Protein AF-0000000070742424 (afdb_homodimer)

Structure (mmCIF, N/CA/C/O backbone):
data_AF-0000000070742424-model_v1
#
loop_
_entity.id
_entity.type
_entity.pdbx_description
1 polymer 'Phospholipid:diacylglycerol acyltransferase'
#
loop_
_atom_site.group_PDB
_atom_site.id
_atom_site.type_symbol
_atom_site.label_atom_id
_atom_site.label_alt_id
_atom_site.label_comp_id
_atom_site.label_asym_id
_atom_site.label_entity_id
_atom_site.label_seq_id
_atom_site.pdbx_PDB_ins_code
_atom_site.Cartn_x
_atom_site.Cartn_y
_atom_site.Cartn_z
_atom_site.occupancy
_atom_site.B_iso_or_equiv
_atom_site.auth_seq_id
_atom_site.auth_comp_id
_atom_site.auth_asym_id
_atom_site.auth_atom_id
_atom_site.pdbx_PDB_model_num
ATOM 1 N N . MET A 1 1 ? -25.844 5.477 0.415 1 61.53 1 MET A N 1
ATOM 2 C CA . MET A 1 1 ? -25.422 6.871 0.353 1 61.53 1 MET A CA 1
ATOM 3 C C . MET A 1 1 ? -24.281 7.047 -0.637 1 61.53 1 MET A C 1
ATOM 5 O O . MET A 1 1 ? -23.438 6.16 -0.779 1 61.53 1 MET A O 1
ATOM 9 N N . ARG A 1 2 ? -24.359 8.016 -1.434 1 80.06 2 ARG A N 1
ATOM 10 C CA . ARG A 1 2 ? -23.297 8.328 -2.369 1 80.06 2 ARG A CA 1
ATOM 11 C C . ARG A 1 2 ? -22.047 8.812 -1.63 1 80.06 2 ARG A C 1
ATOM 13 O O . ARG A 1 2 ? -22.141 9.57 -0.663 1 80.06 2 ARG A O 1
ATOM 20 N N . THR A 1 3 ? -20.859 8.25 -1.879 1 88.88 3 THR A N 1
ATOM 21 C CA . THR A 1 3 ? -19.609 8.664 -1.247 1 88.88 3 THR A CA 1
ATOM 22 C C . THR A 1 3 ? -18.594 9.125 -2.295 1 88.88 3 THR A C 1
ATOM 24 O O . THR A 1 3 ? -18.797 8.898 -3.49 1 88.88 3 THR A O 1
ATOM 27 N N . ARG A 1 4 ? -17.703 9.961 -1.89 1 93.12 4 ARG A N 1
ATOM 28 C CA . ARG A 1 4 ? -16.547 10.359 -2.686 1 93.12 4 ARG A CA 1
ATOM 29 C C . ARG A 1 4 ? -15.25 9.867 -2.051 1 93.12 4 ARG A C 1
ATOM 31 O O . ARG A 1 4 ? -15.18 9.68 -0.834 1 93.12 4 ARG A O 1
ATOM 38 N N . PRO A 1 5 ? -14.289 9.664 -2.947 1 95.56 5 PRO A N 1
ATOM 39 C CA . PRO A 1 5 ? -13.016 9.227 -2.369 1 95.56 5 PRO A CA 1
ATOM 40 C C . PRO A 1 5 ? -12.367 10.297 -1.494 1 95.56 5 PRO A C 1
ATOM 42 O O . PRO A 1 5 ? -12.602 11.492 -1.697 1 95.56 5 PRO A O 1
ATOM 45 N N . VAL A 1 6 ? -11.609 9.859 -0.503 1 97 6 VAL A N 1
ATOM 46 C CA . VAL A 1 6 ? -10.922 10.742 0.427 1 97 6 VAL A CA 1
ATOM 47 C C . VAL A 1 6 ? -9.414 10.477 0.375 1 97 6 VAL A C 1
ATOM 49 O O . VAL A 1 6 ? -8.984 9.328 0.418 1 97 6 VAL A O 1
ATOM 52 N N . LEU A 1 7 ? -8.672 11.492 0.198 1 97.75 7 LEU A N 1
ATOM 53 C CA . LEU A 1 7 ? -7.211 11.43 0.207 1 97.75 7 LEU A CA 1
ATOM 54 C C . LEU A 1 7 ? -6.652 12.031 1.492 1 97.75 7 LEU A C 1
ATOM 56 O O . LEU A 1 7 ? -6.945 13.18 1.825 1 97.75 7 LEU A O 1
ATOM 60 N N . LEU A 1 8 ? -5.867 11.266 2.229 1 97.06 8 LEU A N 1
ATOM 61 C CA . LEU A 1 8 ? -5.223 11.734 3.451 1 97.06 8 LEU A CA 1
ATOM 62 C C . LEU A 1 8 ? -3.762 12.078 3.199 1 97.06 8 LEU A C 1
ATOM 64 O O . LEU A 1 8 ? -3.029 11.305 2.584 1 97.06 8 LEU A O 1
ATOM 68 N N . MET A 1 9 ? -3.342 13.242 3.635 1 97.5 9 MET A N 1
ATOM 69 C CA . MET A 1 9 ? -1.957 13.688 3.512 1 97.5 9 MET A CA 1
ATOM 70 C C . MET A 1 9 ? -1.34 13.93 4.883 1 97.5 9 MET A C 1
ATOM 72 O O . MET A 1 9 ? -1.578 14.969 5.5 1 97.5 9 MET A O 1
ATOM 76 N N . PRO A 1 10 ? -0.438 13.086 5.301 1 95.81 10 PRO A N 1
ATOM 77 C CA . PRO A 1 10 ? 0.105 13.156 6.656 1 95.81 10 PRO A CA 1
ATOM 78 C C . PRO A 1 10 ? 1.11 14.289 6.836 1 95.81 10 PRO A C 1
ATOM 80 O O . PRO A 1 10 ? 1.599 14.844 5.848 1 95.81 10 PRO A O 1
ATOM 83 N N . GLY A 1 11 ? 1.374 14.609 8.07 1 95.69 11 GLY A N 1
ATOM 84 C CA . GLY A 1 11 ? 2.287 15.695 8.406 1 95.69 11 GLY A CA 1
ATOM 85 C C . GLY A 1 11 ? 3.711 15.219 8.633 1 95.69 11 GLY A C 1
ATOM 86 O O . GLY A 1 11 ? 4.109 14.164 8.141 1 95.69 11 GLY A O 1
ATOM 87 N N . PHE A 1 12 ? 4.469 16.062 9.297 1 94.44 12 PHE A N 1
ATOM 88 C CA . PHE A 1 12 ? 5.871 15.805 9.609 1 94.44 12 PHE A CA 1
ATOM 89 C C . PHE A 1 12 ? 6 14.602 10.547 1 94.44 12 PHE A C 1
ATOM 91 O O . PHE A 1 12 ? 5.305 14.523 11.562 1 94.44 12 PHE A O 1
ATOM 98 N N . ALA A 1 13 ? 6.777 13.656 10.133 1 91.5 13 ALA A N 1
ATOM 99 C CA . ALA A 1 13 ? 7.094 12.477 10.93 1 91.5 13 ALA A CA 1
ATOM 100 C C . ALA A 1 13 ? 5.836 11.664 11.234 1 91.5 13 ALA A C 1
ATOM 102 O O . ALA A 1 13 ? 5.742 11.023 12.281 1 91.5 13 ALA A O 1
ATOM 103 N N . SER A 1 14 ? 4.863 11.773 10.352 1 90.94 14 SER A N 1
ATOM 104 C CA . SER A 1 14 ? 3.568 11.164 10.633 1 90.94 14 SER A CA 1
ATOM 105 C C . SER A 1 14 ? 3.334 9.938 9.75 1 90.94 14 SER A C 1
ATOM 107 O O . SER A 1 14 ? 2.215 9.43 9.672 1 90.94 14 SER A O 1
ATOM 109 N N . SER A 1 15 ? 4.309 9.5 9.094 1 91.56 15 SER A N 1
ATOM 110 C CA . SER A 1 15 ? 4.266 8.25 8.336 1 91.56 15 SER A CA 1
ATOM 111 C C . SER A 1 15 ? 5.523 7.422 8.578 1 91.56 15 SER A C 1
ATOM 113 O O . SER A 1 15 ? 6.602 7.973 8.812 1 91.56 15 SER A O 1
ATOM 115 N N . GLN A 1 16 ? 5.371 6.168 8.43 1 91.31 16 GLN A N 1
ATOM 116 C CA . GLN A 1 16 ? 6.492 5.258 8.633 1 91.31 16 GLN A CA 1
ATOM 117 C C . GLN A 1 16 ? 7.492 5.352 7.484 1 91.31 16 GLN A C 1
ATOM 119 O O . GLN A 1 16 ? 7.109 5.621 6.344 1 91.31 16 GLN A O 1
ATOM 124 N N . LEU A 1 17 ? 8.766 5.191 7.852 1 93.56 17 LEU A N 1
ATOM 125 C CA . LEU A 1 17 ? 9.836 5.023 6.867 1 93.56 17 LEU A CA 1
ATOM 126 C C . LEU A 1 17 ? 10.43 3.623 6.953 1 93.56 17 LEU A C 1
ATOM 128 O O . LEU A 1 17 ? 10.664 3.107 8.047 1 93.56 17 LEU A O 1
ATOM 132 N N . GLN A 1 18 ? 10.656 3.053 5.773 1 90.75 18 GLN A N 1
ATOM 133 C CA . GLN A 1 18 ? 11.188 1.694 5.699 1 90.75 18 GLN A CA 1
ATOM 134 C C . GLN A 1 18 ? 12.469 1.647 4.879 1 90.75 18 GLN A C 1
ATOM 136 O O . GLN A 1 18 ? 12.648 2.438 3.949 1 90.75 18 GLN A O 1
ATOM 141 N N . SER A 1 19 ? 13.312 0.666 5.309 1 92.25 19 SER A N 1
ATOM 142 C CA . SER A 1 19 ? 14.586 0.511 4.609 1 92.25 19 SER A CA 1
ATOM 143 C C . SER A 1 19 ? 14.414 -0.275 3.314 1 92.25 19 SER A C 1
ATOM 145 O O . SER A 1 19 ? 13.68 -1.267 3.277 1 92.25 19 SER A O 1
ATOM 147 N N . TRP A 1 20 ? 15.039 0.154 2.283 1 91.06 20 TRP A N 1
ATOM 148 C CA . TRP A 1 20 ? 15.086 -0.531 0.996 1 91.06 20 TRP A CA 1
ATOM 149 C C . TRP A 1 20 ? 16.516 -0.956 0.652 1 91.06 20 TRP A C 1
ATOM 151 O O . TRP A 1 20 ? 16.859 -1.109 -0.522 1 91.06 20 TRP A O 1
ATOM 161 N N . SER A 1 21 ? 17.297 -0.99 1.708 1 87.25 21 SER A N 1
ATOM 162 C CA . SER A 1 21 ? 18.672 -1.437 1.546 1 87.25 21 SER A CA 1
ATOM 163 C C . SER A 1 21 ? 19.172 -2.17 2.789 1 87.25 21 SER A C 1
ATOM 165 O O . SER A 1 21 ? 18.531 -2.109 3.844 1 87.25 21 SER A O 1
ATOM 167 N N . HIS A 1 22 ? 20.203 -2.885 2.529 1 83.75 22 HIS A N 1
ATOM 168 C CA . HIS A 1 22 ? 20.906 -3.516 3.646 1 83.75 22 HIS A CA 1
ATOM 169 C C . HIS A 1 22 ? 22.031 -2.627 4.168 1 83.75 22 HIS A C 1
ATOM 171 O O . HIS A 1 22 ? 22.75 -2.008 3.383 1 83.75 22 HIS A O 1
ATOM 177 N N . HIS A 1 23 ? 22.016 -2.467 5.488 1 85.94 23 HIS A N 1
ATOM 178 C CA . HIS A 1 23 ? 23.078 -1.702 6.129 1 85.94 23 HIS A CA 1
ATOM 179 C C . HIS A 1 23 ? 23.609 -2.43 7.359 1 85.94 23 HIS A C 1
ATOM 181 O O . HIS A 1 23 ? 22.844 -2.816 8.242 1 85.94 23 HIS A O 1
ATOM 187 N N . ARG A 1 24 ? 24.969 -2.607 7.32 1 81.94 24 ARG A N 1
ATOM 188 C CA . ARG A 1 24 ? 25.625 -3.262 8.453 1 81.94 24 ARG A CA 1
ATOM 189 C C . ARG A 1 24 ? 25.922 -2.264 9.562 1 81.94 24 ARG A C 1
ATOM 191 O O . ARG A 1 24 ? 26.594 -1.249 9.328 1 81.94 24 ARG A O 1
ATOM 198 N N . CYS A 1 25 ? 25.359 -2.508 10.703 1 80.56 25 CYS A N 1
ATOM 199 C CA . CYS A 1 25 ? 25.578 -1.637 11.844 1 80.56 25 CYS A CA 1
ATOM 200 C C . CYS A 1 25 ? 26.844 -2.047 12.609 1 80.56 25 CYS A C 1
ATOM 202 O O . CYS A 1 25 ? 27.078 -3.238 12.812 1 80.56 25 CYS A O 1
ATOM 204 N N . GLU A 1 26 ? 28.062 -1.234 12.539 1 64.81 26 GLU A N 1
ATOM 205 C CA . GLU A 1 26 ? 29.344 -1.521 13.164 1 64.81 26 GLU A CA 1
ATOM 206 C C . GLU A 1 26 ? 29.203 -1.661 14.68 1 64.81 26 GLU A C 1
ATOM 208 O O . GLU A 1 26 ? 30.188 -1.924 15.375 1 64.81 26 GLU A O 1
ATOM 213 N N . THR A 1 27 ? 28.297 -1.4 15.227 1 54.06 27 THR A N 1
ATOM 214 C CA . THR A 1 27 ? 28.531 -1.165 16.656 1 54.06 27 THR A CA 1
ATOM 215 C C . THR A 1 27 ? 29.094 -2.41 17.328 1 54.06 27 THR A C 1
ATOM 217 O O . THR A 1 27 ? 28.984 -3.518 16.797 1 54.06 27 THR A O 1
ATOM 220 N N . GLY A 1 28 ? 29.766 -2.156 18.703 1 43.56 28 GLY A N 1
ATOM 221 C CA . GLY A 1 28 ? 30.578 -2.807 19.719 1 43.56 28 GLY A CA 1
ATOM 222 C C . GLY A 1 28 ? 30.156 -4.238 19.984 1 43.56 28 GLY A C 1
ATOM 223 O O . GLY A 1 28 ? 29.266 -4.77 19.328 1 43.56 28 GLY A O 1
ATOM 224 N N . PHE A 1 29 ? 30.562 -4.594 21.312 1 37.22 29 PHE A N 1
ATOM 225 C CA . PHE A 1 29 ? 30.625 -5.914 21.922 1 37.22 29 PHE A CA 1
ATOM 226 C C . PHE A 1 29 ? 29.328 -6.684 21.672 1 37.22 29 PHE A C 1
ATOM 228 O O . PHE A 1 29 ? 29.312 -7.918 21.719 1 37.22 29 PHE A O 1
ATOM 235 N N . ARG A 1 30 ? 28.25 -6.051 22.156 1 38.19 30 ARG A N 1
ATOM 236 C CA . ARG A 1 30 ? 27.078 -6.934 22.156 1 38.19 30 ARG A CA 1
ATOM 237 C C . ARG A 1 30 ? 26.656 -7.285 20.734 1 38.19 30 ARG A C 1
ATOM 239 O O . ARG A 1 30 ? 25.703 -6.707 20.203 1 38.19 30 ARG A O 1
ATOM 246 N N . ASN A 1 31 ? 27.422 -7.461 19.766 1 42.16 31 ASN A N 1
ATOM 247 C CA . ASN A 1 31 ? 27.453 -7.828 18.359 1 42.16 31 ASN A CA 1
ATOM 248 C C . ASN A 1 31 ? 26.312 -8.773 18 1 42.16 31 ASN A C 1
ATOM 250 O O . ASN A 1 31 ? 25.953 -8.906 16.828 1 42.16 31 ASN A O 1
ATOM 254 N N . ASN A 1 32 ? 26.281 -9.727 18.812 1 39.81 32 ASN A N 1
ATOM 255 C CA . ASN A 1 32 ? 25.609 -10.969 18.469 1 39.81 32 ASN A CA 1
ATOM 256 C C . ASN A 1 32 ? 24.109 -10.75 18.219 1 39.81 32 ASN A C 1
ATOM 258 O O . ASN A 1 32 ? 23.469 -11.547 17.547 1 39.81 32 ASN A O 1
ATOM 262 N N . LEU A 1 33 ? 23.656 -9.773 19.109 1 43.03 33 LEU A N 1
ATOM 263 C CA . LEU A 1 33 ? 22.203 -9.75 19.078 1 43.03 33 LEU A CA 1
ATOM 264 C C . LEU A 1 33 ? 21.688 -8.766 18.031 1 43.03 33 LEU A C 1
ATOM 266 O O . LEU A 1 33 ? 20.484 -8.688 17.781 1 43.03 33 LEU A O 1
ATOM 270 N N . PHE A 1 34 ? 22.609 -7.77 17.625 1 50.06 34 PHE A N 1
ATOM 271 C CA . PHE A 1 34 ? 22.062 -6.617 16.922 1 50.06 34 PHE A CA 1
ATOM 272 C C . PHE A 1 34 ? 22.016 -6.863 15.43 1 50.06 34 PHE A C 1
ATOM 274 O O . PHE A 1 34 ? 22.969 -7.363 14.844 1 50.06 34 PHE A O 1
ATOM 281 N N . ARG A 1 35 ? 20.812 -6.91 14.898 1 62.97 35 ARG A N 1
ATOM 282 C CA . ARG A 1 35 ? 20.281 -7.266 13.594 1 62.97 35 ARG A CA 1
ATOM 283 C C . ARG A 1 35 ? 20.547 -6.168 12.57 1 62.97 35 ARG A C 1
ATOM 285 O O . ARG A 1 35 ? 20.406 -4.984 12.867 1 62.97 35 ARG A O 1
ATOM 292 N N . ASP A 1 36 ? 21.484 -6.305 11.594 1 81.25 36 ASP A N 1
ATOM 293 C CA . ASP A 1 36 ? 21.594 -5.48 10.398 1 81.25 36 ASP A CA 1
ATOM 294 C C . ASP A 1 36 ? 20.25 -4.902 10 1 81.25 36 ASP A C 1
ATOM 296 O O . ASP A 1 36 ? 19.203 -5.426 10.391 1 81.25 36 ASP A O 1
ATOM 300 N N . ILE A 1 37 ? 20.438 -3.607 9.602 1 87.12 37 ILE A N 1
ATOM 301 C CA . ILE A 1 37 ? 19.219 -3.088 8.977 1 87.12 37 ILE A CA 1
ATOM 302 C C . ILE A 1 37 ? 18.984 -3.791 7.641 1 87.12 37 ILE A C 1
ATOM 304 O O . ILE A 1 37 ? 19.875 -3.816 6.785 1 87.12 37 ILE A O 1
ATOM 308 N N . LYS A 1 38 ? 17.922 -4.414 7.574 1 83 38 LYS A N 1
ATOM 309 C CA . LYS A 1 38 ? 17.578 -5.168 6.371 1 83 38 LYS A CA 1
ATOM 310 C C . LYS A 1 38 ? 16.422 -4.512 5.621 1 83 38 LYS A C 1
ATOM 312 O O . LYS A 1 38 ? 15.773 -3.611 6.148 1 83 38 LYS A O 1
ATOM 317 N N . PHE A 1 39 ? 16.234 -4.957 4.402 1 86.19 39 PHE A N 1
ATOM 318 C CA . PHE A 1 39 ? 15.078 -4.516 3.629 1 86.19 39 PHE A CA 1
ATOM 319 C C . PHE A 1 39 ? 13.781 -4.758 4.398 1 86.19 39 PHE A C 1
ATOM 321 O O . PHE A 1 39 ? 13.594 -5.824 4.98 1 86.19 39 PHE A O 1
ATOM 328 N N . GLY A 1 40 ? 13 -3.66 4.383 1 82.12 40 GLY A N 1
ATOM 329 C CA . GLY A 1 40 ? 11.695 -3.811 5 1 82.12 40 GLY A CA 1
ATOM 330 C C . GLY A 1 40 ? 11.664 -3.359 6.449 1 82.12 40 GLY A C 1
ATOM 331 O O . GLY A 1 40 ? 10.586 -3.139 7.012 1 82.12 40 GLY A O 1
ATOM 332 N N . ASP A 1 41 ? 12.82 -3.256 7.023 1 85.56 41 ASP A N 1
ATOM 333 C CA . ASP A 1 41 ? 12.859 -2.797 8.406 1 85.56 41 ASP A CA 1
ATOM 334 C C . ASP A 1 41 ? 12.281 -1.391 8.539 1 85.56 41 ASP A C 1
ATOM 336 O O . ASP A 1 41 ? 12.539 -0.526 7.699 1 85.56 41 ASP A O 1
ATOM 340 N N . ARG A 1 42 ? 11.453 -1.281 9.5 1 88.94 42 ARG A N 1
ATOM 341 C CA . ARG A 1 42 ? 10.938 0.042 9.836 1 88.94 42 ARG A CA 1
ATOM 342 C C . ARG A 1 42 ? 11.945 0.833 10.656 1 88.94 42 ARG A C 1
ATOM 344 O O . ARG A 1 42 ? 12.414 0.364 11.695 1 88.94 42 ARG A O 1
ATOM 351 N N . LEU A 1 43 ? 12.266 1.985 10.156 1 90.44 43 LEU A N 1
ATOM 352 C CA . LEU A 1 43 ? 13.219 2.811 10.891 1 90.44 43 LEU A CA 1
ATOM 353 C C . LEU A 1 43 ? 12.523 3.975 11.578 1 90.44 43 LEU A C 1
ATOM 355 O O . LEU A 1 43 ? 13 4.473 12.602 1 90.44 43 LEU A O 1
ATOM 359 N N . TRP A 1 44 ? 11.523 4.504 10.945 1 90.62 44 TRP A N 1
ATOM 360 C CA . TRP A 1 44 ? 10.656 5.457 11.633 1 90.62 44 TRP A CA 1
ATOM 361 C C . TRP A 1 44 ? 9.266 4.875 11.836 1 90.62 44 TRP A C 1
ATOM 363 O O . TRP A 1 44 ? 8.516 4.684 10.875 1 90.62 44 TRP A O 1
ATOM 373 N N . ILE A 1 45 ? 8.836 4.461 13.086 1 81.62 45 ILE A N 1
ATOM 374 C CA . ILE A 1 45 ? 9.766 4.504 14.211 1 81.62 45 ILE A CA 1
ATOM 375 C C . ILE A 1 45 ? 10.031 3.086 14.711 1 81.62 45 ILE A C 1
ATOM 377 O O . ILE A 1 45 ? 9.164 2.217 14.633 1 81.62 45 ILE A O 1
ATOM 381 N N . ASP A 1 46 ? 11.227 2.812 14.992 1 80.38 46 ASP A N 1
ATOM 382 C CA . ASP A 1 46 ? 11.641 1.595 15.688 1 80.38 46 ASP A CA 1
ATOM 383 C C . ASP A 1 46 ? 12.289 1.919 17.031 1 80.38 46 ASP A C 1
ATOM 385 O O . ASP A 1 46 ? 13.508 2.074 17.109 1 80.38 46 ASP A O 1
ATOM 389 N N . VAL A 1 47 ? 11.477 1.913 18.031 1 77.94 47 VAL A N 1
ATOM 390 C CA . VAL A 1 47 ? 11.93 2.367 19.344 1 77.94 47 VAL A CA 1
ATOM 391 C C . VAL A 1 47 ? 12.992 1.414 19.891 1 77.94 47 VAL A C 1
ATOM 393 O O . VAL A 1 47 ? 13.961 1.848 20.516 1 77.94 47 VAL A O 1
ATOM 396 N N . ALA A 1 48 ? 12.758 0.163 19.641 1 78 48 ALA A N 1
ATOM 397 C CA . ALA A 1 48 ? 13.734 -0.825 20.078 1 78 48 ALA A CA 1
ATOM 398 C C . ALA A 1 48 ? 15.102 -0.564 19.453 1 78 48 ALA A C 1
ATOM 400 O O . ALA A 1 48 ? 16.125 -0.648 20.141 1 78 48 ALA A O 1
ATOM 401 N N . ARG A 1 49 ? 15.102 -0.279 18.281 1 82.56 49 ARG A N 1
ATOM 402 C CA . ARG A 1 49 ? 16.359 -0.007 17.594 1 82.56 49 ARG A CA 1
ATOM 403 C C . ARG A 1 49 ? 16.984 1.294 18.078 1 82.56 49 ARG A C 1
ATOM 405 O O . ARG A 1 49 ? 18.203 1.396 18.188 1 82.56 49 ARG A O 1
ATOM 412 N N . VAL A 1 50 ? 16.219 2.312 18.312 1 82.69 50 VAL A N 1
ATOM 413 C CA . VAL A 1 50 ? 16.703 3.592 18.812 1 82.69 50 VAL A CA 1
ATOM 414 C C . VAL A 1 50 ? 17.438 3.381 20.141 1 82.69 50 VAL A C 1
ATOM 416 O O . VAL A 1 50 ? 18.484 3.992 20.391 1 82.69 50 VAL A O 1
ATOM 419 N N . LEU A 1 51 ? 16.922 2.492 20.938 1 79.88 51 LEU A N 1
ATOM 420 C CA . LEU A 1 51 ? 17.5 2.232 22.25 1 79.88 51 LEU A CA 1
ATOM 421 C C . LEU A 1 51 ? 18.75 1.386 22.141 1 79.88 51 LEU A C 1
ATOM 423 O O . LEU A 1 51 ? 19.75 1.646 22.828 1 79.88 51 LEU A O 1
ATOM 427 N N . ALA A 1 52 ? 18.703 0.445 21.25 1 79.25 52 ALA A N 1
ATOM 428 C CA . ALA A 1 52 ? 19.766 -0.551 21.203 1 79.25 52 ALA A CA 1
ATOM 429 C C . ALA A 1 52 ? 20.906 -0.092 20.297 1 79.25 52 ALA A C 1
ATOM 431 O O . ALA A 1 52 ? 22.062 -0.425 20.531 1 79.25 52 ALA A O 1
ATOM 432 N N . GLN A 1 53 ? 20.547 0.578 19.266 1 84.94 53 GLN A N 1
ATOM 433 C CA . GLN A 1 53 ? 21.516 0.962 18.234 1 84.94 53 GLN A CA 1
ATOM 434 C C . GLN A 1 53 ? 21.281 2.398 17.781 1 84.94 53 GLN A C 1
ATOM 436 O O . GLN A 1 53 ? 21.156 2.654 16.578 1 84.94 53 GLN A O 1
ATOM 441 N N . SER A 1 54 ? 21.375 3.301 18.688 1 83.94 54 SER A N 1
ATOM 442 C CA . SER A 1 54 ? 21.047 4.695 18.406 1 83.94 54 SER A CA 1
ATOM 443 C C . SER A 1 54 ? 21.938 5.266 17.312 1 83.94 54 SER A C 1
ATOM 445 O O . SER A 1 54 ? 21.453 5.988 16.422 1 83.94 54 SER A O 1
ATOM 447 N N . ASP A 1 55 ? 23.203 4.898 17.328 1 85.62 55 ASP A N 1
ATOM 448 C CA . ASP A 1 55 ? 24.125 5.449 16.344 1 85.62 55 ASP A CA 1
ATOM 449 C C . ASP A 1 55 ? 23.781 4.961 14.938 1 85.62 55 ASP A C 1
ATOM 451 O O . ASP A 1 55 ? 23.812 5.738 13.984 1 85.62 55 ASP A O 1
ATOM 455 N N . CYS A 1 56 ? 23.562 3.695 14.859 1 88.88 56 CYS A N 1
ATOM 456 C CA . CYS A 1 56 ? 23.203 3.121 13.562 1 88.88 56 CYS A CA 1
ATOM 457 C C . CYS A 1 56 ? 21.906 3.717 13.047 1 88.88 56 CYS A C 1
ATOM 459 O O . CYS A 1 56 ? 21.781 4.02 11.859 1 88.88 56 CYS A O 1
ATOM 461 N N . TRP A 1 57 ? 20.984 3.828 13.953 1 90.81 57 TRP A N 1
ATOM 462 C CA . TRP A 1 57 ? 19.703 4.414 13.594 1 90.81 57 TRP A CA 1
ATOM 463 C C . TRP A 1 57 ? 19.875 5.848 13.102 1 90.81 57 TRP A C 1
ATOM 465 O O . TRP A 1 57 ? 19.297 6.234 12.086 1 90.81 57 TRP A O 1
ATOM 475 N N . LEU A 1 58 ? 20.656 6.645 13.805 1 91.31 58 LEU A N 1
ATOM 476 C CA . LEU A 1 58 ? 20.922 8.031 13.438 1 91.31 58 LEU A CA 1
ATOM 477 C C . LEU A 1 58 ? 21.562 8.117 12.062 1 91.31 58 LEU A C 1
ATOM 479 O O . LEU A 1 58 ? 21.188 8.961 11.242 1 91.31 58 LEU A O 1
ATOM 483 N N . GLN A 1 59 ? 22.453 7.242 11.812 1 91.69 59 GLN A N 1
ATOM 484 C CA . GLN A 1 59 ? 23.156 7.258 10.539 1 91.69 59 GLN A CA 1
ATOM 485 C C . GLN A 1 59 ? 22.219 6.941 9.375 1 91.69 59 GLN A C 1
ATOM 487 O O . GLN A 1 59 ? 22.344 7.523 8.297 1 91.69 59 GLN A O 1
ATOM 492 N N . CYS A 1 60 ? 21.359 6.066 9.602 1 93.38 60 CYS A N 1
ATOM 493 C CA . CYS A 1 60 ? 20.438 5.648 8.562 1 93.38 60 CYS A CA 1
ATOM 494 C C . CYS A 1 60 ? 19.375 6.723 8.312 1 93.38 60 CYS A C 1
ATOM 496 O O . CYS A 1 60 ? 18.953 6.922 7.176 1 93.38 60 CYS A O 1
ATOM 498 N N . MET A 1 61 ? 19.047 7.383 9.367 1 94.94 61 MET A N 1
ATOM 499 C CA . MET A 1 61 ? 17.984 8.375 9.281 1 94.94 61 MET A CA 1
ATOM 500 C C . MET A 1 61 ? 18.516 9.703 8.734 1 94.94 61 MET A C 1
ATOM 502 O O . MET A 1 61 ? 17.766 10.469 8.133 1 94.94 61 MET A O 1
ATOM 506 N N . LYS A 1 62 ? 19.719 9.992 8.867 1 96.25 62 LYS A N 1
ATOM 507 C CA . LYS A 1 62 ? 20.328 11.273 8.539 1 96.25 62 LYS A CA 1
ATOM 508 C C . LYS A 1 62 ? 20.438 11.453 7.027 1 96.25 62 LYS A C 1
ATOM 510 O O . LYS A 1 62 ? 20.688 10.484 6.301 1 96.25 62 LYS A O 1
ATOM 515 N N . LEU A 1 63 ? 20.266 12.68 6.586 1 97.94 63 LEU A N 1
ATOM 516 C CA . LEU A 1 63 ? 20.516 13.109 5.215 1 97.94 63 LEU A CA 1
ATOM 517 C C . LEU A 1 63 ? 21.703 14.055 5.145 1 97.94 63 LEU A C 1
ATOM 519 O O . LEU A 1 63 ? 22.109 14.617 6.164 1 97.94 63 LEU A O 1
ATOM 523 N N . ASP A 1 64 ? 22.266 14.117 3.986 1 97.94 64 ASP A N 1
ATOM 524 C CA . ASP A 1 64 ? 23.203 15.219 3.773 1 97.94 64 ASP A CA 1
ATOM 525 C C . ASP A 1 64 ? 22.484 16.562 3.816 1 97.94 64 ASP A C 1
ATOM 527 O O . ASP A 1 64 ? 21.5 16.781 3.092 1 97.94 64 ASP A O 1
ATOM 531 N N . ILE A 1 65 ? 22.969 17.469 4.602 1 97.5 65 ILE A N 1
ATOM 532 C CA . ILE A 1 65 ? 22.266 18.719 4.848 1 97.5 65 ILE A CA 1
ATOM 533 C C . ILE A 1 65 ? 22.172 19.531 3.559 1 97.5 65 ILE A C 1
ATOM 535 O O . ILE A 1 65 ? 21.109 20.047 3.219 1 97.5 65 ILE A O 1
ATOM 539 N N . THR A 1 66 ? 23.156 19.578 2.734 1 96.81 66 THR A N 1
ATOM 540 C CA . THR A 1 66 ? 23.219 20.484 1.589 1 96.81 66 THR A CA 1
ATOM 541 C C . THR A 1 66 ? 22.562 19.859 0.364 1 96.81 66 THR A C 1
ATOM 543 O O . THR A 1 66 ? 21.875 20.531 -0.396 1 96.81 66 THR A O 1
ATOM 546 N N . THR A 1 67 ? 22.734 18.531 0.211 1 96.88 67 THR A N 1
ATOM 547 C CA . THR A 1 67 ? 22.25 17.906 -1.01 1 96.88 67 THR A CA 1
ATOM 548 C C . THR A 1 67 ? 20.953 17.156 -0.751 1 96.88 67 THR A C 1
ATOM 550 O O . THR A 1 67 ? 20.219 16.828 -1.689 1 96.88 67 THR A O 1
ATOM 553 N N . GLN A 1 68 ? 20.734 16.859 0.485 1 97.94 68 GLN A N 1
ATOM 554 C CA . GLN A 1 68 ? 19.562 16.109 0.915 1 97.94 68 GLN A CA 1
ATOM 555 C C . GLN A 1 68 ? 19.594 14.68 0.378 1 97.94 68 GLN A C 1
ATOM 557 O O . GLN A 1 68 ? 18.547 14.039 0.222 1 97.94 68 GLN A O 1
ATOM 562 N N . GLU A 1 69 ? 20.781 14.219 0.04 1 97.12 69 GLU A N 1
ATOM 563 C CA . GLU A 1 69 ? 20.969 12.828 -0.368 1 97.12 69 GLU A CA 1
ATOM 564 C C . GLU A 1 69 ? 21.062 11.906 0.843 1 97.12 69 GLU A C 1
ATOM 566 O O . GLU A 1 69 ? 21.469 12.344 1.926 1 97.12 69 GLU A O 1
ATOM 571 N N . GLU A 1 70 ? 20.656 10.695 0.633 1 95.38 70 GLU A N 1
ATOM 572 C CA . GLU A 1 70 ? 20.797 9.68 1.677 1 95.38 70 GLU A CA 1
ATOM 573 C C . GLU A 1 70 ? 22.25 9.312 1.911 1 95.38 70 GLU A C 1
ATOM 575 O O . GLU A 1 70 ? 23.062 9.344 0.982 1 95.38 70 GLU A O 1
ATOM 580 N N . LEU A 1 71 ? 22.578 8.984 3.129 1 93.5 71 LEU A N 1
ATOM 581 C CA . LEU A 1 71 ? 23.984 8.742 3.492 1 93.5 71 LEU A CA 1
ATOM 582 C C . LEU A 1 71 ? 24.234 7.25 3.693 1 93.5 71 LEU A C 1
ATOM 584 O O . LEU A 1 71 ? 25.047 6.656 2.982 1 93.5 71 LEU A O 1
ATOM 588 N N . ALA A 1 72 ? 23.469 6.598 4.578 1 91.62 72 ALA A N 1
ATOM 589 C CA . ALA A 1 72 ? 23.781 5.223 4.949 1 91.62 72 ALA A CA 1
ATOM 590 C C . ALA A 1 72 ? 22.734 4.254 4.43 1 91.62 72 ALA A C 1
ATOM 592 O O . ALA A 1 72 ? 23.062 3.148 3.992 1 91.62 72 ALA A O 1
ATOM 593 N N . CYS A 1 73 ? 21.531 4.629 4.547 1 93.25 73 CYS A N 1
ATOM 594 C CA . CYS A 1 73 ? 20.438 3.727 4.195 1 93.25 73 CYS A CA 1
ATOM 595 C C . CYS A 1 73 ? 19.531 4.359 3.15 1 93.25 73 CYS A C 1
ATOM 597 O O . CYS A 1 73 ? 19.391 5.582 3.096 1 93.25 73 CYS A O 1
ATOM 599 N N . LYS A 1 74 ? 18.953 3.508 2.332 1 94.38 74 LYS A N 1
ATOM 600 C CA . LYS A 1 74 ? 17.875 3.908 1.435 1 94.38 74 LYS A CA 1
ATOM 601 C C . LYS A 1 74 ? 16.516 3.771 2.115 1 94.38 74 LYS A C 1
ATOM 603 O O . LYS A 1 74 ? 15.992 2.666 2.252 1 94.38 74 LYS A O 1
ATOM 608 N N . LEU A 1 75 ? 15.961 4.898 2.469 1 95.75 75 LEU A N 1
ATOM 609 C CA . LEU A 1 75 ? 14.672 4.879 3.152 1 95.75 75 LEU A CA 1
ATOM 610 C C . LEU A 1 75 ? 13.562 5.41 2.248 1 95.75 75 LEU A C 1
ATOM 612 O O . LEU A 1 75 ? 13.789 6.344 1.473 1 95.75 75 LEU A O 1
ATOM 616 N N . ARG A 1 76 ? 12.438 4.789 2.312 1 95.56 76 ARG A N 1
ATOM 617 C CA . ARG A 1 76 ? 11.242 5.238 1.598 1 95.56 76 ARG A CA 1
ATOM 618 C C . ARG A 1 76 ? 10.016 5.203 2.502 1 95.56 76 ARG A C 1
ATOM 620 O O . ARG A 1 76 ? 9.961 4.418 3.451 1 95.56 76 ARG A O 1
ATOM 627 N N . ALA A 1 77 ? 9.086 6.09 2.176 1 93.56 77 ALA A N 1
ATOM 628 C CA . ALA A 1 77 ? 7.836 6.094 2.936 1 93.56 77 ALA A CA 1
ATOM 629 C C . ALA A 1 77 ? 7.062 4.793 2.727 1 93.56 77 ALA A C 1
ATOM 631 O O . ALA A 1 77 ? 6.977 4.289 1.605 1 93.56 77 ALA A O 1
ATOM 632 N N . ALA A 1 78 ? 6.602 4.223 3.84 1 88.06 78 ALA A N 1
ATOM 633 C CA . ALA A 1 78 ? 5.73 3.053 3.738 1 88.06 78 ALA A CA 1
ATOM 634 C C . ALA A 1 78 ? 4.402 3.412 3.076 1 88.06 78 ALA A C 1
ATOM 636 O O . ALA A 1 78 ? 3.979 4.57 3.111 1 88.06 78 ALA A O 1
ATOM 637 N N . GLN A 1 79 ? 3.766 2.396 2.5 1 83.12 79 GLN A N 1
ATOM 638 C CA . GLN A 1 79 ? 2.525 2.635 1.77 1 83.12 79 GLN A CA 1
ATOM 639 C C . GLN A 1 79 ? 1.332 2.02 2.494 1 83.12 79 GLN A C 1
ATOM 641 O O . GLN A 1 79 ? 1.494 1.1 3.299 1 83.12 79 GLN A O 1
ATOM 646 N N . GLY A 1 80 ? 0.133 2.66 2.197 1 80.44 80 GLY A N 1
ATOM 647 C CA . GLY A 1 80 ? -1.102 2.107 2.73 1 80.44 80 GLY A CA 1
ATOM 648 C C . GLY A 1 80 ? -1.538 2.762 4.027 1 80.44 80 GLY A C 1
ATOM 649 O O . GLY A 1 80 ? -0.804 3.574 4.598 1 80.44 80 GLY A O 1
ATOM 650 N N . LEU A 1 81 ? -2.654 2.352 4.527 1 82 81 LEU A N 1
ATOM 651 C CA . LEU A 1 81 ? -3.268 2.951 5.707 1 82 81 LEU A CA 1
ATOM 652 C C . LEU A 1 81 ? -2.484 2.598 6.969 1 82 81 LEU A C 1
ATOM 654 O O . LEU A 1 81 ? -2.428 3.389 7.914 1 82 81 LEU A O 1
ATOM 658 N N . ALA A 1 82 ? -1.887 1.444 6.961 1 77.75 82 ALA A N 1
ATOM 659 C CA . ALA A 1 82 ? -1.118 1.006 8.125 1 77.75 82 ALA A CA 1
ATOM 660 C C . ALA A 1 82 ? 0.092 1.907 8.352 1 77.75 82 ALA A C 1
ATOM 662 O O . ALA A 1 82 ? 0.541 2.08 9.492 1 77.75 82 ALA A O 1
ATOM 663 N N . ALA A 1 83 ? 0.541 2.488 7.312 1 84.88 83 ALA A N 1
ATOM 664 C CA . ALA A 1 83 ? 1.737 3.324 7.359 1 84.88 83 ALA A CA 1
ATOM 665 C C . ALA A 1 83 ? 1.489 4.59 8.172 1 84.88 83 ALA A C 1
ATOM 667 O O . ALA A 1 83 ? 2.434 5.238 8.625 1 84.88 83 ALA A O 1
ATOM 668 N N . VAL A 1 84 ? 0.207 4.953 8.375 1 86.38 84 VAL A N 1
ATOM 669 C CA . VAL A 1 84 ? -0.074 6.223 9.031 1 86.38 84 VAL A CA 1
ATOM 670 C C . VAL A 1 84 ? -0.952 5.984 10.258 1 86.38 84 VAL A C 1
ATOM 672 O O . VAL A 1 84 ? -1.115 6.875 11.094 1 86.38 84 VAL A O 1
ATOM 675 N N . SER A 1 85 ? -1.534 4.777 10.328 1 77.19 85 SER A N 1
ATOM 676 C CA . SER A 1 85 ? -2.414 4.492 11.461 1 77.19 85 SER A CA 1
ATOM 677 C C . SER A 1 85 ? -1.639 4.457 12.773 1 77.19 85 SER A C 1
ATOM 679 O O . SER A 1 85 ? -2.02 5.117 13.742 1 77.19 85 SER A O 1
ATOM 681 N N . GLU A 1 86 ? -0.6 3.668 12.742 1 71.69 86 GLU A N 1
ATOM 682 C CA . GLU A 1 86 ? 0.333 3.574 13.859 1 71.69 86 GLU A CA 1
ATOM 683 C C . GLU A 1 86 ? 1.78 3.602 13.375 1 71.69 86 GLU A C 1
ATOM 685 O O . GLU A 1 86 ? 2.166 2.811 12.508 1 71.69 86 GLU A O 1
ATOM 690 N N . LEU A 1 87 ? 2.486 4.449 14 1 72.38 87 LEU A N 1
ATOM 691 C CA . LEU A 1 87 ? 3.875 4.586 13.578 1 72.38 87 LEU A CA 1
ATOM 692 C C . LEU A 1 87 ? 4.723 3.439 14.117 1 72.38 87 LEU A C 1
ATOM 694 O O . LEU A 1 87 ? 5.723 3.057 13.5 1 72.38 87 LEU A O 1
ATOM 698 N N . ASP A 1 88 ? 4.453 3.08 15.25 1 62.66 88 ASP A N 1
ATOM 699 C CA . ASP A 1 88 ? 5.105 1.915 15.836 1 62.66 88 ASP A CA 1
ATOM 700 C C . ASP A 1 88 ? 4.078 0.92 16.375 1 62.66 88 ASP A C 1
ATOM 702 O O . ASP A 1 88 ? 3.787 0.9 17.562 1 62.66 88 ASP A O 1
ATOM 706 N N . PRO A 1 89 ? 3.717 0.058 15.484 1 58.12 89 PRO A N 1
ATOM 707 C CA . PRO A 1 89 ? 2.678 -0.883 15.906 1 58.12 89 PRO A CA 1
ATOM 708 C C . PRO A 1 89 ? 3.137 -1.799 17.047 1 58.12 89 PRO A C 1
ATOM 710 O O . PRO A 1 89 ? 4.312 -2.164 17.109 1 58.12 89 PRO A O 1
ATOM 713 N N . GLY A 1 90 ? 2.391 -1.998 17.969 1 51.06 90 GLY A N 1
ATOM 714 C CA . GLY A 1 90 ? 2.645 -2.822 19.141 1 51.06 90 GLY A CA 1
ATOM 715 C C . GLY A 1 90 ? 1.64 -2.602 20.266 1 51.06 90 GLY A C 1
ATOM 716 O O . GLY A 1 90 ? 0.844 -1.661 20.203 1 51.06 90 GLY A O 1
ATOM 717 N N . ILE A 1 91 ? 1.717 -3.479 21.172 1 44.84 91 ILE A N 1
ATOM 718 C CA . ILE A 1 91 ? 0.766 -3.422 22.266 1 44.84 91 ILE A CA 1
ATOM 719 C C . ILE A 1 91 ? 0.99 -2.148 23.078 1 44.84 91 ILE A C 1
ATOM 721 O O . ILE A 1 91 ? 0.032 -1.485 23.484 1 44.84 91 ILE A O 1
ATOM 725 N N . VAL A 1 92 ? 2.184 -1.798 23.203 1 40.59 92 VAL A N 1
ATOM 726 C CA . VAL A 1 92 ? 2.508 -0.635 24.031 1 40.59 92 VAL A CA 1
ATOM 727 C C . VAL A 1 92 ? 2.764 0.575 23.125 1 40.59 92 VAL A C 1
ATOM 729 O O . VAL A 1 92 ? 2.211 1.653 23.359 1 40.59 92 VAL A O 1
ATOM 732 N N . THR A 1 93 ? 3.445 0.397 22.141 1 53.72 93 THR A N 1
ATOM 733 C CA . THR A 1 93 ? 3.91 1.503 21.297 1 53.72 93 THR A CA 1
ATOM 734 C C . THR A 1 93 ? 2.818 1.952 20.344 1 53.72 93 THR A C 1
ATOM 736 O O . THR A 1 93 ? 2.77 3.121 19.953 1 53.72 93 THR A O 1
ATOM 739 N N . GLY A 1 94 ? 1.999 1.078 20 1 54.12 94 GLY A N 1
ATOM 740 C CA . GLY A 1 94 ? 0.953 1.37 19.031 1 54.12 94 GLY A CA 1
ATOM 741 C C . GLY A 1 94 ? 0.064 2.527 19.438 1 54.12 94 GLY A C 1
ATOM 742 O O . GLY A 1 94 ? 0.12 3.604 18.844 1 54.12 94 GLY A O 1
ATOM 743 N N . PRO A 1 95 ? -0.532 2.348 20.609 1 52.06 95 PRO A N 1
ATOM 744 C CA . PRO A 1 95 ? -1.405 3.43 21.062 1 52.06 95 PRO A CA 1
ATOM 745 C C . PRO A 1 95 ? -0.662 4.75 21.25 1 52.06 95 PRO A C 1
ATOM 747 O O . PRO A 1 95 ? -1.248 5.82 21.078 1 52.06 95 PRO A O 1
ATOM 750 N N . LEU A 1 96 ? 0.544 4.629 21.391 1 52.78 96 LEU A N 1
ATOM 751 C CA . LEU A 1 96 ? 1.336 5.824 21.656 1 52.78 96 LEU A CA 1
ATOM 752 C C . LEU A 1 96 ? 1.767 6.492 20.359 1 52.78 96 LEU A C 1
ATOM 754 O O . LEU A 1 96 ? 2.193 7.652 20.359 1 52.78 96 LEU A O 1
ATOM 758 N N . SER A 1 97 ? 1.509 5.781 19.328 1 64.94 97 SER A N 1
ATOM 759 C CA . SER A 1 97 ? 2.012 6.305 18.062 1 64.94 97 SER A CA 1
ATOM 760 C C . SER A 1 97 ? 0.89 6.449 17.031 1 64.94 97 SER A C 1
ATOM 762 O O . SER A 1 97 ? 1.13 6.371 15.828 1 64.94 97 SER A O 1
ATOM 764 N N . THR A 1 98 ? -0.285 6.547 17.578 1 70 98 THR A N 1
ATOM 765 C CA . THR A 1 98 ? -1.438 6.723 16.703 1 70 98 THR A CA 1
ATOM 766 C C . THR A 1 98 ? -1.434 8.117 16.078 1 70 98 THR A C 1
ATOM 768 O O . THR A 1 98 ? -1.12 9.102 16.75 1 70 98 THR A O 1
ATOM 771 N N . VAL A 1 99 ? -1.681 8.172 14.867 1 78 99 VAL A N 1
ATOM 772 C CA . VAL A 1 99 ? -1.787 9.461 14.188 1 78 99 VAL A CA 1
ATOM 773 C C . VAL A 1 99 ? -3.148 9.57 13.5 1 78 99 VAL A C 1
ATOM 775 O O . VAL A 1 99 ? -4.098 10.102 14.086 1 78 99 VAL A O 1
ATOM 778 N N . TRP A 1 100 ? -3.395 8.742 12.484 1 89.12 100 TRP A N 1
ATOM 779 C CA . TRP A 1 100 ? -4.578 8.875 11.641 1 89.12 100 TRP A CA 1
ATOM 780 C C . TRP A 1 100 ? -5.586 7.77 11.945 1 89.12 100 TRP A C 1
ATOM 782 O O . TRP A 1 100 ? -6.641 7.695 11.312 1 89.12 100 TRP A O 1
ATOM 792 N N . ARG A 1 101 ? -5.336 6.914 12.883 1 85.56 101 ARG A N 1
ATOM 793 C CA . ARG A 1 101 ? -6.152 5.73 13.125 1 85.56 101 ARG A CA 1
ATOM 794 C C . ARG A 1 101 ? -7.613 6.105 13.352 1 85.56 101 ARG A C 1
ATOM 796 O O . ARG A 1 101 ? -8.516 5.504 12.766 1 85.56 101 ARG A O 1
ATOM 803 N N . ASP A 1 102 ? -7.848 7.09 14.164 1 85.38 102 ASP A N 1
ATOM 804 C CA . ASP A 1 102 ? -9.211 7.426 14.562 1 85.38 102 ASP A CA 1
ATOM 805 C C . ASP A 1 102 ? -10 8.016 13.398 1 85.38 102 ASP A C 1
ATOM 807 O O . ASP A 1 102 ? -11.164 7.676 13.195 1 85.38 102 ASP A O 1
ATOM 811 N N . ILE A 1 103 ? -9.406 8.906 12.68 1 90.25 103 ILE A N 1
ATOM 812 C CA . ILE A 1 103 ? -10.102 9.484 11.531 1 90.25 103 ILE A CA 1
ATOM 813 C C . ILE A 1 103 ? -10.375 8.391 10.5 1 90.25 103 ILE A C 1
ATOM 815 O O . ILE A 1 103 ? -11.453 8.359 9.898 1 90.25 103 ILE A O 1
ATOM 819 N N . ILE A 1 104 ? -9.422 7.527 10.258 1 90.5 104 ILE A N 1
ATOM 820 C CA . ILE A 1 104 ? -9.57 6.441 9.305 1 90.5 104 ILE A CA 1
ATOM 821 C C . ILE A 1 104 ? -10.727 5.535 9.727 1 90.5 104 ILE A C 1
ATOM 823 O O . ILE A 1 104 ? -11.617 5.246 8.93 1 90.5 104 ILE A O 1
ATOM 827 N N . ASN A 1 105 ? -10.719 5.133 10.969 1 84.88 105 ASN A N 1
ATOM 828 C CA . ASN A 1 105 ? -11.781 4.281 11.492 1 84.88 105 ASN A CA 1
ATOM 829 C C . ASN A 1 105 ? -13.141 4.957 11.375 1 84.88 105 ASN A C 1
ATOM 831 O O . ASN A 1 105 ? -14.133 4.312 11.023 1 84.88 105 ASN A O 1
ATOM 835 N N . ASP A 1 106 ? -13.094 6.195 11.727 1 86 106 ASP A N 1
ATOM 836 C CA . ASP A 1 106 ? -14.344 6.953 11.695 1 86 106 ASP A CA 1
ATOM 837 C C . ASP A 1 106 ? -14.914 7.023 10.281 1 86 106 ASP A C 1
ATOM 839 O O . ASP A 1 106 ? -16.109 6.789 10.078 1 86 106 ASP A O 1
ATOM 843 N N . LEU A 1 107 ? -14.148 7.309 9.336 1 90.12 107 LEU A N 1
ATOM 844 C CA . LEU A 1 107 ? -14.586 7.449 7.949 1 90.12 107 LEU A CA 1
ATOM 845 C C . LEU A 1 107 ? -15.055 6.113 7.387 1 90.12 107 LEU A C 1
ATOM 847 O O . LEU A 1 107 ? -16.078 6.047 6.699 1 90.12 107 LEU A O 1
ATOM 851 N N . VAL A 1 108 ? -14.305 5.086 7.645 1 87.88 108 VAL A N 1
ATOM 852 C CA . VAL A 1 108 ? -14.633 3.775 7.094 1 87.88 108 VAL A CA 1
ATOM 853 C C . VAL A 1 108 ? -15.922 3.258 7.723 1 87.88 108 VAL A C 1
ATOM 855 O O . VAL A 1 108 ? -16.797 2.738 7.023 1 87.88 108 VAL A O 1
ATOM 858 N N . GLN A 1 109 ? -16.016 3.375 8.992 1 80.5 109 GLN A N 1
ATOM 859 C CA . GLN A 1 109 ? -17.188 2.855 9.703 1 80.5 109 GLN A CA 1
ATOM 860 C C . GLN A 1 109 ? -18.438 3.629 9.328 1 80.5 109 GLN A C 1
ATOM 862 O O . GLN A 1 109 ? -19.516 3.037 9.148 1 80.5 109 GLN A O 1
ATOM 867 N N . HIS A 1 110 ? -18.359 4.875 9.227 1 83.44 110 HIS A N 1
ATOM 868 C CA . HIS A 1 110 ? -19.531 5.711 9.031 1 83.44 110 HIS A CA 1
ATOM 869 C C . HIS A 1 110 ? -19.953 5.727 7.562 1 83.44 110 HIS A C 1
ATOM 871 O O . HIS A 1 110 ? -21.156 5.727 7.258 1 83.44 110 HIS A O 1
ATOM 877 N N . PHE A 1 111 ? -19.031 5.766 6.719 1 89.44 111 PHE A N 1
ATOM 878 C CA . PHE A 1 111 ? -19.359 5.93 5.309 1 89.44 111 PHE A CA 1
ATOM 879 C C . PHE A 1 111 ? -19.156 4.625 4.547 1 89.44 111 PHE A C 1
ATOM 881 O O . PHE A 1 111 ? -19.406 4.559 3.34 1 89.44 111 PHE A O 1
ATOM 888 N N . GLU A 1 112 ? -18.625 3.557 5.18 1 85.75 112 GLU A N 1
ATOM 889 C CA . GLU A 1 112 ? -18.406 2.24 4.586 1 85.75 112 GLU A CA 1
ATOM 890 C C . GLU A 1 112 ? -17.531 2.338 3.334 1 85.75 112 GLU A C 1
ATOM 892 O O . GLU A 1 112 ? -17.891 1.792 2.285 1 85.75 112 GLU A O 1
ATOM 897 N N . LEU A 1 113 ? -16.516 3.096 3.482 1 88.88 113 LEU A N 1
ATOM 898 C CA . LEU A 1 113 ? -15.625 3.324 2.344 1 88.88 113 LEU A CA 1
ATOM 899 C C . LEU A 1 113 ? -14.867 2.053 1.984 1 88.88 113 LEU A C 1
ATOM 901 O O . LEU A 1 113 ? -14.523 1.261 2.865 1 88.88 113 LEU A O 1
ATOM 905 N N . ASP A 1 114 ? -14.609 1.925 0.648 1 87.19 114 ASP A N 1
ATOM 906 C CA . ASP A 1 114 ? -13.781 0.838 0.142 1 87.19 114 ASP A CA 1
ATOM 907 C C . ASP A 1 114 ? -12.32 1.264 0.049 1 87.19 114 ASP A C 1
ATOM 909 O O . ASP A 1 114 ? -12.008 2.453 0.13 1 87.19 114 ASP A O 1
ATOM 913 N N . PRO A 1 115 ? -11.414 0.301 -0.123 1 86 115 PRO A N 1
ATOM 914 C CA . PRO A 1 115 ? -9.984 0.618 -0.178 1 86 115 PRO A CA 1
ATOM 915 C C . PRO A 1 115 ? -9.641 1.597 -1.298 1 86 115 PRO A C 1
ATOM 917 O O . PRO A 1 115 ? -8.68 2.355 -1.185 1 86 115 PRO A O 1
ATOM 920 N N . ASP A 1 116 ? -10.391 1.586 -2.305 1 86.88 116 ASP A N 1
ATOM 921 C CA . ASP A 1 116 ? -10.102 2.477 -3.424 1 86.88 116 ASP A CA 1
ATOM 922 C C . ASP A 1 116 ? -10.656 3.879 -3.166 1 86.88 116 ASP A C 1
ATOM 924 O O . ASP A 1 116 ? -10.375 4.812 -3.922 1 86.88 116 ASP A O 1
ATOM 928 N N . GLN A 1 117 ? -11.391 3.988 -2.105 1 91.81 117 GLN A N 1
ATOM 929 C CA . GLN A 1 117 ? -12.023 5.273 -1.828 1 91.81 117 GLN A CA 1
ATOM 930 C C . GLN A 1 117 ? -11.32 5.996 -0.684 1 91.81 117 GLN A C 1
ATOM 932 O O . GLN A 1 117 ? -11.602 7.168 -0.417 1 91.81 117 GLN A O 1
ATOM 937 N N . LEU A 1 118 ? -10.555 5.375 0.009 1 93.06 118 LEU A N 1
ATOM 938 C CA . LEU A 1 118 ? -9.75 5.988 1.062 1 93.06 118 LEU A CA 1
ATOM 939 C C . LEU A 1 118 ? -8.266 5.75 0.819 1 93.06 118 LEU A C 1
ATOM 941 O O . LEU A 1 118 ? -7.75 4.664 1.101 1 93.06 118 LEU A O 1
ATOM 945 N N . ILE A 1 119 ? -7.652 6.773 0.359 1 92.56 119 ILE A N 1
ATOM 946 C CA . ILE A 1 119 ? -6.254 6.602 -0.016 1 92.56 119 ILE A CA 1
ATOM 947 C C . ILE A 1 119 ? -5.375 7.535 0.816 1 92.56 119 ILE A C 1
ATOM 949 O O . ILE A 1 119 ? -5.852 8.555 1.319 1 92.56 119 ILE A O 1
ATOM 953 N N . VAL A 1 120 ? -4.16 7.133 1.043 1 93 120 VAL A N 1
ATOM 954 C CA . VAL A 1 120 ? -3.186 7.922 1.788 1 93 120 VAL A CA 1
ATOM 955 C C . VAL A 1 120 ? -1.979 8.219 0.902 1 93 120 VAL A C 1
ATOM 957 O O . VAL A 1 120 ? -1.521 7.355 0.152 1 93 120 VAL A O 1
ATOM 960 N N . ALA A 1 121 ? -1.535 9.398 0.935 1 95.69 121 ALA A N 1
ATOM 961 C CA . ALA A 1 121 ? -0.341 9.805 0.201 1 95.69 121 ALA A CA 1
ATOM 962 C C . ALA A 1 121 ? 0.834 10.031 1.148 1 95.69 121 ALA A C 1
ATOM 964 O O . ALA A 1 121 ? 1.104 11.164 1.556 1 95.69 121 ALA A O 1
ATOM 965 N N . THR A 1 122 ? 1.528 8.969 1.422 1 94.75 122 THR A N 1
ATOM 966 C CA . THR A 1 122 ? 2.713 9.078 2.268 1 94.75 122 THR A CA 1
ATOM 967 C C . THR A 1 122 ? 3.91 9.57 1.461 1 94.75 122 THR A C 1
ATOM 969 O O . THR A 1 122 ? 3.934 9.445 0.235 1 94.75 122 THR A O 1
ATOM 972 N N . TYR A 1 123 ? 4.859 10.18 2.104 1 96.75 123 TYR A N 1
ATOM 973 C CA . TYR A 1 123 ? 6.07 10.711 1.482 1 96.75 123 TYR A CA 1
ATOM 974 C C . TYR A 1 123 ? 7.223 10.75 2.479 1 96.75 123 TYR A C 1
ATOM 976 O O . TYR A 1 123 ? 7.016 10.586 3.684 1 96.75 123 TYR A O 1
ATOM 984 N N . ASP A 1 124 ? 8.406 10.883 1.988 1 97.38 124 ASP A N 1
ATOM 985 C CA . ASP A 1 124 ? 9.562 11.078 2.855 1 97.38 124 ASP A CA 1
ATOM 986 C C . ASP A 1 124 ? 9.57 12.484 3.455 1 97.38 124 ASP A C 1
ATOM 988 O O . ASP A 1 124 ? 10.109 13.422 2.859 1 97.38 124 ASP A O 1
ATOM 992 N N . TRP A 1 125 ? 9.023 12.57 4.625 1 97.31 125 TRP A N 1
ATOM 993 C CA . TRP A 1 125 ? 8.773 13.859 5.27 1 97.31 125 TRP A CA 1
ATOM 994 C C . TRP A 1 125 ? 10.086 14.531 5.668 1 97.31 125 TRP A C 1
ATOM 996 O O . TRP A 1 125 ? 10.078 15.664 6.164 1 97.31 125 TRP A O 1
ATOM 1006 N N . ARG A 1 126 ? 11.25 13.945 5.441 1 97.44 126 ARG A N 1
ATOM 1007 C CA . ARG A 1 126 ? 12.547 14.555 5.758 1 97.44 126 ARG A CA 1
ATOM 1008 C C . ARG A 1 126 ? 12.953 15.555 4.688 1 97.44 126 ARG A C 1
ATOM 1010 O O . ARG A 1 126 ? 13.703 16.5 4.965 1 97.44 126 ARG A O 1
ATOM 1017 N N . MET A 1 127 ? 12.406 15.445 3.539 1 98.19 127 MET A N 1
ATOM 1018 C CA . MET A 1 127 ? 12.984 16.094 2.367 1 98.19 127 MET A CA 1
ATOM 1019 C C . MET A 1 127 ? 12.148 17.297 1.942 1 98.19 127 MET A C 1
ATOM 1021 O O . MET A 1 127 ? 10.93 17.312 2.129 1 98.19 127 MET A O 1
ATOM 1025 N N . PRO A 1 128 ? 12.891 18.281 1.271 1 98.44 128 PRO A N 1
ATOM 1026 C CA . PRO A 1 128 ? 12.133 19.328 0.594 1 98.44 128 PRO A CA 1
ATOM 1027 C C . PRO A 1 128 ? 11.305 18.797 -0.574 1 98.44 128 PRO A C 1
ATOM 1029 O O . PRO A 1 128 ? 11.656 17.781 -1.177 1 98.44 128 PRO A O 1
ATOM 1032 N N . PRO A 1 129 ? 10.234 19.484 -0.927 1 98.25 129 PRO A N 1
ATOM 1033 C CA . PRO A 1 129 ? 9.328 19 -1.967 1 98.25 129 PRO A CA 1
ATOM 1034 C C . PRO A 1 129 ? 10.031 18.781 -3.309 1 98.25 129 PRO A C 1
ATOM 1036 O O . PRO A 1 129 ? 9.758 17.812 -4.008 1 98.25 129 PRO A O 1
ATOM 1039 N N . SER A 1 130 ? 10.945 19.688 -3.699 1 98.25 130 SER A N 1
ATOM 1040 C CA . SER A 1 130 ? 11.625 19.531 -4.98 1 98.25 130 SER A CA 1
ATOM 1041 C C . SER A 1 130 ? 12.469 18.266 -5.012 1 98.25 130 SER A C 1
ATOM 1043 O O . SER A 1 130 ? 12.562 17.609 -6.043 1 98.25 130 SER A O 1
ATOM 1045 N N . LYS A 1 131 ? 13.109 17.984 -3.895 1 98.06 131 LYS A N 1
ATOM 1046 C CA . LYS A 1 131 ? 13.914 16.766 -3.809 1 98.06 131 LYS A CA 1
ATOM 1047 C C . LYS A 1 131 ? 13.031 15.516 -3.852 1 98.06 131 LYS A C 1
ATOM 1049 O O . LYS A 1 131 ? 13.43 14.492 -4.402 1 98.06 131 LYS A O 1
ATOM 1054 N N . MET A 1 132 ? 11.836 15.555 -3.24 1 97.62 132 MET A N 1
ATOM 1055 C CA . MET A 1 132 ? 10.883 14.453 -3.318 1 97.62 132 MET A CA 1
ATOM 1056 C C . MET A 1 132 ? 10.516 14.156 -4.77 1 97.62 132 MET A C 1
ATOM 1058 O O . MET A 1 132 ? 10.422 12.992 -5.16 1 97.62 132 MET A O 1
ATOM 1062 N N . GLN A 1 133 ? 10.234 15.258 -5.484 1 97.19 133 GLN A N 1
ATOM 1063 C CA . GLN A 1 133 ? 9.898 15.086 -6.895 1 97.19 133 GLN A CA 1
ATOM 1064 C C . GLN A 1 133 ? 11.07 14.516 -7.68 1 97.19 133 GLN A C 1
ATOM 1066 O O . GLN A 1 133 ? 10.898 13.641 -8.531 1 97.19 133 GLN A O 1
ATOM 1071 N N . GLU A 1 134 ? 12.266 15.031 -7.426 1 96.06 134 GLU A N 1
ATOM 1072 C CA . GLU A 1 134 ? 13.461 14.594 -8.141 1 96.06 134 GLU A CA 1
ATOM 1073 C C . GLU A 1 134 ? 13.75 13.117 -7.875 1 96.06 134 GLU A C 1
ATOM 1075 O O . GLU A 1 134 ? 14.008 12.352 -8.805 1 96.06 134 GLU A O 1
ATOM 1080 N N . ARG A 1 135 ? 13.703 12.711 -6.648 1 94.25 135 ARG A N 1
ATOM 1081 C CA . ARG A 1 135 ? 14.133 11.367 -6.262 1 94.25 135 ARG A CA 1
ATOM 1082 C C . ARG A 1 135 ? 13.008 10.359 -6.461 1 94.25 135 ARG A C 1
ATOM 1084 O O . ARG A 1 135 ? 13.234 9.266 -6.988 1 94.25 135 ARG A O 1
ATOM 1091 N N . ASP A 1 136 ? 11.812 10.711 -6.004 1 93.81 136 ASP A N 1
ATOM 1092 C CA . ASP A 1 136 ? 10.734 9.734 -5.918 1 93.81 136 ASP A CA 1
ATOM 1093 C C . ASP A 1 136 ? 9.664 10.008 -6.973 1 93.81 136 ASP A C 1
ATOM 1095 O O . ASP A 1 136 ? 8.703 9.242 -7.109 1 93.81 136 ASP A O 1
ATOM 1099 N N . LYS A 1 137 ? 9.742 11.07 -7.695 1 94.62 137 LYS A N 1
ATOM 1100 C CA . LYS A 1 137 ? 8.664 11.484 -8.586 1 94.62 137 LYS A CA 1
ATOM 1101 C C . LYS A 1 137 ? 7.336 11.586 -7.84 1 94.62 137 LYS A C 1
ATOM 1103 O O . LYS A 1 137 ? 6.305 11.133 -8.336 1 94.62 137 LYS A O 1
ATOM 1108 N N . TYR A 1 138 ? 7.398 12.117 -6.719 1 96.94 138 TYR A N 1
ATOM 1109 C CA . TYR A 1 138 ? 6.293 12.039 -5.773 1 96.94 138 TYR A CA 1
ATOM 1110 C C . TYR A 1 138 ? 5.062 12.758 -6.316 1 96.94 138 TYR A C 1
ATOM 1112 O O . TYR A 1 138 ? 3.955 12.211 -6.289 1 96.94 138 TYR A O 1
ATOM 1120 N N . PHE A 1 139 ? 5.191 13.992 -6.785 1 98.25 139 PHE A N 1
ATOM 1121 C CA . PHE A 1 139 ? 4.027 14.781 -7.176 1 98.25 139 PHE A CA 1
ATOM 1122 C C . PHE A 1 139 ? 3.414 14.242 -8.461 1 98.25 139 PHE A C 1
ATOM 1124 O O . PHE A 1 139 ? 2.197 14.297 -8.648 1 98.25 139 PHE A O 1
ATOM 1131 N N . PHE A 1 140 ? 4.23 13.734 -9.344 1 96 140 PHE A N 1
ATOM 1132 C CA . PHE A 1 140 ? 3.713 13.039 -10.516 1 96 140 PHE A CA 1
ATOM 1133 C C . PHE A 1 140 ? 2.887 11.828 -10.102 1 96 140 PHE A C 1
ATOM 1135 O O . PHE A 1 140 ? 1.785 11.609 -10.609 1 96 140 PHE A O 1
ATOM 1142 N N . SER A 1 141 ? 3.453 11.047 -9.203 1 94.75 141 SER A N 1
ATOM 1143 C CA . SER A 1 141 ? 2.754 9.875 -8.688 1 94.75 141 SER A CA 1
ATOM 1144 C C . SER A 1 141 ? 1.447 10.266 -8.008 1 94.75 141 SER A C 1
ATOM 1146 O O . SER A 1 141 ? 0.444 9.555 -8.133 1 94.75 141 SER A O 1
ATOM 1148 N N . LEU A 1 142 ? 1.493 11.312 -7.223 1 97.06 142 LEU A N 1
ATOM 1149 C CA . LEU A 1 142 ? 0.288 11.797 -6.559 1 97.06 142 LEU A CA 1
ATOM 1150 C C . LEU A 1 142 ? -0.777 12.188 -7.578 1 97.06 142 LEU A C 1
ATOM 1152 O O . LEU A 1 142 ? -1.954 11.859 -7.406 1 97.06 142 LEU A O 1
ATOM 1156 N N . LYS A 1 143 ? -0.416 12.945 -8.602 1 97.38 143 LYS A N 1
ATOM 1157 C CA . LYS A 1 143 ? -1.344 13.312 -9.672 1 97.38 143 LYS A CA 1
ATOM 1158 C C . LYS A 1 143 ? -2.018 12.078 -10.258 1 97.38 143 LYS A C 1
ATOM 1160 O O . LYS A 1 143 ? -3.242 12.039 -10.398 1 97.38 143 LYS A O 1
ATOM 1165 N N . LYS A 1 144 ? -1.208 11.078 -10.602 1 94.25 144 LYS A N 1
ATOM 1166 C CA . LYS A 1 144 ? -1.733 9.859 -11.203 1 94.25 144 LYS A CA 1
ATOM 1167 C C . LYS A 1 144 ? -2.656 9.117 -10.242 1 94.25 144 LYS A C 1
ATOM 1169 O O . LYS A 1 144 ? -3.684 8.578 -10.656 1 94.25 144 LYS A O 1
ATOM 1174 N N . LYS A 1 145 ? -2.275 9.039 -9.023 1 93.62 145 LYS A N 1
ATOM 1175 C CA . LYS A 1 145 ? -3.104 8.406 -8 1 93.62 145 LYS A CA 1
ATOM 1176 C C . LYS A 1 145 ? -4.469 9.078 -7.906 1 93.62 145 LYS A C 1
ATOM 1178 O O . LYS A 1 145 ? -5.496 8.398 -7.805 1 93.62 145 LYS A O 1
ATOM 1183 N N . ILE A 1 146 ? -4.484 10.383 -7.871 1 97.06 146 ILE A N 1
ATOM 1184 C CA . ILE A 1 146 ? -5.73 11.141 -7.789 1 97.06 146 ILE A CA 1
ATOM 1185 C C . ILE A 1 146 ? -6.582 10.867 -9.031 1 97.06 146 ILE A C 1
ATOM 1187 O O . ILE A 1 146 ? -7.77 10.562 -8.914 1 97.06 146 ILE A O 1
ATOM 1191 N N . GLU A 1 147 ? -5.988 10.984 -10.227 1 95.81 147 GLU A N 1
ATOM 1192 C CA . GLU A 1 147 ? -6.707 10.758 -11.477 1 95.81 147 GLU A CA 1
ATOM 1193 C C . GLU A 1 147 ? -7.324 9.359 -11.508 1 95.81 147 GLU A C 1
ATOM 1195 O O . GLU A 1 147 ? -8.492 9.203 -11.867 1 95.81 147 GLU A O 1
ATOM 1200 N N . TYR A 1 148 ? -6.52 8.414 -11.078 1 92.25 148 TYR A N 1
ATOM 1201 C CA . TYR A 1 148 ? -6.969 7.023 -11.07 1 92.25 148 TYR A CA 1
ATOM 1202 C C . TYR A 1 148 ? -8.117 6.828 -10.094 1 92.25 148 TYR A C 1
ATOM 1204 O O . TYR A 1 148 ? -9.117 6.188 -10.422 1 92.25 148 TYR A O 1
ATOM 1212 N N . THR A 1 149 ? -8.008 7.344 -8.977 1 94.31 149 THR A N 1
ATOM 1213 C CA . THR A 1 149 ? -9.016 7.207 -7.934 1 94.31 149 THR A CA 1
ATOM 1214 C C . THR A 1 149 ? -10.336 7.832 -8.383 1 94.31 149 THR A C 1
ATOM 1216 O O . THR A 1 149 ? -11.406 7.246 -8.188 1 94.31 149 THR A O 1
ATOM 1219 N N . VAL A 1 150 ? -10.273 8.992 -8.961 1 95.62 150 VAL A N 1
ATOM 1220 C CA . VAL A 1 150 ? -11.469 9.703 -9.414 1 95.62 150 VAL A CA 1
ATOM 1221 C C . VAL A 1 150 ? -12.117 8.945 -10.562 1 95.62 150 VAL A C 1
ATOM 1223 O O . VAL A 1 150 ? -13.344 8.852 -10.641 1 95.62 150 VAL A O 1
ATOM 1226 N N . GLU A 1 151 ? -11.289 8.391 -11.414 1 93.31 151 GLU A N 1
ATOM 1227 C CA . GLU A 1 151 ? -11.797 7.586 -12.523 1 93.31 151 GLU A CA 1
ATOM 1228 C C . GLU A 1 151 ? -12.531 6.348 -12.008 1 93.31 151 GLU A C 1
ATOM 1230 O O . GLU A 1 151 ? -13.602 6 -12.508 1 93.31 151 GLU A O 1
ATOM 1235 N N . LEU A 1 152 ? -11.938 5.672 -11.078 1 90.19 152 LEU A N 1
ATOM 1236 C CA . LEU A 1 152 ? -12.531 4.469 -10.508 1 90.19 152 LEU A CA 1
ATOM 1237 C C . LEU A 1 152 ? -13.875 4.781 -9.859 1 90.19 152 LEU A C 1
ATOM 1239 O O . LEU A 1 152 ? -14.773 3.936 -9.844 1 90.19 152 LEU A O 1
ATOM 1243 N N . ASP A 1 153 ? -13.961 5.969 -9.32 1 89.5 153 ASP A N 1
ATOM 1244 C CA . ASP A 1 153 ? -15.188 6.383 -8.656 1 89.5 153 ASP A CA 1
ATOM 1245 C C . ASP A 1 153 ? -16.234 6.844 -9.672 1 89.5 153 ASP A C 1
ATOM 1247 O O . ASP A 1 153 ? -17.328 7.262 -9.297 1 89.5 153 ASP A O 1
ATOM 1251 N N . GLY A 1 154 ? -15.961 6.84 -10.977 1 86.44 154 GLY A N 1
ATOM 1252 C CA . GLY A 1 154 ? -16.922 7.145 -12.031 1 86.44 154 GLY A CA 1
ATOM 1253 C C . GLY A 1 154 ? -16.922 8.602 -12.438 1 86.44 154 GLY A C 1
ATOM 1254 O O . GLY A 1 154 ? -17.875 9.086 -13.039 1 86.44 154 GLY A O 1
ATOM 1255 N N . ASN A 1 155 ? -15.953 9.352 -11.992 1 81.62 155 ASN A N 1
ATOM 1256 C CA . ASN A 1 155 ? -15.781 10.758 -12.352 1 81.62 155 ASN A CA 1
ATOM 1257 C C . ASN A 1 155 ? -16.984 11.594 -11.953 1 81.62 155 ASN A C 1
ATOM 1259 O O . ASN A 1 155 ? -17.438 12.461 -12.719 1 81.62 155 ASN A O 1
ATOM 1263 N N . VAL A 1 156 ? -17.531 11.328 -10.766 1 79.88 156 VAL A N 1
ATOM 1264 C CA . VAL A 1 156 ? -18.797 11.961 -10.414 1 79.88 156 VAL A CA 1
ATOM 1265 C C . VAL A 1 156 ? -18.562 13.086 -9.414 1 79.88 156 VAL A C 1
ATOM 1267 O O . VAL A 1 156 ? -19.5 13.609 -8.812 1 79.88 156 VAL A O 1
ATOM 1270 N N . GLY A 1 157 ? -17.406 13.664 -9.273 1 81.56 157 GLY A N 1
ATOM 1271 C CA . GLY A 1 157 ? -17.359 14.797 -8.367 1 81.56 157 GLY A CA 1
ATOM 1272 C C . GLY A 1 157 ? -15.992 14.984 -7.723 1 81.56 157 GLY A C 1
ATOM 1273 O O . GLY A 1 157 ? -15.836 15.805 -6.82 1 81.56 157 GLY A O 1
ATOM 1274 N N . GLY A 1 158 ? -15.055 14.312 -8.047 1 93.06 158 GLY A N 1
ATOM 1275 C CA . GLY A 1 158 ? -13.711 14.477 -7.516 1 93.06 158 GLY A CA 1
ATOM 1276 C C . GLY A 1 158 ? -13.547 13.891 -6.125 1 93.06 158 GLY A C 1
ATOM 1277 O O . GLY A 1 158 ? -14.477 13.305 -5.578 1 93.06 158 GLY A O 1
ATOM 1278 N N . LEU A 1 159 ? -12.375 14.07 -5.551 1 96.62 159 LEU A N 1
ATOM 1279 C CA . LEU A 1 159 ? -12.141 13.5 -4.23 1 96.62 159 LEU A CA 1
ATOM 1280 C C . LEU A 1 159 ? -11.938 14.602 -3.193 1 96.62 159 LEU A C 1
ATOM 1282 O O . LEU A 1 159 ? -11.812 15.773 -3.543 1 96.62 159 LEU A O 1
ATOM 1286 N N . VAL A 1 160 ? -12.023 14.297 -1.893 1 97.38 160 VAL A N 1
ATOM 1287 C CA . VAL A 1 160 ? -11.805 15.188 -0.755 1 97.38 160 VAL A CA 1
ATOM 1288 C C . VAL A 1 160 ? -10.375 15.008 -0.233 1 97.38 160 VAL A C 1
ATOM 1290 O O . VAL A 1 160 ? -9.922 13.875 -0.034 1 97.38 160 VAL A O 1
ATOM 1293 N N . VAL A 1 161 ? -9.695 16.109 -0.079 1 98.62 161 VAL A N 1
ATOM 1294 C CA . VAL A 1 161 ? -8.344 16.062 0.472 1 98.62 161 VAL A CA 1
ATOM 1295 C C . VAL A 1 161 ? -8.367 16.5 1.937 1 98.62 161 VAL A C 1
ATOM 1297 O O . VAL A 1 161 ? -8.906 17.547 2.27 1 98.62 161 VAL A O 1
ATOM 1300 N N . ILE A 1 162 ? -7.859 15.695 2.812 1 98.44 162 ILE A N 1
ATOM 1301 C CA . ILE A 1 162 ? -7.633 16.047 4.211 1 98.44 162 ILE A CA 1
ATOM 1302 C C . ILE A 1 162 ? -6.141 16.016 4.52 1 98.44 162 ILE A C 1
ATOM 1304 O O . ILE A 1 162 ? -5.523 14.945 4.5 1 98.44 162 ILE A O 1
ATOM 1308 N N . ALA A 1 163 ? -5.574 17.125 4.727 1 98.5 163 ALA A N 1
ATOM 1309 C CA . ALA A 1 163 ? -4.152 17.234 5.031 1 98.5 163 ALA A CA 1
ATOM 1310 C C . ALA A 1 163 ? -3.932 17.719 6.461 1 98.5 163 ALA A C 1
ATOM 1312 O O . ALA A 1 163 ? -4.727 18.5 6.988 1 98.5 163 ALA A O 1
ATOM 1313 N N . HIS A 1 164 ? -2.863 17.234 7.059 1 97.69 164 HIS A N 1
ATOM 1314 C CA . HIS A 1 164 ? -2.551 17.656 8.422 1 97.69 164 HIS A CA 1
ATOM 1315 C C . HIS A 1 164 ? -1.15 18.25 8.508 1 97.69 164 HIS A C 1
ATOM 1317 O O . HIS A 1 164 ? -0.202 17.703 7.934 1 97.69 164 HIS A O 1
ATOM 1323 N N . SER A 1 165 ? -1.037 19.297 9.211 1 97.44 165 SER A N 1
ATOM 1324 C CA . SER A 1 165 ? 0.253 19.891 9.539 1 97.44 165 SER A CA 1
ATOM 1325 C C . SER A 1 165 ? 1.089 20.125 8.289 1 97.44 165 SER A C 1
ATOM 1327 O O . SER A 1 165 ? 0.626 20.766 7.344 1 97.44 165 SER A O 1
ATOM 1329 N N . MET A 1 166 ? 2.262 19.578 8.18 1 97.75 166 MET A N 1
ATOM 1330 C CA . MET A 1 166 ? 3.156 19.797 7.043 1 97.75 166 MET A CA 1
ATOM 1331 C C . MET A 1 166 ? 2.525 19.281 5.754 1 97.75 166 MET A C 1
ATOM 1333 O O . MET A 1 166 ? 2.852 19.75 4.668 1 97.75 166 MET A O 1
ATOM 1337 N N . GLY A 1 167 ? 1.616 18.328 5.918 1 98.19 167 GLY A N 1
ATOM 1338 C CA . GLY A 1 167 ? 0.931 17.812 4.742 1 98.19 167 GLY A CA 1
ATOM 1339 C C . GLY A 1 167 ? 0.236 18.891 3.936 1 98.19 167 GLY A C 1
ATOM 1340 O O . GLY A 1 167 ? 0.091 18.766 2.719 1 98.19 167 GLY A O 1
ATOM 1341 N N . ASN A 1 168 ? -0.204 19.953 4.621 1 98.69 168 ASN A N 1
ATOM 1342 C CA . ASN A 1 168 ? -0.828 21.078 3.932 1 98.69 168 ASN A CA 1
ATOM 1343 C C . ASN A 1 168 ? 0.16 21.781 3.012 1 98.69 168 ASN A C 1
ATOM 1345 O O . ASN A 1 168 ? -0.197 22.188 1.902 1 98.69 168 ASN A O 1
ATOM 1349 N N . GLY A 1 169 ? 1.401 21.938 3.49 1 98.5 169 GLY A N 1
ATOM 1350 C CA . GLY A 1 169 ? 2.436 22.531 2.652 1 98.5 169 GLY A CA 1
ATOM 1351 C C . GLY A 1 169 ? 2.775 21.688 1.442 1 98.5 169 GLY A C 1
ATOM 1352 O O . GLY A 1 169 ? 3.029 22.219 0.358 1 98.5 169 GLY A O 1
ATOM 1353 N N . VAL A 1 170 ? 2.768 20.406 1.656 1 98.62 170 VAL A N 1
ATOM 1354 C CA . VAL A 1 170 ? 3.041 19.484 0.561 1 98.62 170 VAL A CA 1
ATOM 1355 C C . VAL A 1 170 ? 1.921 19.562 -0.473 1 98.62 170 VAL A C 1
ATOM 1357 O O . VAL A 1 170 ? 2.178 19.531 -1.68 1 98.62 170 VAL A O 1
ATOM 1360 N N . PHE A 1 171 ? 0.693 19.672 -0.032 1 98.75 171 PHE A N 1
ATOM 1361 C CA . PHE A 1 171 ? -0.446 19.812 -0.932 1 98.75 171 PHE A CA 1
ATOM 1362 C C . PHE A 1 171 ? -0.387 21.125 -1.689 1 98.75 171 PHE A C 1
ATOM 1364 O O . PHE A 1 171 ? -0.692 21.188 -2.883 1 98.75 171 PHE A O 1
ATOM 1371 N N . ARG A 1 172 ? -0.039 22.188 -0.998 1 98.69 172 ARG A N 1
ATOM 1372 C CA . ARG A 1 172 ? 0.156 23.469 -1.654 1 98.69 172 ARG A CA 1
ATOM 1373 C C . ARG A 1 172 ? 1.17 23.359 -2.787 1 98.69 172 ARG A C 1
ATOM 1375 O O . ARG A 1 172 ? 0.941 23.875 -3.885 1 98.69 172 ARG A O 1
ATOM 1382 N N . TYR A 1 173 ? 2.289 22.75 -2.471 1 98.75 173 TYR A N 1
ATOM 1383 C CA . TYR A 1 173 ? 3.33 22.578 -3.477 1 98.75 173 TYR A CA 1
ATOM 1384 C C . TYR A 1 173 ? 2.807 21.781 -4.664 1 98.75 173 TYR A C 1
ATOM 1386 O O . TYR A 1 173 ? 3.117 22.094 -5.816 1 98.75 173 TYR A O 1
ATOM 1394 N N . PHE A 1 174 ? 2.037 20.734 -4.414 1 98.75 174 PHE A N 1
ATOM 1395 C CA . PHE A 1 174 ? 1.441 19.922 -5.465 1 98.75 174 PHE A CA 1
ATOM 1396 C C . PHE A 1 174 ? 0.6 20.766 -6.406 1 98.75 174 PHE A C 1
ATOM 1398 O O . PHE A 1 174 ? 0.717 20.656 -7.629 1 98.75 174 PHE A O 1
ATOM 1405 N N . LEU A 1 175 ? -0.288 21.578 -5.816 1 98.38 175 LEU A N 1
ATOM 1406 C CA . LEU A 1 175 ? -1.16 22.422 -6.633 1 98.38 175 LEU A CA 1
ATOM 1407 C C . LEU A 1 175 ? -0.343 23.344 -7.531 1 98.38 175 LEU A C 1
ATOM 1409 O O . LEU A 1 175 ? -0.688 23.547 -8.695 1 98.38 175 LEU A O 1
ATOM 1413 N N . GLU A 1 176 ? 0.737 23.875 -6.984 1 97.88 176 GLU A N 1
ATOM 1414 C CA . GLU A 1 176 ? 1.591 24.766 -7.777 1 97.88 176 GLU A CA 1
ATOM 1415 C C . GLU A 1 176 ? 2.346 23.984 -8.852 1 97.88 176 GLU A C 1
ATOM 1417 O O . GLU A 1 176 ? 2.479 24.453 -9.984 1 97.88 176 GLU A O 1
ATOM 1422 N N . TRP A 1 177 ? 2.889 22.875 -8.445 1 98.25 177 TRP A N 1
ATOM 1423 C CA . TRP A 1 177 ? 3.586 22.016 -9.383 1 98.25 177 TRP A CA 1
ATOM 1424 C C . TRP A 1 177 ? 2.664 21.578 -10.523 1 98.25 177 TRP A C 1
ATOM 1426 O O . TRP A 1 177 ? 3.09 21.5 -11.68 1 98.25 177 TRP A O 1
ATOM 1436 N N . LEU A 1 178 ? 1.42 21.312 -10.219 1 98 178 LEU A N 1
ATOM 1437 C CA . LEU A 1 178 ? 0.406 20.875 -11.164 1 98 178 LEU A CA 1
ATOM 1438 C C . LEU A 1 178 ? 0.195 21.906 -12.266 1 98 178 LEU A C 1
ATOM 1440 O O . LEU A 1 178 ? -0.073 21.547 -13.414 1 98 178 LEU A O 1
ATOM 1444 N N . LYS A 1 179 ? 0.295 23.156 -11.906 1 95.81 179 LYS A N 1
ATOM 1445 C CA . LYS A 1 179 ? 0.132 24.25 -12.867 1 95.81 179 LYS A CA 1
ATOM 1446 C C . LYS A 1 179 ? 1.116 24.109 -14.023 1 95.81 179 LYS A C 1
ATOM 1448 O O . LYS A 1 179 ? 0.762 24.359 -15.18 1 95.81 179 LYS A O 1
ATOM 1453 N N . GLU A 1 180 ? 2.258 23.719 -13.695 1 94.31 180 GLU A N 1
ATOM 1454 C CA . GLU A 1 180 ? 3.279 23.531 -14.719 1 94.31 180 GLU A CA 1
ATOM 1455 C C . GLU A 1 180 ? 3.057 22.219 -15.477 1 94.31 180 GLU A C 1
ATOM 1457 O O . GLU A 1 180 ? 3.299 22.156 -16.688 1 94.31 180 GLU A O 1
ATOM 1462 N N . GLU A 1 181 ? 2.645 21.234 -14.773 1 94.38 181 GLU A N 1
ATOM 1463 C CA . GLU A 1 181 ? 2.506 19.891 -15.328 1 94.38 181 GLU A CA 1
ATOM 1464 C C . GLU A 1 181 ? 1.364 19.828 -16.328 1 94.38 181 GLU A C 1
ATOM 1466 O O . GLU A 1 181 ? 1.511 19.234 -17.406 1 94.38 181 GLU A O 1
ATOM 1471 N N . VAL A 1 182 ? 0.253 20.438 -16.078 1 96 182 VAL A N 1
ATOM 1472 C CA . VAL A 1 182 ? -0.917 20.297 -16.938 1 96 182 VAL A CA 1
ATOM 1473 C C . VAL A 1 182 ? -1.081 21.578 -17.781 1 96 182 VAL A C 1
ATOM 1475 O O . VAL A 1 182 ? -1.907 21.625 -18.688 1 96 182 VAL A O 1
ATOM 1478 N N . GLY A 1 183 ? -0.354 22.609 -17.5 1 94.25 183 GLY A N 1
ATOM 1479 C CA . GLY A 1 183 ? -0.476 23.891 -18.172 1 94.25 183 GLY A CA 1
ATOM 1480 C C . GLY A 1 183 ? -1.461 24.828 -17.484 1 94.25 183 GLY A C 1
ATOM 1481 O O . GLY A 1 183 ? -2.479 24.375 -16.953 1 94.25 183 GLY A O 1
ATOM 1482 N N . ARG A 1 184 ? -1.253 26.078 -17.578 1 89.75 184 ARG A N 1
ATOM 1483 C CA . ARG A 1 184 ? -2.023 27.109 -16.891 1 89.75 184 ARG A CA 1
ATOM 1484 C C . ARG A 1 184 ? -3.477 27.109 -17.359 1 89.75 184 ARG A C 1
ATOM 1486 O O . ARG A 1 184 ? -4.387 27.344 -16.562 1 89.75 184 ARG A O 1
ATOM 1493 N N . ASN A 1 185 ? -3.637 26.766 -18.562 1 91.81 185 ASN A N 1
ATOM 1494 C CA . ASN A 1 185 ? -4.98 26.812 -19.125 1 91.81 185 ASN A CA 1
ATOM 1495 C C . ASN A 1 185 ? -5.816 25.609 -18.688 1 91.81 185 ASN A C 1
ATOM 1497 O O . ASN A 1 185 ? -7.047 25.656 -18.734 1 91.81 185 ASN A O 1
ATOM 1501 N N . ASN A 1 186 ? -5.121 24.609 -18.234 1 95.75 186 ASN A N 1
ATOM 1502 C CA . ASN A 1 186 ? -5.828 23.391 -17.859 1 95.75 186 ASN A CA 1
ATOM 1503 C C . ASN A 1 186 ? -5.809 23.172 -16.359 1 95.75 186 ASN A C 1
ATOM 1505 O O . ASN A 1 186 ? -6.449 22.234 -15.852 1 95.75 186 ASN A O 1
ATOM 1509 N N . TRP A 1 187 ? -5.172 24.062 -15.688 1 96.5 187 TRP A N 1
ATOM 1510 C CA . TRP A 1 187 ? -4.918 23.922 -14.258 1 96.5 187 TRP A CA 1
ATOM 1511 C C . TRP A 1 187 ? -6.227 23.922 -13.477 1 96.5 187 TRP A C 1
ATOM 1513 O O . TRP A 1 187 ? -6.512 22.984 -12.734 1 96.5 187 TRP A O 1
ATOM 1523 N N . GLN A 1 188 ? -7.066 24.938 -13.641 1 94.94 188 GLN A N 1
ATOM 1524 C CA . GLN A 1 188 ? -8.328 25.062 -12.906 1 94.94 188 GLN A CA 1
ATOM 1525 C C . GLN A 1 188 ? -9.289 23.938 -13.297 1 94.94 188 GLN A C 1
ATOM 1527 O O . GLN A 1 188 ? -9.992 23.406 -12.438 1 94.94 188 GLN A O 1
ATOM 1532 N N . LYS A 1 189 ? -9.305 23.594 -14.539 1 94.62 189 LYS A N 1
ATOM 1533 C CA . LYS A 1 189 ? -10.172 22.516 -15.016 1 94.62 189 LYS A CA 1
ATOM 1534 C C . LYS A 1 189 ? -9.828 21.203 -14.336 1 94.62 189 LYS A C 1
ATOM 1536 O O . LYS A 1 189 ? -10.719 20.438 -13.953 1 94.62 189 LYS A O 1
ATOM 1541 N N . TRP A 1 190 ? -8.531 20.922 -14.281 1 97.12 190 TRP A N 1
ATOM 1542 C CA . TRP A 1 190 ? -8.094 19.688 -13.633 1 97.12 190 TRP A CA 1
ATOM 1543 C C . TRP A 1 190 ? -8.547 19.656 -12.18 1 97.12 190 TRP A C 1
ATOM 1545 O O . TRP A 1 190 ? -9.047 18.625 -11.703 1 97.12 190 TRP A O 1
ATOM 1555 N N . ILE A 1 191 ? -8.367 20.766 -11.461 1 96.56 191 ILE A N 1
ATOM 1556 C CA . ILE A 1 191 ? -8.727 20.859 -10.055 1 96.56 191 ILE A CA 1
ATOM 1557 C C . ILE A 1 191 ? -10.227 20.656 -9.883 1 96.56 191 ILE A C 1
ATOM 1559 O O . ILE A 1 191 ? -10.664 19.875 -9.031 1 96.56 191 ILE A O 1
ATOM 1563 N N . ASP A 1 192 ? -11.039 21.266 -10.734 1 93.88 192 ASP A N 1
ATOM 1564 C CA . ASP A 1 192 ? -12.492 21.172 -10.656 1 93.88 192 ASP A CA 1
ATOM 1565 C C . ASP A 1 192 ? -12.961 19.734 -10.883 1 93.88 192 ASP A C 1
ATOM 1567 O O . ASP A 1 192 ? -13.953 19.297 -10.289 1 93.88 192 ASP A O 1
ATOM 1571 N N . GLN A 1 193 ? -12.227 19.078 -11.695 1 94.94 193 GLN A N 1
ATOM 1572 C CA . GLN A 1 193 ? -12.602 17.703 -12.047 1 94.94 193 GLN A CA 1
ATOM 1573 C C . GLN A 1 193 ? -12.188 16.719 -10.953 1 94.94 193 GLN A C 1
ATOM 1575 O O . GLN A 1 193 ? -12.867 15.719 -10.727 1 94.94 193 GLN A O 1
ATOM 1580 N N . HIS A 1 194 ? -11.102 17.016 -10.25 1 97.06 194 HIS A N 1
ATOM 1581 C CA . HIS A 1 194 ? -10.484 15.953 -9.477 1 97.06 194 HIS A CA 1
ATOM 1582 C C . HIS A 1 194 ? -10.57 16.234 -7.977 1 97.06 194 HIS A C 1
ATOM 1584 O O . HIS A 1 194 ? -10.383 15.336 -7.156 1 97.06 194 HIS A O 1
ATOM 1590 N N . ILE A 1 195 ? -10.812 17.453 -7.559 1 96.94 195 ILE A N 1
ATOM 1591 C CA . ILE A 1 195 ? -10.828 17.797 -6.141 1 96.94 195 ILE A CA 1
ATOM 1592 C C . ILE A 1 195 ? -12.102 18.562 -5.809 1 96.94 195 ILE A C 1
ATOM 1594 O O . ILE A 1 195 ? -12.336 19.656 -6.328 1 96.94 195 ILE A O 1
ATOM 1598 N N . SER A 1 196 ? -12.867 18.016 -4.895 1 94.56 196 SER A N 1
ATOM 1599 C CA . SER A 1 196 ? -14.141 18.625 -4.531 1 94.56 196 SER A CA 1
ATOM 1600 C C . SER A 1 196 ? -14 19.5 -3.287 1 94.56 196 SER A C 1
ATOM 1602 O O . SER A 1 196 ? -14.672 20.531 -3.16 1 94.56 196 SER A O 1
ATOM 1604 N N . ALA A 1 197 ? -13.18 19.062 -2.418 1 96.62 197 ALA A N 1
ATOM 1605 C CA . ALA A 1 197 ? -13.031 19.781 -1.152 1 96.62 197 ALA A CA 1
ATOM 1606 C C . ALA A 1 197 ? -11.641 19.547 -0.557 1 96.62 197 ALA A C 1
ATOM 1608 O O . ALA A 1 197 ? -10.969 18.578 -0.891 1 96.62 197 ALA A O 1
ATOM 1609 N N . TYR A 1 198 ? -11.289 20.516 0.237 1 98.06 198 TYR A N 1
ATOM 1610 C CA . TYR A 1 198 ? -9.992 20.484 0.899 1 98.06 198 TYR A CA 1
ATOM 1611 C C . TYR A 1 198 ? -10.117 20.891 2.363 1 98.06 198 TYR A C 1
ATOM 1613 O O . TYR A 1 198 ? -10.633 21.953 2.678 1 98.06 198 TYR A O 1
ATOM 1621 N N . PHE A 1 199 ? -9.664 19.984 3.293 1 98.56 199 PHE A N 1
ATOM 1622 C CA . PHE A 1 199 ? -9.602 20.266 4.719 1 98.56 199 PHE A CA 1
ATOM 1623 C C . PHE A 1 199 ? -8.156 20.469 5.164 1 98.56 199 PHE A C 1
ATOM 1625 O O . PHE A 1 199 ? -7.387 19.516 5.254 1 98.56 199 PHE A O 1
ATOM 1632 N N . ALA A 1 200 ? -7.828 21.688 5.441 1 98.81 200 ALA A N 1
ATOM 1633 C CA . ALA A 1 200 ? -6.52 22.031 5.996 1 98.81 200 ALA A CA 1
ATOM 1634 C C . ALA A 1 200 ? -6.523 21.922 7.52 1 98.81 200 ALA A C 1
ATOM 1636 O O . ALA A 1 200 ? -6.867 22.891 8.211 1 98.81 200 ALA A O 1
ATOM 1637 N N . VAL A 1 201 ? -6.031 20.844 8.023 1 98.69 201 VAL A N 1
ATOM 1638 C CA . VAL A 1 201 ? -6.086 20.609 9.469 1 98.69 201 VAL A CA 1
ATOM 1639 C C . VAL A 1 201 ? -4.75 20.984 10.102 1 98.69 201 VAL A C 1
ATOM 1641 O O . VAL A 1 201 ? -3.713 20.406 9.758 1 98.69 201 VAL A O 1
ATOM 1644 N N . GLY A 1 202 ? -4.766 21.922 10.992 1 98.44 202 GLY A N 1
ATOM 1645 C CA . GLY A 1 202 ? -3.57 22.328 11.711 1 98.44 202 GLY A CA 1
ATOM 1646 C C . GLY A 1 202 ? -2.473 22.844 10.797 1 98.44 202 GLY A C 1
ATOM 1647 O O . GLY A 1 202 ? -1.298 22.516 10.984 1 98.44 202 GLY A O 1
ATOM 1648 N N . SER A 1 203 ? -2.791 23.594 9.797 1 98.56 203 SER A N 1
ATOM 1649 C CA . SER A 1 203 ? -1.841 24.047 8.781 1 98.56 203 SER A CA 1
ATOM 1650 C C . SER A 1 203 ? -0.958 25.172 9.312 1 98.56 203 SER A C 1
ATOM 1652 O O . SER A 1 203 ? -1.461 26.203 9.75 1 98.56 203 SER A O 1
ATOM 1654 N N . PRO A 1 204 ? 0.335 25 9.273 1 98.56 204 PRO A N 1
ATOM 1655 C CA . PRO A 1 204 ? 1.217 26.109 9.633 1 98.56 204 PRO A CA 1
ATOM 1656 C C . PRO A 1 204 ? 1.387 27.125 8.5 1 98.56 204 PRO A C 1
ATOM 1658 O O . PRO A 1 204 ? 2.477 27.234 7.934 1 98.56 204 PRO A O 1
ATOM 1661 N N . LEU A 1 205 ? 0.444 27.984 8.328 1 98.5 205 LEU A N 1
ATOM 1662 C CA . LEU A 1 205 ? 0.344 28.828 7.141 1 98.5 205 LEU A CA 1
ATOM 1663 C C . LEU A 1 205 ? 1.402 29.922 7.168 1 98.5 205 LEU A C 1
ATOM 1665 O O . LEU A 1 205 ? 1.813 30.422 6.117 1 98.5 205 LEU A O 1
ATOM 1669 N N . LEU A 1 206 ? 1.813 30.359 8.398 1 97.88 206 LEU A N 1
ATOM 1670 C CA . LEU A 1 206 ? 2.898 31.328 8.516 1 97.88 206 LEU A CA 1
ATOM 1671 C C . LEU A 1 206 ? 4.078 30.734 9.273 1 97.88 206 LEU A C 1
ATOM 1673 O O . LEU A 1 206 ? 4.895 31.469 9.844 1 97.88 206 LEU A O 1
ATOM 1677 N N . GLY A 1 207 ? 4.039 29.391 9.359 1 97.81 207 GLY A N 1
ATOM 1678 C CA . GLY A 1 207 ? 5.133 28.672 10 1 97.81 207 GLY A CA 1
ATOM 1679 C C . GLY A 1 207 ? 4.926 28.484 11.492 1 97.81 207 GLY A C 1
ATOM 1680 O O . GLY A 1 207 ? 3.871 28.828 12.031 1 97.81 207 GLY A O 1
ATOM 1681 N N . SER A 1 208 ? 5.887 27.828 12.117 1 97.56 208 SER A N 1
ATOM 1682 C CA . SER A 1 208 ? 5.891 27.562 13.555 1 97.56 208 SER A CA 1
ATOM 1683 C C . SER A 1 208 ? 7.25 27.859 14.172 1 97.56 208 SER A C 1
ATOM 1685 O O . SER A 1 208 ? 8.289 27.484 13.617 1 97.56 208 SER A O 1
ATOM 1687 N N . ALA A 1 209 ? 7.262 28.5 15.32 1 96.12 209 ALA A N 1
ATOM 1688 C CA . ALA A 1 209 ? 8.508 28.828 16 1 96.12 209 ALA A CA 1
ATOM 1689 C C . ALA A 1 209 ? 9.195 27.562 16.531 1 96.12 209 ALA A C 1
ATOM 1691 O O . ALA A 1 209 ? 10.398 27.562 16.797 1 96.12 209 ALA A O 1
ATOM 1692 N N . GLU A 1 210 ? 8.414 26.531 16.672 1 95.31 210 GLU A N 1
ATOM 1693 C CA . GLU A 1 210 ? 8.984 25.266 17.125 1 95.31 210 GLU A CA 1
ATOM 1694 C C . GLU A 1 210 ? 10.109 24.797 16.203 1 95.31 210 GLU A C 1
ATOM 1696 O O . GLU A 1 210 ? 11.023 24.109 16.641 1 95.31 210 GLU A O 1
ATOM 1701 N N . SER A 1 211 ? 10.078 25.141 14.969 1 96.19 211 SER A N 1
ATOM 1702 C CA . SER A 1 211 ? 11.125 24.797 14.008 1 96.19 211 SER A CA 1
ATOM 1703 C C . SER A 1 211 ? 12.469 25.375 14.43 1 96.19 211 SER A C 1
ATOM 1705 O O . SER A 1 211 ? 13.523 24.797 14.141 1 96.19 211 SER A O 1
ATOM 1707 N N . LEU A 1 212 ? 12.469 26.516 15.148 1 96.06 212 LEU A N 1
ATOM 1708 C CA . LEU A 1 212 ? 13.688 27.141 15.641 1 96.06 212 LEU A CA 1
ATOM 1709 C C . LEU A 1 212 ? 14.312 26.312 16.75 1 96.06 212 LEU A C 1
ATOM 1711 O O . LEU A 1 212 ? 15.539 26.203 16.844 1 96.06 212 LEU A O 1
ATOM 1715 N N . GLU A 1 213 ? 13.477 25.781 17.578 1 94.12 213 GLU A N 1
ATOM 1716 C CA . GLU A 1 213 ? 13.961 24.891 18.625 1 94.12 213 GLU A CA 1
ATOM 1717 C C . GLU A 1 213 ? 14.57 23.625 18.031 1 94.12 213 GLU A C 1
ATOM 1719 O O . GLU A 1 213 ? 15.617 23.156 18.484 1 94.12 213 GLU A O 1
ATOM 1724 N N . LEU A 1 214 ? 13.938 23.125 17.031 1 93.94 214 LEU A N 1
ATOM 1725 C CA . LEU A 1 214 ? 14.398 21.906 16.375 1 93.94 214 LEU A CA 1
ATOM 1726 C C . LEU A 1 214 ? 15.828 22.078 15.859 1 93.94 214 LEU A C 1
ATOM 1728 O O . LEU A 1 214 ? 16.688 21.234 16.109 1 93.94 214 LEU A O 1
ATOM 1732 N N . ILE A 1 215 ? 16.172 23.188 15.227 1 94.25 215 ILE A N 1
ATOM 1733 C CA . ILE A 1 215 ? 17.453 23.297 14.531 1 94.25 215 ILE A CA 1
ATOM 1734 C C . ILE A 1 215 ? 18.516 23.859 15.477 1 94.25 215 ILE A C 1
ATOM 1736 O O . ILE A 1 215 ? 19.703 23.828 15.172 1 94.25 215 ILE A O 1
ATOM 1740 N N . SER A 1 216 ? 18.094 24.406 16.625 1 92.81 216 SER A N 1
ATOM 1741 C CA . SER A 1 216 ? 19.047 25.031 17.531 1 92.81 216 SER A CA 1
ATOM 1742 C C . SER A 1 216 ? 19.453 24.062 18.641 1 92.81 216 SER A C 1
ATOM 1744 O O . SER A 1 216 ? 20.641 23.734 18.781 1 92.81 216 SER A O 1
ATOM 1746 N N . SER A 1 217 ? 18.547 23.578 19.375 1 88.88 217 SER A N 1
ATOM 1747 C CA . SER A 1 217 ? 18.875 22.688 20.484 1 88.88 217 SER A CA 1
ATOM 1748 C C . SER A 1 217 ? 18.359 21.281 20.219 1 88.88 217 SER A C 1
ATOM 1750 O O . SER A 1 217 ? 18.859 20.312 20.797 1 88.88 217 SER A O 1
ATOM 1752 N N . GLY A 1 218 ? 17.453 21.172 19.359 1 88.44 218 GLY A N 1
ATOM 1753 C CA . GLY A 1 218 ? 16.812 19.875 19.156 1 88.44 218 GLY A CA 1
ATOM 1754 C C . GLY A 1 218 ? 15.641 19.641 20.094 1 88.44 218 GLY A C 1
ATOM 1755 O O . GLY A 1 218 ? 15.547 20.266 21.156 1 88.44 218 GLY A O 1
ATOM 1756 N N . LEU A 1 219 ? 14.766 18.75 19.609 1 84.38 219 LEU A N 1
ATOM 1757 C CA . LEU A 1 219 ? 13.586 18.359 20.375 1 84.38 219 LEU A CA 1
ATOM 1758 C C . LEU A 1 219 ? 13.383 16.844 20.328 1 84.38 219 LEU A C 1
ATOM 1760 O O . LEU A 1 219 ? 13.273 16.266 19.25 1 84.38 219 LEU A O 1
ATOM 1764 N N . THR A 1 220 ? 13.359 16.125 21.406 1 79.62 220 THR A N 1
ATOM 1765 C CA . THR A 1 220 ? 13.32 14.664 21.453 1 79.62 220 THR A CA 1
ATOM 1766 C C . THR A 1 220 ? 11.891 14.156 21.266 1 79.62 220 THR A C 1
ATOM 1768 O O . THR A 1 220 ? 11.68 13.039 20.781 1 79.62 220 THR A O 1
ATOM 1771 N N . GLU A 1 221 ? 10.914 14.93 21.5 1 71.19 221 GLU A N 1
ATOM 1772 C CA . GLU A 1 221 ? 9.508 14.562 21.422 1 71.19 221 GLU A CA 1
ATOM 1773 C C . GLU A 1 221 ? 9.258 13.203 22.078 1 71.19 221 GLU A C 1
ATOM 1775 O O . GLU A 1 221 ? 8.562 12.359 21.516 1 71.19 221 GLU A O 1
ATOM 1780 N N . GLY A 1 222 ? 10 12.836 23.109 1 71.94 222 GLY A N 1
ATOM 1781 C CA . GLY A 1 222 ? 9.758 11.633 23.891 1 71.94 222 GLY A CA 1
ATOM 1782 C C . GLY A 1 222 ? 10.633 10.461 23.469 1 71.94 222 GLY A C 1
ATOM 1783 O O . GLY A 1 222 ? 10.586 9.398 24.078 1 71.94 222 GLY A O 1
ATOM 1784 N N . LEU A 1 223 ? 11.344 10.57 22.438 1 76.88 223 LEU A N 1
ATOM 1785 C CA . LEU A 1 223 ? 12.242 9.5 22.016 1 76.88 223 LEU A CA 1
ATOM 1786 C C . LEU A 1 223 ? 13.414 9.359 22.984 1 76.88 223 LEU A C 1
ATOM 1788 O O . LEU A 1 223 ? 13.867 10.352 23.562 1 76.88 223 LEU A O 1
ATOM 1792 N N . PRO A 1 224 ? 13.836 8.133 23.25 1 80.75 224 PRO A N 1
ATOM 1793 C CA . PRO A 1 224 ? 14.945 7.891 24.188 1 80.75 224 PRO A CA 1
ATOM 1794 C C . PRO A 1 224 ? 16.312 8.25 23.578 1 80.75 224 PRO A C 1
ATOM 1796 O O . PRO A 1 224 ? 17.203 7.406 23.531 1 80.75 224 PRO A O 1
ATOM 1799 N N . VAL A 1 225 ? 16.438 9.422 23.141 1 83.12 225 VAL A N 1
ATOM 1800 C CA . VAL A 1 225 ? 17.672 10 22.609 1 83.12 225 VAL A CA 1
ATOM 1801 C C . VAL A 1 225 ? 17.906 11.383 23.219 1 83.12 225 VAL A C 1
ATOM 1803 O O . VAL A 1 225 ? 16.969 12.008 23.719 1 83.12 225 VAL A O 1
ATOM 1806 N N . THR A 1 226 ? 19.125 11.75 23.266 1 83.88 226 THR A N 1
ATOM 1807 C CA . THR A 1 226 ? 19.422 13.062 23.828 1 83.88 226 THR A CA 1
ATOM 1808 C C . THR A 1 226 ? 19.016 14.172 22.859 1 83.88 226 THR A C 1
ATOM 1810 O O . THR A 1 226 ? 18.875 13.938 21.656 1 83.88 226 THR A O 1
ATOM 1813 N N . GLN A 1 227 ? 18.875 15.289 23.406 1 85.38 227 GLN A N 1
ATOM 1814 C CA . GLN A 1 227 ? 18.531 16.453 22.609 1 85.38 227 GLN A CA 1
ATOM 1815 C C . GLN A 1 227 ? 19.625 16.734 21.578 1 85.38 227 GLN A C 1
ATOM 1817 O O . GLN A 1 227 ? 19.328 17.094 20.438 1 85.38 227 GLN A O 1
ATOM 1822 N N . SER A 1 228 ? 20.781 16.594 22 1 84.06 228 SER A N 1
ATOM 1823 C CA . SER A 1 228 ? 21.906 16.844 21.109 1 84.06 228 SER A CA 1
ATOM 1824 C C . SER A 1 228 ? 21.938 15.867 19.953 1 84.06 228 SER A C 1
ATOM 1826 O O . SER A 1 228 ? 22.219 16.25 18.812 1 84.06 228 SER A O 1
ATOM 1828 N N . GLU A 1 229 ? 21.672 14.648 20.25 1 85.88 229 GLU A N 1
ATOM 1829 C CA . GLU A 1 229 ? 21.609 13.641 19.203 1 85.88 229 GLU A CA 1
ATOM 1830 C C . GLU A 1 229 ? 20.438 13.898 18.25 1 85.88 229 GLU A C 1
ATOM 1832 O O . GLU A 1 229 ? 20.578 13.742 17.031 1 85.88 229 GLU A O 1
ATOM 1837 N N . MET A 1 230 ? 19.422 14.32 18.812 1 89.06 230 MET A N 1
ATOM 1838 C CA . MET A 1 230 ? 18.266 14.641 17.984 1 89.06 230 MET A CA 1
ATOM 1839 C C . MET A 1 230 ? 18.562 15.828 17.078 1 89.06 230 MET A C 1
ATOM 1841 O O . MET A 1 230 ? 18.125 15.867 15.93 1 89.06 230 MET A O 1
ATOM 1845 N N . ARG A 1 231 ? 19.188 16.812 17.594 1 91.88 231 ARG A N 1
ATOM 1846 C CA . ARG A 1 231 ? 19.516 17.969 16.766 1 91.88 231 ARG A CA 1
ATOM 1847 C C . ARG A 1 231 ? 20.344 17.562 15.555 1 91.88 231 ARG A C 1
ATOM 1849 O O . ARG A 1 231 ? 20.094 18.031 14.445 1 91.88 231 ARG A O 1
ATOM 1856 N N . LYS A 1 232 ? 21.312 16.641 15.805 1 88.31 232 LYS A N 1
ATOM 1857 C CA . LYS A 1 232 ? 22.156 16.172 14.711 1 88.31 232 LYS A CA 1
ATOM 1858 C C . LYS A 1 232 ? 21.312 15.555 13.594 1 88.31 232 LYS A C 1
ATOM 1860 O O . LYS A 1 232 ? 21.672 15.648 12.422 1 88.31 232 LYS A O 1
ATOM 1865 N N . LEU A 1 233 ? 20.312 15 14 1 92.88 233 LEU A N 1
ATOM 1866 C CA . LEU A 1 233 ? 19.422 14.328 13.055 1 92.88 233 LEU A CA 1
ATOM 1867 C C . LEU A 1 233 ? 18.5 15.336 12.367 1 92.88 233 LEU A C 1
ATOM 1869 O O . LEU A 1 233 ? 18.453 15.406 11.141 1 92.88 233 LEU A O 1
ATOM 1873 N N . VAL A 1 234 ? 17.875 16.156 13.086 1 94.38 234 VAL A N 1
ATOM 1874 C CA . VAL A 1 234 ? 16.781 16.969 12.586 1 94.38 234 VAL A CA 1
ATOM 1875 C C . VAL A 1 234 ? 17.312 18.094 11.695 1 94.38 234 VAL A C 1
ATOM 1877 O O . VAL A 1 234 ? 16.656 18.5 10.742 1 94.38 234 VAL A O 1
ATOM 1880 N N . VAL A 1 235 ? 18.516 18.547 11.93 1 95.88 235 VAL A N 1
ATOM 1881 C CA . VAL A 1 235 ? 19.109 19.609 11.117 1 95.88 235 VAL A CA 1
ATOM 1882 C C . VAL A 1 235 ? 19.328 19.109 9.695 1 95.88 235 VAL A C 1
ATOM 1884 O O . VAL A 1 235 ? 19.469 19.906 8.766 1 95.88 235 VAL A O 1
ATOM 1887 N N . SER A 1 236 ? 19.359 17.797 9.555 1 97.44 236 SER A N 1
ATOM 1888 C CA . SER A 1 236 ? 19.578 17.25 8.219 1 97.44 236 SER A CA 1
ATOM 1889 C C . SER A 1 236 ? 18.266 17.141 7.441 1 97.44 236 SER A C 1
ATOM 1891 O O . SER A 1 236 ? 18.281 16.875 6.242 1 97.44 236 SER A O 1
ATOM 1893 N N . PHE A 1 237 ? 17.188 17.344 8.055 1 98 237 PHE A N 1
ATOM 1894 C CA . PHE A 1 237 ? 15.898 17.25 7.387 1 98 237 PHE A CA 1
ATOM 1895 C C . PHE A 1 237 ? 15.516 18.594 6.758 1 98 237 PHE A C 1
ATOM 1897 O O . PHE A 1 237 ? 15.047 19.5 7.449 1 98 237 PHE A O 1
ATOM 1904 N N . GLY A 1 238 ? 15.633 18.594 5.457 1 98.25 238 GLY A N 1
ATOM 1905 C CA . GLY A 1 238 ? 15.398 19.844 4.75 1 98.25 238 GLY A CA 1
ATOM 1906 C C . GLY A 1 238 ? 13.953 20.297 4.789 1 98.25 238 GLY A C 1
ATOM 1907 O O . GLY A 1 238 ? 13.664 21.484 4.578 1 98.25 238 GLY A O 1
ATOM 1908 N N . SER A 1 239 ? 13.039 19.438 5.102 1 98.25 239 SER A N 1
ATOM 1909 C CA . SER A 1 239 ? 11.617 19.766 5.129 1 98.25 239 SER A CA 1
ATOM 1910 C C . SER A 1 239 ? 11.305 20.766 6.227 1 98.25 239 SER A C 1
ATOM 1912 O O . SER A 1 239 ? 10.305 21.484 6.148 1 98.25 239 SER A O 1
ATOM 1914 N N . ILE A 1 240 ? 12.086 20.828 7.25 1 97.25 240 ILE A N 1
ATOM 1915 C CA . ILE A 1 240 ? 11.836 21.688 8.406 1 97.25 240 ILE A CA 1
ATOM 1916 C C . ILE A 1 240 ? 11.789 23.156 7.973 1 97.25 240 ILE A C 1
ATOM 1918 O O . ILE A 1 240 ? 11.008 23.938 8.5 1 97.25 240 ILE A O 1
ATOM 1922 N N . LEU A 1 241 ? 12.555 23.484 6.973 1 97.62 241 LEU A N 1
ATOM 1923 C CA . LEU A 1 241 ? 12.609 24.875 6.52 1 97.62 241 LEU A CA 1
ATOM 1924 C C . LEU A 1 241 ? 11.305 25.281 5.84 1 97.62 241 LEU A C 1
ATOM 1926 O O . LEU A 1 241 ? 11.023 26.469 5.668 1 97.62 241 LEU A O 1
ATOM 1930 N N . SER A 1 242 ? 10.477 24.266 5.465 1 97 242 SER A N 1
ATOM 1931 C CA . SER A 1 242 ? 9.234 24.547 4.754 1 97 242 SER A CA 1
ATOM 1932 C C . SER A 1 242 ? 8.18 25.109 5.699 1 97 242 SER A C 1
ATOM 1934 O O . SER A 1 242 ? 7.188 25.688 5.25 1 97 242 SER A O 1
ATOM 1936 N N . PHE A 1 243 ? 8.367 24.969 7.008 1 96 243 PHE A N 1
ATOM 1937 C CA . PHE A 1 243 ? 7.367 25.516 7.922 1 96 243 PHE A CA 1
ATOM 1938 C C . PHE A 1 243 ? 8.023 26.375 8.992 1 96 243 PHE A C 1
ATOM 1940 O O . PHE A 1 243 ? 7.562 26.406 10.133 1 96 243 PHE A O 1
ATOM 1947 N N . MET A 1 244 ? 9.086 27.016 8.617 1 97.75 244 MET A N 1
ATOM 1948 C CA . MET A 1 244 ? 9.672 28.062 9.445 1 97.75 244 MET A CA 1
ATOM 1949 C C . MET A 1 244 ? 8.852 29.344 9.352 1 97.75 244 MET A C 1
ATOM 1951 O O . MET A 1 244 ? 8.164 29.578 8.359 1 97.75 244 MET A O 1
ATOM 1955 N N . PRO A 1 245 ? 8.969 30.172 10.336 1 97.81 245 PRO A N 1
ATOM 1956 C CA . PRO A 1 245 ? 8.141 31.391 10.367 1 97.81 245 PRO A CA 1
ATOM 1957 C C . PRO A 1 245 ? 8.422 32.312 9.195 1 97.81 245 PRO A C 1
ATOM 1959 O O . PRO A 1 245 ? 9.586 32.531 8.836 1 97.81 245 PRO A O 1
ATOM 1962 N N . ILE A 1 246 ? 7.395 32.875 8.609 1 97.38 246 ILE A N 1
ATOM 1963 C CA . ILE A 1 246 ? 7.449 33.906 7.574 1 97.38 246 ILE A CA 1
ATOM 1964 C C . ILE A 1 246 ? 6.543 35.062 7.961 1 97.38 246 ILE A C 1
ATOM 1966 O O . ILE A 1 246 ? 5.602 34.875 8.742 1 97.38 246 ILE A O 1
ATOM 1970 N N . PRO A 1 247 ? 6.871 36.219 7.469 1 95.44 247 PRO A N 1
ATOM 1971 C CA . PRO A 1 247 ? 5.996 37.344 7.785 1 95.44 247 PRO A CA 1
ATOM 1972 C C . PRO A 1 247 ? 4.672 37.281 7.027 1 95.44 247 PRO A C 1
ATOM 1974 O O . PRO A 1 247 ? 4.613 36.781 5.91 1 95.44 247 PRO A O 1
ATOM 1977 N N . SER A 1 248 ? 3.613 37.781 7.645 1 92.69 248 SER A N 1
ATOM 1978 C CA . SER A 1 248 ? 2.303 37.812 7.004 1 92.69 248 SER A CA 1
ATOM 1979 C C . SER A 1 248 ? 2.273 38.844 5.883 1 92.69 248 SER A C 1
ATOM 1981 O O . SER A 1 248 ? 1.484 38.75 4.945 1 92.69 248 SER A O 1
ATOM 1983 N N . GLY A 1 249 ? 3.123 39.844 6.008 1 84.06 249 GLY A N 1
ATOM 1984 C CA . GLY A 1 249 ? 3.143 40.906 5.027 1 84.06 249 GLY A CA 1
ATOM 1985 C C . GLY A 1 249 ? 2.092 41.969 5.289 1 84.06 249 GLY A C 1
ATOM 1986 O O . GLY A 1 249 ? 2.021 42.969 4.574 1 84.06 249 GLY A O 1
ATOM 1987 N N . LEU A 1 250 ? 1.141 41.844 6.238 1 79.31 250 LEU A N 1
ATOM 1988 C CA . LEU A 1 250 ? 0.07 42.781 6.52 1 79.31 250 LEU A CA 1
ATOM 1989 C C . LEU A 1 250 ? 0.507 43.812 7.562 1 79.31 250 LEU A C 1
ATOM 1991 O O . LEU A 1 250 ? -0.315 44.594 8.07 1 79.31 250 LEU A O 1
ATOM 1995 N N . ASN A 1 251 ? 1.768 44 7.73 1 71.12 251 ASN A N 1
ATOM 1996 C CA . ASN A 1 251 ? 2.279 44.938 8.734 1 71.12 251 ASN A CA 1
ATOM 1997 C C . ASN A 1 251 ? 1.605 44.719 10.086 1 71.12 251 ASN A C 1
ATOM 1999 O O . ASN A 1 251 ? 1.162 45.688 10.719 1 71.12 251 ASN A O 1
ATOM 2003 N N . SER A 1 252 ? 1.303 43.531 10.406 1 77.69 252 SER A N 1
ATOM 2004 C CA . SER A 1 252 ? 0.763 43.156 11.719 1 77.69 252 SER A CA 1
ATOM 2005 C C . SER A 1 252 ? 1.822 43.312 12.805 1 77.69 252 SER A C 1
ATOM 2007 O O . SER A 1 252 ? 3.016 43.125 12.539 1 77.69 252 SER A O 1
ATOM 2009 N N . ALA A 1 253 ? 1.362 43.688 14.008 1 83.19 253 ALA A N 1
ATOM 2010 C CA . ALA A 1 253 ? 2.27 43.781 15.148 1 83.19 253 ALA A CA 1
ATOM 2011 C C . ALA A 1 253 ? 2.959 42.438 15.398 1 83.19 253 ALA A C 1
ATOM 2013 O O . ALA A 1 253 ? 4.09 42.375 15.883 1 83.19 253 ALA A O 1
ATOM 2014 N N . LYS A 1 254 ? 2.295 41.469 15.031 1 88.19 254 LYS A N 1
ATOM 2015 C CA . LYS A 1 254 ? 2.838 40.125 15.25 1 88.19 254 LYS A CA 1
ATOM 2016 C C . LYS A 1 254 ? 4.02 39.844 14.328 1 88.19 254 LYS A C 1
ATOM 2018 O O . LYS A 1 254 ? 4.902 39.062 14.656 1 88.19 254 LYS A O 1
ATOM 2023 N N . ASP A 1 255 ? 4.137 40.469 13.234 1 89.12 255 ASP A N 1
ATOM 2024 C CA . ASP A 1 255 ? 5.266 40.312 12.328 1 89.12 255 ASP A CA 1
ATOM 2025 C C . ASP A 1 255 ? 6.539 40.906 12.93 1 89.12 255 ASP A C 1
ATOM 2027 O O . ASP A 1 255 ? 7.648 40.531 12.539 1 89.12 255 ASP A O 1
ATOM 2031 N N . ASP A 1 256 ? 6.359 41.781 13.844 1 90.75 256 ASP A N 1
ATOM 2032 C CA . ASP A 1 256 ? 7.512 42.469 14.43 1 90.75 256 ASP A CA 1
ATOM 2033 C C . ASP A 1 256 ? 7.953 41.781 15.727 1 90.75 256 ASP A C 1
ATOM 2035 O O . ASP A 1 256 ? 8.969 42.156 16.312 1 90.75 256 ASP A O 1
ATOM 2039 N N . GLU A 1 257 ? 7.238 40.844 16.078 1 93.94 257 GLU A N 1
ATOM 2040 C CA . GLU A 1 257 ? 7.602 40.125 17.297 1 93.94 257 GLU A CA 1
ATOM 2041 C C . GLU A 1 257 ? 8.906 39.344 17.109 1 93.94 257 GLU A C 1
ATOM 2043 O O . GLU A 1 257 ? 9.156 38.781 16.047 1 93.94 257 GLU A O 1
ATOM 2048 N N . VAL A 1 258 ? 9.766 39.406 18.188 1 96.69 258 VAL A N 1
ATOM 2049 C CA . VAL A 1 258 ? 11 38.656 18.203 1 96.69 258 VAL A CA 1
ATOM 2050 C C . VAL A 1 258 ? 10.703 37.188 18.484 1 96.69 258 VAL A C 1
ATOM 2052 O O . VAL A 1 258 ? 10.062 36.875 19.5 1 96.69 258 VAL A O 1
ATOM 2055 N N . LEU A 1 259 ? 11.109 36.312 17.625 1 97.69 259 LEU A N 1
ATOM 2056 C CA . LEU A 1 259 ? 10.844 34.875 17.797 1 97.69 259 LEU A CA 1
ATOM 2057 C C . LEU A 1 259 ? 12.039 34.156 18.391 1 97.69 259 LEU A C 1
ATOM 2059 O O . LEU A 1 259 ? 11.898 33.094 19.016 1 97.69 259 LEU A O 1
ATOM 2063 N N . ILE A 1 260 ? 13.219 34.656 18.172 1 97.25 260 ILE A N 1
ATOM 2064 C CA . ILE A 1 260 ? 14.422 34.062 18.75 1 97.25 260 ILE A CA 1
ATOM 2065 C C . ILE A 1 260 ? 15.438 35.156 19.062 1 97.25 260 ILE A C 1
ATOM 2067 O O . ILE A 1 260 ? 15.617 36.094 18.281 1 97.25 260 ILE A O 1
ATOM 2071 N N . ARG A 1 261 ? 15.984 35.094 20.219 1 96.75 261 ARG A N 1
ATOM 2072 C CA . ARG A 1 261 ? 17.078 35.938 20.672 1 96.75 261 ARG A CA 1
ATOM 2073 C C . ARG A 1 261 ? 18.344 35.125 20.906 1 96.75 261 ARG A C 1
ATOM 2075 O O . ARG A 1 261 ? 18.297 34.094 21.578 1 96.75 261 ARG A O 1
ATOM 2082 N N . VAL A 1 262 ? 19.422 35.594 20.344 1 94.12 262 VAL A N 1
ATOM 2083 C CA . VAL A 1 262 ? 20.688 34.875 20.484 1 94.12 262 VAL A CA 1
ATOM 2084 C C . VAL A 1 262 ? 21.688 35.75 21.219 1 94.12 262 VAL A C 1
ATOM 2086 O O . VAL A 1 262 ? 21.938 36.906 20.828 1 94.12 262 VAL A O 1
ATOM 2089 N N . ARG A 1 263 ? 22.25 35.156 22.234 1 89.88 263 ARG A N 1
ATOM 2090 C CA . ARG A 1 263 ? 23.312 35.781 23 1 89.88 263 ARG A CA 1
ATOM 2091 C C . ARG A 1 263 ? 24.672 35.188 22.625 1 89.88 263 ARG A C 1
ATOM 2093 O O . ARG A 1 263 ? 24.875 34 22.75 1 89.88 263 ARG A O 1
ATOM 2100 N N . SER A 1 264 ? 25.547 35.969 22.031 1 82.69 264 SER A N 1
ATOM 2101 C CA . SER A 1 264 ? 26.875 35.5 21.656 1 82.69 264 SER A CA 1
ATOM 2102 C C . SER A 1 264 ? 27.953 36.156 22.516 1 82.69 264 SER A C 1
ATOM 2104 O O . SER A 1 264 ? 27.906 37.344 22.766 1 82.69 264 SER A O 1
ATOM 2106 N N . GLN A 1 265 ? 28.859 35.344 23.109 1 72.5 265 GLN A N 1
ATOM 2107 C CA . GLN A 1 265 ? 30.016 35.844 23.844 1 72.5 265 GLN A CA 1
ATOM 2108 C C . GLN A 1 265 ? 31.188 36.125 22.906 1 72.5 265 GLN A C 1
ATOM 2110 O O . GLN A 1 265 ? 31.547 35.281 22.078 1 72.5 265 GLN A O 1
ATOM 2115 N N . GLN A 1 266 ? 31.516 37.312 22.375 1 58.09 266 GLN A N 1
ATOM 2116 C CA . GLN A 1 266 ? 32.625 37.656 21.484 1 58.09 266 GLN A CA 1
ATOM 2117 C C . GLN A 1 266 ? 33.969 37.5 22.203 1 58.09 266 GLN A C 1
ATOM 2119 O O . GLN A 1 266 ? 35 37.844 21.656 1 58.09 266 GLN A O 1
ATOM 2124 N N . GLY A 1 267 ? 34.094 37.312 23.469 1 48.5 267 GLY A N 1
ATOM 2125 C CA . GLY A 1 267 ? 35.344 37.719 24.156 1 48.5 267 GLY A CA 1
ATOM 2126 C C . GLY A 1 267 ? 36.531 36.875 23.734 1 48.5 267 GLY A C 1
ATOM 2127 O O . GLY A 1 267 ? 36.562 35.656 23.969 1 48.5 267 GLY A O 1
ATOM 2128 N N . LEU A 1 268 ? 37.156 37.062 22.578 1 43.78 268 LEU A N 1
ATOM 2129 C CA . LEU A 1 268 ? 38.531 36.594 22.547 1 43.78 268 LEU A CA 1
ATOM 2130 C C . LEU A 1 268 ? 39.25 36.875 23.859 1 43.78 268 LEU A C 1
ATOM 2132 O O . LEU A 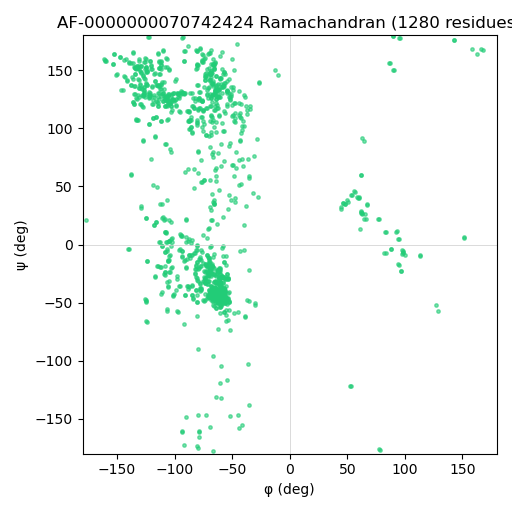1 268 ? 40.281 36.281 24.156 1 43.78 268 LEU A O 1
ATOM 2136 N N . ILE A 1 269 ? 39.438 38.281 24.359 1 42.91 269 ILE A N 1
ATOM 2137 C CA . ILE A 1 269 ? 40.281 38.75 25.438 1 42.91 269 ILE A CA 1
ATOM 2138 C C . ILE A 1 269 ? 39.625 38.469 26.781 1 42.91 269 ILE A C 1
ATOM 2140 O O . ILE A 1 269 ? 38.438 38.781 26.969 1 42.91 269 ILE A O 1
ATOM 2144 N N . PRO A 1 270 ? 40.281 37.875 27.812 1 42.5 270 PRO A N 1
ATOM 2145 C CA . PRO A 1 270 ? 40 37.781 29.234 1 42.5 270 PRO A CA 1
ATOM 2146 C C . PRO A 1 270 ? 39.625 39.125 29.859 1 42.5 270 PRO A C 1
ATOM 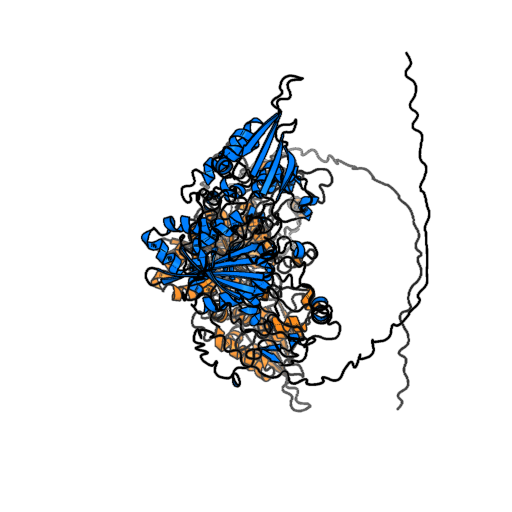2148 O O . PRO A 1 270 ? 40.344 40.094 29.734 1 42.5 270 PRO A O 1
ATOM 2151 N N . GLY A 1 271 ? 38.312 39.531 30.25 1 46.72 271 GLY A N 1
ATOM 2152 C CA . GLY A 1 271 ? 37.812 40.688 30.938 1 46.72 271 GLY A CA 1
ATOM 2153 C C . GLY A 1 271 ? 36.688 41.406 30.203 1 46.72 271 GLY A C 1
ATOM 2154 O O . GLY A 1 271 ? 35.875 42.094 30.828 1 46.72 271 GLY A O 1
ATOM 2155 N N . ASP A 1 272 ? 36.75 41.812 28.922 1 45.25 272 ASP A N 1
ATOM 2156 C CA . ASP A 1 272 ? 35.781 42.656 28.219 1 45.25 272 ASP A CA 1
ATOM 2157 C C . ASP A 1 272 ? 34.625 41.812 27.719 1 45.25 272 ASP A C 1
ATOM 2159 O O . ASP A 1 272 ? 34.719 41.125 26.688 1 45.25 272 ASP A O 1
ATOM 2163 N N . ASP A 1 273 ? 33.75 41.156 28.516 1 49.09 273 ASP A N 1
ATOM 2164 C CA . ASP A 1 273 ? 32.562 40.312 28.422 1 49.09 273 ASP A CA 1
ATOM 2165 C C . ASP A 1 273 ? 31.5 40.938 27.531 1 49.09 273 ASP A C 1
ATOM 2167 O O . ASP A 1 273 ? 30.406 41.312 28 1 49.09 273 ASP A O 1
ATOM 2171 N N . ASN A 1 274 ? 31.688 41.562 26.484 1 58.06 274 ASN A N 1
ATOM 2172 C CA . ASN A 1 274 ? 30.594 42.188 25.75 1 58.06 274 ASN A CA 1
ATOM 2173 C C . ASN A 1 274 ? 29.688 41.125 25.109 1 58.06 274 ASN A C 1
ATOM 2175 O O . ASN A 1 274 ? 30.141 40.344 24.266 1 58.06 274 ASN A O 1
ATOM 2179 N N . VAL A 1 275 ? 28.609 40.719 25.797 1 68.88 275 VAL A N 1
ATOM 2180 C CA . VAL A 1 275 ? 27.531 39.875 25.312 1 68.88 275 VAL A CA 1
ATOM 2181 C C . VAL A 1 275 ? 26.688 40.625 24.281 1 68.88 275 VAL A C 1
ATOM 2183 O O . VAL A 1 275 ? 26.188 41.719 24.547 1 68.88 275 VAL A O 1
ATOM 2186 N N . LEU A 1 276 ? 26.875 40.219 23.031 1 80.44 276 LEU A N 1
ATOM 2187 C CA . LEU A 1 276 ? 26.047 40.75 21.953 1 80.44 276 LEU A CA 1
ATOM 2188 C C . LEU A 1 276 ? 24.719 40 21.859 1 80.44 276 LEU A C 1
ATOM 2190 O O . LEU A 1 276 ? 24.719 38.781 21.812 1 80.44 276 LEU A O 1
ATOM 2194 N N . HIS A 1 277 ? 23.609 40.75 22.078 1 88.88 277 HIS A N 1
ATOM 2195 C CA . HIS A 1 277 ? 22.266 40.188 21.891 1 88.88 277 HIS A CA 1
ATOM 2196 C C . HIS A 1 277 ? 21.719 40.562 20.516 1 88.88 277 HIS A C 1
ATOM 2198 O O . HIS A 1 277 ? 21.812 41.719 20.094 1 88.88 277 HIS A O 1
ATOM 2204 N N . ARG A 1 278 ? 21.328 39.562 19.844 1 92.69 278 ARG A N 1
ATOM 2205 C CA . ARG A 1 278 ? 20.656 39.812 18.578 1 92.69 278 ARG A CA 1
ATOM 2206 C C . ARG A 1 278 ? 19.266 39.188 18.562 1 92.69 278 ARG A C 1
ATOM 2208 O O . ARG A 1 278 ? 19.062 38.094 19.031 1 92.69 278 ARG A O 1
ATOM 2215 N N . ASN A 1 279 ? 18.297 40 18.156 1 96.31 279 ASN A N 1
ATOM 2216 C CA . ASN A 1 279 ? 16.906 39.625 18.031 1 96.31 279 ASN A CA 1
ATOM 2217 C C . ASN A 1 279 ? 16.531 39.312 16.594 1 96.31 279 ASN A C 1
ATOM 2219 O O . ASN A 1 279 ? 16.984 40 15.672 1 96.31 279 ASN A O 1
ATOM 2223 N N . TYR A 1 280 ? 15.727 38.312 16.359 1 97.31 280 TYR A N 1
ATOM 2224 C CA . TYR A 1 280 ? 15.32 37.969 15.016 1 97.31 280 TYR A CA 1
ATOM 2225 C C . TYR A 1 280 ? 13.805 37.781 14.922 1 97.31 280 TYR A C 1
ATOM 2227 O O . TYR A 1 280 ? 13.203 37.094 15.734 1 97.31 280 TYR A O 1
ATOM 2235 N N . THR A 1 281 ? 13.203 38.469 13.961 1 96.62 281 THR A N 1
ATOM 2236 C CA . THR A 1 281 ? 11.781 38.375 13.648 1 96.62 281 THR A CA 1
ATOM 2237 C C . THR A 1 281 ? 11.539 37.344 12.547 1 96.62 281 THR A C 1
ATOM 2239 O O . THR A 1 281 ? 12.484 36.719 12.062 1 96.62 281 THR A O 1
ATOM 2242 N N . SER A 1 282 ? 10.219 37.156 12.227 1 96.81 282 SER A N 1
ATOM 2243 C CA . SER A 1 282 ? 9.883 36.219 11.156 1 96.81 282 SER A CA 1
ATOM 2244 C C . SER A 1 282 ? 10.531 36.656 9.836 1 96.81 282 SER A C 1
ATOM 2246 O O . SER A 1 282 ? 10.945 35.812 9.047 1 96.81 282 SER A O 1
ATOM 2248 N N . ALA A 1 283 ? 10.633 37.938 9.562 1 96.25 283 ALA A N 1
ATOM 2249 C CA . ALA A 1 283 ? 11.273 38.438 8.352 1 96.25 283 ALA A CA 1
ATOM 2250 C C . ALA A 1 283 ? 12.758 38.094 8.328 1 96.25 283 ALA A C 1
ATOM 2252 O O . ALA A 1 283 ? 13.297 37.75 7.273 1 96.25 283 ALA A O 1
ATOM 2253 N N . ASP A 1 284 ? 13.422 38.219 9.477 1 97.12 284 ASP A N 1
ATOM 2254 C CA . ASP A 1 284 ? 14.836 37.875 9.57 1 97.12 284 ASP A CA 1
ATOM 2255 C C . ASP A 1 284 ? 15.07 36.406 9.305 1 97.12 284 ASP A C 1
ATOM 2257 O O . ASP A 1 284 ? 16.062 36.031 8.68 1 97.12 284 ASP A O 1
ATOM 2261 N N . ILE A 1 285 ? 14.195 35.656 9.836 1 97.25 285 ILE A N 1
ATOM 2262 C CA . ILE A 1 285 ? 14.297 34.219 9.648 1 97.25 285 ILE A CA 1
ATOM 2263 C C . ILE A 1 285 ? 14.062 33.875 8.18 1 97.25 285 ILE A C 1
ATOM 2265 O O . ILE A 1 285 ? 14.852 33.125 7.578 1 97.25 285 ILE A O 1
ATOM 2269 N N . ALA A 1 286 ? 13.008 34.406 7.578 1 97.25 286 ALA A N 1
ATOM 2270 C CA . ALA A 1 286 ? 12.633 34.125 6.195 1 97.25 286 ALA A CA 1
ATOM 2271 C C . ALA A 1 286 ? 13.734 34.562 5.23 1 97.25 286 ALA A C 1
ATOM 2273 O O . ALA A 1 286 ? 13.969 33.906 4.207 1 97.25 286 ALA A O 1
ATOM 2274 N N . SER A 1 287 ? 14.422 35.625 5.539 1 97 287 SER A N 1
ATOM 2275 C CA . SER A 1 287 ? 15.445 36.156 4.652 1 97 287 SER A CA 1
ATOM 2276 C C . SER A 1 287 ? 16.75 35.375 4.789 1 97 287 SER A C 1
ATOM 2278 O O . SER A 1 287 ? 17.656 35.531 3.959 1 97 287 SER A O 1
ATOM 2280 N N . GLY A 1 288 ? 16.875 34.625 5.797 1 97.62 288 GLY A N 1
ATOM 2281 C CA . GLY A 1 288 ? 18.078 33.844 6.023 1 97.62 288 GLY A CA 1
ATOM 2282 C C . GLY A 1 288 ? 19.078 34.531 6.922 1 97.62 288 GLY A C 1
ATOM 2283 O O . GLY A 1 288 ? 20.172 34.031 7.168 1 97.62 288 GLY A O 1
ATOM 2284 N N . GLN A 1 289 ? 18.75 35.688 7.484 1 97.5 289 GLN A N 1
ATOM 2285 C CA . GLN A 1 289 ? 19.672 36.438 8.32 1 97.5 289 GLN A CA 1
ATOM 2286 C C . GLN A 1 289 ? 20.078 35.656 9.555 1 97.5 289 GLN A C 1
ATOM 2288 O O . GLN A 1 289 ? 21.25 35.656 9.938 1 97.5 289 GLN A O 1
ATOM 2293 N N . LEU A 1 290 ? 19.109 35.031 10.156 1 96.5 290 LEU A N 1
ATOM 2294 C CA . LEU A 1 290 ? 19.406 34.219 11.328 1 96.5 290 LEU A CA 1
ATOM 2295 C C . LEU A 1 290 ? 20.484 33.188 11.008 1 96.5 290 LEU A C 1
ATOM 2297 O O . LEU A 1 290 ? 21.438 33.031 11.773 1 96.5 290 LEU A O 1
ATOM 2301 N N . PHE A 1 291 ? 20.359 32.5 9.875 1 97.12 291 PHE A N 1
ATOM 2302 C CA . PHE A 1 291 ? 21.281 31.453 9.5 1 97.12 291 PHE A CA 1
ATOM 2303 C C . PHE A 1 291 ? 22.672 32 9.258 1 97.12 291 PHE A C 1
ATOM 2305 O O . PHE A 1 291 ? 23.672 31.438 9.719 1 97.12 291 PHE A O 1
ATOM 2312 N N . ARG A 1 292 ? 22.75 33.062 8.57 1 96.56 292 ARG A N 1
ATOM 2313 C CA . ARG A 1 292 ? 24.031 33.688 8.258 1 96.56 292 ARG A CA 1
ATOM 2314 C C . ARG A 1 292 ? 24.734 34.156 9.523 1 96.56 292 ARG A C 1
ATOM 2316 O O . ARG A 1 292 ? 25.938 33.938 9.688 1 96.56 292 ARG A O 1
ATOM 2323 N N . ASP A 1 293 ? 24 34.719 10.422 1 93.62 293 ASP A N 1
ATOM 2324 C CA . ASP A 1 293 ? 24.594 35.25 11.648 1 93.62 293 ASP A CA 1
ATOM 2325 C C . ASP A 1 293 ? 25.062 34.094 12.547 1 93.62 293 ASP A C 1
ATOM 2327 O O . ASP A 1 293 ? 26.156 34.156 13.117 1 93.62 293 ASP A O 1
ATOM 2331 N N . MET A 1 294 ? 24.297 33.125 12.648 1 93.25 294 MET A N 1
ATOM 2332 C CA . MET A 1 294 ? 24.625 32.031 13.539 1 93.25 294 MET A CA 1
ATOM 2333 C C . MET A 1 294 ? 25.766 31.203 12.984 1 93.25 294 MET A C 1
ATOM 2335 O O . MET A 1 294 ? 26.438 30.484 13.727 1 93.25 294 MET A O 1
ATOM 2339 N N . SER A 1 295 ? 25.938 31.281 11.688 1 93.44 295 SER A N 1
ATOM 2340 C CA . SER A 1 295 ? 27 30.5 11.047 1 93.44 295 SER A CA 1
ATOM 2341 C C . SER A 1 295 ? 28.375 30.875 11.578 1 93.44 295 SER A C 1
ATOM 2343 O O . SER A 1 295 ? 29.312 30.094 11.477 1 93.44 295 SER A O 1
ATOM 2345 N N . ALA A 1 296 ? 28.5 31.984 12.148 1 87.94 296 ALA A N 1
ATOM 2346 C CA . ALA A 1 296 ? 29.766 32.438 12.711 1 87.94 296 ALA A CA 1
ATOM 2347 C C . ALA A 1 296 ? 30.203 31.531 13.859 1 87.94 296 ALA A C 1
ATOM 2349 O O . ALA A 1 296 ? 31.406 31.328 14.07 1 87.94 296 ALA A O 1
ATOM 2350 N N . HIS A 1 297 ? 29.328 30.984 14.562 1 87 297 HIS A N 1
ATOM 2351 C CA . HIS A 1 297 ? 29.641 30.156 15.727 1 87 297 HIS A CA 1
ATOM 2352 C C . HIS A 1 297 ? 29.344 28.688 15.461 1 87 297 HIS A C 1
ATOM 2354 O O . HIS A 1 297 ? 29.875 27.812 16.141 1 87 297 HIS A O 1
ATOM 2360 N N . ASP A 1 298 ? 28.484 28.453 14.586 1 92.5 298 ASP A N 1
ATOM 2361 C CA . ASP A 1 298 ? 28.031 27.094 14.32 1 92.5 298 ASP A CA 1
ATOM 2362 C C . ASP A 1 298 ? 28 26.812 12.82 1 92.5 298 ASP A C 1
ATOM 2364 O O . ASP A 1 298 ? 27.047 27.188 12.133 1 92.5 298 ASP A O 1
ATOM 2368 N N . PRO A 1 299 ? 28.906 26.047 12.352 1 93.62 299 PRO A N 1
ATOM 2369 C CA . PRO A 1 299 ? 29 25.781 10.914 1 93.62 299 PRO A CA 1
ATOM 2370 C C . PRO A 1 299 ? 27.75 25.109 10.352 1 93.62 299 PRO A C 1
ATOM 2372 O O . PRO A 1 299 ? 27.516 25.156 9.141 1 93.62 299 PRO A O 1
ATOM 2375 N N . ILE A 1 300 ? 26.984 24.453 11.141 1 95 300 ILE A N 1
ATOM 2376 C CA . ILE A 1 300 ? 25.766 23.781 10.68 1 95 300 ILE A CA 1
ATOM 2377 C C . ILE A 1 300 ? 24.812 24.828 10.086 1 95 300 ILE A C 1
ATOM 2379 O O . ILE A 1 300 ? 24.125 24.547 9.102 1 95 300 ILE A O 1
ATOM 2383 N N . PHE A 1 301 ? 24.766 26 10.602 1 96.12 301 PHE A N 1
ATOM 2384 C CA . PHE A 1 301 ? 23.875 27.047 10.117 1 96.12 301 PHE A CA 1
ATOM 2385 C C . PHE A 1 301 ? 24.312 27.547 8.75 1 96.12 301 PHE A C 1
ATOM 2387 O O . PHE A 1 301 ? 23.484 28.047 7.969 1 96.12 301 PHE A O 1
ATOM 2394 N N . ALA A 1 302 ? 25.594 27.438 8.477 1 96.88 302 ALA A N 1
ATOM 2395 C CA . ALA A 1 302 ? 26.031 27.719 7.113 1 96.88 302 ALA A CA 1
ATOM 2396 C C . ALA A 1 302 ? 25.469 26.719 6.121 1 96.88 302 ALA A C 1
ATOM 2398 O O . ALA A 1 302 ? 25.062 27.078 5.016 1 96.88 302 ALA A O 1
ATOM 2399 N N . LYS A 1 303 ? 25.516 25.5 6.504 1 97.62 303 LYS A N 1
ATOM 2400 C CA . LYS A 1 303 ? 24.938 24.438 5.668 1 97.62 303 LYS A CA 1
ATOM 2401 C C . LYS A 1 303 ? 23.422 24.625 5.512 1 97.62 303 LYS A C 1
ATOM 2403 O O . LYS A 1 303 ? 22.875 24.406 4.434 1 97.62 303 LYS A O 1
ATOM 2408 N N . LEU A 1 304 ? 22.766 25.016 6.586 1 97.81 304 LEU A N 1
ATOM 2409 C CA . LEU A 1 304 ? 21.328 25.25 6.543 1 97.81 304 LEU A CA 1
ATOM 2410 C C . LEU A 1 304 ? 21 26.406 5.594 1 97.81 304 LEU A C 1
ATOM 2412 O O . LEU A 1 304 ? 20 26.359 4.891 1 97.81 304 LEU A O 1
ATOM 2416 N N . GLU A 1 305 ? 21.828 27.406 5.629 1 98.12 305 GLU A N 1
ATOM 2417 C CA . GLU A 1 305 ? 21.625 28.516 4.699 1 98.12 305 GLU A CA 1
ATOM 2418 C C . GLU A 1 305 ? 21.781 28.062 3.252 1 98.12 305 GLU A C 1
ATOM 2420 O O . GLU A 1 305 ? 21.031 28.484 2.373 1 98.12 305 GLU A O 1
ATOM 2425 N N . THR A 1 306 ? 22.75 27.25 3.018 1 98.12 306 THR A N 1
ATOM 2426 C CA . THR A 1 306 ? 22.922 26.672 1.688 1 98.12 306 THR A CA 1
ATOM 2427 C C . THR A 1 306 ? 21.703 25.875 1.276 1 98.12 306 THR A C 1
ATOM 2429 O O . THR A 1 306 ? 21.234 25.969 0.135 1 98.12 306 THR A O 1
ATOM 2432 N N . LEU A 1 307 ? 21.219 25.094 2.162 1 98.25 307 LEU A N 1
ATOM 2433 C CA . LEU A 1 307 ? 20 24.328 1.951 1 98.25 307 LEU A CA 1
ATOM 2434 C C . LEU A 1 307 ? 18.828 25.25 1.632 1 98.25 307 LEU A C 1
ATOM 2436 O O . LEU A 1 307 ? 18.078 25 0.681 1 98.25 307 LEU A O 1
ATOM 2440 N N . ARG A 1 308 ? 18.656 26.281 2.418 1 98.12 308 ARG A N 1
ATOM 2441 C CA . ARG A 1 308 ? 17.594 27.266 2.217 1 98.12 308 ARG A CA 1
ATOM 2442 C C . ARG A 1 308 ? 17.656 27.859 0.82 1 98.12 308 ARG A C 1
ATOM 2444 O O . ARG A 1 308 ? 16.641 27.969 0.132 1 98.12 308 ARG A O 1
ATOM 2451 N N . GLN A 1 309 ? 18.828 28.25 0.399 1 98.12 309 GLN A N 1
ATOM 2452 C CA . GLN A 1 309 ? 19.016 28.875 -0.909 1 98.12 309 GLN A CA 1
ATOM 2453 C C . GLN A 1 309 ? 18.672 27.891 -2.033 1 98.12 309 GLN A C 1
ATOM 2455 O O . GLN A 1 309 ? 17.938 28.25 -2.961 1 98.12 309 GLN A O 1
ATOM 2460 N N . LYS A 1 310 ? 19.141 26.75 -1.903 1 97.94 310 LYS A N 1
ATOM 2461 C CA . LYS A 1 310 ? 19.016 25.766 -2.979 1 97.94 310 LYS A CA 1
ATOM 2462 C C . LYS A 1 310 ? 17.578 25.281 -3.127 1 97.94 310 LYS A C 1
ATOM 2464 O O . LYS A 1 310 ? 17.062 25.188 -4.242 1 97.94 310 LYS A O 1
ATOM 2469 N N . PHE A 1 311 ? 16.891 24.969 -2.049 1 98.56 311 PHE A N 1
ATOM 2470 C CA . PHE A 1 311 ? 15.641 24.219 -2.133 1 98.56 311 PHE A CA 1
ATOM 2471 C C . PHE A 1 311 ? 14.445 25.141 -1.883 1 98.56 311 PHE A C 1
ATOM 2473 O O . PHE A 1 311 ? 13.305 24.766 -2.176 1 98.56 311 PHE A O 1
ATOM 2480 N N . TYR A 1 312 ? 14.641 26.359 -1.385 1 98.38 312 TYR A N 1
ATOM 2481 C CA . TYR A 1 312 ? 13.492 27.203 -1.049 1 98.38 312 TYR A CA 1
ATOM 2482 C C . TYR A 1 312 ? 13.578 28.547 -1.751 1 98.38 312 TYR A C 1
ATOM 2484 O O . TYR A 1 312 ? 12.625 28.984 -2.396 1 98.38 312 TYR A O 1
ATOM 2492 N N . VAL A 1 313 ? 14.688 29.219 -1.693 1 98.25 313 VAL A N 1
ATOM 2493 C CA . VAL A 1 313 ? 14.828 30.5 -2.365 1 98.25 313 VAL A CA 1
ATOM 2494 C C . VAL A 1 313 ? 14.836 30.297 -3.879 1 98.25 313 VAL A C 1
ATOM 2496 O O . VAL A 1 313 ? 14.172 31.031 -4.617 1 98.25 313 VAL A O 1
ATOM 2499 N N . ASN A 1 314 ? 15.578 29.281 -4.34 1 97.69 314 ASN A N 1
ATOM 2500 C CA . ASN A 1 314 ? 15.758 29.062 -5.77 1 97.69 314 ASN A CA 1
ATOM 2501 C C . ASN A 1 314 ? 14.75 28.062 -6.32 1 97.69 314 ASN A C 1
ATOM 2503 O O . ASN A 1 314 ? 14.891 27.594 -7.449 1 97.69 314 ASN A O 1
ATOM 2507 N N . ASP A 1 315 ? 13.797 27.688 -5.496 1 97.81 315 ASP A N 1
ATOM 2508 C CA . ASP A 1 315 ? 12.766 26.781 -5.996 1 97.81 315 ASP A CA 1
ATOM 2509 C C . ASP A 1 315 ? 11.93 27.453 -7.09 1 97.81 315 ASP A C 1
ATOM 2511 O O . ASP A 1 315 ? 11.438 28.562 -6.906 1 97.81 315 ASP A O 1
ATOM 2515 N N . HIS A 1 316 ? 11.711 26.797 -8.219 1 96.25 316 HIS A N 1
ATOM 2516 C CA . HIS A 1 316 ? 11.047 27.422 -9.359 1 96.25 316 HIS A CA 1
ATOM 2517 C C . HIS A 1 316 ? 9.547 27.156 -9.336 1 96.25 316 HIS A C 1
ATOM 2519 O O . HIS A 1 316 ? 8.789 27.75 -10.102 1 96.25 316 HIS A O 1
ATOM 2525 N N . VAL A 1 317 ? 9.133 26.281 -8.461 1 97.62 317 VAL A N 1
ATOM 2526 C CA . VAL A 1 317 ? 7.73 25.875 -8.438 1 97.62 317 VAL A CA 1
ATOM 2527 C C . VAL A 1 317 ? 6.941 26.781 -7.488 1 97.62 317 VAL A C 1
ATOM 2529 O O . VAL A 1 317 ? 5.852 27.25 -7.828 1 97.62 317 VAL A O 1
ATOM 2532 N N . LEU A 1 318 ? 7.477 27.078 -6.32 1 97.81 318 LEU A N 1
ATOM 2533 C CA . LEU A 1 318 ? 6.727 27.766 -5.273 1 97.81 318 LEU A CA 1
ATOM 2534 C C . LEU A 1 318 ? 7.586 28.828 -4.605 1 97.81 318 LEU A C 1
ATOM 2536 O O . LEU A 1 318 ? 8.766 28.609 -4.332 1 97.81 318 LEU A O 1
ATOM 2540 N N . ASP A 1 319 ? 7.062 29.969 -4.348 1 97.31 319 ASP A N 1
ATOM 2541 C CA . ASP A 1 319 ? 7.656 30.953 -3.445 1 97.31 319 ASP A CA 1
ATOM 2542 C C . ASP A 1 319 ? 7.246 30.688 -1.999 1 97.31 319 ASP A C 1
ATOM 2544 O O . ASP A 1 319 ? 6.172 31.109 -1.565 1 97.31 319 ASP A O 1
ATOM 2548 N N . PHE A 1 320 ? 8.102 30.094 -1.248 1 97.44 320 PHE A N 1
ATOM 2549 C CA . PHE A 1 320 ? 7.816 29.609 0.1 1 97.44 320 PHE A CA 1
ATOM 2550 C C . PHE A 1 320 ? 7.684 30.781 1.069 1 97.44 320 PHE A C 1
ATOM 2552 O O . PHE A 1 320 ? 7.207 30.609 2.193 1 97.44 320 PHE A O 1
ATOM 2559 N N . PHE A 1 321 ? 7.992 31.969 0.676 1 96.62 321 PHE A N 1
ATOM 2560 C CA . PHE A 1 321 ? 8.078 33.094 1.602 1 96.62 321 PHE A CA 1
ATOM 2561 C C . PHE A 1 321 ? 6.895 34.031 1.41 1 96.62 321 PHE A C 1
ATOM 2563 O O . PHE A 1 321 ? 6.875 35.125 1.973 1 96.62 321 PHE A O 1
ATOM 2570 N N . LYS A 1 322 ? 5.977 33.594 0.663 1 95.62 322 LYS A N 1
ATOM 2571 C CA . LYS A 1 322 ? 4.699 34.281 0.518 1 95.62 322 LYS A CA 1
ATOM 2572 C C . LYS A 1 322 ? 3.57 33.5 1.171 1 95.62 322 LYS A C 1
ATOM 2574 O O . LYS A 1 322 ? 3.469 32.281 0.989 1 95.62 322 LYS A O 1
ATOM 2579 N N . PRO A 1 323 ? 2.797 34.219 1.987 1 96.25 323 PRO A N 1
ATOM 2580 C CA . PRO A 1 323 ? 1.671 33.5 2.596 1 96.25 323 PRO A CA 1
ATOM 2581 C C . PRO A 1 323 ? 0.74 32.875 1.561 1 96.25 323 PRO A C 1
ATOM 2583 O O . PRO A 1 323 ? 0.581 33.406 0.462 1 96.25 323 PRO A O 1
ATOM 2586 N N . TRP A 1 324 ? 0.105 31.719 1.88 1 97.19 324 TRP A N 1
ATOM 2587 C CA . TRP A 1 324 ? -0.738 30.938 0.982 1 97.19 324 TRP A CA 1
ATOM 2588 C C . TRP A 1 324 ? -2.098 31.609 0.795 1 97.19 324 TRP A C 1
ATOM 2590 O O . TRP A 1 324 ? -2.863 31.75 1.752 1 97.19 324 TRP A O 1
ATOM 2600 N N . GLU A 1 325 ? -2.406 32.031 -0.37 1 95.94 325 GLU A N 1
ATOM 2601 C CA . GLU A 1 325 ? -3.75 32.5 -0.696 1 95.94 325 GLU A CA 1
ATOM 2602 C C . GLU A 1 325 ? -4.742 31.344 -0.754 1 95.94 325 GLU A C 1
ATOM 2604 O O . GLU A 1 325 ? -4.344 30.172 -0.786 1 95.94 325 GLU A O 1
ATOM 2609 N N . ARG A 1 326 ? -6.027 31.688 -0.72 1 96.25 326 ARG A N 1
ATOM 2610 C CA . ARG A 1 326 ? -7.047 30.641 -0.733 1 96.25 326 ARG A CA 1
ATOM 2611 C C . ARG A 1 326 ? -6.824 29.672 -1.888 1 96.25 326 ARG A C 1
ATOM 2613 O O . ARG A 1 326 ? -6.711 30.094 -3.043 1 96.25 326 ARG A O 1
ATOM 2620 N N . PRO 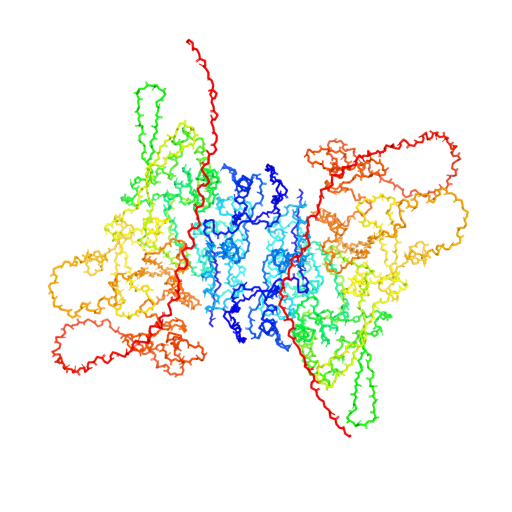A 1 327 ? -6.758 28.375 -1.639 1 96.56 327 PRO A N 1
ATOM 2621 C CA . PRO A 1 327 ? -6.609 27.391 -2.719 1 96.56 327 PRO A CA 1
ATOM 2622 C C . PRO A 1 327 ? -7.766 27.438 -3.715 1 96.56 327 PRO A C 1
ATOM 2624 O O . PRO A 1 327 ? -8.914 27.688 -3.328 1 96.56 327 PRO A O 1
ATOM 2627 N N . PRO A 1 328 ? -7.461 27.234 -4.977 1 94.25 328 PRO A N 1
ATOM 2628 C CA . PRO A 1 328 ? -8.492 27.297 -6.016 1 94.25 328 PRO A CA 1
ATOM 2629 C C . PRO A 1 328 ? -9.383 26.062 -6.051 1 94.25 328 PRO A C 1
ATOM 2631 O O . PRO A 1 328 ? -9.523 25.438 -7.105 1 94.25 328 PRO A O 1
ATOM 2634 N N . ILE A 1 329 ? -9.977 25.688 -4.965 1 95.75 329 ILE A N 1
ATOM 2635 C CA . ILE A 1 329 ? -10.859 24.547 -4.789 1 95.75 329 ILE A CA 1
ATOM 2636 C C . ILE A 1 329 ? -12.25 25.016 -4.379 1 95.75 329 ILE A C 1
ATOM 2638 O O . ILE A 1 329 ? -12.391 26.031 -3.707 1 95.75 329 ILE A O 1
ATOM 2642 N N . ALA A 1 330 ? -13.25 24.328 -4.785 1 92.56 330 ALA A N 1
ATOM 2643 C CA . ALA A 1 330 ? -14.625 24.75 -4.582 1 92.56 330 ALA A CA 1
ATOM 2644 C C . ALA A 1 330 ? -14.938 24.906 -3.096 1 92.56 330 ALA A C 1
ATOM 2646 O O . ALA A 1 330 ? -15.461 25.938 -2.672 1 92.56 330 ALA A O 1
ATOM 2647 N N . SER A 1 331 ? -14.648 23.906 -2.307 1 94.56 331 SER A N 1
ATOM 2648 C CA . SER A 1 331 ? -14.891 23.953 -0.869 1 94.56 331 SER A CA 1
ATOM 2649 C C . SER A 1 331 ? -13.586 23.812 -0.084 1 94.56 331 SER A C 1
ATOM 2651 O O . SER A 1 331 ? -12.883 22.812 -0.208 1 94.56 331 SER A O 1
ATOM 2653 N N . VAL A 1 332 ? -13.32 24.844 0.725 1 97.44 332 VAL A N 1
ATOM 2654 C CA . VAL A 1 332 ? -12.078 24.844 1.488 1 97.44 332 VAL A CA 1
ATOM 2655 C C . VAL A 1 332 ? -12.383 25.047 2.971 1 97.44 332 VAL A C 1
ATOM 2657 O O . VAL A 1 332 ? -13.156 25.938 3.336 1 97.44 332 VAL A O 1
ATOM 2660 N N . TYR A 1 333 ? -11.758 24.219 3.801 1 97.81 333 TYR A N 1
ATOM 2661 C CA . TYR A 1 333 ? -11.922 24.312 5.246 1 97.81 333 TYR A CA 1
ATOM 2662 C C . TYR A 1 333 ? -10.57 24.375 5.945 1 97.81 333 TYR A C 1
ATOM 2664 O O . TYR A 1 333 ? -9.656 23.625 5.609 1 97.81 333 TYR A O 1
ATOM 2672 N N . SER A 1 334 ? -10.367 25.297 6.77 1 98.56 334 SER A N 1
ATOM 2673 C CA . SER A 1 334 ? -9.242 25.312 7.699 1 98.56 334 SER A CA 1
ATOM 2674 C C . SER A 1 334 ? -9.688 24.953 9.109 1 98.56 334 SER A C 1
ATOM 2676 O O . SER A 1 334 ? -10.562 25.609 9.672 1 98.56 334 SER A O 1
ATOM 2678 N N . VAL A 1 335 ? -9.109 23.922 9.664 1 98.62 335 VAL A N 1
ATOM 2679 C CA . VAL A 1 335 ? -9.531 23.406 10.961 1 98.62 335 VAL A CA 1
ATOM 2680 C C . VAL A 1 335 ? -8.336 23.312 11.898 1 98.62 335 VAL A C 1
ATOM 2682 O O . VAL A 1 335 ? -7.305 22.75 11.555 1 98.62 335 VAL A O 1
ATOM 2685 N N . TYR A 1 336 ? -8.477 23.891 13.133 1 98.56 336 TYR A N 1
ATOM 2686 C CA . TYR A 1 336 ? -7.359 23.812 14.07 1 98.56 336 TYR A CA 1
ATOM 2687 C C . TYR A 1 336 ? -7.828 24.047 15.5 1 98.56 336 TYR A C 1
ATOM 2689 O O . TYR A 1 336 ? -8.93 24.547 15.727 1 98.56 336 TYR A O 1
ATOM 2697 N N . GLY A 1 337 ? -7.016 23.562 16.422 1 98 337 GLY A N 1
ATOM 2698 C CA . GLY A 1 337 ? -7.234 23.859 17.828 1 98 337 GLY A CA 1
ATOM 2699 C C . GLY A 1 337 ? -6.715 25.234 18.234 1 98 337 GLY A C 1
ATOM 2700 O O . GLY A 1 337 ? -5.801 25.766 17.609 1 98 337 GLY A O 1
ATOM 2701 N N . VAL A 1 338 ? -7.344 25.781 19.312 1 97.31 338 VAL A N 1
ATOM 2702 C CA . VAL A 1 338 ? -6.898 27.062 19.844 1 97.31 338 VAL A CA 1
ATOM 2703 C C . VAL A 1 338 ? -6.828 27.016 21.359 1 97.31 338 VAL A C 1
ATOM 2705 O O . VAL A 1 338 ? -7.324 26.078 21.984 1 97.31 338 VAL A O 1
ATOM 2708 N N . ASN A 1 339 ? -6.148 28.016 21.906 1 96.12 339 ASN A N 1
ATOM 2709 C CA . ASN A 1 339 ? -6.059 28.234 23.344 1 96.12 339 ASN A CA 1
ATOM 2710 C C . ASN A 1 339 ? -5.277 27.109 24.031 1 96.12 339 ASN A C 1
ATOM 2712 O O . ASN A 1 339 ? -5.645 26.672 25.125 1 96.12 339 ASN A O 1
ATOM 2716 N N . VAL A 1 340 ? -4.344 26.609 23.375 1 96.56 340 VAL A N 1
ATOM 2717 C CA . VAL A 1 340 ? -3.35 25.703 23.938 1 96.56 340 VAL A CA 1
ATOM 2718 C C . VAL A 1 340 ? -2.006 26.422 24.062 1 96.56 340 VAL A C 1
ATOM 2720 O O . VAL A 1 340 ? -1.578 27.109 23.125 1 96.56 340 VAL A O 1
ATOM 2723 N N . PRO A 1 341 ? -1.443 26.375 25.266 1 96.69 341 PRO A N 1
ATOM 2724 C CA . PRO A 1 341 ? -0.129 27.016 25.359 1 96.69 341 PRO A CA 1
ATOM 2725 C C . PRO A 1 341 ? 0.815 26.609 24.234 1 96.69 341 PRO A C 1
ATOM 2727 O O . PRO A 1 341 ? 1.067 25.406 24.047 1 96.69 341 PRO A O 1
ATOM 2730 N N . THR A 1 342 ? 1.304 27.609 23.453 1 97.56 342 THR A N 1
ATOM 2731 C CA . THR A 1 342 ? 2.125 27.375 22.266 1 97.56 342 THR A CA 1
ATOM 2732 C C . THR A 1 342 ? 3.412 28.188 22.328 1 97.56 342 THR A C 1
ATOM 2734 O O . THR A 1 342 ? 3.371 29.422 22.375 1 97.56 342 THR A O 1
ATOM 2737 N N . LYS A 1 343 ? 4.527 27.516 22.344 1 96.19 343 LYS A N 1
ATOM 2738 C CA . LYS A 1 343 ? 5.812 28.219 22.375 1 96.19 343 LYS A CA 1
ATOM 2739 C C . LYS A 1 343 ? 6 29.078 21.125 1 96.19 343 LYS A C 1
ATOM 2741 O O . LYS A 1 343 ? 5.715 28.641 20 1 96.19 343 LYS A O 1
ATOM 2746 N N . ASN A 1 344 ? 6.453 30.328 21.375 1 97 344 ASN A N 1
ATOM 2747 C CA . ASN A 1 344 ? 6.57 31.234 20.234 1 97 344 ASN A CA 1
ATOM 2748 C C . ASN A 1 344 ? 7.832 32.094 20.312 1 97 344 ASN A C 1
ATOM 2750 O O . ASN A 1 344 ? 8.133 32.844 19.406 1 97 344 ASN A O 1
ATOM 2754 N N . PHE A 1 345 ? 8.602 31.984 21.391 1 97.12 345 PHE A N 1
ATOM 2755 C CA . PHE A 1 345 ? 9.852 32.719 21.562 1 97.12 345 PHE A CA 1
ATOM 2756 C C . PHE A 1 345 ? 10.898 31.844 22.234 1 97.12 345 PHE A C 1
ATOM 2758 O O . PHE A 1 345 ? 10.586 31.094 23.172 1 97.12 345 PHE A O 1
ATOM 2765 N N . TYR A 1 346 ? 12.133 32.031 21.734 1 96.81 346 TYR A N 1
ATOM 2766 C CA . TYR A 1 346 ? 13.25 31.281 22.312 1 96.81 346 TYR A CA 1
ATOM 2767 C C . TYR A 1 346 ? 14.461 32.188 22.5 1 96.81 346 TYR A C 1
ATOM 2769 O O . TYR A 1 346 ? 14.719 33.062 21.688 1 96.81 346 TYR A O 1
ATOM 2777 N N . GLU A 1 347 ? 15.125 31.922 23.547 1 96.19 347 GLU A N 1
ATOM 2778 C CA . GLU A 1 347 ? 16.391 32.594 23.797 1 96.19 347 GLU A CA 1
ATOM 2779 C C . GLU A 1 347 ? 17.531 31.578 23.953 1 96.19 347 GLU A C 1
ATOM 2781 O O . GLU A 1 347 ? 17.453 30.672 24.766 1 96.19 347 GLU A O 1
ATOM 2786 N N . TYR A 1 348 ? 18.578 31.812 23.141 1 93.81 348 TYR A N 1
ATOM 2787 C CA . TYR A 1 348 ? 19.703 30.891 23.156 1 93.81 348 TYR A CA 1
ATOM 2788 C C . TYR A 1 348 ? 21 31.625 23.438 1 93.81 348 TYR A C 1
ATOM 2790 O O . TYR A 1 348 ? 21.125 32.812 23.156 1 93.81 348 TYR A O 1
ATOM 2798 N N . GLU A 1 349 ? 21.906 30.844 24.016 1 91.75 349 GLU A N 1
ATOM 2799 C CA . GLU A 1 349 ? 23.281 31.281 24.203 1 91.75 349 GLU A CA 1
ATOM 2800 C C . GLU A 1 349 ? 24.281 30.25 23.703 1 91.75 349 GLU A C 1
ATOM 2802 O O . GLU A 1 349 ? 24.062 29.047 23.844 1 91.75 349 GLU A O 1
ATOM 2807 N N . ASN A 1 350 ? 25.328 30.828 23.016 1 86.31 350 ASN A N 1
ATOM 2808 C CA . ASN A 1 350 ? 26.312 29.891 22.5 1 86.31 350 ASN A CA 1
ATOM 2809 C C . ASN A 1 350 ? 27.188 29.328 23.625 1 86.31 350 ASN A C 1
ATOM 2811 O O . ASN A 1 350 ? 27.516 30.047 24.578 1 86.31 350 ASN A O 1
ATOM 2815 N N . GLY A 1 351 ? 27.484 28.078 23.5 1 80.69 351 GLY A N 1
ATOM 2816 C CA . GLY A 1 351 ? 28.453 27.484 24.406 1 80.69 351 GLY A CA 1
ATOM 2817 C C . GLY A 1 351 ? 29.891 27.766 24 1 80.69 351 GLY A C 1
ATOM 2818 O O . GLY A 1 351 ? 30.141 28.5 23.047 1 80.69 351 GLY A O 1
ATOM 2819 N N . ASP A 1 352 ? 30.781 27.109 24.75 1 77.31 352 ASP A N 1
ATOM 2820 C CA . ASP A 1 352 ? 32.219 27.266 24.484 1 77.31 352 ASP A CA 1
ATOM 2821 C C . ASP A 1 352 ? 32.625 26.484 23.234 1 77.31 352 ASP A C 1
ATOM 2823 O O . ASP A 1 352 ? 33.5 26.953 22.484 1 77.31 352 ASP A O 1
ATOM 2827 N N . THR A 1 353 ? 31.922 25.453 23.078 1 81 353 THR A N 1
ATOM 2828 C CA . THR A 1 353 ? 32.219 24.625 21.922 1 81 353 THR A CA 1
ATOM 2829 C C . THR A 1 353 ? 31.312 25 20.75 1 81 353 THR A C 1
ATOM 2831 O O . THR A 1 353 ? 30.109 25.172 20.906 1 81 353 THR A O 1
ATOM 2834 N N . PRO A 1 354 ? 32 25.172 19.594 1 79.94 354 PRO A N 1
ATOM 2835 C CA . PRO A 1 354 ? 31.203 25.469 18.422 1 79.94 354 PRO A CA 1
ATOM 2836 C C . PRO A 1 354 ? 30.094 24.438 18.172 1 79.94 354 PRO A C 1
ATOM 2838 O O . PRO A 1 354 ? 30.328 23.234 18.344 1 79.94 354 PRO A O 1
ATOM 2841 N N . GLY A 1 355 ? 28.906 24.969 17.938 1 79.19 355 GLY A N 1
ATOM 2842 C CA . GLY A 1 355 ? 27.812 24.078 17.609 1 79.19 355 GLY A CA 1
ATOM 2843 C C . GLY A 1 355 ? 26.922 23.75 18.797 1 79.19 355 GLY A C 1
ATOM 2844 O O . GLY A 1 355 ? 25.875 23.125 18.641 1 79.19 355 GLY A O 1
ATOM 2845 N N . HIS A 1 356 ? 27.328 24.203 19.922 1 82.5 356 HIS A N 1
ATOM 2846 C CA . HIS A 1 356 ? 26.531 23.922 21.109 1 82.5 356 HIS A CA 1
ATOM 2847 C C . HIS A 1 356 ? 25.75 25.172 21.547 1 82.5 356 HIS A C 1
ATOM 2849 O O . HIS A 1 356 ? 26.312 26.266 21.641 1 82.5 356 HIS A O 1
ATOM 2855 N N . TRP A 1 357 ? 24.516 24.953 21.734 1 87 357 TRP A N 1
ATOM 2856 C CA . TRP A 1 357 ? 23.641 26.047 22.141 1 87 357 TRP A CA 1
ATOM 2857 C C . TRP A 1 357 ? 22.891 25.688 23.422 1 87 357 TRP A C 1
ATOM 2859 O O . TRP A 1 357 ? 22.422 24.562 23.578 1 87 357 TRP A O 1
ATOM 2869 N N . PHE A 1 358 ? 22.781 26.656 24.312 1 88.31 358 PHE A N 1
ATOM 2870 C CA . PHE A 1 358 ? 21.984 26.516 25.531 1 88.31 358 PHE A CA 1
ATOM 2871 C C . PHE A 1 358 ? 20.688 27.328 25.438 1 88.31 358 PHE A C 1
ATOM 2873 O O . PHE A 1 358 ? 20.734 28.531 25.141 1 88.31 358 PHE A O 1
ATOM 2880 N N . GLN A 1 359 ? 19.672 26.688 25.641 1 91.5 359 GLN A N 1
ATOM 2881 C CA . GLN A 1 359 ? 18.391 27.406 25.703 1 91.5 359 GLN A CA 1
ATOM 2882 C C . GLN A 1 359 ? 18.203 28.078 27.047 1 91.5 359 GLN A C 1
ATOM 2884 O O . GLN A 1 359 ? 18.109 27.422 28.078 1 91.5 359 GLN A O 1
ATOM 2889 N N . LEU A 1 360 ? 18.125 29.297 27.062 1 92.31 360 LEU A N 1
ATOM 2890 C CA . LEU A 1 360 ? 18.016 30.062 28.297 1 92.31 360 LEU A CA 1
ATOM 2891 C C . LEU A 1 360 ? 16.562 30.156 28.75 1 92.31 360 LEU A C 1
ATOM 2893 O O . LEU A 1 360 ? 16.266 30.062 29.938 1 92.31 360 LEU A O 1
ATOM 2897 N N . GLN A 1 361 ? 15.734 30.406 27.781 1 93.12 361 GLN A N 1
ATOM 2898 C CA . GLN A 1 361 ? 14.312 30.5 28.094 1 93.12 361 GLN A CA 1
ATOM 2899 C C . GLN A 1 361 ? 13.469 30.344 26.828 1 93.12 361 GLN A C 1
ATOM 2901 O O . GLN A 1 361 ? 13.977 30.406 25.719 1 93.12 361 GLN A O 1
ATOM 2906 N N . TYR A 1 362 ? 12.258 30.016 27.047 1 94.44 362 TYR A N 1
ATOM 2907 C CA . TYR A 1 362 ? 11.219 30.094 26.016 1 94.44 362 TYR A CA 1
ATOM 2908 C C . TYR A 1 362 ? 9.961 30.766 26.578 1 94.44 362 TYR A C 1
ATOM 2910 O O . TYR A 1 362 ? 9.742 30.766 27.797 1 94.44 362 TYR A O 1
ATOM 2918 N N . LEU A 1 363 ? 9.18 31.438 25.734 1 96.44 363 LEU A N 1
ATOM 2919 C CA . LEU A 1 363 ? 7.898 32.031 26.109 1 96.44 363 LEU A CA 1
ATOM 2920 C C . LEU A 1 363 ? 6.785 31.547 25.188 1 96.44 363 LEU A C 1
ATOM 2922 O O . LEU A 1 363 ? 7.012 31.344 23.984 1 96.44 363 LEU A O 1
ATOM 2926 N N . ASP A 1 364 ? 5.684 31.359 25.766 1 96.38 364 ASP A N 1
ATOM 2927 C CA . ASP A 1 364 ? 4.504 31 24.984 1 96.38 364 ASP A CA 1
ATOM 2928 C C . ASP A 1 364 ? 3.943 32.219 24.266 1 96.38 364 ASP A C 1
ATOM 2930 O O . ASP A 1 364 ? 4.242 33.375 24.625 1 96.38 364 ASP A O 1
ATOM 2934 N N . GLU A 1 365 ? 3.211 31.906 23.219 1 96 365 GLU A N 1
ATOM 2935 C CA . GLU A 1 365 ? 2.496 32.938 22.484 1 96 365 GLU A CA 1
ATOM 2936 C C . GLU A 1 365 ? 1.532 33.688 23.406 1 96 365 GLU A C 1
ATOM 2938 O O . GLU A 1 365 ? 0.857 33.094 24.234 1 96 365 GLU A O 1
ATOM 2943 N N . GLU A 1 366 ? 1.519 34.969 23.25 1 91.81 366 GLU A N 1
ATOM 2944 C CA . GLU A 1 366 ? 0.548 35.781 23.984 1 91.81 366 GLU A CA 1
ATOM 2945 C C . GLU A 1 366 ? -0.609 36.219 23.078 1 91.81 366 GLU A C 1
ATOM 2947 O O . GLU A 1 366 ? -0.393 36.719 21.969 1 91.81 366 GLU A O 1
ATOM 2952 N N . GLY A 1 367 ? -1.745 35.969 23.562 1 88.88 367 GLY A N 1
ATOM 2953 C CA . GLY A 1 367 ? -2.916 36.406 22.812 1 88.88 367 GLY A CA 1
ATOM 2954 C C . GLY A 1 367 ? -3.066 37.906 22.719 1 88.88 367 GLY A C 1
ATOM 2955 O O . GLY A 1 367 ? -2.525 38.625 23.562 1 88.88 367 GLY A O 1
ATOM 2956 N N . GLN A 1 368 ? -3.773 38.344 21.641 1 85.94 368 GLN A N 1
ATOM 2957 C CA . GLN A 1 368 ? -4.055 39.781 21.469 1 85.94 368 GLN A CA 1
ATOM 2958 C C . GLN A 1 368 ? -5.551 40.062 21.594 1 85.94 368 GLN A C 1
ATOM 2960 O O . GLN A 1 368 ? -6.379 39.188 21.312 1 85.94 368 GLN A O 1
ATOM 2965 N N . GLU A 1 369 ? -5.871 41.219 21.906 1 81.44 369 GLU A N 1
ATOM 2966 C CA . GLU A 1 369 ? -7.25 41.625 22.172 1 81.44 369 GLU A CA 1
ATOM 2967 C C . GLU A 1 369 ? -8.102 41.531 20.906 1 81.44 369 GLU A C 1
ATOM 2969 O O . GLU A 1 369 ? -9.234 41.031 20.953 1 81.44 369 GLU A O 1
ATOM 2974 N N . PRO A 1 370 ? -7.578 41.938 19.797 1 79.94 370 PRO A N 1
ATOM 2975 C CA . PRO A 1 370 ? -8.414 41.875 18.594 1 79.94 370 PRO A CA 1
ATOM 2976 C C . PRO A 1 370 ? -8.852 40.469 18.234 1 79.94 370 PRO A C 1
ATOM 2978 O O . PRO A 1 370 ? -9.82 40.281 17.484 1 79.94 370 PRO A O 1
ATOM 2981 N N . THR A 1 371 ? -8.133 39.531 18.672 1 86.94 371 THR A N 1
ATOM 2982 C CA . THR A 1 371 ? -8.438 38.125 18.344 1 86.94 371 THR A CA 1
ATOM 2983 C C . THR A 1 371 ? -8.938 37.375 19.578 1 86.94 371 THR A C 1
ATOM 2985 O O . THR A 1 371 ? -8.734 36.156 19.703 1 86.94 371 THR A O 1
ATOM 2988 N N . CYS A 1 372 ? -9.445 38.062 20.5 1 86.62 372 CYS A N 1
ATOM 2989 C CA . CYS A 1 372 ? -10.023 37.531 21.719 1 86.62 372 CYS A CA 1
ATOM 2990 C C . CYS A 1 372 ? -8.961 36.781 22.547 1 86.62 372 CYS A C 1
ATOM 2992 O O . CYS A 1 372 ? -9.242 35.75 23.156 1 86.62 372 CYS A O 1
ATOM 2994 N N . SER A 1 373 ? -7.664 37.188 22.438 1 89.75 373 SER A N 1
ATOM 2995 C CA . SER A 1 373 ? -6.535 36.656 23.203 1 89.75 373 SER A CA 1
ATOM 2996 C C . SER A 1 373 ? -6.312 35.188 22.922 1 89.75 373 SER A C 1
ATOM 2998 O O . SER A 1 373 ? -5.895 34.438 23.812 1 89.75 373 SER A O 1
ATOM 3000 N N . LYS A 1 374 ? -6.688 34.781 21.781 1 93.94 374 LYS A N 1
ATOM 3001 C CA . LYS A 1 374 ? -6.5 33.375 21.422 1 93.94 374 LYS A CA 1
ATOM 3002 C C . LYS A 1 374 ? -5.023 33.031 21.25 1 93.94 374 LYS A C 1
ATOM 3004 O O . LYS A 1 374 ? -4.23 33.906 20.859 1 93.94 374 LYS A O 1
ATOM 3009 N N . THR A 1 375 ? -4.684 31.734 21.562 1 96.62 375 THR A N 1
ATOM 3010 C CA . THR A 1 3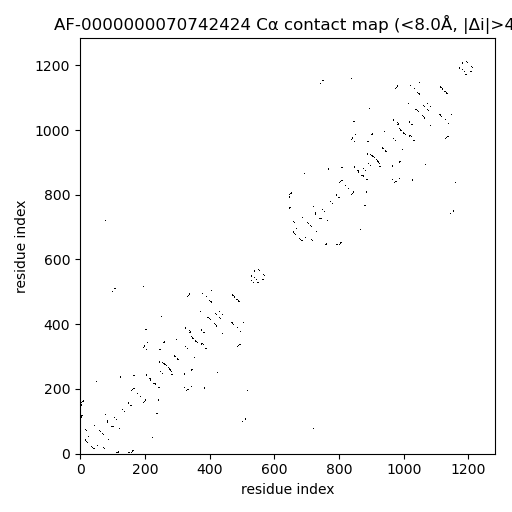75 ? -3.348 31.188 21.328 1 96.62 375 THR A CA 1
ATOM 3011 C C . THR A 1 375 ? -3.414 29.953 20.438 1 96.62 375 THR A C 1
ATOM 3013 O O . THR A 1 375 ? -4.496 29.547 20 1 96.62 375 THR A O 1
ATOM 3016 N N . GLY A 1 376 ? -2.271 29.453 20.188 1 97.94 376 GLY A N 1
ATOM 3017 C CA . GLY A 1 376 ? -2.17 28.391 19.188 1 97.94 376 GLY A CA 1
ATOM 3018 C C . GLY A 1 376 ? -2.584 27.031 19.703 1 97.94 376 GLY A C 1
ATOM 3019 O O . GLY A 1 376 ? -3.41 26.938 20.625 1 97.94 376 GLY A O 1
ATOM 3020 N N . ASP A 1 377 ? -2.131 26 18.984 1 97.94 377 ASP A N 1
ATOM 3021 C CA . ASP A 1 377 ? -2.592 24.641 19.25 1 97.94 377 ASP A CA 1
ATOM 3022 C C . ASP A 1 377 ? -1.483 23.797 19.875 1 97.94 377 ASP A C 1
ATOM 3024 O O . ASP A 1 377 ? -1.448 22.578 19.703 1 97.94 377 ASP A O 1
ATOM 3028 N N . GLY A 1 378 ? -0.554 24.406 20.438 1 96.88 378 GLY A N 1
ATOM 3029 C CA . GLY A 1 378 ? 0.526 23.688 21.094 1 96.88 378 GLY A CA 1
ATOM 3030 C C . GLY A 1 378 ? 1.76 23.531 20.234 1 96.88 378 GLY A C 1
ATOM 3031 O O . GLY A 1 378 ? 2.863 23.328 20.75 1 96.88 378 GLY A O 1
ATOM 3032 N N . THR A 1 379 ? 1.574 23.609 18.906 1 96.38 379 THR A N 1
ATOM 3033 C CA . THR A 1 379 ? 2.676 23.469 17.969 1 96.38 379 THR A CA 1
ATOM 3034 C C . THR A 1 379 ? 2.746 24.672 17.031 1 96.38 379 THR A C 1
ATOM 3036 O O . THR A 1 379 ? 3.826 25.219 16.797 1 96.38 379 THR A O 1
ATOM 3039 N N . VAL A 1 380 ? 1.647 25.047 16.5 1 98.44 380 VAL A N 1
ATOM 3040 C CA . VAL A 1 380 ? 1.552 26.188 15.594 1 98.44 380 VAL A CA 1
ATOM 3041 C C . VAL A 1 380 ? 0.864 27.359 16.297 1 98.44 380 VAL A C 1
ATOM 3043 O O . VAL A 1 380 ? -0.218 27.203 16.859 1 98.44 380 VAL A O 1
ATOM 3046 N N . PRO A 1 381 ? 1.471 28.547 16.281 1 97.56 381 PRO A N 1
ATOM 3047 C CA . PRO A 1 381 ? 0.856 29.703 16.938 1 97.56 381 PRO A CA 1
ATOM 3048 C C . PRO A 1 381 ? -0.433 30.156 16.25 1 97.56 381 PRO A C 1
ATOM 3050 O O . PRO A 1 381 ? -0.626 29.906 15.062 1 97.56 381 PRO A O 1
ATOM 3053 N N . TYR A 1 382 ? -1.289 30.812 17.016 1 97.25 382 TYR A N 1
ATOM 3054 C CA . TYR A 1 382 ? -2.562 31.297 16.484 1 97.25 382 TYR A CA 1
ATOM 3055 C C . TYR A 1 382 ? -2.35 32.219 15.297 1 97.25 382 TYR A C 1
ATOM 3057 O O . TYR A 1 382 ? -3.104 32.188 14.32 1 97.25 382 TYR A O 1
ATOM 3065 N N . HIS A 1 383 ? -1.348 33.094 15.406 1 95.56 383 HIS A N 1
ATOM 3066 C CA . HIS A 1 383 ? -1.04 34 14.312 1 95.56 383 HIS A CA 1
ATOM 3067 C C . HIS A 1 383 ? -0.844 33.25 13 1 95.56 383 HIS A C 1
ATOM 3069 O O . HIS A 1 383 ? -1.268 33.719 11.945 1 95.56 383 HIS A O 1
ATOM 3075 N N . SER A 1 384 ? -0.199 32.156 13.055 1 97.5 384 SER A N 1
ATOM 3076 C CA . SER A 1 384 ? 0.071 31.328 11.891 1 97.5 384 SER A CA 1
ATOM 3077 C C . SER A 1 384 ? -1.177 30.578 11.445 1 97.5 384 SER A C 1
ATOM 3079 O O . SER A 1 384 ? -1.53 30.594 10.266 1 97.5 384 SER A O 1
ATOM 3081 N N . LEU A 1 385 ? -1.868 29.938 12.359 1 98.38 385 LEU A N 1
ATOM 3082 C CA . LEU A 1 385 ? -3.072 29.156 12.07 1 98.38 385 LEU A CA 1
ATOM 3083 C C . LEU A 1 385 ? -4.156 30.062 11.469 1 98.38 385 LEU A C 1
ATOM 3085 O O . LEU A 1 385 ? -4.812 29.672 10.5 1 98.38 385 LEU A O 1
ATOM 3089 N N . SER A 1 386 ? -4.344 31.234 12.023 1 96.56 386 SER A N 1
ATOM 3090 C CA . SER A 1 386 ? -5.477 32.094 11.742 1 96.56 386 SER A CA 1
ATOM 3091 C C . SER A 1 386 ? -5.309 32.812 10.398 1 96.56 386 SER A C 1
ATOM 3093 O O . SER A 1 386 ? -6.223 33.469 9.93 1 96.56 386 SER A O 1
ATOM 3095 N N . TRP A 1 387 ? -4.152 32.625 9.773 1 96.69 387 TRP A N 1
ATOM 3096 C CA . TRP A 1 387 ? -3.99 33.219 8.453 1 96.69 387 TRP A CA 1
ATOM 3097 C C . TRP A 1 387 ? -5.117 32.781 7.516 1 96.69 387 TRP A C 1
ATOM 3099 O O . TRP A 1 387 ? -5.488 33.531 6.602 1 96.69 387 TRP A O 1
ATOM 3109 N N . ALA A 1 388 ? -5.715 31.656 7.773 1 97.56 388 ALA A N 1
ATOM 3110 C CA . ALA A 1 388 ? -6.785 31.109 6.949 1 97.56 388 ALA A CA 1
ATOM 3111 C C . ALA A 1 388 ? -8.008 32.031 6.938 1 97.56 388 ALA A C 1
ATOM 3113 O O . ALA A 1 388 ? -8.852 31.922 6.043 1 97.56 388 ALA A O 1
ATOM 3114 N N . HIS A 1 389 ? -8.141 32.844 7.906 1 96 389 HIS A N 1
ATOM 3115 C CA . HIS A 1 389 ? -9.258 33.812 7.914 1 96 389 HIS A CA 1
ATOM 3116 C C . HIS A 1 389 ? -9.219 34.719 6.688 1 96 389 HIS A C 1
ATOM 3118 O O . HIS A 1 389 ? -10.258 35.219 6.254 1 96 389 HIS A O 1
ATOM 3124 N N . THR A 1 390 ? -8.031 34.938 6.137 1 95 390 THR A N 1
ATOM 3125 C CA . THR A 1 390 ? -7.93 35.719 4.922 1 95 390 THR A CA 1
ATOM 3126 C C . THR A 1 390 ? -8.648 35.062 3.764 1 95 390 THR A C 1
ATOM 3128 O O . THR A 1 390 ? -8.961 35.688 2.76 1 95 390 THR A O 1
ATOM 3131 N N . TRP A 1 391 ? -8.844 33.719 3.857 1 96.31 391 TRP A N 1
ATOM 3132 C CA . TRP A 1 391 ? -9.516 32.969 2.805 1 96.31 391 TRP A CA 1
ATOM 3133 C C . TRP A 1 391 ? -11.016 33.25 2.797 1 96.31 391 TRP A C 1
ATOM 3135 O O . TRP A 1 391 ? -11.711 32.938 1.827 1 96.31 391 TRP A O 1
ATOM 3145 N N . LEU A 1 392 ? -11.531 33.812 3.889 1 95.12 392 LEU A N 1
ATOM 3146 C CA . LEU A 1 392 ? -12.961 34.062 4.023 1 95.12 392 LEU A CA 1
ATOM 3147 C C . LEU A 1 392 ? -13.352 35.312 3.242 1 95.12 392 LEU A C 1
ATOM 3149 O O . LEU A 1 392 ? -14.539 35.562 3.018 1 95.12 392 LEU A O 1
ATOM 3153 N N . GLY A 1 393 ? -12.383 36.094 2.801 1 90.06 393 GLY A N 1
ATOM 3154 C CA . GLY A 1 393 ? -12.672 37.281 2.031 1 90.06 393 GLY A CA 1
ATOM 3155 C C . GLY A 1 393 ? -11.742 38.438 2.359 1 90.06 393 GLY A C 1
ATOM 3156 O O . GLY A 1 393 ? -10.898 38.344 3.25 1 90.06 393 GLY A O 1
ATOM 3157 N N . THR A 1 394 ? -11.945 39.469 1.616 1 87.62 394 THR A N 1
ATOM 3158 C CA . THR A 1 394 ? -11.133 40.688 1.819 1 87.62 394 THR A CA 1
ATOM 3159 C C . THR A 1 394 ? -11.641 41.469 3.021 1 87.62 394 THR A C 1
ATOM 3161 O O . THR A 1 394 ? -12.672 41.125 3.604 1 87.62 394 THR A O 1
ATOM 3164 N N . LYS A 1 395 ? -10.82 42.438 3.393 1 86.44 395 LYS A N 1
ATOM 3165 C CA . LYS A 1 395 ? -11.242 43.344 4.465 1 86.44 395 LYS A CA 1
ATOM 3166 C C . LYS A 1 395 ? -12.617 43.906 4.18 1 86.44 395 LYS A C 1
ATOM 3168 O O . LYS A 1 395 ? -12.891 44.375 3.066 1 86.44 395 LYS A O 1
ATOM 3173 N N . GLY A 1 396 ? -13.5 43.781 5.156 1 86.56 396 GLY A N 1
ATOM 3174 C CA . GLY A 1 396 ? -14.852 44.312 5 1 86.56 396 GLY A CA 1
ATOM 3175 C C . GLY A 1 396 ? -15.867 43.25 4.645 1 86.56 396 GLY A C 1
ATOM 3176 O O . GLY A 1 396 ? -17.078 43.5 4.668 1 86.56 396 GLY A O 1
ATOM 3177 N N . SER A 1 397 ? -15.453 42.125 4.355 1 89 397 SER A N 1
ATOM 3178 C CA . SER A 1 397 ? -16.344 41.031 3.963 1 89 397 SER A CA 1
ATOM 3179 C C . SER A 1 397 ? -17.219 40.562 5.133 1 89 397 SER A C 1
ATOM 3181 O O . SER A 1 397 ? -16.75 40.562 6.281 1 89 397 SER A O 1
ATOM 3183 N N . SER A 1 398 ? -18.438 40.188 4.805 1 89.25 398 SER A N 1
ATOM 3184 C CA . SER A 1 398 ? -19.344 39.625 5.797 1 89.25 398 SER A CA 1
ATOM 3185 C C . SER A 1 398 ? -19.125 38.125 5.973 1 89.25 398 SER A C 1
ATOM 3187 O O . SER A 1 398 ? -18.984 37.406 4.988 1 89.25 398 SER A O 1
ATOM 3189 N N . VAL A 1 399 ? -19 37.719 7.211 1 92 399 VAL A N 1
ATOM 3190 C CA . VAL A 1 399 ? -18.734 36.344 7.551 1 92 399 VAL A CA 1
ATOM 3191 C C . VAL A 1 399 ? -19.781 35.844 8.547 1 92 399 VAL A C 1
ATOM 3193 O O . VAL A 1 399 ? -20.156 36.562 9.477 1 92 399 VAL A O 1
ATOM 3196 N N . ARG A 1 400 ? -20.297 34.625 8.32 1 90.19 400 ARG A N 1
ATOM 3197 C CA . ARG A 1 400 ? -21.188 34 9.289 1 90.19 400 ARG A CA 1
ATOM 3198 C C . ARG A 1 400 ? -20.391 33.281 10.383 1 90.19 400 ARG A C 1
ATOM 3200 O O . ARG A 1 400 ? -19.516 32.469 10.102 1 90.19 400 ARG A O 1
ATOM 3207 N N . VAL A 1 401 ? -20.688 33.625 11.609 1 90.38 401 VAL A N 1
ATOM 3208 C CA . VAL A 1 401 ? -20.016 33.031 12.75 1 90.38 401 VAL A CA 1
ATOM 3209 C C . VAL A 1 401 ? -21 32.219 13.578 1 90.38 401 VAL A C 1
ATOM 3211 O O . VAL A 1 401 ? -22.031 32.719 14.008 1 90.38 401 VAL A O 1
ATOM 3214 N N . THR A 1 402 ? -20.719 30.953 13.742 1 88.06 402 THR A N 1
ATOM 3215 C CA . THR A 1 402 ? -21.547 30.062 14.562 1 88.06 402 THR A CA 1
ATOM 3216 C C . THR A 1 402 ? -20.703 29.406 15.664 1 88.06 402 THR A C 1
ATOM 3218 O O . THR A 1 402 ? -19.609 28.906 15.398 1 88.06 402 THR A O 1
ATOM 3221 N N . GLN A 1 403 ? -21.141 29.453 16.875 1 86.62 403 GLN A N 1
ATOM 3222 C CA . GLN A 1 403 ? -20.469 28.812 18 1 86.62 403 GLN A CA 1
ATOM 3223 C C . GLN A 1 403 ? -21.328 27.688 18.578 1 86.62 403 GLN A C 1
ATOM 3225 O O . GLN A 1 403 ? -22.516 27.891 18.844 1 86.62 403 GLN A O 1
ATOM 3230 N N . THR A 1 404 ? -20.734 26.547 18.672 1 83.25 404 THR A N 1
ATOM 3231 C CA . THR A 1 404 ? -21.406 25.375 19.203 1 83.25 404 THR A CA 1
ATOM 3232 C C . THR A 1 404 ? -20.578 24.734 20.312 1 83.25 404 THR A C 1
ATOM 3234 O O . THR A 1 404 ? -19.344 24.781 20.266 1 83.25 404 THR A O 1
ATOM 3237 N N . PRO A 1 405 ? -21.25 24.156 21.375 1 82.19 405 PRO A N 1
ATOM 3238 C CA . PRO A 1 405 ? -20.484 23.406 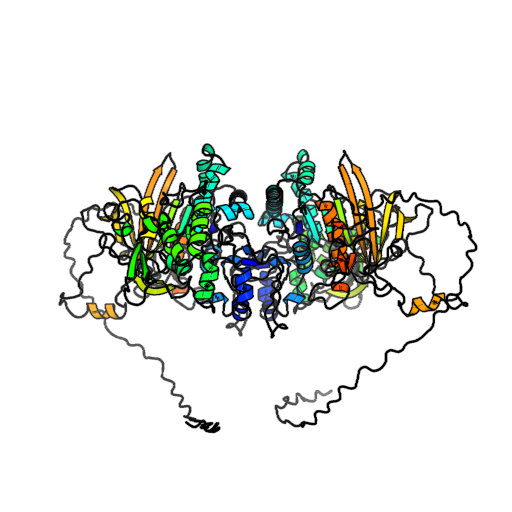22.375 1 82.19 405 PRO A CA 1
ATOM 3239 C C . PRO A 1 405 ? -19.812 22.172 21.797 1 82.19 405 PRO A C 1
ATOM 3241 O O . PRO A 1 405 ? -20.328 21.562 20.844 1 82.19 405 PRO A O 1
ATOM 3244 N N . GLN A 1 406 ? -18.594 21.797 22.281 1 82.44 406 GLN A N 1
ATOM 3245 C CA . GLN A 1 406 ? -17.906 20.594 21.859 1 82.44 406 GLN A CA 1
ATOM 3246 C C . GLN A 1 406 ? -18.609 19.344 22.359 1 82.44 406 GLN A C 1
ATOM 3248 O O . GLN A 1 406 ? -18.438 18.25 21.797 1 82.44 406 GLN A O 1
ATOM 3253 N N . SER A 1 407 ? -19.328 19.578 23.422 1 71.88 407 SER A N 1
ATOM 3254 C CA . SER A 1 407 ? -20.031 18.438 24.031 1 71.88 407 SER A CA 1
ATOM 3255 C C . SER A 1 407 ? -21.016 17.828 23.062 1 71.88 407 SER A C 1
ATOM 3257 O O . SER A 1 407 ? -21.562 18.516 22.188 1 71.88 407 SER A O 1
ATOM 3259 N N . VAL A 1 408 ? -21.094 16.578 23.141 1 63.31 408 VAL A N 1
ATOM 3260 C CA . VAL A 1 408 ? -21.969 15.82 22.25 1 63.31 408 VAL A CA 1
ATOM 3261 C C . VAL A 1 408 ? -23.422 16.156 22.531 1 63.31 408 VAL A C 1
ATOM 3263 O O . VAL A 1 408 ? -24.25 16.203 21.609 1 63.31 408 VAL A O 1
ATOM 3266 N N . TYR A 1 409 ? -23.672 16.438 23.797 1 57.59 409 TYR A N 1
ATOM 3267 C CA . TYR A 1 409 ? -25.062 16.625 24.219 1 57.59 409 TYR A CA 1
ATOM 3268 C C . TYR A 1 409 ? -25.359 18.109 24.422 1 57.59 409 TYR A C 1
ATOM 3270 O O . TYR A 1 409 ? -24.844 18.719 25.359 1 57.59 409 TYR A O 1
ATOM 3278 N N . PHE A 1 410 ? -25.672 18.875 23.344 1 64 410 PHE A N 1
ATOM 3279 C CA . PHE A 1 410 ? -26.047 20.266 23.531 1 64 410 PHE A CA 1
ATOM 3280 C C . PHE A 1 410 ? -27.391 20.562 22.875 1 64 410 PHE A C 1
ATOM 3282 O O . PHE A 1 410 ? -27.859 19.797 22.047 1 64 410 PHE A O 1
ATOM 3289 N N . SER A 1 411 ? -28.047 21.531 23.469 1 60.06 411 SER A N 1
ATOM 3290 C CA . SER A 1 411 ? -29.344 21.969 22.938 1 60.06 411 SER A CA 1
ATOM 3291 C C . SER A 1 411 ? -29.172 23.109 21.953 1 60.06 411 SER A C 1
ATOM 3293 O O . SER A 1 411 ? -28.109 23.75 21.906 1 60.06 411 SER A O 1
ATOM 3295 N N . ALA A 1 412 ? -30.156 23.312 21.078 1 64.94 412 ALA A N 1
ATOM 3296 C CA . ALA A 1 412 ? -30.156 24.391 20.078 1 64.94 412 ALA A CA 1
ATOM 3297 C C . ALA A 1 412 ? -29.922 25.734 20.734 1 64.94 412 ALA A C 1
ATOM 3299 O O . ALA A 1 412 ? -29.328 26.641 20.125 1 64.94 412 ALA A O 1
ATOM 3300 N N . GLU A 1 413 ? -30.344 25.812 21.922 1 62.88 413 GLU A N 1
ATOM 3301 C CA . GLU A 1 413 ? -30.219 27.094 22.625 1 62.88 413 GLU A CA 1
ATOM 3302 C C . GLU A 1 413 ? -28.75 27.406 22.922 1 62.88 413 GLU A C 1
ATOM 3304 O O . GLU A 1 413 ? -28.391 28.562 23.156 1 62.88 413 GLU A O 1
ATOM 3309 N N . ASN A 1 414 ? -28 26.359 22.781 1 69.81 414 ASN A N 1
ATOM 3310 C CA . ASN A 1 414 ? -26.594 26.531 23.094 1 69.81 414 ASN A CA 1
ATOM 3311 C C . ASN A 1 414 ? -25.797 26.969 21.859 1 69.81 414 ASN A C 1
ATOM 3313 O O . ASN A 1 414 ? -24.594 27.188 21.953 1 69.81 414 ASN A O 1
ATOM 3317 N N . ILE A 1 415 ? -26.5 27.156 20.797 1 77.62 415 ILE A N 1
ATOM 3318 C CA . ILE A 1 415 ? -25.844 27.562 19.547 1 77.62 415 ILE A CA 1
ATOM 3319 C C . ILE A 1 415 ? -26 29.062 19.359 1 77.62 415 ILE A C 1
ATOM 3321 O O . ILE A 1 415 ? -27.109 29.609 19.516 1 77.62 415 ILE A O 1
ATOM 3325 N N . THR A 1 416 ? -24.922 29.766 19.203 1 78.25 416 THR A N 1
ATOM 3326 C CA . THR A 1 416 ? -24.922 31.188 18.906 1 78.25 416 THR A CA 1
ATOM 3327 C C . THR A 1 416 ? -24.547 31.453 17.453 1 78.25 416 THR A C 1
ATOM 3329 O O . THR A 1 416 ? -23.547 30.906 16.953 1 78.25 416 THR A O 1
ATOM 3332 N N . ARG A 1 417 ? -25.359 32.219 16.734 1 83.75 417 ARG A N 1
ATOM 3333 C CA . ARG A 1 417 ? -25.094 32.625 15.359 1 83.75 417 ARG A CA 1
ATOM 3334 C C . ARG A 1 417 ? -25.078 34.125 15.195 1 83.75 417 ARG A C 1
ATOM 3336 O O . ARG A 1 417 ? -26 34.812 15.648 1 83.75 417 ARG A O 1
ATOM 3343 N N . VAL A 1 418 ? -24.031 34.594 14.648 1 82.94 418 VAL A N 1
ATOM 3344 C CA . VAL A 1 418 ? -23.953 36.031 14.414 1 82.94 418 VAL A CA 1
ATOM 3345 C C . VAL A 1 418 ? -23.312 36.281 13.055 1 82.94 418 VAL A C 1
ATOM 3347 O O . VAL A 1 418 ? -22.688 35.406 12.469 1 82.94 418 VAL A O 1
ATOM 3350 N N . ARG A 1 419 ? -23.578 37.406 12.492 1 87.31 419 ARG A N 1
ATOM 3351 C CA . ARG A 1 419 ? -22.859 37.906 11.328 1 87.31 419 ARG A CA 1
ATOM 3352 C C . ARG A 1 419 ? -21.766 38.875 11.727 1 87.31 419 ARG A C 1
ATOM 3354 O O . ARG A 1 419 ? -21.984 39.75 12.586 1 87.31 419 ARG A O 1
ATOM 3361 N N . ALA A 1 420 ? -20.656 38.625 11.203 1 88.81 420 ALA A N 1
ATOM 3362 C CA . ALA A 1 420 ? -19.516 39.469 11.539 1 88.81 420 ALA A CA 1
ATOM 3363 C C . ALA A 1 420 ? -18.844 40.031 10.289 1 88.81 420 ALA A C 1
ATOM 3365 O O . ALA A 1 420 ? -19.062 39.531 9.188 1 88.81 420 ALA A O 1
ATOM 3366 N N . VAL A 1 421 ? -18.156 41.125 10.461 1 88.94 421 VAL A N 1
ATOM 3367 C CA . VAL A 1 421 ? -17.359 41.719 9.398 1 88.94 421 VAL A CA 1
ATOM 3368 C C . VAL A 1 421 ? -15.875 41.531 9.703 1 88.94 421 VAL A C 1
ATOM 3370 O O . VAL A 1 421 ? -15.414 41.812 10.805 1 88.94 421 VAL A O 1
ATOM 3373 N N . ARG A 1 422 ? -15.234 41 8.781 1 89.38 422 ARG A N 1
ATOM 3374 C CA . ARG A 1 422 ? -13.797 40.812 8.945 1 89.38 422 ARG A CA 1
ATOM 3375 C C . ARG A 1 422 ? -13.039 42.125 8.773 1 89.38 422 ARG A C 1
ATOM 3377 O O . ARG A 1 422 ? -13.219 42.844 7.777 1 89.38 422 ARG A O 1
ATOM 3384 N N . HIS A 1 423 ? -12.398 42.562 9.836 1 81.12 423 HIS A N 1
ATOM 3385 C CA . HIS A 1 423 ? -11.555 43.75 9.75 1 81.12 423 HIS A CA 1
ATOM 3386 C C . HIS A 1 423 ? -10.109 43.375 9.422 1 81.12 423 HIS A C 1
ATOM 3388 O O . HIS A 1 423 ? -9.828 42.219 9.102 1 81.12 423 HIS A O 1
ATOM 3394 N N . GLY A 1 424 ? -9.094 43.312 9.234 1 72.81 424 GLY A N 1
ATOM 3395 C CA . GLY A 1 424 ? -7.719 43 8.906 1 72.81 424 GLY A CA 1
ATOM 3396 C C . GLY A 1 424 ? -6.754 44.125 9.188 1 72.81 424 GLY A C 1
ATOM 3397 O O . GLY A 1 424 ? -5.668 44.188 8.602 1 72.81 424 GLY A O 1
ATOM 3398 N N . SER A 1 425 ? -7.145 45.031 10.047 1 71.31 425 SER A N 1
ATOM 3399 C CA . SER A 1 425 ? -6.285 46.188 10.25 1 71.31 425 SER A CA 1
ATOM 3400 C C . SER A 1 425 ? -5.125 45.875 11.195 1 71.31 425 SER A C 1
ATOM 3402 O O . SER A 1 425 ? -3.977 46.219 10.914 1 71.31 425 SER A O 1
ATOM 3404 N N . ASN A 1 426 ? -5.41 45.188 12.266 1 76.38 426 ASN A N 1
ATOM 3405 C CA . ASN A 1 426 ? -4.375 44.875 13.242 1 76.38 426 ASN A CA 1
ATOM 3406 C C . ASN A 1 426 ? -3.98 43.406 13.156 1 76.38 426 ASN A C 1
ATOM 3408 O O . ASN A 1 426 ? -2.867 43.031 13.531 1 76.38 426 ASN A O 1
ATOM 3412 N N . HIS A 1 427 ? -4.934 42.656 12.82 1 87.31 427 HIS A N 1
ATOM 3413 C CA . HIS A 1 427 ? -4.727 41.219 12.68 1 87.31 427 HIS A CA 1
ATOM 3414 C C . HIS A 1 427 ? -5.656 40.625 11.625 1 87.31 427 HIS A C 1
ATOM 3416 O O . HIS A 1 427 ? -6.793 41.062 11.469 1 87.31 427 HIS A O 1
ATOM 3422 N N . HIS A 1 428 ? -5.234 39.656 10.93 1 88.94 428 HIS A N 1
ATOM 3423 C CA . HIS A 1 428 ? -6 39.094 9.828 1 88.94 428 HIS A CA 1
ATOM 3424 C C . HIS A 1 428 ? -7.215 38.312 10.336 1 88.94 428 HIS A C 1
ATOM 3426 O O . HIS A 1 428 ? -8.117 38 9.562 1 88.94 428 HIS A O 1
ATOM 3432 N N . ALA A 1 429 ? -7.328 38.031 11.656 1 90.88 429 ALA A N 1
ATOM 3433 C CA . ALA A 1 429 ? -8.492 37.344 12.242 1 90.88 429 ALA A CA 1
ATOM 3434 C C . ALA A 1 429 ? -9.258 38.312 13.156 1 90.88 429 ALA A C 1
ATOM 3436 O O . ALA A 1 429 ? -9.781 37.906 14.188 1 90.88 429 ALA A O 1
ATOM 3437 N N . GLU A 1 430 ? -9.305 39.5 12.828 1 88.31 430 GLU A N 1
ATOM 3438 C CA . GLU A 1 430 ? -10.055 40.5 13.578 1 88.31 430 GLU A CA 1
ATOM 3439 C C . GLU A 1 430 ? -11.461 40.656 13.016 1 88.31 430 GLU A C 1
ATOM 3441 O O . GLU A 1 430 ? -11.641 40.844 11.812 1 88.31 430 GLU A O 1
ATOM 3446 N N . TYR A 1 431 ? -12.461 40.594 13.938 1 88.5 431 TYR A N 1
ATOM 3447 C CA . TYR A 1 431 ? -13.852 40.719 13.516 1 88.5 431 TYR A CA 1
ATOM 3448 C C . TYR A 1 431 ? -14.609 41.719 14.367 1 88.5 431 TYR A C 1
ATOM 3450 O O . TYR A 1 431 ? -14.25 41.969 15.516 1 88.5 431 TYR A O 1
ATOM 3458 N N . SER A 1 432 ? -15.609 42.281 13.797 1 84.94 432 SER A N 1
ATOM 3459 C CA . SER A 1 432 ? -16.625 43.062 14.516 1 84.94 432 SER A CA 1
ATOM 3460 C C . SER A 1 432 ? -18.031 42.594 14.148 1 84.94 432 SER A C 1
ATOM 3462 O O . SER A 1 432 ? -18.25 42.062 13.07 1 84.94 432 SER A O 1
ATOM 3464 N N . LEU A 1 433 ? -18.953 42.719 15.164 1 79.94 433 LEU A N 1
ATOM 3465 C CA . LEU A 1 433 ? -20.328 42.344 14.867 1 79.94 433 LEU A CA 1
ATOM 3466 C C . LEU A 1 433 ? -20.953 43.344 13.883 1 79.94 433 LEU A C 1
ATOM 3468 O O . LEU A 1 433 ? -20.594 44.531 13.898 1 79.94 433 LEU A O 1
ATOM 3472 N N . LEU A 1 434 ? -21.75 42.906 12.984 1 67.44 434 LEU A N 1
ATOM 3473 C CA . LEU A 1 434 ? -22.375 43.75 11.984 1 67.44 434 LEU A CA 1
ATOM 3474 C C . LEU A 1 434 ? -23.172 44.875 12.648 1 67.44 434 LEU A C 1
ATOM 3476 O O . LEU A 1 434 ? -23.188 46 12.148 1 67.44 434 LEU A O 1
ATOM 3480 N N . ASN A 1 435 ? -24.109 44.562 13.711 1 56.5 435 ASN A N 1
ATOM 3481 C CA . ASN A 1 435 ? -24.922 45.625 14.289 1 56.5 435 ASN A CA 1
ATOM 3482 C C . ASN A 1 435 ? -24.078 46.562 15.141 1 56.5 435 ASN A C 1
ATOM 3484 O O . ASN A 1 435 ? -24.625 47.406 15.875 1 56.5 435 ASN A O 1
ATOM 3488 N N . GLY A 1 436 ? -22.75 46.594 15.148 1 53.56 436 GLY A N 1
ATOM 3489 C CA . GLY A 1 436 ? -21.938 47.562 15.844 1 53.56 436 GLY A CA 1
ATOM 3490 C C . GLY A 1 436 ? -20.5 47.156 16.031 1 53.56 436 GLY A C 1
ATOM 3491 O O . GLY A 1 436 ? -20.109 46.031 15.633 1 53.56 436 GLY A O 1
ATOM 3492 N N . LYS A 1 437 ? -19.625 48.062 16.359 1 53.41 437 LYS A N 1
ATOM 3493 C CA . LYS A 1 437 ? -18.172 48.031 16.469 1 53.41 437 LYS A CA 1
ATOM 3494 C C . LYS A 1 437 ? -17.734 47.125 17.641 1 53.41 437 LYS A C 1
ATOM 3496 O O . LYS A 1 437 ? -16.641 47.281 18.156 1 53.41 437 LYS A O 1
ATOM 3501 N N . GLN A 1 438 ? -18.625 46.156 18.109 1 56.03 438 GLN A N 1
ATOM 3502 C CA . GLN A 1 438 ? -18.125 45.438 19.266 1 56.03 438 GLN A CA 1
ATOM 3503 C C . GLN A 1 438 ? -17.453 44.125 18.828 1 56.03 438 GLN A C 1
ATOM 3505 O O . GLN A 1 438 ? -17.938 43.438 17.938 1 56.03 438 GLN A O 1
ATOM 3510 N N . PRO A 1 439 ? -16.219 43.938 19.359 1 60.12 439 PRO A N 1
ATOM 3511 C CA . PRO A 1 439 ? -15.516 42.688 19.047 1 60.12 439 PRO A CA 1
ATOM 3512 C C . PRO A 1 439 ? -16.312 41.469 19.453 1 60.12 439 PRO A C 1
ATOM 3514 O O . PRO A 1 439 ? -17.125 41.531 20.375 1 60.12 439 PRO A O 1
ATOM 3517 N N . ILE A 1 440 ? -16.328 40.406 18.625 1 65.75 440 ILE A N 1
ATOM 3518 C CA . ILE A 1 440 ? -17 39.125 18.828 1 65.75 440 ILE A CA 1
ATOM 3519 C C . ILE A 1 440 ? -16.469 38.469 20.109 1 65.75 440 ILE A C 1
ATOM 3521 O O . ILE A 1 440 ? -17.078 37.531 20.625 1 65.75 440 ILE A O 1
ATOM 3525 N N . CYS A 1 441 ? -15.484 39.062 20.797 1 64.19 441 CYS A N 1
ATOM 3526 C CA . CYS A 1 441 ? -14.859 38.406 21.953 1 64.19 441 CYS A CA 1
ATOM 3527 C C . CYS A 1 441 ? -15.719 38.562 23.203 1 64.19 441 CYS A C 1
ATOM 3529 O O . CYS A 1 441 ? -16.375 39.594 23.391 1 64.19 441 CYS A O 1
ATOM 3531 N N . GLU A 1 442 ? -16.453 37.5 23.609 1 55.34 442 GLU A N 1
ATOM 3532 C CA . GLU A 1 442 ? -17.266 37.562 24.828 1 55.34 442 GLU A CA 1
ATOM 3533 C C . GLU A 1 442 ? -16.547 38.375 25.906 1 55.34 442 GLU A C 1
ATOM 3535 O O . GLU A 1 442 ? -15.367 38.156 26.188 1 55.34 442 GLU A O 1
ATOM 3540 N N . ALA A 1 443 ? -17.031 39.562 26.312 1 42.56 443 ALA A N 1
ATOM 3541 C CA . ALA A 1 443 ? -16.625 40.25 27.516 1 42.56 443 ALA A CA 1
ATOM 3542 C C . ALA A 1 443 ? -16.469 39.312 28.703 1 42.56 443 ALA A C 1
ATOM 3544 O O . ALA A 1 443 ? -17.359 38.5 28.969 1 42.56 443 ALA A O 1
ATOM 3545 N N . LYS A 1 444 ? -15.219 38.875 29.156 1 41.56 444 LYS A N 1
ATOM 3546 C CA . LYS A 1 444 ? -15.094 38.281 30.484 1 41.56 444 LYS A CA 1
ATOM 3547 C C . LYS A 1 444 ? -16.031 38.969 31.484 1 41.56 444 LYS A C 1
ATOM 3549 O O . LYS A 1 444 ? -15.789 40.125 31.891 1 41.56 444 LYS A O 1
ATOM 3554 N N . THR A 1 445 ? -17.281 38.719 31.406 1 34.25 445 THR A N 1
ATOM 3555 C CA . THR A 1 445 ? -17.984 39.219 32.594 1 34.25 445 THR A CA 1
ATOM 3556 C C . THR A 1 445 ? -17.25 38.75 33.875 1 34.25 445 THR A C 1
ATOM 3558 O O . THR A 1 445 ? -16.906 37.594 34 1 34.25 445 THR A O 1
ATOM 3561 N N . ASP A 1 446 ? -16.625 39.719 34.625 1 30.3 446 ASP A N 1
ATOM 3562 C CA . ASP A 1 446 ? -16.266 39.594 36.031 1 30.3 446 ASP A CA 1
ATOM 3563 C C . ASP A 1 446 ? -17.359 38.875 36.812 1 30.3 446 ASP A C 1
ATOM 3565 O O . ASP A 1 446 ? -18.516 39.281 36.812 1 30.3 446 ASP A O 1
ATOM 3569 N N . SER A 1 447 ? -17.266 37.625 37.156 1 32.72 447 SER A N 1
ATOM 3570 C CA . SER A 1 447 ? -18.031 36.969 38.219 1 32.72 447 SER A CA 1
ATOM 3571 C C . SER A 1 447 ? -18.172 37.875 39.438 1 32.72 447 SER A C 1
ATOM 3573 O O . SER A 1 447 ? -18.625 37.438 40.469 1 32.72 447 SER A O 1
ATOM 3575 N N . SER A 1 448 ? -17.609 39.062 39.594 1 28.22 448 SER A N 1
ATOM 3576 C CA . SER A 1 448 ? -17.828 39.5 40.969 1 28.22 448 SER A CA 1
ATOM 3577 C C . SER A 1 448 ? -19.312 39.594 41.281 1 28.22 448 SER A C 1
ATOM 3579 O O . SER A 1 448 ? -19.766 39.062 42.312 1 28.22 448 SER A O 1
ATOM 3581 N N . SER A 1 449 ? -20.031 40.844 41.375 1 26.17 449 SER A N 1
ATOM 3582 C CA . SER A 1 449 ? -20.938 41.406 42.375 1 26.17 449 SER A CA 1
ATOM 3583 C C . SER A 1 449 ? -22.375 40.969 42.125 1 26.17 449 SER A C 1
ATOM 3585 O O . SER A 1 449 ? -23.312 41.531 42.656 1 26.17 449 SER A O 1
ATOM 3587 N N . TYR A 1 450 ? -22.906 40.375 41.094 1 26.19 450 TYR A N 1
ATOM 3588 C CA . TYR A 1 450 ? -24.328 40.219 41.344 1 26.19 450 TYR A CA 1
ATOM 3589 C C . TYR A 1 450 ? -24.578 39.312 42.531 1 26.19 450 TYR A C 1
ATOM 3591 O O . TYR A 1 450 ? -24.031 38.188 42.625 1 26.19 450 TYR A O 1
ATOM 3599 N N . GLY A 1 451 ? -25 39.812 43.812 1 27.17 451 GLY A N 1
ATOM 3600 C CA . GLY A 1 451 ? -25.703 39.344 44.969 1 27.17 451 GLY A CA 1
ATOM 3601 C C . GLY A 1 451 ? -26.828 38.375 44.656 1 27.17 451 GLY A C 1
ATOM 3602 O O . GLY A 1 451 ? -27.719 38.125 45.469 1 27.17 451 GLY A O 1
ATOM 3603 N N . ALA A 1 452 ? -27.391 38.312 43.5 1 25.59 452 ALA A N 1
ATOM 3604 C CA . ALA A 1 452 ? -28.688 37.656 43.656 1 25.59 452 ALA A CA 1
ATOM 3605 C C . ALA A 1 452 ? -28.562 36.344 44.438 1 25.59 452 ALA A C 1
ATOM 3607 O O . ALA A 1 452 ? -27.484 35.75 44.5 1 25.59 452 ALA A O 1
ATOM 3608 N N . SER A 1 453 ? -29.719 35.781 45.062 1 26.56 453 SER A N 1
ATOM 3609 C CA . SER A 1 453 ? -30.234 34.688 45.875 1 26.56 453 SER A CA 1
ATOM 3610 C C . SER A 1 453 ? -29.734 33.344 45.406 1 26.56 453 SER A C 1
ATOM 3612 O O . SER A 1 453 ? -29.234 33.219 44.281 1 26.56 453 SER A O 1
ATOM 3614 N N . GLY A 1 454 ? -30.031 32.188 46.219 1 25.61 454 GLY A N 1
ATOM 3615 C CA . GLY A 1 454 ? -29.672 30.828 46.562 1 25.61 454 GLY A CA 1
ATOM 3616 C C . GLY A 1 454 ? -29.641 29.891 45.375 1 25.61 454 GLY A C 1
ATOM 3617 O O . GLY A 1 454 ? -28.797 28.984 45.312 1 25.61 454 GLY A O 1
ATOM 3618 N N . THR A 1 455 ? -30.875 29.797 44.75 1 24.89 455 THR A N 1
ATOM 3619 C CA . THR A 1 455 ? -31.234 28.516 44.125 1 24.89 455 THR A CA 1
ATOM 3620 C C . THR A 1 455 ? -30.406 28.266 42.875 1 24.89 455 THR A C 1
ATOM 3622 O O . THR A 1 455 ? -30.547 27.234 42.219 1 24.89 455 THR A O 1
ATOM 3625 N N . ALA A 1 456 ? -30 29.344 42.312 1 27.62 456 ALA A N 1
ATOM 3626 C CA . ALA A 1 456 ? -29.453 29.125 41 1 27.62 456 ALA A CA 1
ATOM 3627 C C . ALA A 1 456 ? -28.125 28.391 41.062 1 27.62 456 ALA A C 1
ATOM 3629 O O . ALA A 1 456 ? -27.5 28.109 40.031 1 27.62 456 ALA A O 1
ATOM 3630 N N . SER A 1 457 ? -27.562 28.281 42.312 1 29.45 457 SER A N 1
ATOM 3631 C CA . SER A 1 457 ? -26.234 27.734 42.625 1 29.45 457 SER A CA 1
ATOM 3632 C C . SER A 1 457 ? -26.203 26.234 42.375 1 29.45 457 SER A C 1
ATOM 3634 O O . SER A 1 457 ? -25.141 25.656 42.125 1 29.45 457 SER A O 1
ATOM 3636 N N . PHE A 1 458 ? -27.344 25.609 42.938 1 27.97 458 PHE A N 1
ATOM 3637 C CA . PHE A 1 458 ? -27.234 24.172 43.094 1 27.97 458 PHE A CA 1
ATOM 3638 C C . PHE A 1 458 ? -26.891 23.5 41.75 1 27.97 458 PHE A C 1
ATOM 3640 O O . PHE A 1 458 ? -26.016 22.641 41.688 1 27.97 458 PHE A O 1
ATOM 3647 N N . PHE A 1 459 ? -27.797 23.797 40.75 1 27.16 459 PHE A N 1
ATOM 3648 C CA . PHE A 1 459 ? -27.641 23.062 39.5 1 27.16 459 PHE A CA 1
ATOM 3649 C C . PHE A 1 459 ? -26.391 23.531 38.781 1 27.16 459 PHE A C 1
ATOM 3651 O O . PHE A 1 459 ? -26.031 22.969 37.719 1 27.16 459 PHE A O 1
ATOM 3658 N N . ALA A 1 460 ? -25.859 24.656 39.062 1 32.38 460 ALA A N 1
ATOM 3659 C CA . ALA A 1 460 ? -24.547 25.094 38.562 1 32.38 460 ALA A CA 1
ATOM 3660 C C . ALA A 1 460 ? -23.453 24.125 39 1 32.38 460 ALA A C 1
ATOM 3662 O O . ALA A 1 460 ? -22.453 23.969 38.281 1 32.38 460 ALA A O 1
ATOM 3663 N N . GLY A 1 461 ? -23.359 23.625 40.25 1 30.09 461 GLY A N 1
ATOM 3664 C CA . GLY A 1 461 ? -22.469 22.625 40.812 1 30.09 461 GLY A CA 1
ATOM 3665 C C . GLY A 1 461 ? -22.484 21.312 40.031 1 30.09 461 GLY A C 1
ATOM 3666 O O . GLY A 1 461 ? -21.453 20.672 39.875 1 30.09 461 GLY A O 1
ATOM 3667 N N . LEU A 1 462 ? -23.688 20.641 40.062 1 29.39 462 LEU A N 1
ATOM 3668 C CA . LEU A 1 462 ? -23.812 19.344 39.406 1 29.39 462 LEU A CA 1
ATOM 3669 C C . LEU A 1 462 ? -23.359 19.406 37.938 1 29.39 462 LEU A C 1
ATOM 3671 O O . LEU A 1 462 ? -22.828 18.422 37.406 1 29.39 462 LEU A O 1
ATOM 3675 N N . PHE A 1 463 ? -23.859 20.516 37.156 1 32.47 463 PHE A N 1
ATOM 3676 C CA . PHE A 1 463 ? -23.359 20.828 35.812 1 32.47 463 PHE A CA 1
ATOM 3677 C C . PHE A 1 463 ? -22.203 21.812 35.875 1 32.47 463 PHE A C 1
ATOM 3679 O O . PHE A 1 463 ? -22.328 22.906 36.438 1 32.47 463 PHE A O 1
ATOM 3686 N N . GLY A 1 464 ? -21.062 21.484 36.5 1 33.41 464 GLY A N 1
ATOM 3687 C CA . GLY A 1 464 ? -19.828 22.234 36.688 1 33.41 464 GLY A CA 1
ATOM 3688 C C . GLY A 1 464 ? -19.797 23.516 35.844 1 33.41 464 GLY A C 1
ATOM 3689 O O . GLY A 1 464 ? -20.641 23.734 35 1 33.41 464 GLY A O 1
ATOM 3690 N N . PRO A 1 465 ? -19.156 24.641 36.375 1 35.38 465 PRO A N 1
ATOM 3691 C CA . PRO A 1 465 ? -18.938 25.812 35.531 1 35.38 465 PRO A CA 1
ATOM 3692 C C . PRO A 1 465 ? -18.797 25.469 34.062 1 35.38 465 PRO A C 1
ATOM 3694 O O . PRO A 1 465 ? -18.031 24.562 33.719 1 35.38 465 PRO A O 1
ATOM 3697 N N . LEU A 1 466 ? -19.734 25.422 33.281 1 37 466 LEU A N 1
ATOM 3698 C CA . LEU A 1 466 ? -19.75 25.141 31.859 1 37 466 LEU A CA 1
ATOM 3699 C C . LEU A 1 466 ? -18.578 25.797 31.156 1 37 466 LEU A C 1
ATOM 3701 O O . LEU A 1 466 ? -18.703 26.922 30.656 1 37 466 LEU A O 1
ATOM 3705 N N . ASN A 1 467 ? -17.594 26.219 31.703 1 45.62 467 ASN A N 1
ATOM 3706 C CA . ASN A 1 467 ? -16.406 26.594 30.953 1 45.62 467 ASN A CA 1
ATOM 3707 C C . ASN A 1 467 ? -16.219 25.75 29.703 1 45.62 467 ASN A C 1
ATOM 3709 O O . ASN A 1 467 ? -15.523 24.734 29.734 1 45.62 467 ASN A O 1
ATOM 3713 N N . ARG A 1 468 ? -17.297 25.484 28.875 1 57.62 468 ARG A N 1
ATOM 3714 C CA . ARG A 1 468 ? -17.547 24.453 27.875 1 57.62 468 ARG A CA 1
ATOM 3715 C C . ARG A 1 468 ? -16.781 24.719 26.594 1 57.62 468 ARG A C 1
ATOM 3717 O O . ARG A 1 468 ? -16.906 25.797 26.016 1 57.62 468 ARG A O 1
ATOM 3724 N N . ASP A 1 469 ? -15.719 24.156 26.375 1 81.5 469 ASP A N 1
ATOM 3725 C CA . ASP A 1 469 ? -14.984 24.156 25.109 1 81.5 469 ASP A CA 1
ATOM 3726 C C . ASP A 1 469 ? -15.938 24.172 23.922 1 81.5 469 ASP A C 1
ATOM 3728 O O . ASP A 1 469 ? -16.969 23.516 23.938 1 81.5 469 ASP A O 1
ATOM 3732 N N . ARG A 1 470 ? -15.75 25.281 23.156 1 88.5 470 ARG A N 1
ATOM 3733 C CA . ARG A 1 470 ? -16.625 25.5 22 1 88.5 470 ARG A CA 1
ATOM 3734 C C . ARG A 1 470 ? -15.875 25.25 20.703 1 88.5 470 ARG A C 1
ATOM 3736 O O . ARG A 1 470 ? -14.648 25.125 20.688 1 88.5 470 ARG A O 1
ATOM 3743 N N . ILE A 1 471 ? -16.688 25.031 19.719 1 92.12 471 ILE A N 1
ATOM 3744 C CA . ILE A 1 471 ? -16.219 25.125 18.344 1 92.12 471 ILE A CA 1
ATOM 3745 C C . ILE A 1 471 ? -16.797 26.375 17.688 1 92.12 471 ILE A C 1
ATOM 3747 O O . ILE A 1 471 ? -18 26.625 17.781 1 92.12 471 ILE A O 1
ATOM 3751 N N . THR A 1 472 ? -15.984 27.203 17.188 1 92.75 472 THR A N 1
ATOM 3752 C CA . THR A 1 472 ? -16.422 28.391 16.469 1 92.75 472 THR A CA 1
ATOM 3753 C C . THR A 1 472 ? -16.219 28.219 14.961 1 92.75 472 THR A C 1
ATOM 3755 O O . THR A 1 472 ? -15.109 27.922 14.508 1 92.75 472 THR A O 1
ATOM 3758 N N . PHE A 1 473 ? -17.297 28.359 14.219 1 93.88 473 PHE A N 1
ATOM 3759 C CA . PHE A 1 473 ? -17.266 28.25 12.766 1 93.88 473 PHE A CA 1
ATOM 3760 C C . PHE A 1 473 ? -17.359 29.625 12.109 1 93.88 473 PHE A C 1
ATOM 3762 O O . PHE A 1 473 ? -18.266 30.406 12.406 1 93.88 473 PHE A O 1
ATOM 3769 N N . PHE A 1 474 ? -16.391 29.969 11.328 1 94.25 474 PHE A N 1
ATOM 3770 C CA . PHE A 1 474 ? -16.453 31.125 10.438 1 94.25 474 PHE A CA 1
ATOM 3771 C C . PHE A 1 474 ? -16.703 30.688 9 1 94.25 474 PHE A C 1
ATOM 3773 O O . PHE A 1 474 ? -15.914 29.922 8.43 1 94.25 474 PHE A O 1
ATOM 3780 N N . GLU A 1 475 ? -17.75 31.078 8.359 1 93.5 475 GLU A N 1
ATOM 3781 C CA . GLU A 1 475 ? -18.094 30.562 7.039 1 93.5 475 GLU A CA 1
ATOM 3782 C C . GLU A 1 475 ? -18.438 31.703 6.074 1 93.5 475 GLU A C 1
ATOM 3784 O O . GLU A 1 475 ? -19 32.719 6.477 1 93.5 475 GLU A O 1
ATOM 3789 N N . SER A 1 476 ? -18.031 31.516 4.922 1 92.5 476 SER A N 1
ATOM 3790 C CA . SER A 1 476 ? -18.344 32.438 3.832 1 92.5 476 SER A CA 1
ATOM 3791 C C . SER A 1 476 ? -18.562 31.672 2.523 1 92.5 476 SER A C 1
ATOM 3793 O O . SER A 1 476 ? -18.031 30.578 2.344 1 92.5 476 SER A O 1
ATOM 3795 N N . SER A 1 477 ? -19.469 32.094 1.683 1 89.31 477 SER A N 1
ATOM 3796 C CA . SER A 1 477 ? -19.688 31.547 0.354 1 89.31 477 SER A CA 1
ATOM 3797 C C . SER A 1 477 ? -19.75 32.656 -0.704 1 89.31 477 SER A C 1
ATOM 3799 O O . SER A 1 477 ? -20.297 33.719 -0.467 1 89.31 477 SER A O 1
ATOM 3801 N N . LYS A 1 478 ? -19.078 32.406 -1.745 1 85.19 478 LYS A N 1
ATOM 3802 C CA . LYS A 1 478 ? -19.062 33.344 -2.863 1 85.19 478 LYS A CA 1
ATOM 3803 C C . LYS A 1 478 ? -19.25 32.625 -4.191 1 85.19 478 LYS A C 1
ATOM 3805 O O . LYS A 1 478 ? -18.875 31.453 -4.328 1 85.19 478 LYS A O 1
ATOM 3810 N N . GLU A 1 479 ? -19.859 33.219 -5.062 1 82.31 479 GLU A N 1
ATOM 3811 C CA . GLU A 1 479 ? -20 32.688 -6.41 1 82.31 479 GLU A CA 1
ATOM 3812 C C . GLU A 1 479 ? -18.938 33.25 -7.344 1 82.31 479 GLU A C 1
ATOM 3814 O O . GLU A 1 479 ? -18.797 34.469 -7.477 1 82.31 479 GLU A O 1
ATOM 3819 N N . VAL A 1 480 ? -18.109 32.5 -7.793 1 74.06 480 VAL A N 1
ATOM 3820 C CA . VAL A 1 480 ? -17.078 32.875 -8.758 1 74.06 480 VAL A CA 1
ATOM 3821 C C . VAL A 1 480 ? -17.266 32.125 -10.062 1 74.06 480 VAL A C 1
ATOM 3823 O O . VAL A 1 480 ? -17.141 30.891 -10.094 1 74.06 480 VAL A O 1
ATOM 3826 N N . ASP A 1 481 ? -17.406 32.781 -11.273 1 69.81 481 ASP A N 1
ATOM 3827 C CA . ASP A 1 481 ? -17.547 32.188 -12.602 1 69.81 481 ASP A CA 1
ATOM 3828 C C . ASP A 1 481 ? -18.562 31.062 -12.609 1 69.81 481 ASP A C 1
ATOM 3830 O O . ASP A 1 481 ? -18.312 30 -13.18 1 69.81 481 ASP A O 1
ATOM 3834 N N . GLY A 1 482 ? -19.594 31.219 -11.828 1 70.19 482 GLY A N 1
ATOM 3835 C CA . GLY A 1 482 ? -20.688 30.25 -11.836 1 70.19 482 GLY A CA 1
ATOM 3836 C C . GLY A 1 482 ? -20.469 29.094 -10.875 1 70.19 482 GLY A C 1
ATOM 3837 O O . GLY A 1 482 ? -21.328 28.219 -10.75 1 70.19 482 GLY A O 1
ATOM 3838 N N . ILE A 1 483 ? -19.312 29.094 -10.242 1 75.69 483 ILE A N 1
ATOM 3839 C CA . ILE A 1 483 ? -19.062 28.016 -9.281 1 75.69 483 ILE A CA 1
ATOM 3840 C C . ILE A 1 483 ? -19.094 28.594 -7.863 1 75.69 483 ILE A C 1
ATOM 3842 O O . ILE A 1 483 ? -18.453 29.609 -7.578 1 75.69 483 ILE A O 1
ATOM 3846 N N . SER A 1 484 ? -19.922 27.969 -7.066 1 82.19 484 SER A N 1
ATOM 3847 C CA . SER A 1 484 ? -19.984 28.375 -5.668 1 82.19 484 SER A CA 1
ATOM 3848 C C . SER A 1 484 ? -18.75 27.938 -4.902 1 82.19 484 SER A C 1
ATOM 3850 O O . SER A 1 484 ? -18.406 26.75 -4.883 1 82.19 484 SER A O 1
ATOM 3852 N N . GLN A 1 485 ? -18.047 28.953 -4.422 1 89.19 485 GLN A N 1
ATOM 3853 C CA . GLN A 1 485 ? -16.891 28.672 -3.58 1 89.19 485 GLN A CA 1
ATOM 3854 C C . GLN A 1 485 ? -17.219 28.875 -2.105 1 89.19 485 GLN A C 1
ATOM 3856 O O . GLN A 1 485 ? -17.797 29.891 -1.727 1 89.19 485 GLN A O 1
ATOM 3861 N N . SER A 1 486 ? -16.984 27.844 -1.389 1 92.69 486 SER A N 1
ATOM 3862 C CA . SER A 1 486 ? -17.25 27.922 0.043 1 92.69 486 SER A CA 1
ATOM 3863 C C . SER A 1 486 ? -15.961 27.812 0.855 1 92.69 486 SER A C 1
ATOM 3865 O O . SER A 1 486 ? -15.062 27.047 0.497 1 92.69 486 SER A O 1
ATOM 3867 N N . THR A 1 487 ? -15.883 28.672 1.883 1 95.69 487 THR A N 1
ATOM 3868 C CA . THR A 1 487 ? -14.742 28.656 2.793 1 95.69 487 THR A CA 1
ATOM 3869 C C . THR A 1 487 ? -15.211 28.547 4.242 1 95.69 487 THR A C 1
ATOM 3871 O O . THR A 1 487 ? -16.172 29.219 4.637 1 95.69 487 THR A O 1
ATOM 3874 N N . GLY A 1 488 ? -14.633 27.625 4.988 1 96 488 GLY A N 1
ATOM 3875 C CA . GLY A 1 488 ? -14.898 27.5 6.41 1 96 488 GLY A CA 1
ATOM 3876 C C . GLY A 1 488 ? -13.633 27.453 7.25 1 96 488 GLY A C 1
ATOM 3877 O O . GLY A 1 488 ? -12.641 26.844 6.852 1 96 488 GLY A O 1
ATOM 3878 N N . VAL A 1 489 ? -13.617 28.219 8.344 1 97.62 489 VAL A N 1
ATOM 3879 C CA . VAL A 1 489 ? -12.562 28.141 9.352 1 97.62 489 VAL A CA 1
ATOM 3880 C C . VAL A 1 489 ? -13.148 27.641 10.672 1 97.62 489 VAL A C 1
ATOM 3882 O O . VAL A 1 489 ? -14.07 28.25 11.219 1 97.62 489 VAL A O 1
ATOM 3885 N N . TRP A 1 490 ? -12.664 26.5 11.148 1 97.62 490 TRP A N 1
ATOM 3886 C CA . TRP A 1 490 ? -13.117 25.922 12.398 1 97.62 490 TRP A CA 1
ATOM 3887 C C . TRP A 1 490 ? -12.062 26.078 13.492 1 97.62 490 TRP A C 1
ATOM 3889 O O . TRP A 1 490 ? -10.938 25.594 13.352 1 97.62 490 TRP A O 1
ATOM 3899 N N . GLU A 1 491 ? -12.445 26.75 14.539 1 96.94 491 GLU A N 1
ATOM 3900 C CA . GLU A 1 491 ? -11.586 26.875 15.711 1 96.94 491 GLU A CA 1
ATOM 3901 C C . GLU A 1 491 ? -12.133 26.047 16.875 1 96.94 491 GLU A C 1
ATOM 3903 O O . GLU A 1 491 ? -13.242 26.312 17.359 1 96.94 491 GLU A O 1
ATOM 3908 N N . ILE A 1 492 ? -11.359 25.109 17.312 1 96.19 492 ILE A N 1
ATOM 3909 C CA . ILE A 1 492 ? -11.797 24.219 18.391 1 96.19 492 ILE A CA 1
ATOM 3910 C C . ILE A 1 492 ? -11.008 24.516 19.656 1 96.19 492 ILE A C 1
ATOM 3912 O O . ILE A 1 492 ? -9.789 24.328 19.688 1 96.19 492 ILE A O 1
ATOM 3916 N N . ASP A 1 493 ? -11.68 24.828 20.719 1 94.75 493 ASP A N 1
ATOM 3917 C CA . ASP A 1 493 ? -11.047 25.25 21.969 1 94.75 493 ASP A CA 1
ATOM 3918 C C . ASP A 1 493 ? -10.352 24.062 22.656 1 94.75 493 ASP A C 1
ATOM 3920 O O . ASP A 1 493 ? -10.945 23 22.812 1 94.75 493 ASP A O 1
ATOM 3924 N N . GLY A 1 494 ? -9.133 24.328 22.969 1 95.12 494 GLY A N 1
ATOM 3925 C CA . GLY A 1 494 ? -8.445 23.422 23.875 1 95.12 494 GLY A CA 1
ATOM 3926 C C . GLY A 1 494 ? -7.98 22.141 23.203 1 95.12 494 GLY A C 1
ATOM 3927 O O . GLY A 1 494 ? -7.781 21.125 23.859 1 95.12 494 GLY A O 1
ATOM 3928 N N . VAL A 1 495 ? -7.824 22.141 21.953 1 94.69 495 VAL A N 1
ATOM 3929 C CA . VAL A 1 495 ? -7.441 20.906 21.25 1 94.69 495 VAL A CA 1
ATOM 3930 C C . VAL A 1 495 ? -6.023 21.062 20.688 1 94.69 495 VAL A C 1
ATOM 3932 O O . VAL A 1 495 ? -5.711 22.047 20.031 1 94.69 495 VAL A O 1
ATOM 3935 N N . GLY A 1 496 ? -5.227 20.047 20.906 1 95.19 496 GLY A N 1
ATOM 3936 C CA . GLY A 1 496 ? -3.834 20.062 20.484 1 95.19 496 GLY A CA 1
ATOM 3937 C C . GLY A 1 496 ? -3.65 19.734 19.016 1 95.19 496 GLY A C 1
ATOM 3938 O O . GLY A 1 496 ? -4.566 19.234 18.375 1 95.19 496 GLY A O 1
ATOM 3939 N N . HIS A 1 497 ? -2.475 20.016 18.625 1 95.12 497 HIS A N 1
ATOM 3940 C CA . HIS A 1 497 ? -2.117 19.922 17.203 1 95.12 497 HIS A CA 1
ATOM 3941 C C . HIS A 1 497 ? -2.297 18.516 16.688 1 95.12 497 HIS A C 1
ATOM 3943 O O . HIS A 1 497 ? -2.963 18.297 15.664 1 95.12 497 HIS A O 1
ATOM 3949 N N . ARG A 1 498 ? -1.725 17.531 17.297 1 89.06 498 ARG A N 1
ATOM 3950 C CA . ARG A 1 498 ? -1.834 16.141 16.891 1 89.06 498 ARG A CA 1
ATOM 3951 C C . ARG A 1 498 ? -3.168 15.539 17.328 1 89.06 498 ARG A C 1
ATOM 3953 O O . ARG A 1 498 ? -3.76 14.727 16.609 1 89.06 498 ARG A O 1
ATOM 3960 N N . ASP A 1 499 ? -3.674 15.961 18.438 1 89.31 499 ASP A N 1
ATOM 3961 C CA . ASP A 1 499 ? -4.859 15.391 19.078 1 89.31 499 ASP A CA 1
ATOM 3962 C C . ASP A 1 499 ? -6.117 15.703 18.266 1 89.31 499 ASP A C 1
ATOM 3964 O O . ASP A 1 499 ? -7.145 15.039 18.438 1 89.31 499 ASP A O 1
ATOM 3968 N N . ILE A 1 500 ? -6.004 16.672 17.484 1 94.75 500 ILE A N 1
ATOM 3969 C CA . ILE A 1 500 ? -7.191 17.109 16.75 1 94.75 500 ILE A CA 1
ATOM 3970 C C . ILE A 1 500 ? -7.688 15.969 15.852 1 94.75 500 ILE A C 1
ATOM 3972 O O . ILE A 1 500 ? -8.891 15.844 15.609 1 94.75 500 ILE A O 1
ATOM 3976 N N . LEU A 1 501 ? -6.859 15.086 15.375 1 92.5 501 LEU A N 1
ATOM 3977 C CA . LEU A 1 501 ? -7.215 14.016 14.453 1 92.5 501 LEU A CA 1
ATOM 3978 C C . LEU A 1 501 ? -8.031 12.938 15.156 1 92.5 501 LEU A C 1
ATOM 3980 O O . LEU A 1 501 ? -8.68 12.117 14.508 1 92.5 501 LEU A O 1
ATOM 3984 N N . SER A 1 502 ? -7.957 12.93 16.469 1 88.06 502 SER A N 1
ATOM 3985 C CA . SER A 1 502 ? -8.734 11.969 17.234 1 88.06 502 SER A CA 1
ATOM 3986 C C . SER A 1 502 ? -9.812 12.664 18.062 1 88.06 502 SER A C 1
ATOM 3988 O O . SER A 1 502 ? -10.5 12.023 18.859 1 88.06 502 SER A O 1
ATOM 3990 N N . ASN A 1 503 ? -9.891 13.961 17.922 1 90 503 ASN A N 1
ATOM 3991 C CA . ASN A 1 503 ? -10.844 14.719 18.734 1 90 503 ASN A CA 1
ATOM 3992 C C . ASN A 1 503 ? -12.289 14.406 18.328 1 90 503 ASN A C 1
ATOM 3994 O O . ASN A 1 503 ? -12.656 14.531 17.172 1 90 503 ASN A O 1
ATOM 3998 N N . PRO A 1 504 ? -13.078 14.031 19.25 1 83.88 504 PRO A N 1
ATOM 3999 C CA . PRO A 1 504 ? -14.445 13.609 18.922 1 83.88 504 PRO A CA 1
ATOM 4000 C C . PRO A 1 504 ? -15.273 14.734 18.312 1 83.88 504 PRO A C 1
ATOM 4002 O O . PRO A 1 504 ? -16.109 14.484 17.438 1 83.88 504 PRO A O 1
ATOM 4005 N N . ALA A 1 505 ? -15.117 15.953 18.812 1 86.5 505 ALA A N 1
ATOM 4006 C CA . ALA A 1 505 ? -15.875 17.078 18.266 1 86.5 505 ALA A CA 1
ATOM 4007 C C . ALA A 1 505 ? -15.508 17.328 16.812 1 86.5 505 ALA A C 1
ATOM 4009 O O . ALA A 1 505 ? -16.375 17.578 15.977 1 86.5 505 ALA A O 1
ATOM 4010 N N . PHE A 1 506 ? -14.281 17.312 16.531 1 93.81 506 PHE A N 1
ATOM 4011 C CA . PHE A 1 506 ? -13.836 17.484 15.148 1 93.81 506 PHE A CA 1
ATOM 4012 C C . PHE A 1 506 ? -14.398 16.375 14.258 1 93.81 506 PHE A C 1
ATOM 4014 O O . PHE A 1 506 ? -14.922 16.656 13.18 1 93.81 506 PHE A O 1
ATOM 4021 N N . LEU A 1 507 ? -14.195 15.125 14.688 1 90.38 507 LEU A N 1
ATOM 4022 C CA . LEU A 1 507 ? -14.656 13.992 13.891 1 90.38 507 LEU A CA 1
ATOM 4023 C C . LEU A 1 507 ? -16.156 14.086 13.633 1 90.38 507 LEU A C 1
ATOM 4025 O O . LEU A 1 507 ? -16.625 13.773 12.531 1 90.38 507 LEU A O 1
ATOM 4029 N N . ARG A 1 508 ? -16.906 14.523 14.586 1 86.56 508 ARG A N 1
ATOM 4030 C CA . ARG A 1 508 ? -18.344 14.703 14.438 1 86.56 508 ARG A CA 1
ATOM 4031 C C . ARG A 1 508 ? -18.656 15.734 13.359 1 86.56 508 ARG A C 1
ATOM 4033 O O . ARG A 1 508 ? -19.5 15.5 12.492 1 86.56 508 ARG A O 1
ATOM 4040 N N . GLU A 1 509 ? -18 16.875 13.445 1 90.44 509 GLU A N 1
ATOM 4041 C CA . GLU A 1 509 ? -18.234 17.953 12.492 1 90.44 509 GLU A CA 1
ATOM 4042 C C . GLU A 1 509 ? -17.75 17.578 11.102 1 90.44 509 GLU A C 1
ATOM 4044 O O . GLU A 1 509 ? -18.344 17.969 10.094 1 90.44 509 GLU A O 1
ATOM 4049 N N . LEU A 1 510 ? -16.656 16.891 11.055 1 93.31 510 LEU A N 1
ATOM 4050 C CA . LEU A 1 510 ? -16.125 16.438 9.781 1 93.31 510 LEU A CA 1
ATOM 4051 C C . LEU A 1 510 ? -17.125 15.523 9.07 1 93.31 510 LEU A C 1
ATOM 4053 O O . LEU A 1 510 ? -17.375 15.68 7.875 1 93.31 510 LEU A O 1
ATOM 4057 N N . ARG A 1 511 ? -17.734 14.562 9.758 1 88.88 511 ARG A N 1
ATOM 4058 C CA . ARG A 1 511 ? -18.719 13.656 9.188 1 88.88 511 ARG A CA 1
ATOM 4059 C C . ARG A 1 511 ? -19.906 14.43 8.617 1 88.88 511 ARG A C 1
ATOM 4061 O O . ARG A 1 511 ? -20.391 14.125 7.523 1 88.88 511 ARG A O 1
ATOM 4068 N N . ALA A 1 512 ? -20.297 15.359 9.406 1 86.25 512 ALA A N 1
ATOM 4069 C CA . ALA A 1 512 ? -21.453 16.156 8.977 1 86.25 512 ALA A CA 1
ATOM 4070 C C . ALA A 1 512 ? -21.141 16.922 7.699 1 86.25 512 ALA A C 1
ATOM 4072 O O . ALA A 1 512 ? -21.969 16.984 6.785 1 86.25 512 ALA A O 1
ATOM 4073 N N . GLU A 1 513 ? -19.984 17.5 7.688 1 91.75 513 GLU A N 1
ATOM 4074 C CA . GLU A 1 513 ? -19.594 18.266 6.508 1 91.75 513 GLU A CA 1
ATOM 4075 C C . GLU A 1 513 ? -19.406 17.359 5.297 1 91.75 513 GLU A C 1
ATOM 4077 O O . GLU A 1 513 ? -19.766 17.719 4.176 1 91.75 513 GLU A O 1
ATOM 4082 N N . LEU A 1 514 ? -18.797 16.219 5.484 1 92.5 514 LEU A N 1
ATOM 4083 C CA . LEU A 1 514 ? -18.547 15.281 4.391 1 92.5 514 LEU A CA 1
ATOM 4084 C C . LEU A 1 514 ? -19.844 14.766 3.795 1 92.5 514 LEU A C 1
ATOM 4086 O O . LEU A 1 514 ? -19.953 14.562 2.582 1 92.5 514 LEU A O 1
ATOM 4090 N N . ARG A 1 515 ? -20.859 14.508 4.609 1 87.88 515 ARG A N 1
ATOM 4091 C CA . ARG A 1 515 ? -22.156 14.086 4.094 1 87.88 515 ARG A CA 1
ATOM 4092 C C . ARG A 1 515 ? -22.703 15.102 3.094 1 87.88 515 ARG A C 1
ATOM 4094 O O . ARG A 1 515 ? -23.297 14.727 2.078 1 87.88 515 ARG A O 1
ATOM 4101 N N . HIS A 1 516 ? -22.5 16.328 3.455 1 87.06 516 HIS A N 1
ATOM 4102 C CA . HIS A 1 516 ? -22.969 17.391 2.564 1 87.06 516 HIS A CA 1
ATOM 4103 C C . HIS A 1 516 ? -22.125 17.438 1.285 1 87.06 516 HIS A C 1
ATOM 4105 O O . HIS A 1 516 ? -22.688 17.562 0.189 1 87.06 516 HIS A O 1
ATOM 4111 N N . ILE A 1 517 ? -20.875 17.328 1.433 1 89.06 517 ILE A N 1
ATOM 4112 C CA . ILE A 1 517 ? -19.969 17.391 0.295 1 89.06 517 ILE A CA 1
ATOM 4113 C C . ILE A 1 517 ? -20.219 16.219 -0.636 1 89.06 517 ILE A C 1
ATOM 4115 O O . ILE A 1 517 ? -20.219 16.359 -1.86 1 89.06 517 ILE A O 1
ATOM 4119 N N . PHE A 1 518 ? -20.391 15.008 -0.054 1 88.94 518 PHE A N 1
ATOM 4120 C CA . PHE A 1 518 ? -20.625 13.797 -0.839 1 88.94 518 PHE A CA 1
ATOM 4121 C C . PHE A 1 518 ? -21.891 13.93 -1.669 1 88.94 518 PHE A C 1
ATOM 4123 O O . PHE A 1 518 ? -22 13.328 -2.742 1 88.94 518 PHE A O 1
ATOM 4130 N N . ASN A 1 519 ? -22.797 14.766 -1.19 1 83.31 519 ASN A N 1
ATOM 4131 C CA . ASN A 1 519 ? -24.047 14.984 -1.908 1 83.31 519 ASN A CA 1
ATOM 4132 C C . ASN A 1 519 ? -23.969 16.188 -2.838 1 83.31 519 ASN A C 1
ATOM 4134 O O . ASN A 1 519 ? -24.969 16.625 -3.387 1 83.31 519 ASN A O 1
ATOM 4138 N N . GLY A 1 520 ? -22.781 16.75 -2.979 1 78.75 520 GLY A N 1
ATOM 4139 C CA . GLY A 1 520 ? -22.578 17.844 -3.904 1 78.75 520 GLY A CA 1
ATOM 4140 C C . GLY A 1 520 ? -22.953 19.203 -3.324 1 78.75 520 GLY A C 1
ATOM 4141 O O . GLY A 1 520 ? -23.109 20.172 -4.062 1 78.75 520 GLY A O 1
ATOM 4142 N N . LYS A 1 521 ? -23.188 19.203 -2.043 1 73.81 521 LYS A N 1
ATOM 4143 C CA . LYS A 1 521 ? -23.531 20.453 -1.364 1 73.81 521 LYS A CA 1
ATOM 4144 C C . LYS A 1 521 ? -22.359 20.984 -0.551 1 73.81 521 LYS A C 1
ATOM 4146 O O . LYS A 1 521 ? -21.391 20.266 -0.309 1 73.81 521 LYS A O 1
ATOM 4151 N N . THR A 1 522 ? -22.422 22.266 -0.475 1 68.5 522 THR A N 1
ATOM 4152 C CA . THR A 1 522 ? -21.359 22.859 0.333 1 68.5 522 THR A CA 1
ATOM 4153 C C . THR A 1 522 ? -21.922 23.484 1.602 1 68.5 522 THR A C 1
ATOM 4155 O O . THR A 1 522 ? -23.125 23.797 1.663 1 68.5 522 THR A O 1
ATOM 4158 N N . ASN A 1 523 ? -21.219 23.547 2.594 1 63.41 523 ASN A N 1
ATOM 4159 C CA . ASN A 1 523 ? -21.469 24.219 3.861 1 63.41 523 ASN A CA 1
ATOM 4160 C C . ASN A 1 523 ? -22.688 23.625 4.574 1 63.41 523 ASN A C 1
ATOM 4162 O O . ASN A 1 523 ? -23.828 23.969 4.262 1 63.41 523 ASN A O 1
ATOM 4166 N N . SER A 1 524 ? -22.453 22.719 5.363 1 66.44 524 SER A N 1
ATOM 4167 C CA . SER A 1 524 ? -23.516 22.125 6.172 1 66.44 524 SER A CA 1
ATOM 4168 C C . SER A 1 524 ? -24.047 23.109 7.207 1 66.44 524 SER A C 1
ATOM 4170 O O . SER A 1 524 ? -23.297 23.984 7.68 1 66.44 524 SER A O 1
ATOM 4172 N N . ASP A 1 525 ? -25.344 23.094 7.352 1 62.22 525 ASP A N 1
ATOM 4173 C CA . ASP A 1 525 ? -25.938 23.938 8.391 1 62.22 525 ASP A CA 1
ATOM 4174 C C . ASP A 1 525 ? -25.438 23.531 9.773 1 62.22 525 ASP A C 1
ATOM 4176 O O . ASP A 1 525 ? -25.609 22.375 10.195 1 62.22 525 ASP A O 1
ATOM 4180 N N . LYS A 1 526 ? -24.688 24.375 10.344 1 61.81 526 LYS A N 1
ATOM 4181 C CA . LYS A 1 526 ? -24.094 24.094 11.641 1 61.81 526 LYS A CA 1
ATOM 4182 C C . LYS A 1 526 ? -25.078 24.359 12.773 1 61.81 526 LYS A C 1
ATOM 4184 O O . LYS A 1 526 ? -24.781 24.062 13.938 1 61.81 526 LYS A O 1
ATOM 4189 N N . SER A 1 527 ? -26.25 24.875 12.445 1 53.22 527 SER A N 1
ATOM 4190 C CA . SER A 1 527 ? -27.234 25.234 13.469 1 53.22 527 SER A CA 1
ATOM 4191 C C . SER A 1 527 ? -28.078 24.031 13.867 1 53.22 527 SER A C 1
ATOM 4193 O O . SER A 1 527 ? -28.688 24.016 14.945 1 53.22 527 SER A O 1
ATOM 4195 N N . SER A 1 528 ? -28.406 23.094 12.875 1 54.16 528 SER A N 1
ATOM 4196 C CA . SER A 1 528 ? -29.297 21.969 13.164 1 54.16 528 SER A CA 1
ATOM 4197 C C . SER A 1 528 ? -28.594 20.641 12.914 1 54.16 528 SER A C 1
ATOM 4199 O O . SER A 1 528 ? -28.109 20.375 11.812 1 54.16 528 SER A O 1
ATOM 4201 N N . ARG A 1 529 ? -27.766 20.266 13.688 1 55.78 529 ARG A N 1
ATOM 4202 C CA . ARG A 1 529 ? -27.047 19.016 13.438 1 55.78 529 ARG A CA 1
ATOM 4203 C C . ARG A 1 529 ? -27.922 17.812 13.781 1 55.78 529 ARG A C 1
ATOM 4205 O O . ARG A 1 529 ? -27.766 17.219 14.852 1 55.78 529 ARG A O 1
ATOM 4212 N N . PRO A 1 530 ? -28.859 17.625 12.93 1 56.47 530 PRO A N 1
ATOM 4213 C CA . PRO A 1 530 ? -29.688 16.469 13.312 1 56.47 530 PRO A CA 1
ATOM 4214 C C . PRO A 1 530 ? -28.891 15.164 13.336 1 56.47 530 PRO A C 1
ATOM 4216 O O . PRO A 1 530 ? -27.953 14.992 12.547 1 56.47 530 PRO A O 1
ATOM 4219 N N . PRO A 1 531 ? -28.938 14.445 14.43 1 61.53 531 PRO A N 1
ATOM 4220 C CA . PRO A 1 531 ? -28.344 13.109 14.469 1 61.53 531 PRO A CA 1
ATOM 4221 C C . PRO A 1 531 ? -28.641 12.297 13.203 1 61.53 531 PRO A C 1
ATOM 4223 O O . PRO A 1 531 ? -29.766 12.32 12.703 1 61.53 531 PRO A O 1
ATOM 4226 N N . VAL A 1 532 ? -27.547 11.906 12.562 1 61.59 532 VAL A N 1
ATOM 4227 C CA . VAL A 1 532 ? -27.719 11.156 11.328 1 61.59 532 VAL A CA 1
ATOM 4228 C C . VAL A 1 532 ? -27.438 9.68 11.57 1 61.59 532 VAL A C 1
ATOM 4230 O O . VAL A 1 532 ? -27.891 8.82 10.797 1 61.59 532 VAL A O 1
ATOM 4233 N N . ILE A 1 533 ? -26.703 9.477 12.547 1 62.38 533 ILE A N 1
ATOM 4234 C CA . ILE A 1 533 ? -26.438 8.086 12.891 1 62.38 533 ILE A CA 1
ATOM 4235 C C . ILE A 1 533 ? -26.812 7.836 14.352 1 62.38 533 ILE A C 1
ATOM 4237 O O . ILE A 1 533 ? -26.969 8.781 15.125 1 62.38 533 ILE A O 1
ATOM 4241 N N . ASP A 1 534 ? -26.984 6.629 14.562 1 64.44 534 ASP A N 1
ATOM 4242 C CA . ASP A 1 534 ? -27.406 6.266 15.906 1 64.44 534 ASP A CA 1
ATOM 4243 C C . ASP A 1 534 ? -26.469 6.844 16.953 1 64.44 534 ASP A C 1
ATOM 4245 O O . ASP A 1 534 ? -26.906 7.305 18.016 1 64.44 534 ASP A O 1
ATOM 4249 N N . SER A 1 535 ? -25.234 7.004 16.547 1 62.19 535 SER A N 1
ATOM 4250 C CA . SER A 1 535 ? -24.25 7.445 17.531 1 62.19 535 SER A CA 1
ATOM 4251 C C . SER A 1 535 ? -24.375 8.945 17.797 1 62.19 535 SER A C 1
ATOM 4253 O O . SER A 1 535 ? -23.859 9.445 18.797 1 62.19 535 SER A O 1
ATOM 4255 N N . ASP A 1 536 ? -25.125 9.484 16.906 1 64.69 536 ASP A N 1
ATOM 4256 C CA . ASP A 1 536 ? -25.359 10.914 17.094 1 64.69 536 ASP A CA 1
ATOM 4257 C C . ASP A 1 536 ? -26.453 11.172 18.125 1 64.69 536 ASP A C 1
ATOM 4259 O O . ASP A 1 536 ? -26.578 12.289 18.641 1 64.69 536 ASP A O 1
ATOM 4263 N N . CYS A 1 537 ? -27.156 10.078 18.312 1 69.38 537 CYS A N 1
ATOM 4264 C CA . CYS A 1 537 ? -28.266 10.203 19.234 1 69.38 537 CYS A CA 1
ATOM 4265 C C . CYS A 1 537 ? -27.844 9.852 20.656 1 69.38 537 CYS A C 1
ATOM 4267 O O . CYS A 1 537 ? -27.031 8.945 20.859 1 69.38 537 CYS A O 1
ATOM 4269 N N . TYR A 1 538 ? -28.172 10.727 21.547 1 72.06 538 TYR A N 1
ATOM 4270 C CA . TYR A 1 538 ? -27.859 10.43 22.938 1 72.06 538 TYR A CA 1
ATOM 4271 C C . TYR A 1 538 ? -29.031 10.789 23.844 1 72.06 538 TYR A C 1
ATOM 4273 O O . TYR A 1 538 ? -29.906 11.57 23.469 1 72.06 538 TYR A O 1
ATOM 4281 N N . TRP A 1 539 ? -29 10.117 24.922 1 74.06 539 TRP A N 1
ATOM 4282 C CA . TRP A 1 539 ? -30.047 10.312 25.922 1 74.06 539 TRP A CA 1
ATOM 4283 C C . TRP A 1 539 ? -29.781 11.562 26.75 1 74.06 539 TRP A C 1
ATOM 4285 O O . TRP A 1 539 ? -28.688 11.734 27.297 1 74.06 539 TRP A O 1
ATOM 4295 N N . ASN A 1 540 ? -30.703 12.508 26.625 1 68.62 540 ASN A N 1
ATOM 4296 C CA . ASN A 1 540 ? -30.672 13.68 27.5 1 68.62 540 ASN A CA 1
ATOM 4297 C C . ASN A 1 540 ? -31.281 13.375 28.875 1 68.62 540 ASN A C 1
ATOM 4299 O O . ASN A 1 540 ? -32.5 13.289 29 1 68.62 540 ASN A O 1
ATOM 4303 N N . TYR A 1 541 ? -30.422 13.234 29.812 1 64.38 541 TYR A N 1
ATOM 4304 C CA . TYR A 1 541 ? -30.859 12.812 31.141 1 64.38 541 TYR A CA 1
ATOM 4305 C C . TYR A 1 541 ? -31.688 13.906 31.812 1 64.38 541 TYR A C 1
ATOM 4307 O O . TYR A 1 541 ? -32.531 13.617 32.688 1 64.38 541 TYR A O 1
ATOM 4315 N N . ARG A 1 542 ? -31.422 15.203 31.344 1 60.25 542 ARG A N 1
ATOM 4316 C CA . ARG A 1 542 ? -32.188 16.312 31.922 1 60.25 542 ARG A CA 1
ATOM 4317 C C . ARG A 1 542 ? -33.656 16.234 31.5 1 60.25 542 ARG A C 1
ATOM 4319 O O . ARG A 1 542 ? -34.562 16.469 32.312 1 60.25 542 ARG A O 1
ATOM 4326 N N . TYR A 1 543 ? -33.812 15.898 30.297 1 67.69 543 TYR A N 1
ATOM 4327 C CA . TYR A 1 543 ? -35.188 15.906 29.75 1 67.69 543 TYR A CA 1
ATOM 4328 C C . TYR A 1 543 ? -35.719 14.492 29.609 1 67.69 543 TYR A C 1
ATOM 4330 O O . TYR A 1 543 ? -36.844 14.297 29.172 1 67.69 543 TYR A O 1
ATOM 4338 N N . ALA A 1 544 ? -34.906 13.508 30.047 1 71.38 544 ALA A N 1
ATOM 4339 C CA . ALA A 1 544 ? -35.25 12.094 30.031 1 71.38 544 ALA A CA 1
ATOM 4340 C C . ALA A 1 544 ? -35.781 11.68 28.656 1 71.38 544 ALA A C 1
ATOM 4342 O O . ALA A 1 544 ? -36.844 11.055 28.562 1 71.38 544 ALA A O 1
ATOM 4343 N N . ARG A 1 545 ? -35.25 12.172 27.703 1 78.38 545 ARG A N 1
ATOM 4344 C CA . ARG A 1 545 ? -35.562 11.812 26.328 1 78.38 545 ARG A CA 1
ATOM 4345 C C . ARG A 1 545 ? -34.312 11.844 25.469 1 78.38 545 ARG A C 1
ATOM 4347 O O . ARG A 1 545 ? -33.281 12.383 25.875 1 78.38 545 ARG A O 1
ATOM 4354 N N . CYS A 1 546 ? -34.469 11.07 24.297 1 80.19 546 CYS A N 1
ATOM 4355 C CA . CYS A 1 546 ? -33.375 11.219 23.344 1 80.19 546 CYS A CA 1
ATOM 4356 C C . CYS A 1 546 ? -33.281 12.664 22.859 1 80.19 546 CYS A C 1
ATOM 4358 O O . CYS A 1 546 ? -34.281 13.297 22.578 1 80.19 546 CYS A O 1
ATOM 4360 N N . GLU A 1 547 ? -32.156 13.18 22.969 1 73.62 547 GLU A N 1
ATOM 4361 C CA . GLU A 1 547 ? -31.953 14.531 22.438 1 73.62 547 GLU A CA 1
ATOM 4362 C C . GLU A 1 547 ? -32.312 14.602 20.953 1 73.62 547 GLU A C 1
ATOM 4364 O O . GLU A 1 547 ? -32.156 13.609 20.234 1 73.62 547 GLU A O 1
ATOM 4369 N N . PHE A 1 548 ? -32.812 15.711 20.531 1 71.12 548 PHE A N 1
ATOM 4370 C CA . PHE A 1 548 ? -33.281 15.945 19.172 1 71.12 548 PHE A CA 1
ATOM 4371 C C . PHE A 1 548 ? -34.438 15.008 18.828 1 71.12 548 PHE A C 1
ATOM 4373 O O . PHE A 1 548 ? -34.312 14.211 17.891 1 71.12 548 PHE A O 1
ATOM 4380 N N . PRO A 1 549 ? -35.469 15.102 19.562 1 72.88 549 PRO A N 1
ATOM 4381 C CA . PRO A 1 549 ? -36.562 14.156 19.453 1 72.88 549 PRO A CA 1
ATOM 4382 C C . PRO A 1 549 ? -37.156 14.094 18.031 1 72.88 549 PRO A C 1
ATOM 4384 O O . PRO A 1 549 ? -37.812 13.125 17.672 1 72.88 549 PRO A O 1
ATOM 4387 N N . GLU A 1 550 ? -36.781 15.117 17.312 1 71 550 GLU A N 1
ATOM 4388 C CA . GLU A 1 550 ? -37.25 15.102 15.938 1 71 550 GLU A CA 1
ATOM 4389 C C . GLU A 1 550 ? -36.469 14.086 15.102 1 71 550 GLU A C 1
ATOM 4391 O O . GLU A 1 550 ? -36.969 13.578 14.102 1 71 550 GLU A O 1
ATOM 4396 N N . PHE A 1 551 ? -35.281 13.75 15.539 1 74 551 PHE A N 1
ATOM 4397 C CA . PHE A 1 551 ? -34.406 12.906 14.734 1 74 551 PHE A CA 1
ATOM 4398 C C . PHE A 1 551 ? -34.125 11.594 15.445 1 74 551 PHE A C 1
ATOM 4400 O O . PHE A 1 551 ? -33.781 10.602 14.812 1 74 551 PHE A O 1
ATOM 4407 N N . CYS A 1 552 ? -34.188 11.695 16.688 1 78 552 CYS A N 1
ATOM 4408 C CA . CYS A 1 552 ? -33.781 10.547 17.469 1 78 552 CYS A CA 1
ATOM 4409 C C . CYS A 1 552 ? -34.938 9.984 18.281 1 78 552 CYS A C 1
ATOM 4411 O O . CYS A 1 552 ? -35.844 10.734 18.672 1 78 552 CYS A O 1
ATOM 4413 N N . GLU A 1 553 ? -35 8.695 18.344 1 83.06 553 GLU A N 1
ATOM 4414 C CA . GLU A 1 553 ? -35.969 7.996 19.141 1 83.06 553 GLU A CA 1
ATOM 4415 C C . GLU A 1 553 ? -35.344 6.938 20.031 1 83.06 553 GLU A C 1
ATOM 4417 O O . GLU A 1 553 ? -34.25 6.461 19.734 1 83.06 553 GLU A O 1
ATOM 4422 N N . TYR A 1 554 ? -36 6.758 21.125 1 84.44 554 TYR A N 1
ATOM 4423 C CA . TYR A 1 554 ? -35.531 5.688 22 1 84.44 554 TYR A CA 1
ATOM 4424 C C . TYR A 1 554 ? -35.938 4.324 21.453 1 84.44 554 TYR A C 1
ATOM 4426 O O . TYR A 1 554 ? -37.125 4.02 21.312 1 84.44 554 TYR A O 1
ATOM 4434 N N . ARG A 1 555 ? -35 3.537 20.969 1 83.44 555 ARG A N 1
ATOM 4435 C CA . ARG A 1 555 ? -35.188 2.182 20.469 1 83.44 555 ARG A CA 1
ATOM 4436 C C . ARG A 1 555 ? -34.156 1.223 21.062 1 83.44 555 ARG A C 1
ATOM 4438 O O . ARG A 1 555 ? -33 1.21 20.641 1 83.44 555 ARG A O 1
ATOM 4445 N N . TYR A 1 556 ? -34.688 0.412 21.953 1 78.44 556 TYR A N 1
ATOM 4446 C CA . TYR A 1 556 ? -33.812 -0.542 22.625 1 78.44 556 TYR A CA 1
ATOM 4447 C C . TYR A 1 556 ? -33.531 -1.737 21.719 1 78.44 556 TYR A C 1
ATOM 4449 O O . TYR A 1 556 ? -34.438 -2.271 21.078 1 78.44 556 TYR A O 1
ATOM 4457 N N . VAL A 1 557 ? -32.375 -2.07 21.469 1 72.12 557 VAL A N 1
ATOM 4458 C CA . VAL A 1 557 ? -31.922 -3.305 20.844 1 72.12 557 VAL A CA 1
ATOM 4459 C C . VAL A 1 557 ? -31.156 -4.148 21.844 1 72.12 557 VAL A C 1
ATOM 4461 O O . VAL A 1 557 ? -30.422 -3.615 22.688 1 72.12 557 VAL A O 1
ATOM 4464 N N . PHE A 1 558 ? -31.438 -5.387 21.797 1 65.31 558 PHE A N 1
ATOM 4465 C CA . PHE A 1 558 ? -30.797 -6.277 22.766 1 65.31 558 PHE A CA 1
ATOM 4466 C C . PHE A 1 558 ? -29.297 -6.09 22.75 1 65.31 558 PHE A C 1
ATOM 4468 O O . PHE A 1 558 ? -28.656 -6.145 21.688 1 65.31 558 PHE A O 1
ATOM 4475 N N . GLY A 1 559 ? -28.688 -5.793 23.938 1 60.91 559 GLY A N 1
ATOM 4476 C CA . GLY A 1 559 ? -27.266 -5.52 24.109 1 60.91 559 GLY A CA 1
ATOM 4477 C C . GLY A 1 559 ? -26.984 -4.086 24.516 1 60.91 559 GLY A C 1
ATOM 4478 O O . GLY A 1 559 ? -25.859 -3.76 24.891 1 60.91 559 GLY A O 1
ATOM 4479 N N . ASP A 1 560 ? -28.047 -3.238 24.453 1 69 560 ASP A N 1
ATOM 4480 C CA . ASP A 1 560 ? -27.844 -1.862 24.906 1 69 560 ASP A CA 1
ATOM 4481 C C . ASP A 1 560 ? -27.641 -1.803 26.422 1 69 560 ASP A C 1
ATOM 4483 O O . ASP A 1 560 ? -28.406 -2.402 27.172 1 69 560 ASP A O 1
ATOM 4487 N N . VAL A 1 561 ? -26.578 -1.125 26.828 1 66.75 561 VAL A N 1
ATOM 4488 C CA . VAL A 1 561 ? -26.312 -1.057 28.266 1 66.75 561 VAL A CA 1
ATOM 4489 C C . VAL A 1 561 ? -26.609 0.348 28.781 1 66.75 561 VAL A C 1
ATOM 4491 O O . VAL A 1 561 ? -26.781 0.551 29.984 1 66.75 561 VAL A O 1
ATOM 4494 N N . THR A 1 562 ? -26.562 1.237 27.938 1 70.44 562 THR A N 1
ATOM 4495 C CA . THR A 1 562 ? -26.828 2.609 28.344 1 70.44 562 THR A CA 1
ATOM 4496 C C . THR A 1 562 ? -28 3.188 27.562 1 70.44 562 THR A C 1
ATOM 4498 O O . THR A 1 562 ? -28.344 2.688 26.484 1 70.44 562 THR A O 1
ATOM 4501 N N . PHE A 1 563 ? -28.594 4.203 28.156 1 75.81 563 PHE A N 1
ATOM 4502 C CA . PHE A 1 563 ? -29.656 4.906 27.453 1 75.81 563 PHE A CA 1
ATOM 4503 C C . PHE A 1 563 ? -29.156 5.547 26.172 1 75.81 563 PHE A C 1
ATOM 4505 O O . PHE A 1 563 ? -29.906 5.684 25.203 1 75.81 563 PHE A O 1
ATOM 4512 N N . ASP A 1 564 ? -27.953 5.887 26.156 1 73.31 564 ASP A N 1
ATOM 4513 C CA . ASP A 1 564 ? -27.344 6.488 24.969 1 73.31 564 ASP A CA 1
ATOM 4514 C C . ASP A 1 564 ? -27.359 5.516 23.797 1 73.31 564 ASP A C 1
ATOM 4516 O O . ASP A 1 564 ? -27.672 5.902 22.672 1 73.31 564 ASP A O 1
ATOM 4520 N N . GLN A 1 565 ? -27.078 4.324 24.188 1 71.12 565 GLN A N 1
ATOM 4521 C CA . GLN A 1 565 ? -27.016 3.291 23.156 1 71.12 565 GLN A CA 1
ATOM 4522 C C . GLN A 1 565 ? -28.406 3.008 22.594 1 71.12 565 GLN A C 1
ATOM 4524 O O . GLN A 1 565 ? -28.516 2.551 21.453 1 71.12 565 GLN A O 1
ATOM 4529 N N . SER A 1 566 ? -29.391 3.328 23.375 1 79.44 566 SER A N 1
ATOM 4530 C CA . SER A 1 566 ? -30.766 3.043 22.969 1 79.44 566 SER A CA 1
ATOM 4531 C C . SER A 1 566 ? -31.391 4.242 22.266 1 79.44 566 SER A C 1
ATOM 4533 O O . SER A 1 566 ? -32.562 4.184 21.844 1 79.44 566 SER A O 1
ATOM 4535 N N . CYS A 1 567 ? -30.672 5.324 22.25 1 79.56 567 CYS A N 1
ATOM 4536 C CA . CYS A 1 567 ? -31.125 6.449 21.438 1 79.56 567 CYS A CA 1
ATOM 4537 C C . CYS A 1 567 ? -30.609 6.324 20.016 1 79.56 567 CYS A C 1
ATOM 4539 O O . CYS A 1 567 ? -29.406 6.301 19.781 1 79.56 567 CYS A O 1
ATOM 4541 N N . ARG A 1 568 ? -31.516 6.152 19.125 1 80.19 568 ARG A N 1
ATOM 4542 C CA . ARG A 1 568 ? -31.188 5.914 17.734 1 80.19 568 ARG A CA 1
ATOM 4543 C C . ARG A 1 568 ? -31.984 6.832 16.812 1 80.19 568 ARG A C 1
ATOM 4545 O O . ARG A 1 568 ? -32.969 7.426 17.234 1 80.19 568 ARG A O 1
ATOM 4552 N N . ILE A 1 569 ? -31.438 6.973 15.602 1 77.88 569 ILE A N 1
ATOM 4553 C CA . ILE A 1 569 ? -32.125 7.781 14.602 1 77.88 569 ILE A CA 1
ATOM 4554 C C . ILE A 1 569 ? -33.531 7.219 14.352 1 77.88 569 ILE A C 1
ATOM 4556 O O . ILE A 1 569 ? -33.719 6.004 14.273 1 77.88 569 ILE A O 1
ATOM 4560 N N . ARG A 1 570 ? -34.5 8.117 14.297 1 73.94 570 ARG A N 1
ATOM 4561 C CA . ARG A 1 570 ? -35.875 7.734 14.031 1 73.94 570 ARG A CA 1
ATOM 4562 C C . ARG A 1 570 ? -36 7.016 12.688 1 73.94 570 ARG A C 1
ATOM 4564 O O . ARG A 1 570 ? -35.375 7.422 11.703 1 73.94 570 ARG A O 1
ATOM 4571 N N . ARG A 1 571 ? -36.75 5.922 12.625 1 63.34 571 ARG A N 1
ATOM 4572 C CA . ARG A 1 571 ? -36.969 5.176 11.391 1 63.34 571 ARG A CA 1
ATOM 4573 C C . ARG A 1 571 ? -37.938 5.922 10.477 1 63.34 571 ARG A C 1
ATOM 4575 O O . ARG A 1 571 ? -38.844 6.625 10.953 1 63.34 571 ARG A O 1
ATOM 4582 N N . LYS A 1 572 ? -37.781 6.117 9.086 1 54.16 572 LYS A N 1
ATOM 4583 C CA . LYS A 1 572 ? -38.438 6.844 7.996 1 54.16 572 LYS A CA 1
ATOM 4584 C C . LYS A 1 572 ? -39.938 6.828 8.164 1 54.16 572 LYS A C 1
ATOM 4586 O O . LYS A 1 572 ? -40.656 7.695 7.633 1 54.16 572 LYS A O 1
ATOM 4591 N N . GLY A 1 573 ? -40.656 5.836 8.414 1 45.44 573 GLY A N 1
ATOM 4592 C CA . GLY A 1 573 ? -42.094 5.973 8.234 1 45.44 573 GLY A CA 1
ATOM 4593 C C . GLY A 1 573 ? -42.688 7.102 9.055 1 45.44 573 GLY A C 1
ATOM 4594 O O . GLY A 1 573 ? -43.781 7.605 8.734 1 45.44 573 GLY A O 1
ATOM 4595 N N . ASP A 1 574 ? -42.281 7.41 10.266 1 40.06 574 ASP A N 1
ATOM 4596 C CA . ASP A 1 574 ? -43.031 8.305 11.148 1 40.06 574 ASP A CA 1
ATOM 4597 C C . ASP A 1 574 ? -42.406 9.688 11.195 1 40.06 574 ASP A C 1
ATOM 4599 O O . ASP A 1 574 ? -42.625 10.453 12.141 1 40.06 574 ASP A O 1
ATOM 4603 N N . LEU A 1 575 ? -41.469 9.867 10.516 1 39.31 575 LEU A N 1
ATOM 4604 C CA . LEU A 1 575 ? -40.938 11.219 10.656 1 39.31 575 LEU A CA 1
ATOM 4605 C C . LEU A 1 575 ? -41.906 12.25 10.102 1 39.31 575 LEU A C 1
ATOM 4607 O O . LEU A 1 575 ? -42.406 12.109 8.977 1 39.31 575 LEU A O 1
ATOM 4611 N N . PRO A 1 576 ? -42.562 13.078 10.859 1 34.38 576 PRO A N 1
ATOM 4612 C CA . PRO A 1 576 ? -43.344 14.141 10.203 1 34.38 576 PRO A CA 1
ATOM 4613 C C . PRO A 1 576 ? -42.531 14.891 9.156 1 34.38 576 PRO A C 1
ATOM 4615 O O . PRO A 1 576 ? -41.281 14.922 9.219 1 34.38 576 PRO A O 1
ATOM 4618 N N . ALA A 1 577 ? -43.094 15.156 7.996 1 32.09 577 ALA A N 1
ATOM 4619 C CA . ALA A 1 577 ? -42.531 16.094 7.023 1 32.09 577 ALA A CA 1
ATOM 4620 C C . ALA A 1 577 ? -41.844 17.266 7.723 1 32.09 577 ALA A C 1
ATOM 4622 O O . ALA A 1 577 ? -42.375 17.797 8.703 1 32.09 577 ALA A O 1
ATOM 4623 N N . THR A 1 578 ? -40.656 17.391 7.566 1 31.38 578 THR A N 1
ATOM 4624 C CA . THR A 1 578 ? -39.906 18.547 8.07 1 31.38 578 THR A CA 1
ATOM 4625 C C . THR A 1 578 ? -40.656 19.844 7.809 1 31.38 578 THR A C 1
ATOM 4627 O O . THR A 1 578 ? -40.969 20.156 6.66 1 31.38 578 THR A O 1
ATOM 4630 N N . PRO A 1 579 ? -41.5 20.328 8.625 1 28.83 579 PRO A N 1
ATOM 4631 C CA . PRO A 1 579 ? -42.031 21.625 8.219 1 28.83 579 PRO A CA 1
ATOM 4632 C C . PRO A 1 579 ? -40.969 22.578 7.699 1 28.83 579 PRO A C 1
ATOM 4634 O O . PRO A 1 579 ? -39.844 22.547 8.164 1 28.83 579 PRO A O 1
ATOM 4637 N N . ALA A 1 580 ? -41.062 22.844 6.371 1 30.09 580 ALA A N 1
ATOM 4638 C CA . ALA A 1 580 ? -40.312 23.969 5.82 1 30.09 580 ALA A CA 1
ATOM 4639 C C . ALA A 1 580 ? -40.25 25.125 6.824 1 30.09 580 ALA A C 1
ATOM 4641 O O . ALA A 1 580 ? -41.25 25.812 7.059 1 30.09 580 ALA A O 1
ATOM 4642 N N . HIS A 1 581 ? -39.719 24.984 8.016 1 25.72 581 HIS A N 1
ATOM 4643 C CA . HIS A 1 581 ? -39.656 26.125 8.922 1 25.72 581 HIS A CA 1
ATOM 4644 C C . HIS A 1 581 ? -39.062 27.344 8.234 1 25.72 581 HIS A C 1
ATOM 4646 O O . HIS A 1 581 ? -37.844 27.375 7.938 1 25.72 581 HIS A O 1
ATOM 4652 N N . THR A 1 582 ? -39.812 27.953 7.207 1 28.17 582 THR A N 1
ATOM 4653 C CA . THR A 1 582 ? -39.562 29.328 6.809 1 28.17 582 THR A CA 1
ATOM 4654 C C . THR A 1 582 ? -39.469 30.25 8.031 1 28.17 582 THR A C 1
ATOM 4656 O O . THR A 1 582 ? -40.5 30.656 8.57 1 28.17 582 THR A O 1
ATOM 4659 N N . THR A 1 583 ? -38.875 29.875 9.062 1 25.78 583 THR A N 1
ATOM 4660 C CA . THR A 1 583 ? -38.938 30.859 10.141 1 25.78 583 THR A CA 1
ATOM 4661 C C . THR A 1 583 ? -38.469 32.219 9.656 1 25.78 583 THR A C 1
ATOM 4663 O O . THR A 1 583 ? -37.312 32.375 9.227 1 25.78 583 THR A O 1
ATOM 4666 N N . PRO A 1 584 ? -39.375 33 9.047 1 26.77 584 PRO A N 1
ATOM 4667 C CA . PRO A 1 5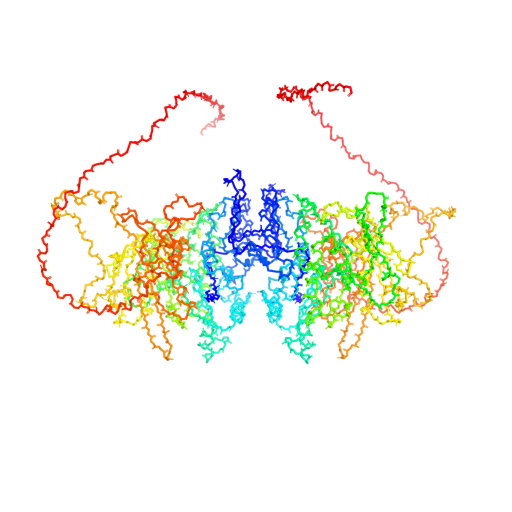84 ? -39.094 34.406 8.812 1 26.77 584 PRO A CA 1
ATOM 4668 C C . PRO A 1 584 ? -38.344 35.062 9.977 1 26.77 584 PRO A C 1
ATOM 4670 O O . PRO A 1 584 ? -38.438 34.562 11.109 1 26.77 584 PRO A O 1
ATOM 4673 N N . PHE A 1 585 ? -37.25 35.688 9.656 1 23.44 585 PHE A N 1
ATOM 4674 C CA . PHE A 1 585 ? -36.469 36.562 10.523 1 23.44 585 PHE A CA 1
ATOM 4675 C C . PHE A 1 585 ? -37.375 37.469 11.336 1 23.44 585 PHE A C 1
ATOM 4677 O O . PHE A 1 585 ? -37.969 38.406 10.805 1 23.44 585 PHE A O 1
ATOM 4684 N N . LEU A 1 586 ? -38.438 36.875 12.078 1 24.05 586 LEU A N 1
ATOM 4685 C CA . LEU A 1 586 ? -39.312 37.719 12.852 1 24.05 586 LEU A CA 1
ATOM 4686 C C . LEU A 1 586 ? -38.531 38.719 13.695 1 24.05 586 LEU A C 1
ATOM 4688 O O . LEU A 1 586 ? -37.531 38.344 14.344 1 24.05 586 LEU A O 1
ATOM 4692 N N . GLY A 1 587 ? -38.562 40.031 13.336 1 21.09 587 GLY A N 1
ATOM 4693 C CA . GLY A 1 587 ? -38.312 41.219 14.125 1 21.09 587 GLY A CA 1
ATOM 4694 C C . GLY A 1 587 ? -38.969 41.188 15.492 1 21.09 587 GLY A C 1
ATOM 4695 O O . GLY A 1 587 ? -40.188 41.094 15.586 1 21.09 587 GLY A O 1
ATOM 4696 N N . VAL A 1 588 ? -38.438 40.344 16.469 1 21.41 588 VAL A N 1
ATOM 4697 C CA . VAL A 1 588 ? -38.875 40.125 17.844 1 21.41 588 VAL A CA 1
ATOM 4698 C C . VAL A 1 588 ? -39.281 41.438 18.484 1 21.41 588 VAL A C 1
ATOM 4700 O O . VAL A 1 588 ? -38.438 42.312 18.688 1 21.41 588 VAL A O 1
ATOM 4703 N N . SER A 1 589 ? -40.406 42.031 17.984 1 19.2 589 SER A N 1
ATOM 4704 C CA . SER A 1 589 ? -40.969 43.031 18.844 1 19.2 589 SER A CA 1
ATOM 4705 C C . SER A 1 589 ? -41.25 42.5 20.25 1 19.2 589 SER A C 1
ATOM 4707 O O . SER A 1 589 ? -41.625 41.344 20.406 1 19.2 589 SER A O 1
ATOM 4709 N N . ALA A 1 590 ? -40.812 43.188 21.391 1 20.98 590 ALA A N 1
ATOM 4710 C CA . ALA A 1 590 ? -40.656 43.094 22.844 1 20.98 590 ALA A CA 1
ATOM 4711 C C . ALA A 1 590 ? -42.031 42.812 23.5 1 20.98 590 ALA A C 1
ATOM 4713 O O . ALA A 1 590 ? -42.156 42.969 24.719 1 20.98 590 ALA A O 1
ATOM 4714 N N . SER A 1 591 ? -43.062 42.219 22.828 1 19.36 591 SER A N 1
ATOM 4715 C CA . SER A 1 591 ? -44.25 42.438 23.641 1 19.36 591 SER A CA 1
ATOM 4716 C C . SER A 1 591 ? -44.219 41.594 24.922 1 19.36 591 SER A C 1
ATOM 4718 O O . SER A 1 591 ? -43.781 40.438 24.891 1 19.36 591 SER A O 1
ATOM 4720 N N . SER A 1 592 ? -44.375 42.219 26.141 1 20.94 592 SER A N 1
ATOM 4721 C CA . SER A 1 592 ? -44.25 42 27.578 1 20.94 592 SER A CA 1
ATOM 4722 C C . SER A 1 592 ? -45.281 40.969 28.062 1 20.94 592 SER A C 1
ATOM 4724 O O . SER A 1 592 ? -45.5 40.812 29.266 1 20.94 592 SER A O 1
ATOM 4726 N N . PRO A 1 593 ? -45.656 39.875 27.25 1 21.3 593 PRO A N 1
ATOM 4727 C CA . PRO A 1 593 ? -46.875 39.375 27.859 1 21.3 593 PRO A CA 1
ATOM 4728 C C . PRO A 1 593 ? -46.688 38.812 29.25 1 21.3 593 PRO A C 1
ATOM 4730 O O . PRO A 1 593 ? -45.562 38.344 29.578 1 21.3 593 PRO A O 1
ATOM 4733 N N . ASN A 1 594 ? -47.5 39.125 30.312 1 21.3 594 ASN A N 1
ATOM 4734 C CA . ASN A 1 594 ? -47.656 39 31.75 1 21.3 594 ASN A CA 1
ATOM 4735 C C . ASN A 1 594 ? -47.938 37.531 32.156 1 21.3 594 ASN A C 1
ATOM 4737 O O . ASN A 1 594 ? -48.469 37.312 33.25 1 21.3 594 ASN A O 1
ATOM 4741 N N . LEU A 1 595 ? -47.438 36.531 31.406 1 19.95 595 LEU A N 1
ATOM 4742 C CA . LEU A 1 595 ? -48.062 35.25 31.75 1 19.95 595 LEU A CA 1
ATOM 4743 C C . LEU A 1 595 ? -47.719 34.844 33.188 1 19.95 595 LEU A C 1
ATOM 4745 O O . LEU A 1 595 ? -46.531 34.938 33.594 1 19.95 595 LEU A O 1
ATOM 4749 N N . GLU A 1 596 ? -48.719 34.688 34.062 1 21.22 596 GLU A N 1
ATOM 4750 C CA . GLU A 1 596 ? -48.812 34.438 35.5 1 21.22 596 GLU A CA 1
ATOM 4751 C C . GLU A 1 596 ? -48.219 33.094 35.844 1 21.22 596 GLU A C 1
ATOM 4753 O O . GLU A 1 596 ? -48.406 32.094 35.125 1 21.22 596 GLU A O 1
ATOM 4758 N N . PRO A 1 597 ? -47.156 33 36.75 1 19.47 597 PRO A N 1
ATOM 4759 C CA . PRO A 1 597 ? -46.25 31.922 37.156 1 19.47 597 PRO A CA 1
ATOM 4760 C C . PRO A 1 597 ? -47 30.766 37.844 1 19.47 597 PRO A C 1
ATOM 4762 O O . PRO A 1 597 ? -47.656 30.953 38.875 1 19.47 597 PRO A O 1
ATOM 4765 N N . ALA A 1 598 ? -47.906 30 37.125 1 20.52 598 ALA A N 1
ATOM 4766 C CA . ALA A 1 598 ? -48.594 29 37.938 1 20.52 598 ALA A CA 1
ATOM 4767 C C . ALA A 1 598 ? -47.625 28.172 38.75 1 20.52 598 ALA A C 1
ATOM 4769 O O . ALA A 1 598 ? -46.625 27.703 38.25 1 20.52 598 ALA A O 1
ATOM 4770 N N . GLU A 1 599 ? -47.719 28.172 40.094 1 19 599 GLU A N 1
ATOM 4771 C CA . GLU A 1 599 ? -47 27.688 41.25 1 19 599 GLU A CA 1
ATOM 4772 C C . GLU A 1 599 ? -47 26.156 41.312 1 19 599 GLU A C 1
ATOM 4774 O O . GLU A 1 599 ? -47.969 25.562 41.812 1 19 599 GLU A O 1
ATOM 4779 N N . PHE A 1 600 ? -46.906 25.422 40.156 1 19.02 600 PHE A N 1
ATOM 4780 C CA . PHE A 1 600 ? -47.188 24.016 40.406 1 19.02 600 PHE A CA 1
ATOM 4781 C C . PHE A 1 600 ? -46.25 23.438 41.469 1 19.02 600 PHE A C 1
ATOM 4783 O O . PHE A 1 600 ? -45.062 23.734 41.438 1 19.02 600 PHE A O 1
ATOM 4790 N N . SER A 1 601 ? -46.719 23.016 42.656 1 18.91 601 SER A N 1
ATOM 4791 C CA . SER A 1 601 ? -46.188 22.484 43.938 1 18.91 601 SER A CA 1
ATOM 4792 C C . SER A 1 601 ? -45.5 21.141 43.75 1 18.91 601 SER A C 1
ATOM 4794 O O . SER A 1 601 ? -46.188 20.125 43.5 1 18.91 601 SER A O 1
ATOM 4796 N N . PHE A 1 602 ? -44.469 21.078 42.906 1 18.67 602 PHE A N 1
ATOM 4797 C CA . PHE A 1 602 ? -43.812 19.797 42.656 1 18.67 602 PHE A CA 1
ATOM 4798 C C . PHE A 1 602 ? -43.281 19.172 43.969 1 18.67 602 PHE A C 1
ATOM 4800 O O . PHE A 1 602 ? -42.562 19.828 44.719 1 18.67 602 PHE A O 1
ATOM 4807 N N . THR A 1 603 ? -44.062 18.219 44.562 1 18.91 603 THR A N 1
ATOM 4808 C CA . THR A 1 603 ? -43.812 17.422 45.781 1 18.91 603 THR A CA 1
ATOM 4809 C C . THR A 1 603 ? -42.469 16.703 45.656 1 18.91 603 THR A C 1
ATOM 4811 O O . THR A 1 603 ? -42.031 16.359 44.562 1 18.91 603 THR A O 1
ATOM 4814 N N . GLY A 1 604 ? -41.656 16.625 46.812 1 16.56 604 GLY A N 1
ATOM 4815 C CA . GLY A 1 604 ? -40.25 16.531 47.188 1 16.56 604 GLY A CA 1
ATOM 4816 C C . GLY A 1 604 ? -39.594 15.242 46.719 1 16.56 604 GLY A C 1
ATOM 4817 O O . GLY A 1 604 ? -40.188 14.477 45.969 1 16.56 604 GLY A O 1
ATOM 4818 N N . PRO A 1 605 ? -38.812 14.469 47.688 1 20.17 605 PRO A N 1
ATOM 4819 C CA . PRO A 1 605 ? -37.375 14.109 47.75 1 20.17 605 PRO A CA 1
ATOM 4820 C C . PRO A 1 605 ? -37.125 12.664 47.344 1 20.17 605 PRO A C 1
ATOM 4822 O O . PRO A 1 605 ? -35.969 12.258 47.188 1 20.17 605 PRO A O 1
ATOM 4825 N N . TYR A 1 606 ? -37.906 11.695 46.875 1 18.5 606 TYR A N 1
ATOM 4826 C CA . TYR A 1 606 ? -37.688 10.367 47.438 1 18.5 606 TYR A CA 1
ATOM 4827 C C . TYR A 1 606 ? -36.312 9.828 47.062 1 18.5 606 TYR A C 1
ATOM 4829 O O . TYR A 1 606 ? -35.969 9.781 45.875 1 18.5 606 TYR A O 1
ATOM 4837 N N . CYS A 1 607 ? -35.25 9.867 48 1 17.34 607 CYS A N 1
ATOM 4838 C CA . CYS A 1 607 ? -33.844 9.539 48.031 1 17.34 607 CYS A CA 1
ATOM 4839 C C . CYS A 1 607 ? -33.625 8.039 47.844 1 17.34 607 CYS A C 1
ATOM 4841 O O . CYS A 1 607 ? -34.031 7.234 48.688 1 17.34 607 CYS A O 1
ATOM 4843 N N . SER A 1 608 ? -33.938 7.414 46.781 1 17.39 608 SER A N 1
ATOM 4844 C CA . SER A 1 608 ? -33.781 5.965 46.781 1 17.39 608 SER A CA 1
ATOM 4845 C C . SER A 1 608 ? -32.406 5.555 47.281 1 17.39 608 SER A C 1
ATOM 4847 O O . SER A 1 608 ? -31.422 6.223 46.969 1 17.39 608 SER A O 1
ATOM 4849 N N . ALA A 1 609 ? -32.281 4.52 48.25 1 18.23 609 ALA A N 1
ATOM 4850 C CA . ALA A 1 609 ? -31.406 3.904 49.25 1 18.23 609 ALA A CA 1
ATOM 4851 C C . ALA A 1 609 ? -30.172 3.299 48.594 1 18.23 609 ALA A C 1
ATOM 4853 O O . ALA A 1 609 ? -30.266 2.645 47.562 1 18.23 609 ALA A O 1
ATOM 4854 N N . PRO A 1 610 ? -28.938 3.822 48.906 1 18.12 610 PRO A N 1
ATOM 4855 C CA . PRO A 1 610 ? -27.562 3.502 48.469 1 18.12 610 PRO A CA 1
ATOM 4856 C C . PRO A 1 610 ? -27.203 2.041 48.719 1 18.12 610 PRO A C 1
ATOM 4858 O O . PRO A 1 610 ? -27.703 1.428 49.688 1 18.12 610 PRO A O 1
ATOM 4861 N N . CYS A 1 611 ? -26.984 1.189 47.719 1 18.31 611 CYS A N 1
ATOM 4862 C CA . CYS A 1 611 ? -26.531 -0.194 47.812 1 18.31 611 CYS A CA 1
ATOM 4863 C C . CYS A 1 611 ? -25.391 -0.314 48.812 1 18.31 611 CYS A C 1
ATOM 4865 O O . CYS A 1 611 ? -24.531 0.568 48.906 1 18.31 611 CYS A O 1
ATOM 4867 N N . LEU A 1 612 ? -25.359 -1.278 49.781 1 17.5 612 LEU A N 1
ATOM 4868 C CA . LEU A 1 612 ? -24.734 -1.633 51.031 1 17.5 612 LEU A CA 1
ATOM 4869 C C . LEU A 1 612 ? -23.234 -1.913 50.844 1 17.5 612 LEU A C 1
ATOM 4871 O O . LEU A 1 612 ? -22.844 -2.486 49.812 1 17.5 612 LEU A O 1
ATOM 4875 N N . PRO A 1 613 ? -22.281 -1.45 51.812 1 18.02 613 PRO A N 1
ATOM 4876 C CA . PRO A 1 613 ? -20.844 -1.347 51.969 1 18.02 613 PRO A CA 1
ATOM 4877 C C . PRO A 1 613 ? -20.156 -2.709 52.125 1 18.02 613 PRO A C 1
ATOM 4879 O O . PRO A 1 613 ? -18.938 -2.801 52.031 1 18.02 613 PRO A O 1
ATOM 4882 N N . ILE A 1 614 ? -20.188 -3.83 51.312 1 17.56 614 ILE A N 1
ATOM 4883 C CA . ILE A 1 614 ? -19.719 -4.977 52.094 1 17.56 614 ILE A CA 1
ATOM 4884 C C . ILE A 1 614 ? -18.297 -4.715 52.594 1 17.56 614 ILE A C 1
ATOM 4886 O O . ILE A 1 614 ? -17.453 -4.254 51.812 1 17.56 614 ILE A O 1
ATOM 4890 N N . SER A 1 615 ? -17.875 -4.879 53.906 1 16.47 615 SER A N 1
ATOM 4891 C CA . SER A 1 615 ? -16.812 -4.648 54.875 1 16.47 615 SER A CA 1
ATOM 4892 C C . SER A 1 615 ? -15.609 -5.543 54.594 1 16.47 615 SER A C 1
ATOM 4894 O O . SER A 1 615 ? -14.602 -5.461 55.312 1 16.47 615 SER A O 1
ATOM 4896 N N . SER A 1 616 ? -15.344 -6.387 53.594 1 17.83 616 SER A N 1
ATOM 4897 C CA . SER A 1 616 ? -14.555 -7.449 54.219 1 17.83 616 SER A CA 1
ATOM 4898 C C . SER A 1 616 ? -13.195 -6.922 54.688 1 17.83 616 SER A C 1
ATOM 4900 O O . SER A 1 616 ? -12.602 -6.062 54.031 1 17.83 616 SER A O 1
ATOM 4902 N N . SER A 1 617 ? -12.594 -7.219 55.906 1 16.45 617 SER A N 1
ATOM 4903 C CA . SER A 1 617 ? -11.57 -6.918 56.906 1 16.45 617 SER A CA 1
ATOM 4904 C C . SER A 1 617 ? -10.195 -7.375 56.438 1 16.45 617 SER A C 1
ATOM 4906 O O . SER A 1 617 ? -9.219 -7.27 57.188 1 16.45 617 SER A O 1
ATOM 4908 N N . SER A 1 618 ? -9.859 -7.836 55.25 1 17.03 618 SER A N 1
ATOM 4909 C CA . SER A 1 618 ? -8.727 -8.727 55.5 1 17.03 618 SER A CA 1
ATOM 4910 C C . SER A 1 618 ? -7.52 -7.949 56 1 17.03 618 SER A C 1
ATOM 4912 O O . SER A 1 618 ? -7.367 -6.762 55.719 1 17.03 618 SER A O 1
ATOM 4914 N N . SER A 1 619 ? -6.566 -8.578 56.844 1 17.08 619 SER A N 1
ATOM 4915 C CA . SER A 1 619 ? -5.484 -8.391 57.812 1 17.08 619 SER A CA 1
ATOM 4916 C C . SER A 1 619 ? -4.246 -7.805 57.156 1 17.08 619 SER A C 1
ATOM 4918 O O . SER A 1 619 ? -4.082 -7.906 55.938 1 17.08 619 SER A O 1
ATOM 4920 N N . ASP A 1 620 ? -3.201 -7.242 57.969 1 16.09 620 ASP A N 1
ATOM 4921 C CA . ASP A 1 620 ? -2.148 -6.242 58.125 1 16.09 620 ASP A CA 1
ATOM 4922 C C . ASP A 1 620 ? -0.841 -6.727 57.5 1 16.09 620 ASP A C 1
ATOM 4924 O O . ASP A 1 620 ? 0.139 -5.98 57.438 1 16.09 620 ASP A O 1
ATOM 4928 N N . ILE A 1 621 ? -0.578 -7.891 56.844 1 17.45 621 ILE A N 1
ATOM 4929 C CA . ILE A 1 621 ? 0.711 -8.461 57.219 1 17.45 621 ILE A CA 1
ATOM 4930 C C . ILE A 1 621 ? 1.84 -7.57 56.688 1 17.45 621 ILE A C 1
ATOM 4932 O O . ILE A 1 621 ? 1.911 -7.273 55.5 1 17.45 621 ILE A O 1
ATOM 4936 N N . THR A 1 622 ? 2.678 -6.816 57.594 1 16.19 622 THR A N 1
ATOM 4937 C CA . THR A 1 622 ? 3.746 -5.824 57.625 1 16.19 622 THR A CA 1
ATOM 4938 C C . THR A 1 622 ? 5.012 -6.363 56.969 1 16.19 622 THR A C 1
ATOM 4940 O O . THR A 1 622 ? 5.98 -5.625 56.75 1 16.19 622 THR A O 1
ATOM 4943 N N . MET A 1 623 ? 5.234 -7.41 56.125 1 16.19 623 MET A N 1
ATOM 4944 C CA . MET A 1 623 ? 6.562 -7.965 56.344 1 16.19 623 MET A CA 1
ATOM 4945 C C . MET A 1 623 ? 7.645 -6.98 55.906 1 16.19 623 MET A C 1
ATOM 4947 O O . MET A 1 623 ? 7.676 -6.559 54.75 1 16.19 623 MET A O 1
ATOM 4951 N N . SER A 1 624 ? 8.281 -6.145 56.812 1 16.09 624 SER A N 1
ATOM 4952 C CA . SER A 1 624 ? 9.328 -5.129 56.781 1 16.09 624 SER A CA 1
ATOM 4953 C C . SER A 1 624 ? 10.648 -5.723 56.312 1 16.09 624 SER A C 1
ATOM 4955 O O . SER A 1 624 ? 11.688 -5.059 56.375 1 16.09 624 SER A O 1
ATOM 4957 N N . SER A 1 625 ? 10.867 -6.508 55.281 1 16.73 625 SER A N 1
ATOM 4958 C CA . SER A 1 625 ? 12.188 -7.125 55.406 1 16.73 625 SER A CA 1
ATOM 4959 C C . SER A 1 625 ? 13.289 -6.07 55.406 1 16.73 625 SER A C 1
ATOM 4961 O O . SER A 1 625 ? 13.195 -5.062 54.688 1 16.73 625 SER A O 1
ATOM 4963 N N . SER A 1 626 ? 14.289 -6.012 56.375 1 16.12 626 SER A N 1
ATOM 4964 C CA . SER A 1 626 ? 15.328 -5.203 57 1 16.12 626 SER A CA 1
ATOM 4965 C C . SER A 1 626 ? 16.406 -4.785 56 1 16.12 626 SER A C 1
ATOM 4967 O O . SER A 1 626 ? 16.797 -3.621 55.938 1 16.12 626 SER A O 1
ATOM 4969 N N . SER A 1 627 ? 17.188 -5.703 55.25 1 16.45 627 SER A N 1
ATOM 4970 C CA . SER A 1 627 ? 18.594 -5.848 55.625 1 16.45 627 SER A CA 1
ATOM 4971 C C . SER A 1 627 ? 19.453 -4.797 54.938 1 16.45 627 SER A C 1
ATOM 4973 O O . SER A 1 627 ? 19.312 -4.551 53.719 1 16.45 627 SER A O 1
ATOM 4975 N N . ASN A 1 628 ? 20 -3.795 55.656 1 16.62 628 ASN A N 1
ATOM 4976 C CA . ASN A 1 628 ? 20.969 -2.711 55.562 1 16.62 628 ASN A CA 1
ATOM 4977 C C . ASN A 1 628 ? 22.297 -3.186 54.969 1 16.62 628 ASN A C 1
ATOM 4979 O O . ASN A 1 628 ? 23.047 -3.912 55.625 1 16.62 628 ASN A O 1
ATOM 4983 N N . PHE A 1 629 ? 22.391 -3.738 53.75 1 16.19 629 PHE A N 1
ATOM 4984 C CA . PHE A 1 629 ? 23.719 -4.246 53.438 1 16.19 629 PHE A CA 1
ATOM 4985 C C . PHE A 1 629 ? 24.75 -3.123 53.5 1 16.19 629 PHE A C 1
ATOM 4987 O O . PHE A 1 629 ? 24.703 -2.193 52.688 1 16.19 629 PHE A O 1
ATOM 4994 N N . SER A 1 630 ? 25.438 -2.691 54.719 1 15.69 630 SER A N 1
ATOM 4995 C CA . SER A 1 630 ? 26.359 -1.692 55.25 1 15.69 630 SER A CA 1
ATOM 4996 C C . SER A 1 630 ? 27.625 -1.618 54.406 1 15.69 630 SER A C 1
ATOM 4998 O O . SER A 1 630 ? 28.109 -0.527 54.094 1 15.69 630 SER A O 1
ATOM 5000 N N . GLY A 1 631 ? 28.578 -2.586 54.438 1 15.29 631 GLY A N 1
ATOM 5001 C CA . GLY A 1 631 ? 29.906 -2.436 55 1 15.29 631 GLY A CA 1
ATOM 5002 C C . GLY A 1 631 ? 30.875 -1.733 54.062 1 15.29 631 GLY A C 1
ATOM 5003 O O . GLY A 1 631 ? 31.641 -0.861 54.5 1 15.29 631 GLY A O 1
ATOM 5004 N N . LEU A 1 632 ? 31.281 -2.164 52.812 1 16.45 632 LEU A N 1
ATOM 5005 C CA . LEU A 1 632 ? 32.656 -2.602 52.781 1 16.45 632 LEU A CA 1
ATOM 5006 C C . LEU A 1 632 ? 33.625 -1.407 52.719 1 16.45 632 LEU A C 1
ATOM 5008 O O . LEU A 1 632 ? 33.219 -0.308 52.344 1 16.45 632 LEU A O 1
ATOM 5012 N N . GLY A 1 633 ? 34.906 -1.522 52.406 1 16.17 633 GLY A N 1
ATOM 5013 C CA . GLY A 1 633 ? 36.281 -1.324 52.844 1 16.17 633 GLY A CA 1
ATOM 5014 C C . GLY A 1 633 ? 36.812 0.055 52.531 1 16.17 633 GLY A C 1
ATOM 5015 O O . GLY A 1 633 ? 36.219 0.806 51.75 1 16.17 633 GLY A O 1
ATOM 5016 N N . SER A 1 634 ? 38.062 0.46 53.062 1 17.22 634 SER A N 1
ATOM 5017 C CA . SER A 1 634 ? 39.125 1.301 53.562 1 17.22 634 SER A CA 1
ATOM 5018 C C . SER A 1 634 ? 39.969 1.862 52.438 1 17.22 634 SER A C 1
ATOM 5020 O O . SER A 1 634 ? 40.875 2.686 52.656 1 17.22 634 SER A O 1
ATOM 5022 N N . LEU A 1 635 ? 39.969 1.845 51.094 1 18 635 LEU A N 1
ATOM 5023 C CA . LEU A 1 635 ? 41.375 1.83 50.625 1 18 635 LEU A CA 1
ATOM 5024 C C . LEU A 1 635 ? 42.062 3.131 51 1 18 635 LEU A C 1
ATOM 5026 O O . LEU A 1 635 ? 41.562 4.219 50.719 1 18 635 LEU A O 1
ATOM 5030 N N . GLN A 1 636 ? 43.188 3.143 51.938 1 16.72 636 GLN A N 1
ATOM 5031 C CA . GLN A 1 636 ? 44.25 3.885 52.594 1 16.72 636 GLN A CA 1
ATOM 5032 C C . GLN A 1 636 ? 45.156 4.566 51.594 1 16.72 636 GLN A C 1
ATOM 5034 O O . GLN A 1 636 ? 45.969 5.438 51.938 1 16.72 636 GLN A O 1
ATOM 5039 N N . GLN A 1 637 ? 45.344 4.562 50.312 1 19.11 637 GLN A N 1
ATOM 5040 C CA . GLN A 1 637 ? 46.781 4.641 50.125 1 19.11 637 GLN A CA 1
ATOM 5041 C C . GLN A 1 637 ? 47.344 5.91 50.781 1 19.11 637 GLN A C 1
ATOM 5043 O O . GLN A 1 637 ? 46.656 6.906 50.906 1 19.11 637 GLN A O 1
ATOM 5048 N N . GLU A 1 638 ? 48.656 5.91 51.25 1 18.83 638 GLU A N 1
ATOM 5049 C CA . GLU A 1 638 ? 49.75 6.508 52 1 18.83 638 GLU A CA 1
ATOM 5050 C C . GLU A 1 638 ? 49.969 7.957 51.594 1 18.83 638 GLU A C 1
ATOM 5052 O O . GLU A 1 638 ? 49.469 8.414 50.594 1 18.83 638 GLU A O 1
ATOM 5057 N N . PRO A 1 639 ? 51.375 8.414 51.656 1 20.97 639 PRO A N 1
ATOM 5058 C CA . PRO A 1 639 ? 52.25 9.32 52.375 1 20.97 639 PRO A CA 1
ATOM 5059 C C . PRO A 1 639 ? 52.5 10.641 51.656 1 20.97 639 PRO A C 1
ATOM 5061 O O . PRO A 1 639 ? 52.688 11.68 52.281 1 20.97 639 PRO A O 1
ATOM 5064 N N . LEU A 1 640 ? 52.688 10.867 50.312 1 22.86 640 LEU A N 1
ATOM 5065 C CA . LEU A 1 640 ? 53.938 11.562 50.156 1 22.86 640 LEU A CA 1
ATOM 5066 C C . LEU A 1 640 ? 54 12.805 51.031 1 22.86 640 LEU A C 1
ATOM 5068 O O . LEU A 1 640 ? 52.969 13.383 51.375 1 22.86 640 LEU A O 1
ATOM 5072 N N . GLN A 1 641 ? 55.219 13.18 51.656 1 22.98 641 GLN A N 1
ATOM 5073 C CA . GLN A 1 641 ? 56.188 13.984 52.375 1 22.98 641 GLN A CA 1
ATOM 5074 C C . GLN A 1 641 ? 56.062 15.469 52.031 1 22.98 641 GLN A C 1
ATOM 5076 O O . GLN A 1 641 ? 55.375 15.82 51.062 1 22.98 641 GLN A O 1
ATOM 5081 N N . PRO A 1 642 ? 57.375 16.188 51.844 1 25.5 642 PRO A N 1
ATOM 5082 C CA . PRO A 1 642 ? 57.781 17.594 52 1 25.5 642 PRO A CA 1
ATOM 5083 C C . PRO A 1 642 ? 57.062 18.516 51 1 25.5 642 PRO A C 1
ATOM 5085 O O . PRO A 1 642 ? 56.625 18.078 49.938 1 25.5 642 PRO A O 1
ATOM 5088 N N . MET B 1 1 ? 23.297 -0.157 -13.289 1 61.62 1 MET B N 1
ATOM 5089 C CA . MET B 1 1 ? 22.656 -1.124 -14.18 1 61.62 1 MET B CA 1
ATOM 5090 C C . MET B 1 1 ? 21.219 -0.719 -14.477 1 61.62 1 MET B C 1
ATOM 5092 O O . MET B 1 1 ? 20.531 -0.152 -13.625 1 61.62 1 MET B O 1
ATOM 5096 N N . ARG B 1 2 ? 20.844 -0.791 -15.688 1 80.19 2 ARG B N 1
ATOM 5097 C CA . ARG B 1 2 ? 19.453 -0.511 -16.078 1 80.19 2 ARG B CA 1
ATOM 5098 C C . ARG B 1 2 ? 18.516 -1.566 -15.523 1 80.19 2 ARG B C 1
ATOM 5100 O O . ARG B 1 2 ? 18.828 -2.756 -15.516 1 80.19 2 ARG B O 1
ATOM 5107 N N . THR B 1 3 ? 17.438 -1.183 -14.852 1 88.75 3 THR B N 1
ATOM 5108 C CA . THR B 1 3 ? 16.453 -2.117 -14.312 1 88.75 3 THR B CA 1
ATOM 5109 C C . THR B 1 3 ? 15.062 -1.845 -14.898 1 88.75 3 THR B C 1
ATOM 5111 O O . THR B 1 3 ? 14.844 -0.805 -15.523 1 88.75 3 THR B O 1
ATOM 5114 N N . ARG B 1 4 ? 14.258 -2.846 -14.93 1 93.06 4 ARG B N 1
ATOM 5115 C CA . ARG B 1 4 ? 12.844 -2.736 -15.273 1 93.06 4 ARG B CA 1
ATOM 5116 C C . ARG B 1 4 ? 11.969 -3.066 -14.07 1 93.06 4 ARG B C 1
ATOM 5118 O O . ARG B 1 4 ? 12.375 -3.824 -13.188 1 93.06 4 ARG B O 1
ATOM 5125 N N . PRO B 1 5 ? 10.789 -2.445 -14.109 1 95.62 5 PRO B N 1
ATOM 5126 C CA . PRO B 1 5 ? 9.906 -2.771 -12.992 1 95.62 5 PRO B CA 1
ATOM 5127 C C . PRO B 1 5 ? 9.453 -4.23 -13 1 95.62 5 PRO B C 1
ATOM 5129 O O . PRO B 1 5 ? 9.406 -4.855 -14.062 1 95.62 5 PRO B O 1
ATOM 5132 N N . VAL B 1 6 ? 9.195 -4.758 -11.82 1 97 6 VAL B N 1
ATOM 5133 C CA . VAL B 1 6 ? 8.758 -6.141 -11.648 1 97 6 VAL B CA 1
ATOM 5134 C C . VAL B 1 6 ? 7.406 -6.168 -10.945 1 97 6 VAL B C 1
ATOM 5136 O O . VAL B 1 6 ? 7.207 -5.484 -9.938 1 97 6 VAL B O 1
ATOM 5139 N N . LEU B 1 7 ? 6.488 -6.859 -11.5 1 97.75 7 LEU B N 1
ATOM 5140 C CA . LEU B 1 7 ? 5.164 -7.062 -10.922 1 97.75 7 LEU B CA 1
ATOM 5141 C C . LEU B 1 7 ? 5.016 -8.484 -10.383 1 97.75 7 LEU B C 1
ATOM 5143 O O . LEU B 1 7 ? 5.219 -9.453 -11.117 1 97.75 7 LEU B O 1
ATOM 5147 N N . LEU B 1 8 ? 4.691 -8.617 -9.109 1 97.06 8 LEU B N 1
ATOM 5148 C CA . LEU B 1 8 ? 4.469 -9.914 -8.484 1 97.06 8 LEU B CA 1
ATOM 5149 C C . LEU B 1 8 ? 2.979 -10.211 -8.352 1 97.06 8 LEU B C 1
ATOM 5151 O O . LEU B 1 8 ? 2.211 -9.359 -7.891 1 97.06 8 LEU B O 1
ATOM 5155 N N . MET B 1 9 ? 2.564 -11.375 -8.773 1 97.5 9 MET B N 1
ATOM 5156 C CA . MET B 1 9 ? 1.178 -11.812 -8.664 1 97.5 9 MET B CA 1
ATOM 5157 C C . MET B 1 9 ? 1.069 -13.07 -7.797 1 97.5 9 MET B C 1
ATOM 5159 O O . MET B 1 9 ? 1.347 -14.172 -8.266 1 97.5 9 MET B O 1
ATOM 5163 N N . PRO B 1 10 ? 0.535 -12.938 -6.617 1 95.81 10 PRO B N 1
ATOM 5164 C CA . PRO B 1 10 ? 0.518 -14.047 -5.66 1 95.81 10 PRO B CA 1
ATOM 5165 C C . PRO B 1 10 ? -0.526 -15.109 -6.004 1 95.81 10 PRO B C 1
ATOM 5167 O O . PRO B 1 10 ? -1.424 -14.852 -6.812 1 95.81 10 PRO B O 1
ATOM 5170 N N . GLY B 1 11 ? -0.369 -16.266 -5.406 1 95.69 11 GLY B N 1
ATOM 5171 C CA . GLY B 1 11 ? -1.268 -17.375 -5.656 1 95.69 11 GLY B CA 1
ATOM 5172 C C . GLY B 1 11 ? -2.412 -17.453 -4.664 1 95.69 11 GLY B C 1
ATOM 5173 O O . GLY B 1 11 ? -2.777 -16.453 -4.051 1 95.69 11 GLY B O 1
ATOM 5174 N N . PHE B 1 12 ? -3.01 -18.625 -4.59 1 94.44 12 PHE B N 1
ATOM 5175 C CA . PHE B 1 12 ? -4.137 -18.906 -3.709 1 94.44 12 PHE B CA 1
ATOM 5176 C C . PHE B 1 12 ? -3.721 -18.781 -2.246 1 94.44 12 PHE B C 1
ATOM 5178 O O . PHE B 1 12 ? -2.695 -19.328 -1.839 1 94.44 12 PHE B O 1
ATOM 5185 N N . ALA B 1 13 ? -4.43 -17.969 -1.536 1 91.5 13 ALA B N 1
ATOM 5186 C CA . ALA B 1 13 ? -4.234 -17.797 -0.099 1 91.5 13 ALA B CA 1
ATOM 5187 C C . ALA B 1 13 ? -2.84 -17.25 0.205 1 91.5 13 ALA B C 1
ATOM 5189 O O . ALA B 1 13 ? -2.268 -17.547 1.256 1 91.5 13 ALA B O 1
ATOM 5190 N N . SER B 1 14 ? -2.279 -16.531 -0.757 1 91 14 SER B N 1
ATOM 5191 C CA . SER B 1 14 ? -0.891 -16.109 -0.619 1 91 14 SER B CA 1
ATOM 5192 C C . SER B 1 14 ? -0.796 -14.609 -0.352 1 91 14 SER B C 1
ATOM 5194 O O . SER B 1 14 ? 0.285 -14.023 -0.442 1 91 14 SER B O 1
ATOM 5196 N N . SER B 1 15 ? -1.866 -14 -0.079 1 91.56 15 SER B N 1
ATOM 5197 C CA . SER B 1 15 ? -1.897 -12.609 0.355 1 91.56 15 SER B CA 1
ATOM 5198 C C . SER B 1 15 ? -2.83 -12.422 1.548 1 91.56 15 SER B C 1
ATOM 5200 O O . SER B 1 15 ? -3.82 -13.141 1.687 1 91.56 15 SER B O 1
ATOM 5202 N N . GLN B 1 16 ? -2.529 -11.438 2.311 1 91.38 16 GLN B N 1
ATOM 5203 C CA . GLN B 1 16 ? -3.336 -11.148 3.492 1 91.38 16 GLN B CA 1
ATOM 5204 C C . GLN B 1 16 ? -4.688 -10.555 3.104 1 91.38 16 GLN B C 1
ATOM 5206 O O . GLN B 1 16 ? -4.797 -9.852 2.094 1 91.38 16 GLN B O 1
ATOM 5211 N N . LEU B 1 17 ? -5.703 -10.922 3.904 1 93.75 17 LEU B N 1
ATOM 5212 C CA . LEU B 1 17 ? -7.012 -10.281 3.828 1 93.75 17 LEU B CA 1
ATOM 5213 C C . LEU B 1 17 ? -7.305 -9.492 5.098 1 93.75 17 LEU B C 1
ATOM 5215 O O . LEU B 1 17 ? -7.043 -9.969 6.203 1 93.75 17 LEU B O 1
ATOM 5219 N N . GLN B 1 18 ? -7.84 -8.297 4.895 1 90.81 18 GLN B N 1
ATOM 5220 C CA . GLN B 1 18 ? -8.133 -7.406 6.012 1 90.81 18 GLN B CA 1
ATOM 5221 C C . GLN B 1 18 ? -9.602 -6.992 6.023 1 90.81 18 GLN B C 1
ATOM 5223 O O . GLN B 1 18 ? -10.227 -6.883 4.965 1 90.81 18 GLN B O 1
ATOM 5228 N N . SER B 1 19 ? -10.07 -6.781 7.281 1 92.31 19 SER B N 1
ATOM 5229 C CA . SER B 1 19 ? -11.461 -6.383 7.438 1 92.31 19 SER B CA 1
ATOM 5230 C C . SER B 1 19 ? -11.641 -4.891 7.164 1 92.31 19 SER B C 1
ATOM 5232 O O . SER B 1 19 ? -10.82 -4.074 7.582 1 92.31 19 SER B O 1
ATOM 5234 N N . TRP B 1 20 ? -12.664 -4.547 6.469 1 91.19 20 TRP B N 1
ATOM 5235 C CA . TRP B 1 20 ? -13.062 -3.166 6.207 1 91.19 20 TRP B CA 1
ATOM 5236 C C . TRP B 1 20 ? -14.422 -2.863 6.824 1 91.19 20 TRP B C 1
ATOM 5238 O O . TRP B 1 20 ? -15.141 -1.972 6.359 1 91.19 20 TRP B O 1
ATOM 5248 N N . SER B 1 21 ? -14.758 -3.721 7.77 1 87.31 21 SER B N 1
ATOM 5249 C CA . SER B 1 21 ? -16.016 -3.529 8.492 1 87.31 21 SER B CA 1
ATOM 5250 C C . SER B 1 21 ? -15.891 -4.004 9.938 1 87.31 21 SER B C 1
ATOM 5252 O O . SER B 1 21 ? -14.938 -4.695 10.297 1 87.31 21 SER B O 1
ATOM 5254 N N . HIS B 1 22 ? -16.828 -3.5 10.664 1 83.81 22 HIS B N 1
ATOM 5255 C CA . HIS B 1 22 ? -16.953 -3.982 12.031 1 83.81 22 HIS B CA 1
ATOM 5256 C C . HIS B 1 22 ? -17.953 -5.137 12.125 1 83.81 22 HIS B C 1
ATOM 5258 O O . HIS B 1 22 ? -19 -5.113 11.477 1 83.81 22 HIS B O 1
ATOM 5264 N N . HIS B 1 23 ? -17.484 -6.199 12.789 1 85.94 23 HIS B N 1
ATOM 5265 C CA . HIS B 1 23 ? -18.344 -7.352 13.008 1 85.94 23 HIS B CA 1
ATOM 5266 C C . HIS B 1 23 ? -18.281 -7.824 14.453 1 85.94 23 HIS B C 1
ATOM 5268 O O . HIS B 1 23 ? -17.188 -8.07 14.977 1 85.94 23 HIS B O 1
ATOM 5274 N N . ARG B 1 24 ? -19.5 -7.898 15.055 1 82.12 24 ARG B N 1
ATOM 5275 C CA . ARG B 1 24 ? -19.578 -8.367 16.438 1 82.12 24 ARG B CA 1
ATOM 5276 C C . ARG B 1 24 ? -19.625 -9.898 16.484 1 82.12 24 ARG B C 1
ATOM 5278 O O . ARG B 1 24 ? -20.484 -10.523 15.867 1 82.12 24 ARG B O 1
ATOM 5285 N N . CYS B 1 25 ? -18.641 -10.461 17.125 1 80.75 25 CYS B N 1
ATOM 5286 C CA . CYS B 1 25 ? -18.578 -11.906 17.266 1 80.75 25 CYS B CA 1
ATOM 5287 C C . CYS B 1 25 ? -19.391 -12.375 18.469 1 80.75 25 CYS B C 1
ATOM 5289 O O . CYS B 1 25 ? -19.344 -11.766 19.531 1 80.75 25 CYS B O 1
ATOM 5291 N N . GLU B 1 26 ? -20.688 -13.07 18.281 1 64.81 26 GLU B N 1
ATOM 5292 C CA . GLU B 1 26 ? -21.594 -13.539 19.328 1 64.81 26 GLU B CA 1
ATOM 5293 C C . GLU B 1 26 ? -20.891 -14.492 20.281 1 64.81 26 GLU B C 1
ATOM 5295 O O . GLU B 1 26 ? -21.484 -14.945 21.266 1 64.81 26 GLU B O 1
ATOM 5300 N N . THR B 1 27 ? -19.938 -14.977 20.078 1 53.91 27 THR B N 1
ATOM 5301 C CA . THR B 1 27 ? -19.672 -16.188 20.844 1 53.91 27 THR B CA 1
ATOM 5302 C C . THR B 1 27 ? -19.703 -15.883 22.344 1 53.91 27 THR B C 1
ATOM 5304 O O . THR B 1 27 ? -19.562 -14.727 22.75 1 53.91 27 THR B O 1
ATOM 5307 N N . GLY B 1 28 ? -19.781 -17.156 23.266 1 43.47 28 GLY B N 1
ATOM 5308 C CA . GLY B 1 28 ? -20.047 -17.578 24.641 1 43.47 28 GLY B CA 1
ATOM 5309 C C . GLY B 1 28 ? -19.359 -16.703 25.672 1 43.47 28 GLY B C 1
ATOM 5310 O O . GLY B 1 28 ? -18.703 -15.719 25.328 1 43.47 28 GLY B O 1
ATOM 5311 N N . PHE B 1 29 ? -19.25 -17.453 26.875 1 37 29 PHE B N 1
ATOM 5312 C CA . PHE B 1 29 ? -18.875 -17 28.203 1 37 29 PHE B CA 1
ATOM 5313 C C . PHE B 1 29 ? -17.656 -16.094 28.156 1 37 29 PHE B C 1
ATOM 5315 O O . PHE B 1 29 ? -17.391 -15.336 29.078 1 37 29 PHE B O 1
ATOM 5322 N N . ARG B 1 30 ? -16.594 -16.719 27.594 1 38.22 30 ARG B N 1
ATOM 5323 C CA . ARG B 1 30 ? -15.367 -15.945 27.812 1 38.22 30 ARG B CA 1
ATOM 5324 C C . ARG B 1 30 ? -15.43 -14.617 27.078 1 38.22 30 ARG B C 1
ATOM 5326 O O . ARG B 1 30 ? -14.867 -14.477 25.984 1 38.22 30 ARG B O 1
ATOM 5333 N N . ASN B 1 31 ? -16.438 -13.891 26.906 1 42.19 31 ASN B N 1
ATOM 5334 C CA . ASN B 1 31 ? -16.953 -12.641 26.344 1 42.19 31 ASN B CA 1
ATOM 5335 C C . ASN B 1 31 ? -15.891 -11.547 26.359 1 42.19 31 ASN B C 1
ATOM 5337 O O . ASN B 1 31 ? -15.977 -10.586 25.594 1 42.19 31 ASN B O 1
ATOM 5341 N N . ASN B 1 32 ? -15.414 -11.445 27.531 1 39.88 32 ASN B N 1
ATOM 5342 C CA . ASN B 1 32 ? -14.711 -10.242 27.953 1 39.88 32 ASN B CA 1
ATOM 5343 C C . ASN B 1 32 ? -13.469 -9.984 27.094 1 39.88 32 ASN B C 1
ATOM 5345 O O . ASN B 1 32 ? -13.016 -8.852 26.984 1 39.88 32 ASN B O 1
ATOM 5349 N N . LEU B 1 33 ? -12.883 -11.211 26.766 1 42.84 33 LEU B N 1
ATOM 5350 C CA . LEU B 1 33 ? -11.562 -10.992 26.188 1 42.84 33 LEU B CA 1
ATOM 5351 C C . LEU B 1 33 ? -11.656 -10.844 24.672 1 42.84 33 LEU B C 1
ATOM 5353 O O . LEU B 1 33 ? -10.656 -10.562 24 1 42.84 33 LEU B O 1
ATOM 5357 N N . PHE B 1 34 ? -12.836 -11.344 24.062 1 49.97 34 PHE B N 1
ATOM 5358 C CA . PHE B 1 34 ? -12.82 -11.562 22.625 1 49.97 34 PHE B CA 1
ATOM 5359 C C . PHE B 1 34 ? -13.211 -10.297 21.875 1 49.97 34 PHE B C 1
ATOM 5361 O O . PHE B 1 34 ? -14.188 -9.633 22.234 1 49.97 34 PHE B O 1
ATOM 5368 N N . ARG B 1 35 ? -12.266 -9.766 21.156 1 63.03 35 ARG B N 1
ATOM 5369 C CA . ARG B 1 35 ? -12.141 -8.508 20.406 1 63.03 35 ARG B CA 1
ATOM 5370 C C . ARG B 1 35 ? -12.945 -8.555 19.125 1 63.03 35 ARG B C 1
ATOM 5372 O O . ARG B 1 35 ? -12.906 -9.547 18.391 1 63.03 35 ARG B O 1
ATOM 5379 N N . ASP B 1 36 ? -14.141 -7.906 18.984 1 81.62 36 ASP B N 1
ATOM 5380 C CA . ASP B 1 36 ? -14.812 -7.617 17.719 1 81.62 36 ASP B CA 1
ATOM 5381 C C . ASP B 1 36 ? -13.805 -7.508 16.578 1 81.62 36 ASP B C 1
ATOM 5383 O O . ASP B 1 36 ? -12.617 -7.273 16.812 1 81.62 36 ASP B O 1
ATOM 5387 N N . ILE B 1 37 ? -14.344 -8.117 15.484 1 87.25 37 ILE B N 1
ATOM 5388 C CA . ILE B 1 37 ? -13.547 -7.82 14.297 1 87.25 37 ILE B CA 1
ATOM 5389 C C . ILE B 1 37 ? -13.703 -6.348 13.922 1 87.25 37 ILE B C 1
ATOM 5391 O O . ILE B 1 37 ? -14.828 -5.863 13.75 1 87.25 37 ILE B O 1
ATOM 5395 N N . LYS B 1 38 ? -12.648 -5.695 13.945 1 82.81 38 LYS B N 1
ATOM 5396 C CA . LYS B 1 38 ? -12.648 -4.27 13.641 1 82.81 38 LYS B CA 1
ATOM 5397 C C . LYS B 1 38 ? -11.969 -3.986 12.312 1 82.81 38 LYS B C 1
ATOM 5399 O O . LYS B 1 38 ? -11.312 -4.867 11.742 1 82.81 38 LYS B O 1
ATOM 5404 N N . PHE B 1 39 ? -12.148 -2.787 11.836 1 86 39 PHE B N 1
ATOM 5405 C CA . PHE B 1 39 ? -11.438 -2.346 10.641 1 86 39 PHE B CA 1
ATOM 5406 C C . PHE B 1 39 ? -9.938 -2.525 10.805 1 86 39 PHE B C 1
ATOM 5408 O O . PHE B 1 39 ? -9.375 -2.197 11.859 1 86 39 PHE B O 1
ATOM 5415 N N . GLY B 1 40 ? -9.398 -3.115 9.727 1 82 40 GLY B N 1
ATOM 5416 C CA . GLY B 1 40 ? -7.949 -3.246 9.727 1 82 40 GLY B CA 1
ATOM 5417 C C . GLY B 1 40 ? -7.473 -4.586 10.258 1 82 40 GLY B C 1
ATOM 5418 O O . GLY B 1 40 ? -6.32 -4.969 10.047 1 82 40 GLY B O 1
ATOM 5419 N N . ASP B 1 41 ? -8.352 -5.266 10.938 1 85.62 41 ASP B N 1
ATOM 5420 C CA . ASP B 1 41 ? -7.961 -6.574 11.445 1 85.62 41 ASP B CA 1
ATOM 5421 C C . ASP B 1 41 ? -7.609 -7.523 10.305 1 85.62 41 ASP B C 1
ATOM 5423 O O . ASP B 1 41 ? -8.297 -7.551 9.281 1 85.62 41 ASP B O 1
ATOM 5427 N N . ARG B 1 42 ? -6.523 -8.164 10.5 1 89.06 42 ARG B N 1
ATOM 5428 C CA . ARG B 1 42 ? -6.145 -9.211 9.555 1 89.06 42 ARG B CA 1
ATOM 5429 C C . ARG B 1 42 ? -6.906 -10.5 9.844 1 89.06 42 ARG B C 1
ATOM 5431 O O . ARG B 1 42 ? -6.875 -11.008 10.969 1 89.06 42 ARG B O 1
ATOM 5438 N N . LEU B 1 43 ? -7.559 -10.977 8.844 1 90.69 43 LEU B N 1
ATOM 5439 C CA . LEU B 1 43 ? -8.305 -12.219 9.031 1 90.69 43 LEU B CA 1
ATOM 5440 C C . LEU B 1 43 ? -7.598 -13.391 8.352 1 90.69 43 LEU B C 1
ATOM 5442 O O . LEU B 1 43 ? -7.75 -14.539 8.773 1 90.69 43 LEU B O 1
ATOM 5446 N N . TRP B 1 44 ? -7.004 -13.133 7.234 1 90.75 44 TRP B N 1
ATOM 5447 C CA . TRP B 1 44 ? -6.109 -14.125 6.645 1 90.75 44 TRP B CA 1
ATOM 5448 C C . TRP B 1 44 ? -4.66 -13.641 6.68 1 90.75 44 TRP B C 1
ATOM 5450 O O . TRP B 1 44 ? -4.293 -12.703 5.965 1 90.75 44 TRP B O 1
ATOM 5460 N N . ILE B 1 45 ? -3.744 -14.18 7.578 1 81.94 45 ILE B N 1
ATOM 5461 C CA . ILE B 1 45 ? -4.199 -15.172 8.547 1 81.94 45 ILE B CA 1
ATOM 5462 C C . ILE B 1 45 ? -4.031 -14.625 9.961 1 81.94 45 ILE B C 1
ATOM 5464 O O . ILE B 1 45 ? -3.113 -13.844 10.227 1 81.94 45 ILE B O 1
ATOM 5468 N N . ASP B 1 46 ? -4.98 -14.836 10.758 1 80.56 46 ASP B N 1
ATOM 5469 C CA . ASP B 1 46 ? -4.914 -14.578 12.195 1 80.56 46 ASP B CA 1
ATOM 5470 C C . ASP B 1 46 ? -5.082 -15.867 12.992 1 80.56 46 ASP B C 1
ATOM 5472 O O . ASP B 1 46 ? -6.195 -16.234 13.375 1 80.56 46 ASP B O 1
ATOM 5476 N N . VAL B 1 47 ? -3.959 -16.469 13.297 1 78.12 47 VAL B N 1
ATOM 5477 C CA . VAL B 1 47 ? -3.975 -17.781 13.914 1 78.12 47 VAL B CA 1
ATOM 5478 C C . VAL B 1 47 ? -4.602 -17.703 15.305 1 78.12 47 VAL B C 1
ATOM 5480 O O . VAL B 1 47 ? -5.336 -18.594 15.711 1 78.12 47 VAL B O 1
ATOM 5483 N N . ALA B 1 48 ? -4.277 -16.609 15.969 1 78.19 48 ALA B N 1
ATOM 5484 C CA . ALA B 1 48 ? -4.852 -16.422 17.297 1 78.19 48 ALA B CA 1
ATOM 5485 C C . ALA B 1 48 ? -6.375 -16.375 17.234 1 78.19 48 ALA B C 1
ATOM 5487 O O . ALA B 1 48 ? -7.055 -16.984 18.078 1 78.19 48 ALA B O 1
ATOM 5488 N N . ARG B 1 49 ? -6.84 -15.734 16.328 1 82.56 49 ARG B N 1
ATOM 5489 C CA . ARG B 1 49 ? -8.289 -15.625 16.172 1 82.56 49 ARG B CA 1
ATOM 5490 C C . ARG B 1 49 ? -8.898 -16.953 15.758 1 82.56 49 ARG B C 1
ATOM 5492 O O . ARG B 1 49 ? -9.992 -17.312 16.188 1 82.56 49 ARG B O 1
ATOM 5499 N N . VAL B 1 50 ? -8.289 -17.688 14.891 1 82.88 50 VAL B N 1
ATOM 5500 C CA . VAL B 1 50 ? -8.766 -19 14.453 1 82.88 50 VAL B CA 1
ATOM 5501 C C . VAL B 1 50 ? -8.914 -19.922 15.656 1 82.88 50 VAL B C 1
ATOM 5503 O O . VAL B 1 50 ? -9.883 -20.688 15.742 1 82.88 50 VAL B O 1
ATOM 5506 N N . LEU B 1 51 ? -8.016 -19.812 16.594 1 80.06 51 LEU B N 1
ATOM 5507 C CA . LEU B 1 51 ? -8.016 -20.672 17.766 1 80.06 51 LEU B CA 1
ATOM 5508 C C . LEU B 1 51 ? -9.078 -20.219 18.766 1 80.06 51 LEU B C 1
ATOM 5510 O O . LEU B 1 51 ? -9.781 -21.047 19.344 1 80.06 51 LEU B O 1
ATOM 5514 N N . ALA B 1 52 ? -9.188 -18.922 18.891 1 79.25 52 ALA B N 1
ATOM 5515 C CA . ALA B 1 52 ? -10.016 -18.391 19.953 1 79.25 52 ALA B CA 1
ATOM 5516 C C . ALA B 1 52 ? -11.469 -18.234 19.5 1 79.25 52 ALA B C 1
ATOM 5518 O O . ALA B 1 52 ? -12.391 -18.359 20.297 1 79.25 52 ALA B O 1
ATOM 5519 N N . GLN B 1 53 ? -11.617 -17.891 18.281 1 85.06 53 GLN B N 1
ATOM 5520 C CA . GLN B 1 53 ? -12.945 -17.578 17.75 1 85.06 53 GLN B CA 1
ATOM 5521 C C . GLN B 1 53 ? -13.133 -18.188 16.359 1 85.06 53 GLN B C 1
ATOM 5523 O O . GLN B 1 53 ? -13.492 -17.484 15.414 1 85.06 53 GLN B O 1
ATOM 5528 N N . SER B 1 54 ? -13.039 -19.453 16.281 1 84.12 54 SER B N 1
ATOM 5529 C CA . SER B 1 54 ? -13.062 -20.156 15 1 84.12 54 SER B CA 1
ATOM 5530 C C . SER B 1 54 ? -14.367 -19.906 14.25 1 84.12 54 SER B C 1
ATOM 5532 O O . SER B 1 54 ? -14.367 -19.688 13.039 1 84.12 54 SER B O 1
ATOM 5534 N N . ASP B 1 55 ? -15.461 -19.891 14.984 1 85.75 55 ASP B N 1
ATOM 5535 C CA . ASP B 1 55 ? -16.766 -19.703 14.344 1 85.75 55 ASP B CA 1
ATOM 5536 C C . ASP B 1 55 ? -16.875 -18.312 13.727 1 85.75 55 ASP B C 1
ATOM 5538 O O . ASP B 1 55 ? -17.375 -18.156 12.609 1 85.75 55 ASP B O 1
ATOM 5542 N N . CYS B 1 56 ? -16.5 -17.344 14.508 1 89 56 CYS B N 1
ATOM 5543 C CA . CYS B 1 56 ? -16.547 -15.969 14.016 1 89 56 CYS B CA 1
ATOM 5544 C C . CYS B 1 56 ? -15.633 -15.789 12.812 1 89 56 CYS B C 1
ATOM 5546 O O . CYS B 1 56 ? -16 -15.125 11.844 1 89 56 CYS B O 1
ATOM 5548 N N . TRP B 1 57 ? -14.477 -16.359 12.945 1 90.88 57 TRP B N 1
ATOM 5549 C CA . TRP B 1 57 ? -13.523 -16.297 11.844 1 90.88 57 TRP B CA 1
ATOM 5550 C C . TRP B 1 57 ? -14.094 -16.938 10.586 1 90.88 57 TRP B C 1
ATOM 5552 O O . TRP B 1 57 ? -13.992 -16.375 9.492 1 90.88 57 TRP B O 1
ATOM 5562 N N . LEU B 1 58 ? -14.695 -18.109 10.711 1 91.44 58 LEU B N 1
ATOM 5563 C CA . LEU B 1 58 ? -15.289 -18.828 9.586 1 91.44 58 LEU B CA 1
ATOM 5564 C C . LEU B 1 58 ? -16.406 -18.016 8.945 1 91.44 58 LEU B C 1
ATOM 5566 O O . LEU B 1 58 ? -16.484 -17.938 7.715 1 91.44 58 LEU B O 1
ATOM 5570 N N . GLN B 1 59 ? -17.156 -17.391 9.742 1 91.75 59 GLN B N 1
ATOM 5571 C CA . GLN B 1 59 ? -18.281 -16.609 9.227 1 91.75 59 GLN B CA 1
ATOM 5572 C C . GLN B 1 59 ? -17.781 -15.398 8.422 1 91.75 59 GLN B C 1
ATOM 5574 O O . GLN B 1 59 ? -18.375 -15.039 7.41 1 91.75 59 GLN B O 1
ATOM 5579 N N . CYS B 1 60 ? -16.766 -14.828 8.883 1 93.44 60 CYS B N 1
ATOM 5580 C CA . CYS B 1 60 ? -16.219 -13.648 8.219 1 93.44 60 CYS B CA 1
ATOM 5581 C C . CYS B 1 60 ? -15.516 -14.023 6.926 1 93.44 60 CYS B C 1
ATOM 5583 O O . CYS B 1 60 ? -15.562 -13.273 5.949 1 93.44 60 CYS B O 1
ATOM 5585 N N . MET B 1 61 ? -14.938 -15.172 6.957 1 94.94 61 MET B N 1
ATOM 5586 C CA . MET B 1 61 ? -14.148 -15.609 5.805 1 94.94 61 MET B CA 1
ATOM 5587 C C . MET B 1 61 ? -15.047 -16.203 4.727 1 94.94 61 MET B C 1
ATOM 5589 O O . MET B 1 61 ? -14.711 -16.172 3.541 1 94.94 61 MET B O 1
ATOM 5593 N N . LYS B 1 62 ? -16.156 -16.688 5.035 1 96.25 62 LYS B N 1
ATOM 5594 C CA . LYS B 1 62 ? -17.047 -17.422 4.137 1 96.25 62 LYS B CA 1
ATOM 5595 C C . LYS B 1 62 ? -17.734 -16.484 3.152 1 96.25 62 LYS B C 1
ATOM 5597 O O . LYS B 1 62 ? -18.062 -15.344 3.502 1 96.25 62 LYS B O 1
ATOM 5602 N N . LEU B 1 63 ? -17.922 -16.969 1.94 1 97.94 63 LEU B N 1
ATOM 5603 C CA . LEU B 1 63 ? -18.719 -16.312 0.909 1 97.94 63 LEU B CA 1
ATOM 5604 C C . LEU B 1 63 ? -20 -17.109 0.62 1 97.94 63 LEU B C 1
ATOM 5606 O O . LEU B 1 63 ? -20.094 -18.281 0.978 1 97.94 63 LEU B O 1
ATOM 5610 N N . ASP B 1 64 ? -20.938 -16.406 0.101 1 97.94 64 ASP B N 1
ATOM 5611 C CA . ASP B 1 64 ? -22.062 -17.156 -0.477 1 97.94 64 ASP B CA 1
ATOM 5612 C C . ASP B 1 64 ? -21.594 -17.969 -1.677 1 97.94 64 ASP B C 1
ATOM 5614 O O . ASP B 1 64 ? -21 -17.438 -2.611 1 97.94 64 ASP B O 1
ATOM 5618 N N . ILE B 1 65 ? -21.922 -19.234 -1.676 1 97.56 65 ILE B N 1
ATOM 5619 C CA . ILE B 1 65 ? -21.375 -20.156 -2.678 1 97.56 65 ILE B CA 1
ATOM 5620 C C . ILE B 1 65 ? -21.891 -19.766 -4.062 1 97.56 65 ILE B C 1
ATOM 5622 O O . ILE B 1 65 ? -21.125 -19.703 -5.023 1 97.56 65 ILE B O 1
ATOM 5626 N N . THR B 1 66 ? -23.094 -19.359 -4.242 1 96.88 66 THR B N 1
ATOM 5627 C CA . THR B 1 66 ? -23.719 -19.156 -5.547 1 96.88 66 THR B CA 1
ATOM 5628 C C . THR B 1 66 ? -23.453 -17.75 -6.062 1 96.88 66 THR B C 1
ATOM 5630 O O . THR B 1 66 ? -23.219 -17.547 -7.254 1 96.88 66 THR B O 1
ATOM 5633 N N . THR B 1 67 ? -23.469 -16.766 -5.145 1 96.88 67 THR B N 1
ATOM 5634 C CA . THR B 1 67 ? -23.359 -15.375 -5.586 1 96.88 67 THR B CA 1
ATOM 5635 C C . THR B 1 67 ? -21.953 -14.844 -5.367 1 96.88 67 THR B C 1
ATOM 5637 O O . THR B 1 67 ? -21.578 -13.82 -5.949 1 96.88 67 THR B O 1
ATOM 5640 N N . GLN B 1 68 ? -21.25 -15.508 -4.516 1 97.94 68 GLN B N 1
ATOM 5641 C CA . GLN B 1 68 ? -19.891 -15.109 -4.145 1 97.94 68 GLN B CA 1
ATOM 5642 C C . GLN B 1 68 ? -19.891 -13.766 -3.428 1 97.94 68 GLN B C 1
ATOM 5644 O O . GLN B 1 68 ? -18.891 -13.047 -3.447 1 97.94 68 GLN B O 1
ATOM 5649 N N . GLU B 1 69 ? -21.031 -13.398 -2.865 1 97.19 69 GLU B N 1
ATOM 5650 C CA . GLU B 1 69 ? -21.125 -12.195 -2.043 1 97.19 69 GLU B CA 1
ATOM 5651 C C . GLU B 1 69 ? -20.625 -12.453 -0.623 1 97.19 69 GLU B C 1
ATOM 5653 O O . GLU B 1 69 ? -20.672 -13.594 -0.143 1 97.19 69 GLU B O 1
ATOM 5658 N N . GLU B 1 70 ? -20.125 -11.422 -0.027 1 95.38 70 GLU B N 1
ATOM 5659 C CA . GLU B 1 70 ? -19.703 -11.508 1.366 1 95.38 70 GLU B CA 1
ATOM 5660 C C . GLU B 1 70 ? -20.906 -11.672 2.299 1 95.38 70 GLU B C 1
ATOM 5662 O O . GLU B 1 70 ? -21.984 -11.156 2.021 1 95.38 70 GLU B O 1
ATOM 5667 N N . LEU B 1 71 ? -20.719 -12.367 3.377 1 93.38 71 LEU B N 1
ATOM 5668 C CA . LEU B 1 71 ? -21.812 -12.695 4.273 1 93.38 71 LEU B CA 1
ATOM 5669 C C . LEU B 1 71 ? -21.734 -11.867 5.551 1 93.38 71 LEU B C 1
ATOM 5671 O O . LEU B 1 71 ? -22.641 -11.078 5.844 1 93.38 71 LEU B O 1
ATOM 5675 N N . ALA B 1 72 ? -20.609 -11.945 6.281 1 91.5 72 ALA B N 1
ATOM 5676 C CA . ALA B 1 72 ? -20.562 -11.336 7.605 1 91.5 72 ALA B CA 1
ATOM 5677 C C . ALA B 1 72 ? -19.625 -10.133 7.613 1 91.5 72 ALA B C 1
ATOM 5679 O O . ALA B 1 72 ? -19.891 -9.125 8.266 1 91.5 72 ALA B O 1
ATOM 5680 N N . CYS B 1 73 ? -18.531 -10.258 6.969 1 93.31 73 CYS B N 1
ATOM 5681 C CA . CYS B 1 73 ? -17.516 -9.219 7.012 1 93.31 73 CYS B CA 1
ATOM 5682 C C . CYS B 1 73 ? -17.156 -8.75 5.609 1 93.31 73 CYS B C 1
ATOM 5684 O O . CYS B 1 73 ? -17.266 -9.516 4.648 1 93.31 73 CYS B O 1
ATOM 5686 N N . LYS B 1 74 ? -16.797 -7.484 5.527 1 94.38 74 LYS B N 1
ATOM 5687 C CA . LYS B 1 74 ? -16.188 -6.938 4.316 1 94.38 74 LYS B CA 1
ATOM 5688 C C . LYS B 1 74 ? -14.672 -7.113 4.328 1 94.38 74 LYS B C 1
ATOM 5690 O O . LYS B 1 74 ? -13.961 -6.375 5.016 1 94.38 74 LYS B O 1
ATOM 5695 N N . LEU B 1 75 ? -14.211 -8.031 3.512 1 95.81 75 LEU B N 1
ATOM 5696 C CA . LEU B 1 75 ? -12.773 -8.297 3.467 1 95.81 75 LEU B CA 1
ATOM 5697 C C . LEU B 1 75 ? -12.172 -7.832 2.145 1 95.81 75 LEU B C 1
ATOM 5699 O O . LEU B 1 75 ? -12.812 -7.945 1.096 1 95.81 75 LEU B O 1
ATOM 5703 N N . ARG B 1 76 ? -11.016 -7.273 2.223 1 95.56 76 ARG B N 1
ATOM 5704 C CA . ARG B 1 76 ? -10.25 -6.871 1.045 1 95.56 76 ARG B CA 1
ATOM 5705 C C . ARG B 1 76 ? -8.789 -7.297 1.166 1 95.56 76 ARG B C 1
ATOM 5707 O O . ARG B 1 76 ? -8.273 -7.434 2.275 1 95.56 76 ARG B O 1
ATOM 5714 N N . ALA B 1 77 ? -8.195 -7.516 -0.005 1 93.62 77 ALA B N 1
ATOM 5715 C CA . ALA B 1 77 ? -6.773 -7.855 -0.007 1 93.62 77 ALA B CA 1
ATOM 5716 C C . ALA B 1 77 ? -5.93 -6.699 0.521 1 93.62 77 ALA B C 1
ATOM 5718 O O . ALA B 1 77 ? -6.176 -5.539 0.183 1 93.62 77 ALA B O 1
ATOM 5719 N N . ALA B 1 78 ? -5.012 -7.027 1.427 1 88.19 78 ALA B N 1
ATOM 5720 C CA . ALA B 1 78 ? -4.062 -6.016 1.892 1 88.19 78 ALA B CA 1
ATOM 5721 C C . ALA B 1 78 ? -3.145 -5.566 0.759 1 88.19 78 ALA B C 1
ATOM 5723 O O . ALA B 1 78 ? -2.932 -6.301 -0.206 1 88.19 78 ALA B O 1
ATOM 5724 N N . GLN B 1 79 ? -2.602 -4.371 0.914 1 83.19 79 GLN B N 1
ATOM 5725 C CA . GLN B 1 79 ? -1.77 -3.805 -0.142 1 83.19 79 GLN B CA 1
ATOM 5726 C C . GLN B 1 79 ? -0.311 -3.715 0.295 1 83.19 79 GLN B C 1
ATOM 5728 O O . GLN B 1 79 ? -0.016 -3.697 1.492 1 83.19 79 GLN B O 1
ATOM 5733 N N . GLY B 1 80 ? 0.574 -3.734 -0.778 1 80.38 80 GLY B N 1
ATOM 5734 C CA . GLY B 1 80 ? 1.991 -3.541 -0.515 1 80.38 80 GLY B CA 1
ATOM 5735 C C . GLY B 1 80 ? 2.754 -4.844 -0.37 1 80.38 80 GLY B C 1
ATOM 5736 O O . GLY B 1 80 ? 2.158 -5.922 -0.36 1 80.38 80 GLY B O 1
ATOM 5737 N N . LEU B 1 81 ? 4.023 -4.742 -0.19 1 82.06 81 LEU B N 1
ATOM 5738 C CA . LEU B 1 81 ? 4.918 -5.895 -0.139 1 82.06 81 LEU B CA 1
ATOM 5739 C C . LEU B 1 81 ? 4.715 -6.688 1.149 1 82.06 81 LEU B C 1
ATOM 5741 O O . LEU B 1 81 ? 4.875 -7.906 1.165 1 82.06 81 LEU B O 1
ATOM 5745 N N . ALA B 1 82 ? 4.355 -5.992 2.191 1 77.81 82 ALA B N 1
ATOM 5746 C CA . ALA B 1 82 ? 4.141 -6.652 3.477 1 77.81 82 ALA B CA 1
ATOM 5747 C C . ALA B 1 82 ? 2.969 -7.629 3.404 1 77.81 82 ALA B C 1
ATOM 5749 O O . ALA B 1 82 ? 2.941 -8.633 4.121 1 77.81 82 ALA B O 1
ATOM 5750 N N . ALA B 1 83 ? 2.086 -7.352 2.535 1 84.94 83 ALA B N 1
ATOM 5751 C CA . ALA B 1 83 ? 0.873 -8.148 2.4 1 84.94 83 ALA B CA 1
ATOM 5752 C C . ALA B 1 83 ? 1.192 -9.555 1.883 1 84.94 83 ALA B C 1
ATOM 5754 O O . ALA B 1 83 ? 0.384 -10.469 2.023 1 84.94 83 ALA B O 1
ATOM 5755 N N . VAL B 1 84 ? 2.387 -9.734 1.278 1 86.56 84 VAL B N 1
ATOM 5756 C CA . VAL B 1 84 ? 2.678 -11.023 0.659 1 86.56 84 VAL B CA 1
ATOM 5757 C C . VAL B 1 84 ? 3.969 -11.594 1.242 1 86.56 84 VAL B C 1
ATOM 5759 O O . VAL B 1 84 ? 4.277 -12.773 1.041 1 86.56 84 VAL B O 1
ATOM 5762 N N . SER B 1 85 ? 4.723 -10.727 1.942 1 77.12 85 SER B N 1
ATOM 5763 C CA . SER B 1 85 ? 5.984 -11.195 2.5 1 77.12 85 SER B CA 1
ATOM 5764 C C . SER B 1 85 ? 5.754 -12.25 3.584 1 77.12 85 SER B C 1
ATOM 5766 O O . SER B 1 85 ? 6.348 -13.328 3.547 1 77.12 85 SER B O 1
ATOM 5768 N N . GLU B 1 86 ? 4.926 -11.859 4.512 1 71.75 86 GLU B N 1
ATOM 5769 C CA . GLU B 1 86 ? 4.488 -12.75 5.582 1 71.75 86 GLU B CA 1
ATOM 5770 C C . GLU B 1 86 ? 2.98 -12.656 5.797 1 71.75 86 GLU B C 1
ATOM 5772 O O . GLU B 1 86 ? 2.443 -11.562 5.992 1 71.75 86 GLU B O 1
ATOM 5777 N N . LEU B 1 87 ? 2.416 -13.797 5.805 1 72.19 87 LEU B N 1
ATOM 5778 C CA . LEU B 1 87 ? 0.965 -13.812 5.957 1 72.19 87 LEU B CA 1
ATOM 5779 C C . LEU B 1 87 ? 0.567 -13.562 7.406 1 72.19 87 LEU B C 1
ATOM 5781 O O . LEU B 1 87 ? -0.509 -13.023 7.676 1 72.19 87 LEU B O 1
ATOM 5785 N N . ASP B 1 88 ? 1.282 -14.078 8.25 1 62.75 88 ASP B N 1
ATOM 5786 C CA . ASP B 1 88 ? 1.086 -13.82 9.672 1 62.75 88 ASP B CA 1
ATOM 5787 C C . ASP B 1 88 ? 2.385 -13.359 10.336 1 62.75 88 ASP B C 1
ATOM 5789 O O . ASP B 1 88 ? 3.086 -14.156 10.961 1 62.75 88 ASP B O 1
ATOM 5793 N N . PRO B 1 89 ? 2.533 -12.078 10.281 1 58.09 89 PRO B N 1
ATOM 5794 C CA . PRO B 1 89 ? 3.793 -11.578 10.828 1 58.09 89 PRO B CA 1
ATOM 5795 C C . PRO B 1 89 ? 3.928 -11.836 12.328 1 58.09 89 PRO B C 1
ATOM 5797 O O . PRO B 1 89 ? 2.932 -11.812 13.055 1 58.09 89 PRO B O 1
ATOM 5800 N N . GLY B 1 90 ? 4.977 -12.273 12.766 1 51.16 90 GLY B N 1
ATOM 5801 C CA . GLY B 1 90 ? 5.301 -12.594 14.141 1 51.16 90 GLY B CA 1
ATOM 5802 C C . GLY B 1 90 ? 6.586 -13.383 14.281 1 51.16 90 GLY B C 1
ATOM 5803 O O . GLY B 1 90 ? 7.141 -13.867 13.289 1 51.16 90 GLY B O 1
ATOM 5804 N N . ILE B 1 91 ? 6.988 -13.438 15.477 1 44.41 91 ILE B N 1
ATOM 5805 C CA . ILE B 1 91 ? 8.25 -14.109 15.75 1 44.41 91 ILE B CA 1
ATOM 5806 C C . ILE B 1 91 ? 8.133 -15.594 15.406 1 44.41 91 ILE B C 1
ATOM 5808 O O . ILE B 1 91 ? 9.047 -16.172 14.82 1 44.41 91 ILE B O 1
ATOM 5812 N N . VAL B 1 92 ? 7.023 -16.125 15.656 1 40.66 92 VAL B N 1
ATOM 5813 C CA . VAL B 1 92 ? 6.836 -17.547 15.43 1 40.66 92 VAL B CA 1
ATOM 5814 C C . VAL B 1 92 ? 6.078 -17.781 14.117 1 40.66 92 VAL B C 1
ATOM 5816 O O . VAL B 1 92 ? 6.5 -18.578 13.281 1 40.66 92 VAL B O 1
ATOM 5819 N N . THR B 1 93 ? 5.125 -17.047 13.906 1 53.69 93 THR B N 1
ATOM 5820 C CA . THR B 1 93 ? 4.219 -17.281 12.789 1 53.69 93 THR B CA 1
ATOM 5821 C C . THR B 1 93 ? 4.797 -16.719 11.492 1 53.69 93 THR B C 1
ATOM 5823 O O . THR B 1 93 ? 4.508 -17.219 10.406 1 53.69 93 THR B O 1
ATOM 5826 N N . GLY B 1 94 ? 5.574 -15.75 11.617 1 54.25 94 GLY B N 1
ATOM 5827 C CA . GLY B 1 94 ? 6.137 -15.086 10.453 1 54.25 94 GLY B CA 1
ATOM 5828 C C . GLY B 1 94 ? 6.914 -16.016 9.547 1 54.25 94 GLY B C 1
ATOM 5829 O O . GLY B 1 94 ? 6.477 -16.328 8.438 1 54.25 94 GLY B O 1
ATOM 5830 N N . PRO B 1 95 ? 7.91 -16.625 10.156 1 51.91 95 PRO B N 1
ATOM 5831 C CA . PRO B 1 95 ? 8.703 -17.547 9.344 1 51.91 95 PRO B CA 1
ATOM 5832 C C . PRO B 1 95 ? 7.871 -18.703 8.773 1 51.91 95 PRO B C 1
ATOM 5834 O O . PRO B 1 95 ? 8.172 -19.203 7.691 1 51.91 95 PRO B O 1
ATOM 5837 N N . LEU B 1 96 ? 6.828 -18.922 9.375 1 52.84 96 LEU B N 1
ATOM 5838 C CA . LEU B 1 96 ? 6 -20.047 8.961 1 52.84 96 LEU B CA 1
ATOM 5839 C C . LEU B 1 96 ? 5.031 -19.641 7.859 1 52.84 96 LEU B C 1
ATOM 5841 O O . LEU B 1 96 ? 4.453 -20.484 7.184 1 52.84 96 LEU B O 1
ATOM 5845 N N . SER B 1 97 ? 5.012 -18.375 7.664 1 65.12 97 SER B N 1
ATOM 5846 C CA . SER B 1 97 ? 4.008 -17.906 6.715 1 65.12 97 SER B CA 1
ATOM 5847 C C . SER B 1 97 ? 4.648 -17.078 5.598 1 65.12 97 SER B C 1
ATOM 5849 O O . SER B 1 97 ? 4.004 -16.203 5.016 1 65.12 97 SER B O 1
ATOM 5851 N N . THR B 1 98 ? 5.906 -17.344 5.434 1 70.31 98 THR B N 1
ATOM 5852 C CA . THR B 1 98 ? 6.621 -16.656 4.371 1 70.31 98 THR B CA 1
ATOM 5853 C C . THR B 1 98 ? 6.168 -17.156 3 1 70.31 98 THR B C 1
ATOM 5855 O O . THR B 1 98 ? 5.953 -18.344 2.809 1 70.31 98 THR B O 1
ATOM 5858 N N . VAL B 1 99 ? 5.961 -16.281 2.143 1 78.12 99 VAL B N 1
ATOM 5859 C CA . VAL B 1 99 ? 5.602 -16.656 0.777 1 78.12 99 VAL B CA 1
ATOM 5860 C C . VAL B 1 99 ? 6.578 -16.016 -0.206 1 78.12 99 VAL B C 1
ATOM 5862 O O . VAL B 1 99 ? 7.566 -16.641 -0.605 1 78.12 99 VAL B O 1
ATOM 5865 N N . TRP B 1 100 ? 6.566 -14.68 -0.299 1 89.06 100 TRP B N 1
ATOM 5866 C CA . TRP B 1 100 ? 7.324 -13.969 -1.324 1 89.06 100 TRP B CA 1
ATOM 5867 C C . TRP B 1 100 ? 8.539 -13.266 -0.72 1 89.06 100 TRP B C 1
ATOM 5869 O O . TRP B 1 100 ? 9.281 -12.586 -1.427 1 89.06 100 TRP B O 1
ATOM 5879 N N . ARG B 1 101 ? 8.781 -13.398 0.547 1 85.62 101 ARG B N 1
ATOM 5880 C CA . ARG B 1 101 ? 9.812 -12.633 1.242 1 85.62 101 ARG B CA 1
ATOM 5881 C C . ARG B 1 101 ? 11.172 -12.812 0.578 1 85.62 101 ARG B C 1
ATOM 5883 O O . ARG B 1 101 ? 11.883 -11.836 0.331 1 85.62 101 ARG B O 1
ATOM 5890 N N . ASP B 1 102 ? 11.523 -14.023 0.27 1 85.31 102 ASP B N 1
ATOM 5891 C CA . ASP B 1 102 ? 12.867 -14.312 -0.222 1 85.31 102 ASP B CA 1
ATOM 5892 C C . ASP B 1 102 ? 13.07 -13.75 -1.626 1 85.31 102 ASP B C 1
ATOM 5894 O O . ASP B 1 102 ? 14.117 -13.18 -1.926 1 85.31 102 ASP B O 1
ATOM 5898 N N . ILE B 1 103 ? 12.125 -13.93 -2.477 1 90.31 103 ILE B N 1
ATOM 5899 C CA . ILE B 1 103 ? 12.242 -13.391 -3.826 1 90.31 103 ILE B CA 1
ATOM 5900 C C . ILE B 1 103 ? 12.305 -11.867 -3.766 1 90.31 103 ILE B C 1
ATOM 5902 O O . ILE B 1 103 ? 13.078 -11.234 -4.488 1 90.31 103 ILE B O 1
ATOM 5906 N N . ILE B 1 104 ? 11.477 -11.266 -2.938 1 90.56 104 ILE B N 1
ATOM 5907 C CA . ILE B 1 104 ? 11.445 -9.812 -2.785 1 90.56 104 ILE B CA 1
ATOM 5908 C C . ILE B 1 104 ? 12.805 -9.312 -2.301 1 90.56 104 ILE B C 1
ATOM 5910 O O . ILE B 1 104 ? 13.383 -8.398 -2.893 1 90.56 104 ILE B O 1
ATOM 5914 N N . ASN B 1 105 ? 13.312 -9.938 -1.271 1 84.94 105 ASN B N 1
ATOM 5915 C CA . ASN B 1 105 ? 14.617 -9.555 -0.735 1 84.94 105 ASN B CA 1
ATOM 5916 C C . ASN B 1 105 ? 15.719 -9.711 -1.778 1 84.94 105 ASN B C 1
ATOM 5918 O O . ASN B 1 105 ? 16.594 -8.859 -1.889 1 84.94 105 ASN B O 1
ATOM 5922 N N . ASP B 1 106 ? 15.594 -10.805 -2.445 1 86 106 ASP B N 1
ATOM 5923 C CA . ASP B 1 106 ? 16.609 -11.102 -3.453 1 86 106 ASP B CA 1
ATOM 5924 C C . ASP B 1 106 ? 16.609 -10.039 -4.555 1 86 106 ASP B C 1
ATOM 5926 O O . ASP B 1 106 ? 17.656 -9.539 -4.938 1 86 106 ASP B O 1
ATOM 5930 N N . LEU B 1 107 ? 15.516 -9.672 -5.047 1 90.19 107 LEU B N 1
ATOM 5931 C CA . LEU B 1 107 ? 15.391 -8.703 -6.133 1 90.19 107 LEU B CA 1
ATOM 5932 C C . LEU B 1 107 ? 15.836 -7.32 -5.68 1 90.19 107 LEU B C 1
ATOM 5934 O O . LEU B 1 107 ? 16.531 -6.617 -6.414 1 90.19 107 LEU B O 1
ATOM 5938 N N . VAL B 1 108 ? 15.406 -6.934 -4.52 1 87.94 108 VAL B N 1
ATOM 5939 C CA . VAL B 1 108 ? 15.719 -5.598 -4.023 1 87.94 108 VAL B CA 1
ATOM 5940 C C . VAL B 1 108 ? 17.219 -5.484 -3.742 1 87.94 108 VAL B C 1
ATOM 5942 O O . VAL B 1 108 ? 17.844 -4.492 -4.102 1 87.94 108 VAL B O 1
ATOM 5945 N N . GLN B 1 109 ? 17.75 -6.453 -3.117 1 80.38 109 GLN B N 1
ATOM 5946 C CA . GLN B 1 109 ? 19.156 -6.418 -2.742 1 80.38 109 GLN B CA 1
ATOM 5947 C C . GLN B 1 109 ? 20.047 -6.473 -3.977 1 80.38 109 GLN B C 1
ATOM 5949 O O . GLN B 1 109 ? 21.062 -5.766 -4.047 1 80.38 109 GLN B O 1
ATOM 5954 N N . HIS B 1 110 ? 19.719 -7.262 -4.895 1 83.69 110 HIS B N 1
ATOM 5955 C CA . HIS B 1 110 ? 20.594 -7.496 -6.039 1 83.69 110 HIS B CA 1
ATOM 5956 C C . HIS B 1 110 ? 20.453 -6.391 -7.078 1 83.69 110 HIS B C 1
ATOM 5958 O O . HIS B 1 110 ? 21.438 -5.969 -7.684 1 83.69 110 HIS B O 1
ATOM 5964 N N . PHE B 1 111 ? 19.281 -5.957 -7.277 1 89.5 111 PHE B N 1
ATOM 5965 C CA . PHE B 1 111 ? 19.062 -5.004 -8.359 1 89.5 111 PHE B CA 1
ATOM 5966 C C . PHE B 1 111 ? 18.812 -3.609 -7.805 1 89.5 111 PHE B C 1
ATOM 5968 O O . PHE B 1 111 ? 18.609 -2.66 -8.562 1 89.5 111 PHE B O 1
ATOM 5975 N N . GLU B 1 112 ? 18.734 -3.426 -6.465 1 86.06 112 GLU B N 1
ATOM 5976 C CA . GLU B 1 112 ? 18.531 -2.145 -5.793 1 86.06 112 GLU B CA 1
ATOM 5977 C C . GLU B 1 112 ? 17.266 -1.451 -6.297 1 86.06 112 GLU B C 1
ATOM 5979 O O . GLU B 1 112 ? 17.297 -0.274 -6.66 1 86.06 112 GLU B O 1
ATOM 5984 N N . LEU B 1 113 ? 16.25 -2.242 -6.375 1 89.06 113 LEU B N 1
ATOM 5985 C CA . LEU B 1 113 ? 14.984 -1.724 -6.895 1 89.06 113 LEU B CA 1
ATOM 5986 C C . LEU B 1 113 ? 14.367 -0.727 -5.922 1 89.06 113 LEU B C 1
ATOM 5988 O O . LEU B 1 113 ? 14.492 -0.881 -4.703 1 89.06 113 LEU B O 1
ATOM 5992 N N . ASP B 1 114 ? 13.672 0.286 -6.535 1 87.25 114 ASP B N 1
ATOM 5993 C CA . ASP B 1 114 ? 12.906 1.248 -5.754 1 87.25 114 ASP B CA 1
ATOM 5994 C C . ASP B 1 114 ? 11.461 0.785 -5.578 1 87.25 114 ASP B C 1
ATOM 5996 O O . ASP B 1 114 ? 11.008 -0.131 -6.27 1 87.25 114 ASP B O 1
ATOM 6000 N N . PRO B 1 115 ? 10.734 1.415 -4.668 1 86.12 115 PRO B N 1
ATOM 6001 C CA . PRO B 1 115 ? 9.352 1.005 -4.402 1 86.12 115 PRO B CA 1
ATOM 6002 C C . PRO B 1 115 ? 8.461 1.085 -5.645 1 86.12 115 PRO B C 1
ATOM 6004 O O . PRO B 1 115 ? 7.496 0.33 -5.766 1 86.12 115 PRO B O 1
ATOM 6007 N N . ASP B 1 116 ? 8.781 1.933 -6.512 1 86.94 116 ASP B N 1
ATOM 6008 C CA . ASP B 1 116 ? 7.961 2.08 -7.707 1 86.94 116 ASP B CA 1
ATOM 6009 C C . ASP B 1 116 ? 8.328 1.036 -8.758 1 86.94 116 ASP B C 1
ATOM 6011 O O . ASP B 1 116 ? 7.641 0.897 -9.773 1 86.94 116 ASP B O 1
ATOM 6015 N N . GLN B 1 117 ? 9.375 0.328 -8.477 1 91.81 117 GLN B N 1
ATOM 6016 C CA . GLN B 1 117 ? 9.844 -0.636 -9.469 1 91.81 117 GLN B CA 1
ATOM 6017 C C . GLN B 1 117 ? 9.5 -2.062 -9.055 1 91.81 117 GLN B C 1
ATOM 6019 O O . GLN B 1 117 ? 9.664 -3 -9.836 1 91.81 117 GLN B O 1
ATOM 6024 N N . LEU B 1 118 ? 9.148 -2.262 -7.914 1 93.19 118 LEU B N 1
ATOM 6025 C CA . LEU B 1 118 ? 8.695 -3.562 -7.438 1 93.19 118 LEU B CA 1
ATOM 6026 C C . LEU B 1 118 ? 7.281 -3.471 -6.871 1 93.19 118 LEU B C 1
ATOM 6028 O O . LEU B 1 118 ? 7.09 -3.018 -5.742 1 93.19 118 LEU B O 1
ATOM 6032 N N . ILE B 1 119 ? 6.387 -3.938 -7.656 1 92.62 119 ILE B N 1
ATOM 6033 C CA . ILE B 1 119 ? 4.996 -3.779 -7.246 1 92.62 119 ILE B CA 1
ATOM 6034 C C . ILE B 1 119 ? 4.34 -5.152 -7.109 1 92.62 119 ILE B C 1
ATOM 6036 O O . ILE B 1 119 ? 4.793 -6.129 -7.715 1 92.62 119 ILE B O 1
ATOM 6040 N N . VAL B 1 120 ? 3.373 -5.234 -6.242 1 93 120 VAL B N 1
ATOM 6041 C CA . VAL B 1 120 ? 2.619 -6.461 -6.012 1 93 120 VAL B CA 1
ATOM 6042 C C . VAL B 1 120 ? 1.142 -6.227 -6.316 1 93 120 VAL B C 1
ATOM 6044 O O . VAL B 1 120 ? 0.59 -5.176 -5.98 1 93 120 VAL B O 1
ATOM 6047 N N . ALA B 1 121 ? 0.547 -7.133 -6.969 1 95.69 121 ALA B N 1
ATOM 6048 C CA . ALA B 1 121 ? -0.881 -7.082 -7.27 1 95.69 121 ALA B CA 1
ATOM 6049 C C . ALA B 1 121 ? -1.651 -8.109 -6.438 1 95.69 121 ALA B C 1
ATOM 6051 O O . ALA B 1 121 ? -1.938 -9.211 -6.91 1 95.69 121 ALA B O 1
ATOM 6052 N N . THR B 1 122 ? -2.012 -7.695 -5.262 1 94.81 122 THR B N 1
ATOM 6053 C CA . THR B 1 122 ? -2.807 -8.57 -4.402 1 94.81 122 THR B CA 1
ATOM 6054 C C . THR B 1 122 ? -4.281 -8.516 -4.797 1 94.81 122 THR B C 1
ATOM 6056 O O . THR B 1 122 ? -4.73 -7.555 -5.422 1 94.81 122 THR B O 1
ATOM 6059 N N . TYR B 1 123 ? -5.012 -9.547 -4.508 1 96.81 123 TYR B N 1
ATOM 6060 C CA . TYR B 1 123 ? -6.434 -9.656 -4.816 1 96.81 123 TYR B CA 1
ATOM 6061 C C . TYR B 1 123 ? -7.133 -10.586 -3.834 1 96.81 123 TYR B C 1
ATOM 6063 O O . TYR B 1 123 ? -6.48 -11.312 -3.076 1 96.81 123 TYR B O 1
ATOM 6071 N N . ASP B 1 124 ? -8.422 -10.516 -3.795 1 97.31 124 ASP B N 1
ATOM 6072 C CA . ASP B 1 124 ? -9.203 -11.461 -3 1 97.31 124 ASP B CA 1
ATOM 6073 C C . ASP B 1 124 ? -9.219 -12.844 -3.65 1 97.31 124 ASP B C 1
ATOM 6075 O O . ASP B 1 124 ? -10.086 -13.133 -4.484 1 97.31 124 ASP B O 1
ATOM 6079 N N . TRP B 1 125 ? -8.32 -13.656 -3.223 1 97.38 125 TRP B N 1
ATOM 6080 C CA . TRP B 1 125 ? -8.07 -14.953 -3.855 1 97.38 125 TRP B CA 1
ATOM 6081 C C . TRP B 1 125 ? -9.234 -15.906 -3.621 1 97.38 125 TRP B C 1
ATOM 6083 O O . TRP B 1 125 ? -9.234 -17.031 -4.133 1 97.38 125 TRP B O 1
ATOM 6093 N N . ARG B 1 126 ? -10.281 -15.547 -2.896 1 97.44 126 ARG B N 1
ATOM 6094 C CA . ARG B 1 126 ? -11.453 -16.391 -2.674 1 97.44 126 ARG B CA 1
ATOM 6095 C C . ARG B 1 126 ? -12.383 -16.359 -3.881 1 97.44 126 ARG B C 1
ATOM 6097 O O . ARG B 1 126 ? -13.125 -17.312 -4.113 1 97.44 126 ARG B O 1
ATOM 6104 N N . MET B 1 127 ? -12.266 -15.383 -4.688 1 98.19 127 MET B N 1
ATOM 6105 C CA . MET B 1 127 ? -13.328 -15.078 -5.641 1 98.19 127 MET B CA 1
ATOM 6106 C C . MET B 1 127 ? -12.914 -15.445 -7.059 1 98.19 127 MET B C 1
ATOM 6108 O O . MET B 1 127 ? -11.734 -15.391 -7.395 1 98.19 127 MET B O 1
ATOM 6112 N N . PRO B 1 128 ? -14.008 -15.75 -7.895 1 98.44 128 PRO B N 1
ATOM 6113 C CA . PRO B 1 128 ? -13.727 -15.852 -9.328 1 98.44 128 PRO B CA 1
ATOM 6114 C C . PRO B 1 128 ? -13.305 -14.516 -9.945 1 98.44 128 PRO B C 1
ATOM 6116 O O . PRO B 1 128 ? -13.68 -13.453 -9.445 1 98.44 128 PRO B O 1
ATOM 6119 N N . PRO B 1 129 ? -12.57 -14.555 -11.039 1 98.25 129 PRO B N 1
ATOM 6120 C CA . PRO B 1 129 ? -12.031 -13.328 -11.633 1 98.25 129 PRO B CA 1
ATOM 6121 C C . PRO B 1 129 ? -13.133 -12.336 -12.023 1 98.25 129 PRO B C 1
ATOM 6123 O O . PRO B 1 129 ? -12.969 -11.133 -11.836 1 98.25 129 PRO B O 1
ATOM 6126 N N . SER B 1 130 ? -14.258 -12.812 -12.57 1 98.25 130 SER B N 1
ATOM 6127 C CA . SER B 1 130 ? -15.328 -11.906 -12.977 1 98.25 130 SER B CA 1
ATOM 6128 C C . SER B 1 130 ? -15.906 -11.164 -11.773 1 98.25 130 SER B C 1
ATOM 6130 O O . SER B 1 130 ? -16.25 -9.984 -11.875 1 98.25 130 SER B O 1
ATOM 6132 N N . LYS B 1 131 ? -16.031 -11.867 -10.664 1 98 131 LYS B N 1
ATOM 6133 C CA . LYS B 1 131 ? -16.547 -11.242 -9.445 1 98 131 LYS B CA 1
ATOM 6134 C C . LYS B 1 131 ? -15.547 -10.219 -8.898 1 98 131 LYS B C 1
ATOM 6136 O O . LYS B 1 131 ? -15.945 -9.195 -8.344 1 98 131 LYS B O 1
ATOM 6141 N N . MET B 1 132 ? -14.234 -10.492 -9.016 1 97.56 132 MET B N 1
ATOM 6142 C CA . MET B 1 132 ? -13.203 -9.531 -8.617 1 97.56 132 MET B CA 1
ATOM 6143 C C . MET B 1 132 ? -13.344 -8.227 -9.398 1 97.56 132 MET B C 1
ATOM 6145 O O . MET B 1 132 ? -13.211 -7.145 -8.828 1 97.56 132 MET B O 1
ATOM 6149 N N . GLN B 1 133 ? -13.539 -8.406 -10.711 1 97.19 133 GLN B N 1
ATOM 6150 C CA . GLN B 1 133 ? -13.711 -7.227 -11.547 1 97.19 133 GLN B CA 1
ATOM 6151 C C . GLN B 1 133 ? -14.984 -6.469 -11.18 1 97.19 133 GLN B C 1
ATOM 6153 O O . GLN B 1 133 ? -14.984 -5.238 -11.133 1 97.19 133 GLN B O 1
ATOM 6158 N N . GLU B 1 134 ? -16.062 -7.191 -10.961 1 96 134 GLU B N 1
ATOM 6159 C CA . GLU B 1 134 ? -17.344 -6.578 -10.641 1 96 134 GLU B CA 1
ATOM 6160 C C . GLU B 1 134 ? -17.266 -5.812 -9.32 1 96 134 GLU B C 1
ATOM 6162 O O . GLU B 1 134 ? -17.719 -4.668 -9.234 1 96 134 GLU B O 1
ATOM 6167 N N . ARG B 1 135 ? -16.719 -6.414 -8.312 1 94.25 135 ARG B N 1
ATOM 6168 C CA . ARG B 1 135 ? -16.75 -5.852 -6.969 1 94.25 135 ARG B CA 1
ATOM 6169 C C . ARG B 1 135 ? -15.625 -4.844 -6.77 1 94.25 135 ARG B C 1
ATOM 6171 O O . ARG B 1 135 ? -15.844 -3.762 -6.223 1 94.25 135 ARG B O 1
ATOM 6178 N N . ASP B 1 136 ? -14.43 -5.215 -7.188 1 93.88 136 ASP B N 1
ATOM 6179 C CA . ASP B 1 136 ? -13.242 -4.441 -6.832 1 93.88 136 ASP B CA 1
ATOM 6180 C C . ASP B 1 136 ? -12.688 -3.693 -8.047 1 93.88 136 ASP B C 1
ATOM 6182 O O . ASP B 1 136 ? -11.734 -2.928 -7.926 1 93.88 136 ASP B O 1
ATOM 6186 N N . LYS B 1 137 ? -13.195 -3.904 -9.203 1 94.62 137 LYS B N 1
ATOM 6187 C CA . LYS B 1 137 ? -12.602 -3.373 -10.422 1 94.62 137 LYS B CA 1
ATOM 6188 C C . LYS B 1 137 ? -11.125 -3.758 -10.531 1 94.62 137 LYS B C 1
ATOM 6190 O O . LYS B 1 137 ? -10.289 -2.926 -10.875 1 94.62 137 LYS B O 1
ATOM 6195 N N . TYR B 1 138 ? -10.867 -4.941 -10.219 1 96.94 138 TYR B N 1
ATOM 6196 C CA . TYR B 1 138 ? -9.492 -5.391 -10.008 1 96.94 138 TYR B CA 1
ATOM 6197 C C . TYR B 1 138 ? -8.68 -5.285 -11.289 1 96.94 138 TYR B C 1
ATOM 6199 O O . TYR B 1 138 ? -7.57 -4.754 -11.289 1 96.94 138 TYR B O 1
ATOM 6207 N N . PHE B 1 139 ? -9.18 -5.793 -12.406 1 98.25 139 PHE B N 1
ATOM 6208 C CA . PHE B 1 139 ? -8.383 -5.859 -13.625 1 98.25 139 PHE B CA 1
ATOM 6209 C C . PHE B 1 139 ? -8.203 -4.469 -14.227 1 98.25 139 PHE B C 1
ATOM 6211 O O . PHE B 1 139 ? -7.164 -4.176 -14.828 1 98.25 139 PHE B O 1
ATOM 6218 N N . PHE B 1 140 ? -9.188 -3.631 -14.094 1 96 140 PHE B N 1
ATOM 6219 C CA . PHE B 1 140 ? -9.023 -2.234 -14.477 1 96 140 PHE B CA 1
ATOM 6220 C C . PHE B 1 140 ? -7.914 -1.575 -13.664 1 96 140 PHE B C 1
ATOM 6222 O O . PHE B 1 140 ? -7.059 -0.882 -14.219 1 96 140 PHE B O 1
ATOM 6229 N N . SER B 1 141 ? -7.969 -1.79 -12.375 1 94.81 141 SER B N 1
ATOM 6230 C CA . SER B 1 141 ? -6.953 -1.247 -11.477 1 94.81 141 SER B CA 1
ATOM 6231 C C . SER B 1 141 ? -5.566 -1.785 -11.828 1 94.81 141 SER B C 1
ATOM 6233 O O . SER B 1 141 ? -4.578 -1.055 -11.758 1 94.81 141 SER B O 1
ATOM 6235 N N . LEU B 1 142 ? -5.496 -3.072 -12.094 1 97.06 142 LEU B N 1
ATOM 6236 C CA . LEU B 1 142 ? -4.23 -3.682 -12.484 1 97.06 142 LEU B CA 1
ATOM 6237 C C . LEU B 1 142 ? -3.688 -3.041 -13.758 1 97.06 142 LEU B C 1
ATOM 6239 O O . LEU B 1 142 ? -2.492 -2.752 -13.852 1 97.06 142 LEU B O 1
ATOM 6243 N N . LYS B 1 143 ? -4.516 -2.869 -14.781 1 97.38 143 LYS B N 1
ATOM 6244 C CA . LYS B 1 143 ? -4.113 -2.199 -16.016 1 97.38 143 LYS B CA 1
ATOM 6245 C C . LYS B 1 143 ? -3.504 -0.83 -15.727 1 97.38 143 LYS B C 1
ATOM 6247 O O . LYS B 1 143 ? -2.426 -0.504 -16.219 1 97.38 143 LYS B O 1
ATOM 6252 N N . LYS B 1 144 ? -4.207 -0.037 -14.914 1 94.25 144 LYS B N 1
ATOM 6253 C CA . LYS B 1 144 ? -3.748 1.311 -14.594 1 94.25 144 LYS B CA 1
ATOM 6254 C C . LYS B 1 144 ? -2.43 1.272 -13.82 1 94.25 144 LYS B C 1
ATOM 6256 O O . LYS B 1 144 ? -1.549 2.105 -14.047 1 94.25 144 LYS B O 1
ATOM 6261 N N . LYS B 1 145 ? -2.322 0.384 -12.906 1 93.62 145 LYS B N 1
ATOM 6262 C CA . LYS B 1 145 ? -1.09 0.216 -12.148 1 93.62 145 LYS B CA 1
ATOM 6263 C C . LYS B 1 145 ? 0.09 -0.084 -13.062 1 93.62 145 LYS B C 1
ATOM 6265 O O . LYS B 1 145 ? 1.177 0.472 -12.891 1 93.62 145 LYS B O 1
ATOM 6270 N N . ILE B 1 146 ? -0.099 -0.988 -13.984 1 97.06 146 ILE B N 1
ATOM 6271 C CA . ILE B 1 146 ? 0.947 -1.357 -14.938 1 97.06 146 ILE B CA 1
ATOM 6272 C C . ILE B 1 146 ? 1.322 -0.147 -15.789 1 97.06 146 ILE B C 1
ATOM 6274 O O . ILE B 1 146 ? 2.504 0.174 -15.93 1 97.06 146 ILE B O 1
ATOM 6278 N N . GLU B 1 147 ? 0.329 0.531 -16.375 1 95.88 147 GLU B N 1
ATOM 6279 C CA . GLU B 1 147 ? 0.572 1.7 -17.203 1 95.88 147 GLU B CA 1
ATOM 6280 C C . GLU B 1 147 ? 1.355 2.77 -16.453 1 95.88 147 GLU B C 1
ATOM 6282 O O . GLU B 1 147 ? 2.322 3.324 -16.984 1 95.88 147 GLU B O 1
ATOM 6287 N N . TYR B 1 148 ? 0.93 2.986 -15.227 1 92.31 148 TYR B N 1
ATOM 6288 C CA . TYR B 1 148 ? 1.571 3.99 -14.383 1 92.31 148 TYR B CA 1
ATOM 6289 C C . TYR B 1 148 ? 3.016 3.609 -14.086 1 92.31 148 TYR B C 1
ATOM 6291 O O . TYR B 1 148 ? 3.92 4.445 -14.188 1 92.31 148 TYR B O 1
ATOM 6299 N N . THR B 1 149 ? 3.227 2.439 -13.742 1 94.31 149 THR B N 1
ATOM 6300 C CA . THR B 1 149 ? 4.559 1.95 -13.398 1 94.31 149 THR B CA 1
ATOM 6301 C C . THR B 1 149 ? 5.504 2.061 -14.586 1 94.31 149 THR B C 1
ATOM 6303 O O . THR B 1 149 ? 6.648 2.488 -14.438 1 94.31 149 THR B O 1
ATOM 6306 N N . VAL B 1 150 ? 5.043 1.679 -15.742 1 95.56 150 VAL B N 1
ATOM 6307 C CA . VAL B 1 150 ? 5.855 1.714 -16.953 1 95.56 150 VAL B CA 1
ATOM 6308 C C . VAL B 1 150 ? 6.156 3.162 -17.328 1 95.56 150 VAL B C 1
ATOM 6310 O O . VAL B 1 150 ? 7.27 3.479 -17.766 1 95.56 150 VAL B O 1
ATOM 6313 N N . GLU B 1 151 ? 5.184 4.004 -17.141 1 93.31 151 GLU B N 1
ATOM 6314 C CA . GLU B 1 151 ? 5.387 5.426 -17.406 1 93.31 151 GLU B CA 1
ATOM 6315 C C . GLU B 1 151 ? 6.441 6.016 -16.484 1 93.31 151 GLU B C 1
ATOM 6317 O O . GLU B 1 151 ? 7.301 6.785 -16.922 1 93.31 151 GLU B O 1
ATOM 6322 N N . LEU B 1 152 ? 6.348 5.711 -15.227 1 90.19 152 LEU B N 1
ATOM 6323 C CA . LEU B 1 152 ? 7.297 6.211 -14.234 1 90.19 152 LEU B CA 1
ATOM 6324 C C . LEU B 1 152 ? 8.719 5.754 -14.57 1 90.19 152 LEU B C 1
ATOM 6326 O O . LEU B 1 152 ? 9.68 6.457 -14.273 1 90.19 152 LEU B O 1
ATOM 6330 N N . ASP B 1 153 ? 8.789 4.59 -15.141 1 89.5 153 ASP B N 1
ATOM 6331 C CA . ASP B 1 153 ? 10.086 4.027 -15.492 1 89.5 153 ASP B CA 1
ATOM 6332 C C . ASP B 1 153 ? 10.602 4.613 -16.797 1 89.5 153 ASP B C 1
ATOM 6334 O O . ASP B 1 153 ? 11.68 4.242 -17.266 1 89.5 153 ASP B O 1
ATOM 6338 N N . GLY B 1 154 ? 9.891 5.496 -17.469 1 86.44 154 GLY B N 1
ATOM 6339 C CA . GLY B 1 154 ? 10.344 6.199 -18.656 1 86.44 154 GLY B CA 1
ATOM 6340 C C . GLY B 1 154 ? 9.953 5.496 -19.953 1 86.44 154 GLY B C 1
ATOM 6341 O O . GLY B 1 154 ? 10.539 5.754 -21 1 86.44 154 GLY B O 1
ATOM 6342 N N . ASN B 1 155 ? 9.086 4.52 -19.875 1 81.88 155 ASN B N 1
ATOM 6343 C CA . ASN B 1 155 ? 8.57 3.793 -21.031 1 81.88 155 ASN B CA 1
ATOM 6344 C C . ASN B 1 155 ? 9.688 3.137 -21.828 1 81.88 155 ASN B C 1
ATOM 6346 O O . ASN B 1 155 ? 9.672 3.164 -23.062 1 81.88 155 ASN B O 1
ATOM 6350 N N . VAL B 1 156 ? 10.672 2.559 -21.141 1 79.81 156 VAL B N 1
ATOM 6351 C CA . VAL B 1 156 ? 11.859 2.084 -21.828 1 79.81 156 VAL B CA 1
ATOM 6352 C C . VAL B 1 156 ? 11.812 0.562 -21.969 1 79.81 156 VAL B C 1
ATOM 6354 O O . VAL B 1 156 ? 12.805 -0.068 -22.328 1 79.81 156 VAL B O 1
ATOM 6357 N N . GLY B 1 157 ? 10.711 -0.113 -21.875 1 81.44 157 GLY B N 1
ATOM 6358 C CA . GLY B 1 157 ? 10.797 -1.542 -22.141 1 81.44 157 GLY B CA 1
ATOM 6359 C C . GLY B 1 157 ? 9.75 -2.348 -21.391 1 81.44 157 GLY B C 1
ATOM 6360 O O . GLY B 1 157 ? 9.805 -3.58 -21.375 1 81.44 157 GLY B O 1
ATOM 6361 N N . GLY B 1 158 ? 8.883 -1.814 -20.75 1 93 158 GLY B N 1
ATOM 6362 C CA . GLY B 1 158 ? 7.816 -2.527 -20.078 1 93 158 GLY B CA 1
ATOM 6363 C C . GLY B 1 158 ? 8.266 -3.16 -18.766 1 93 158 GLY B C 1
ATOM 6364 O O . GLY B 1 158 ? 9.422 -3.01 -18.359 1 93 158 GLY B O 1
ATOM 6365 N N . LEU B 1 159 ? 7.379 -3.885 -18.125 1 96.62 159 LEU B N 1
ATOM 6366 C CA . LEU B 1 159 ? 7.73 -4.48 -16.844 1 96.62 159 LEU B CA 1
ATOM 6367 C C . LEU B 1 159 ? 7.742 -6.004 -16.938 1 96.62 159 LEU B C 1
ATOM 6369 O O . LEU B 1 159 ? 7.309 -6.57 -17.953 1 96.62 159 LEU B O 1
ATOM 6373 N N . VAL B 1 160 ? 8.344 -6.715 -15.992 1 97.38 160 VAL B N 1
ATOM 6374 C CA . VAL B 1 160 ? 8.406 -8.172 -15.867 1 97.38 160 VAL B CA 1
ATOM 6375 C C . VAL B 1 160 ? 7.32 -8.656 -14.906 1 97.38 160 VAL B C 1
ATOM 6377 O O . VAL B 1 160 ? 7.16 -8.102 -13.812 1 97.38 160 VAL B O 1
ATOM 6380 N N . VAL B 1 161 ? 6.57 -9.625 -15.359 1 98.62 161 VAL B N 1
ATOM 6381 C CA . VAL B 1 161 ? 5.543 -10.211 -14.508 1 98.62 161 VAL B CA 1
ATOM 6382 C C . VAL B 1 161 ? 6.027 -11.547 -13.953 1 98.62 161 VAL B C 1
ATOM 6384 O O . VAL B 1 161 ? 6.473 -12.414 -14.703 1 98.62 161 VAL B O 1
ATOM 6387 N N . ILE B 1 162 ? 6.012 -11.719 -12.672 1 98.44 162 ILE B N 1
ATOM 6388 C CA . ILE B 1 162 ? 6.254 -12.992 -12.008 1 98.44 162 ILE B CA 1
ATOM 6389 C C . ILE B 1 162 ? 5 -13.43 -11.258 1 98.44 162 ILE B C 1
ATOM 6391 O O . ILE B 1 162 ? 4.605 -12.797 -10.273 1 98.44 162 ILE B O 1
ATOM 6395 N N . ALA B 1 163 ? 4.379 -14.43 -11.727 1 98.5 163 ALA B N 1
ATOM 6396 C CA . ALA B 1 163 ? 3.166 -14.953 -11.102 1 98.5 163 ALA B CA 1
ATOM 6397 C C . ALA B 1 163 ? 3.404 -16.344 -10.523 1 98.5 163 ALA B C 1
ATOM 6399 O O . ALA B 1 163 ? 4.203 -17.125 -11.055 1 98.5 163 ALA B O 1
ATOM 6400 N N . HIS B 1 164 ? 2.717 -16.609 -9.43 1 97.69 164 HIS B N 1
ATOM 6401 C CA . HIS B 1 164 ? 2.855 -17.922 -8.805 1 97.69 164 HIS B CA 1
ATOM 6402 C C . HIS B 1 164 ? 1.506 -18.609 -8.672 1 97.69 164 HIS B C 1
ATOM 6404 O O . HIS B 1 164 ? 0.518 -18 -8.273 1 97.69 164 HIS B O 1
ATOM 6410 N N . SER B 1 165 ? 1.487 -19.844 -8.969 1 97.44 165 SER B N 1
ATOM 6411 C CA . SER B 1 165 ? 0.328 -20.703 -8.727 1 97.44 165 SER B CA 1
ATOM 6412 C C . SER B 1 165 ? -0.934 -20.109 -9.344 1 97.44 165 SER B C 1
ATOM 6414 O O . SER B 1 165 ? -0.958 -19.781 -10.531 1 97.44 165 SER B O 1
ATOM 6416 N N . MET B 1 166 ? -1.961 -19.844 -8.586 1 97.75 166 MET B N 1
ATOM 6417 C CA . MET B 1 166 ? -3.229 -19.328 -9.078 1 97.75 166 MET B CA 1
ATOM 6418 C C . MET B 1 166 ? -3.039 -17.953 -9.711 1 97.75 166 MET B C 1
ATOM 6420 O O . MET B 1 166 ? -3.811 -17.547 -10.578 1 97.75 166 MET B O 1
ATOM 6424 N N . GLY B 1 167 ? -1.99 -17.266 -9.258 1 98.12 167 GLY B N 1
ATOM 6425 C CA . GLY B 1 167 ? -1.706 -15.969 -9.836 1 98.12 167 GLY B CA 1
ATOM 6426 C C . GLY B 1 167 ? -1.535 -16 -11.344 1 98.12 167 GLY B C 1
ATOM 6427 O O . GLY B 1 167 ? -1.823 -15.016 -12.031 1 98.12 167 GLY B O 1
ATOM 6428 N N . ASN B 1 168 ? -1.058 -17.141 -11.852 1 98.69 168 ASN B N 1
ATOM 6429 C CA . ASN B 1 168 ? -0.918 -17.297 -13.297 1 98.69 168 ASN B CA 1
ATOM 6430 C C . ASN B 1 168 ? -2.273 -17.281 -14 1 98.69 168 ASN B C 1
ATOM 6432 O O . ASN B 1 168 ? -2.414 -16.703 -15.078 1 98.69 168 ASN B O 1
ATOM 6436 N N . GLY B 1 169 ? -3.268 -17.938 -13.375 1 98.5 169 GLY B N 1
ATOM 6437 C CA . GLY B 1 169 ? -4.617 -17.906 -13.922 1 98.5 169 GLY B CA 1
ATOM 6438 C C . GLY B 1 169 ? -5.23 -16.516 -13.906 1 98.5 169 GLY B C 1
ATOM 6439 O O . GLY B 1 169 ? -5.941 -16.141 -14.836 1 98.5 169 GLY B O 1
ATOM 6440 N N . VAL B 1 170 ? -4.93 -15.812 -12.867 1 98.62 170 VAL B N 1
ATOM 6441 C CA . VAL B 1 170 ? -5.43 -14.445 -12.758 1 98.62 170 VAL B CA 1
ATOM 6442 C C . VAL B 1 170 ? -4.793 -13.578 -13.836 1 98.62 170 VAL B C 1
ATOM 6444 O O . VAL B 1 170 ? -5.465 -12.742 -14.445 1 98.62 170 VAL B O 1
ATOM 6447 N N . PHE B 1 171 ? -3.521 -13.766 -14.102 1 98.75 171 PHE B N 1
ATOM 6448 C CA . PHE B 1 171 ? -2.826 -13.023 -15.148 1 98.75 171 PHE B CA 1
ATOM 6449 C C . PHE B 1 171 ? -3.371 -13.391 -16.516 1 98.75 171 PHE B C 1
ATOM 6451 O O . PHE B 1 171 ? -3.533 -12.516 -17.375 1 98.75 171 PHE B O 1
ATOM 6458 N N . ARG B 1 172 ? -3.615 -14.656 -16.734 1 98.69 172 ARG B N 1
ATOM 6459 C CA . ARG B 1 172 ? -4.242 -15.094 -17.984 1 98.69 172 ARG B CA 1
ATOM 6460 C C . ARG B 1 172 ? -5.566 -14.367 -18.203 1 98.69 172 ARG B C 1
ATOM 6462 O O . ARG B 1 172 ? -5.84 -13.891 -19.312 1 98.69 172 ARG B O 1
ATOM 6469 N N . TYR B 1 173 ? -6.371 -14.367 -17.172 1 98.75 173 TYR B N 1
ATOM 6470 C CA . TYR B 1 173 ? -7.664 -13.695 -17.266 1 98.75 173 TYR B CA 1
ATOM 6471 C C . TYR B 1 173 ? -7.488 -12.211 -17.594 1 98.75 173 TYR B C 1
ATOM 6473 O O . TYR B 1 173 ? -8.242 -11.656 -18.391 1 98.75 173 TYR B O 1
ATOM 6481 N N . PHE B 1 174 ? -6.52 -11.562 -16.969 1 98.75 174 PHE B N 1
ATOM 6482 C CA . PHE B 1 174 ? -6.223 -10.156 -17.234 1 98.75 174 PHE B CA 1
ATOM 6483 C C . PHE B 1 174 ? -5.934 -9.922 -18.703 1 98.75 174 PHE B C 1
ATOM 6485 O O . PHE B 1 174 ? -6.465 -8.984 -19.312 1 98.75 174 PHE B O 1
ATOM 6492 N N . LEU B 1 175 ? -5.035 -10.742 -19.266 1 98.38 175 LEU B N 1
ATOM 6493 C CA . LEU B 1 175 ? -4.672 -10.586 -20.672 1 98.38 175 LEU B CA 1
ATOM 6494 C C . LEU B 1 175 ? -5.898 -10.703 -21.562 1 98.38 175 LEU B C 1
ATOM 6496 O O . LEU B 1 175 ? -6.043 -9.945 -22.531 1 98.38 175 LEU B O 1
ATOM 6500 N N . GLU B 1 176 ? -6.777 -11.641 -21.234 1 97.88 176 GLU B N 1
ATOM 6501 C CA . GLU B 1 176 ? -7.992 -11.812 -22.031 1 97.88 176 GLU B CA 1
ATOM 6502 C C . GLU B 1 176 ? -8.945 -10.641 -21.828 1 97.88 176 GLU B C 1
ATOM 6504 O O . GLU B 1 176 ? -9.562 -10.164 -22.781 1 97.88 176 GLU B O 1
ATOM 6509 N N . TRP B 1 177 ? -9.117 -10.273 -20.609 1 98.25 177 TRP B N 1
ATOM 6510 C CA . TRP B 1 177 ? -9.953 -9.125 -20.281 1 98.25 177 TRP B CA 1
ATOM 6511 C C . TRP B 1 177 ? -9.453 -7.867 -20.984 1 98.25 177 TRP B C 1
ATOM 6513 O O . TRP B 1 177 ? -10.25 -7.055 -21.453 1 98.25 177 TRP B O 1
ATOM 6523 N N . LEU B 1 178 ? -8.164 -7.695 -21.078 1 98 178 LEU B N 1
ATOM 6524 C CA . LEU B 1 178 ? -7.504 -6.547 -21.688 1 98 178 LEU B CA 1
ATOM 6525 C C . LEU B 1 178 ? -7.883 -6.426 -23.156 1 98 178 LEU B C 1
ATOM 6527 O O . LEU B 1 178 ? -7.996 -5.316 -23.688 1 98 178 LEU B O 1
ATOM 6531 N N . LYS B 1 179 ? -8.055 -7.551 -23.812 1 95.69 179 LYS B N 1
ATOM 6532 C CA . LYS B 1 179 ? -8.43 -7.57 -25.219 1 95.69 179 LYS B CA 1
ATOM 6533 C C . LYS B 1 179 ? -9.734 -6.805 -25.453 1 95.69 179 LYS B C 1
ATOM 6535 O O . LYS B 1 179 ? -9.867 -6.082 -26.438 1 95.69 179 LYS B O 1
ATOM 6540 N N . GLU B 1 180 ? -10.594 -6.973 -24.562 1 94.25 180 GLU B N 1
ATOM 6541 C CA . GLU B 1 180 ? -11.867 -6.27 -24.656 1 94.25 180 GLU B CA 1
ATOM 6542 C C . GLU B 1 180 ? -11.727 -4.805 -24.25 1 94.25 180 GLU B C 1
ATOM 6544 O O . GLU B 1 180 ? -12.359 -3.928 -24.844 1 94.25 180 GLU B O 1
ATOM 6549 N N . GLU B 1 181 ? -10.93 -4.578 -23.281 1 94.44 181 GLU B N 1
ATOM 6550 C CA . GLU B 1 181 ? -10.781 -3.25 -22.688 1 94.44 181 GLU B CA 1
ATOM 6551 C C . GLU B 1 181 ? -10.094 -2.293 -23.656 1 94.44 181 GLU B C 1
ATOM 6553 O O . GLU B 1 181 ? -10.523 -1.146 -23.812 1 94.44 181 GLU B O 1
ATOM 6558 N N . VAL B 1 182 ? -9.078 -2.707 -24.344 1 96.06 182 VAL B N 1
ATOM 6559 C CA . VAL B 1 182 ? -8.297 -1.81 -25.188 1 96.06 182 VAL B CA 1
ATOM 6560 C C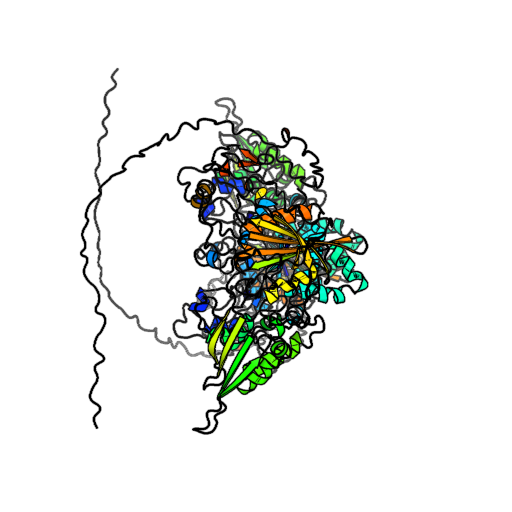 . VAL B 1 182 ? -8.656 -2.045 -26.656 1 96.06 182 VAL B C 1
ATOM 6562 O O . VAL B 1 182 ? -8.234 -1.285 -27.531 1 96.06 182 VAL B O 1
ATOM 6565 N N . GLY B 1 183 ? -9.398 -3.059 -26.969 1 94.31 183 GLY B N 1
ATOM 6566 C CA . GLY B 1 183 ? -9.734 -3.438 -28.328 1 94.31 183 GLY B CA 1
ATOM 6567 C C . GLY B 1 183 ? -8.734 -4.398 -28.953 1 94.31 183 GLY B C 1
ATOM 6568 O O . GLY B 1 183 ? -7.535 -4.312 -28.672 1 94.31 183 GLY B O 1
ATOM 6569 N N . ARG B 1 184 ? -9.156 -5.227 -29.828 1 89.81 184 ARG B N 1
ATOM 6570 C CA . ARG B 1 184 ? -8.367 -6.293 -30.438 1 89.81 184 ARG B CA 1
ATOM 6571 C C . ARG B 1 184 ? -7.199 -5.723 -31.234 1 89.81 184 ARG B C 1
ATOM 6573 O O . ARG B 1 184 ? -6.113 -6.301 -31.266 1 89.81 184 ARG B O 1
ATOM 6580 N N . ASN B 1 185 ? -7.441 -4.59 -31.781 1 91.75 185 ASN B N 1
ATOM 6581 C CA . ASN B 1 185 ? -6.426 -3.994 -32.625 1 91.75 185 ASN B CA 1
ATOM 6582 C C . ASN B 1 185 ? -5.305 -3.355 -31.828 1 91.75 185 ASN B C 1
ATOM 6584 O O . ASN B 1 185 ? -4.199 -3.15 -32.344 1 91.75 185 ASN B O 1
ATOM 6588 N N . ASN B 1 186 ? -5.602 -3.109 -30.578 1 95.75 186 ASN B N 1
ATOM 6589 C CA . ASN B 1 186 ? -4.617 -2.434 -29.734 1 95.75 186 ASN B CA 1
ATOM 6590 C C . ASN B 1 186 ? -4.051 -3.369 -28.672 1 95.75 186 ASN B C 1
ATOM 6592 O O . ASN B 1 186 ? -3.131 -2.998 -27.938 1 95.75 186 ASN B O 1
ATOM 6596 N N . TRP B 1 187 ? -4.547 -4.551 -28.688 1 96.5 187 TRP B N 1
ATOM 6597 C CA . TRP B 1 187 ? -4.238 -5.523 -27.641 1 96.5 187 TRP B CA 1
ATOM 6598 C C . TRP B 1 187 ? -2.754 -5.879 -27.656 1 96.5 187 TRP B C 1
ATOM 6600 O O . TRP B 1 187 ? -2.064 -5.727 -26.641 1 96.5 187 TRP B O 1
ATOM 6610 N N . GLN B 1 188 ? -2.219 -6.316 -28.797 1 94.94 188 GLN B N 1
ATOM 6611 C CA . GLN B 1 188 ? -0.818 -6.715 -28.906 1 94.94 188 GLN B CA 1
ATOM 6612 C C . GLN B 1 188 ? 0.11 -5.523 -28.672 1 94.94 188 GLN B C 1
ATOM 6614 O O . GLN B 1 188 ? 1.153 -5.656 -28.031 1 94.94 188 GLN B O 1
ATOM 6619 N N . LYS B 1 189 ? -0.265 -4.395 -29.172 1 94.62 189 LYS B N 1
ATOM 6620 C CA . LYS B 1 189 ? 0.538 -3.188 -29 1 94.62 189 LYS B CA 1
ATOM 6621 C C . LYS B 1 189 ? 0.684 -2.832 -27.531 1 94.62 189 LYS B C 1
ATOM 6623 O O . LYS B 1 189 ? 1.769 -2.457 -27.078 1 94.62 189 LYS B O 1
ATOM 6628 N N . TRP B 1 190 ? -0.441 -2.891 -26.828 1 97.12 190 TRP B N 1
ATOM 6629 C CA . TRP B 1 190 ? -0.409 -2.596 -25.406 1 97.12 190 TRP B CA 1
ATOM 6630 C C . TRP B 1 190 ? 0.542 -3.539 -24.672 1 97.12 190 TRP B C 1
ATOM 6632 O O . TRP B 1 190 ? 1.346 -3.104 -23.844 1 97.12 190 TRP B O 1
ATOM 6642 N N . ILE B 1 191 ? 0.456 -4.84 -24.984 1 96.56 191 ILE B N 1
ATOM 6643 C CA . ILE B 1 191 ? 1.282 -5.855 -24.328 1 96.56 191 ILE B CA 1
ATOM 6644 C C . ILE B 1 191 ? 2.756 -5.59 -24.641 1 96.56 191 ILE B C 1
ATOM 6646 O O . ILE B 1 191 ? 3.594 -5.605 -23.734 1 96.56 191 ILE B O 1
ATOM 6650 N N . ASP B 1 192 ? 3.094 -5.258 -25.875 1 93.81 192 ASP B N 1
ATOM 6651 C CA . ASP B 1 192 ? 4.473 -5.008 -26.281 1 93.81 192 ASP B CA 1
ATOM 6652 C C . ASP B 1 192 ? 5.051 -3.797 -25.562 1 93.81 192 ASP B C 1
ATOM 6654 O O . ASP B 1 192 ? 6.246 -3.764 -25.25 1 93.81 192 ASP B O 1
ATOM 6658 N N . GLN B 1 193 ? 4.18 -2.891 -25.297 1 94.88 193 GLN B N 1
ATOM 6659 C CA . GLN B 1 193 ? 4.621 -1.65 -24.672 1 94.88 193 GLN B CA 1
ATOM 6660 C C . GLN B 1 193 ? 4.797 -1.83 -23.172 1 94.88 193 GLN B C 1
ATOM 6662 O O . GLN B 1 193 ? 5.664 -1.199 -22.562 1 94.88 193 GLN B O 1
ATOM 6667 N N . HIS B 1 194 ? 4.016 -2.721 -22.578 1 97.06 194 HIS B N 1
ATOM 6668 C CA . HIS B 1 194 ? 3.912 -2.652 -21.125 1 97.06 194 HIS B CA 1
ATOM 6669 C C . HIS B 1 194 ? 4.488 -3.904 -20.469 1 97.06 194 HIS B C 1
ATOM 6671 O O . HIS B 1 194 ? 4.758 -3.914 -19.266 1 97.06 194 HIS B O 1
ATOM 6677 N N . ILE B 1 195 ? 4.656 -4.984 -21.172 1 96.88 195 ILE B N 1
ATOM 6678 C CA . ILE B 1 195 ? 5.129 -6.234 -20.578 1 96.88 195 ILE B CA 1
ATOM 6679 C C . ILE B 1 195 ? 6.301 -6.781 -21.391 1 96.88 195 ILE B C 1
ATOM 6681 O O . ILE B 1 195 ? 6.145 -7.105 -22.578 1 96.88 195 ILE B O 1
ATOM 6685 N N . SER B 1 196 ? 7.426 -6.93 -20.734 1 94.44 196 SER B N 1
ATOM 6686 C CA . SER B 1 196 ? 8.625 -7.398 -21.422 1 94.44 196 SER B CA 1
ATOM 6687 C C . SER B 1 196 ? 8.805 -8.906 -21.266 1 94.44 196 SER B C 1
ATOM 6689 O O . SER B 1 196 ? 9.297 -9.578 -22.172 1 94.44 196 SER B O 1
ATOM 6691 N N . ALA B 1 197 ? 8.43 -9.367 -20.125 1 96.62 197 ALA B N 1
ATOM 6692 C CA . ALA B 1 197 ? 8.633 -10.781 -19.828 1 96.62 197 ALA B CA 1
ATOM 6693 C C . ALA B 1 197 ? 7.613 -11.289 -18.812 1 96.62 197 ALA B C 1
ATOM 6695 O O . ALA B 1 197 ? 7.031 -10.5 -18.078 1 96.62 197 ALA B O 1
ATOM 6696 N N . TYR B 1 198 ? 7.418 -12.57 -18.906 1 98.06 198 TYR B N 1
ATOM 6697 C CA . TYR B 1 198 ? 6.477 -13.234 -18.016 1 98.06 198 TYR B CA 1
ATOM 6698 C C . TYR B 1 198 ? 7.059 -14.539 -17.484 1 98.06 198 TYR B C 1
ATOM 6700 O O . TYR B 1 198 ? 7.469 -15.406 -18.25 1 98.06 198 TYR B O 1
ATOM 6708 N N . PHE B 1 199 ? 7.141 -14.656 -16.109 1 98.56 199 PHE B N 1
ATOM 6709 C CA . PHE B 1 199 ? 7.555 -15.883 -15.445 1 98.56 199 PHE B CA 1
ATOM 6710 C C . PHE B 1 199 ? 6.359 -16.578 -14.805 1 98.56 199 PHE B C 1
ATOM 6712 O O . PHE B 1 199 ? 5.844 -16.125 -13.781 1 98.56 199 PHE B O 1
ATOM 6719 N N . ALA B 1 200 ? 5.957 -17.672 -15.391 1 98.81 200 ALA B N 1
ATOM 6720 C CA . ALA B 1 200 ? 4.906 -18.516 -14.836 1 98.81 200 ALA B CA 1
ATOM 6721 C C . ALA B 1 200 ? 5.48 -19.531 -13.859 1 98.81 200 ALA B C 1
ATOM 6723 O O . ALA B 1 200 ? 5.891 -20.625 -14.258 1 98.81 200 ALA B O 1
ATOM 6724 N N . VAL B 1 201 ? 5.391 -19.25 -12.602 1 98.69 201 VAL B N 1
ATOM 6725 C CA . VAL B 1 201 ? 6 -20.109 -11.594 1 98.69 201 VAL B CA 1
ATOM 6726 C C . VAL B 1 201 ? 4.941 -21.031 -11 1 98.69 201 VAL B C 1
ATOM 6728 O O . VAL B 1 201 ? 3.963 -20.562 -10.414 1 98.69 201 VAL B O 1
ATOM 6731 N N . GLY B 1 202 ? 5.129 -22.297 -11.133 1 98.38 202 GLY B N 1
ATOM 6732 C CA . GLY B 1 202 ? 4.223 -23.281 -10.57 1 98.38 202 GLY B CA 1
ATOM 6733 C C . GLY B 1 202 ? 2.803 -23.156 -11.078 1 98.38 202 GLY B C 1
ATOM 6734 O O . GLY B 1 202 ? 1.847 -23.266 -10.312 1 98.38 202 GLY B O 1
ATOM 6735 N N . SER B 1 203 ? 2.604 -22.891 -12.336 1 98.56 203 SER B N 1
ATOM 6736 C CA . SER B 1 203 ? 1.291 -22.625 -12.914 1 98.56 203 SER B CA 1
ATOM 6737 C C . SER B 1 203 ? 0.488 -23.906 -13.086 1 98.56 203 SER B C 1
ATOM 6739 O O . SER B 1 203 ? 0.941 -24.844 -13.75 1 98.56 203 SER B O 1
ATOM 6741 N N . PRO B 1 204 ? -0.677 -23.984 -12.516 1 98.56 204 PRO B N 1
ATOM 6742 C CA . PRO B 1 204 ? -1.539 -25.141 -12.781 1 98.56 204 PRO B CA 1
ATOM 6743 C C . PRO B 1 204 ? -2.271 -25.031 -14.117 1 98.56 204 PRO B C 1
ATOM 6745 O O . PRO B 1 204 ? -3.494 -24.875 -14.141 1 98.56 204 PRO B O 1
ATOM 6748 N N . LEU B 1 205 ? -1.62 -25.344 -15.18 1 98.5 205 LEU B N 1
ATOM 6749 C CA . LEU B 1 205 ? -2.096 -25.062 -16.531 1 98.5 205 LEU B CA 1
ATOM 6750 C C . LEU B 1 205 ? -3.236 -25.984 -16.922 1 98.5 205 LEU B C 1
ATOM 6752 O O . LEU B 1 205 ? -4.074 -25.641 -17.75 1 98.5 205 LEU B O 1
ATOM 6756 N N . LEU B 1 206 ? -3.232 -27.234 -16.344 1 97.88 206 LEU B N 1
ATOM 6757 C CA . LEU B 1 206 ? -4.344 -28.156 -16.578 1 97.88 206 LEU B CA 1
ATOM 6758 C C . LEU B 1 206 ? -5.051 -28.484 -15.266 1 97.88 206 LEU B C 1
ATOM 6760 O O . LEU B 1 206 ? -5.711 -29.516 -15.156 1 97.88 206 LEU B O 1
ATOM 6764 N N . GLY B 1 207 ? -4.77 -27.625 -14.273 1 97.81 207 GLY B N 1
ATOM 6765 C CA . GLY B 1 207 ? -5.422 -27.781 -12.984 1 97.81 207 GLY B CA 1
ATOM 6766 C C . GLY B 1 207 ? -4.664 -28.688 -12.031 1 97.81 207 GLY B C 1
ATOM 6767 O O . GLY B 1 207 ? -3.549 -29.125 -12.336 1 97.81 207 GLY B O 1
ATOM 6768 N N . SER B 1 208 ? -5.211 -28.859 -10.844 1 97.56 208 SER B N 1
ATOM 6769 C CA . SER B 1 208 ? -4.648 -29.703 -9.789 1 97.56 208 SER B CA 1
ATOM 6770 C C . SER B 1 208 ? -5.723 -30.562 -9.141 1 97.56 208 SER B C 1
ATOM 6772 O O . SER B 1 208 ? -6.805 -30.078 -8.812 1 97.56 208 SER B O 1
ATOM 6774 N N . ALA B 1 209 ? -5.414 -31.812 -8.914 1 96.25 209 ALA B N 1
ATOM 6775 C CA . ALA B 1 209 ? -6.363 -32.75 -8.289 1 96.25 209 ALA B CA 1
ATOM 6776 C C . ALA B 1 209 ? -6.586 -32.375 -6.82 1 96.25 209 ALA B C 1
ATOM 6778 O O . ALA B 1 209 ? -7.59 -32.781 -6.223 1 96.25 209 ALA B O 1
ATOM 6779 N N . GLU B 1 210 ? -5.652 -31.641 -6.285 1 95.38 210 GLU B N 1
ATOM 6780 C CA . GLU B 1 210 ? -5.805 -31.219 -4.898 1 95.38 210 GLU B CA 1
ATOM 6781 C C . GLU B 1 210 ? -7.09 -30.422 -4.703 1 95.38 210 GLU B C 1
ATOM 6783 O O . GLU B 1 210 ? -7.66 -30.406 -3.609 1 95.38 210 GLU B O 1
ATOM 6788 N N . SER B 1 211 ? -7.578 -29.75 -5.703 1 96.25 211 SER B N 1
ATOM 6789 C CA . SER B 1 211 ? -8.828 -29 -5.637 1 96.25 211 SER B CA 1
ATOM 6790 C C . SER B 1 211 ? -10.008 -29.922 -5.316 1 96.25 211 SER B C 1
ATOM 6792 O O . SER B 1 211 ? -10.977 -29.5 -4.691 1 96.25 211 SER B O 1
ATOM 6794 N N . LEU B 1 212 ? -9.922 -31.203 -5.703 1 96.06 212 LEU B N 1
ATOM 6795 C CA . LEU B 1 212 ? -10.961 -32.188 -5.414 1 96.06 212 LEU B CA 1
ATOM 6796 C C . LEU B 1 212 ? -11 -32.531 -3.928 1 96.06 212 LEU B C 1
ATOM 6798 O O . LEU B 1 212 ? -12.07 -32.719 -3.354 1 96.06 212 LEU B O 1
ATOM 6802 N N . GLU B 1 213 ? -9.852 -32.625 -3.371 1 94.12 213 GLU B N 1
ATOM 6803 C CA . GLU B 1 213 ? -9.766 -32.844 -1.931 1 94.12 213 GLU B CA 1
ATOM 6804 C C . GLU B 1 213 ? -10.336 -31.656 -1.156 1 94.12 213 GLU B C 1
ATOM 6806 O O . GLU B 1 213 ? -11.047 -31.828 -0.167 1 94.12 213 GLU B O 1
ATOM 6811 N N . LEU B 1 214 ? -10.039 -30.5 -1.617 1 93.94 214 LEU B N 1
ATOM 6812 C CA . LEU B 1 214 ? -10.508 -29.266 -0.975 1 93.94 214 LEU B CA 1
ATOM 6813 C C . LEU B 1 214 ? -12.031 -29.25 -0.888 1 93.94 214 LEU B C 1
ATOM 6815 O O . LEU B 1 214 ? -12.586 -29.016 0.183 1 93.94 214 LEU B O 1
ATOM 6819 N N . ILE B 1 215 ? -12.75 -29.609 -1.92 1 94.19 215 ILE B N 1
ATOM 6820 C CA . ILE B 1 215 ? -14.195 -29.391 -1.961 1 94.19 215 ILE B CA 1
ATOM 6821 C C . ILE B 1 215 ? -14.914 -30.625 -1.414 1 94.19 215 ILE B C 1
ATOM 6823 O O . ILE B 1 215 ? -16.125 -30.578 -1.141 1 94.19 215 ILE B O 1
ATOM 6827 N N . SER B 1 216 ? -14.211 -31.75 -1.27 1 92.75 216 SER B N 1
ATOM 6828 C CA . SER B 1 216 ? -14.859 -32.969 -0.824 1 92.75 216 SER B CA 1
ATOM 6829 C C . SER B 1 216 ? -14.672 -33.188 0.674 1 92.75 216 SER B C 1
ATOM 6831 O O . SER B 1 216 ? -15.648 -33.25 1.426 1 92.75 216 SER B O 1
ATOM 6833 N N . SER B 1 217 ? -13.477 -33.25 1.124 1 88.75 217 SER B N 1
ATOM 6834 C CA . SER B 1 217 ? -13.227 -33.5 2.541 1 88.75 217 SER B CA 1
ATOM 6835 C C . SER B 1 217 ? -12.617 -32.25 3.211 1 88.75 217 SER B C 1
ATOM 6837 O O . SER B 1 217 ? -12.703 -32.094 4.43 1 88.75 217 SER B O 1
ATOM 6839 N N . GLY B 1 218 ? -12.102 -31.422 2.449 1 88.38 218 GLY B N 1
ATOM 6840 C CA . GLY B 1 218 ? -11.375 -30.297 3.027 1 88.38 218 GLY B CA 1
ATOM 6841 C C . GLY B 1 218 ? -9.922 -30.625 3.326 1 88.38 218 GLY B C 1
ATOM 6842 O O . GLY B 1 218 ? -9.555 -31.781 3.471 1 88.38 218 GLY B O 1
ATOM 6843 N N . LEU B 1 219 ? -9.141 -29.531 3.354 1 84.25 219 LEU B N 1
ATOM 6844 C CA . LEU B 1 219 ? -7.715 -29.609 3.662 1 84.25 219 LEU B CA 1
ATOM 6845 C C . LEU B 1 219 ? -7.301 -28.516 4.641 1 84.25 219 LEU B C 1
ATOM 6847 O O . LEU B 1 219 ? -7.492 -27.328 4.367 1 84.25 219 LEU B O 1
ATOM 6851 N N . THR B 1 220 ? -6.773 -28.812 5.797 1 79.88 220 THR B N 1
ATOM 6852 C CA . THR B 1 220 ? -6.488 -27.844 6.852 1 79.88 220 THR B CA 1
ATOM 6853 C C . THR B 1 220 ? -5.164 -27.125 6.586 1 79.88 220 THR B C 1
ATOM 6855 O O . THR B 1 220 ? -4.961 -26 7.043 1 79.88 220 THR B O 1
ATOM 6858 N N . GLU B 1 221 ? -4.309 -27.656 5.812 1 71.19 221 GLU B N 1
ATOM 6859 C CA . GLU B 1 221 ? -2.982 -27.109 5.523 1 71.19 221 GLU B CA 1
ATOM 6860 C C . GLU B 1 221 ? -2.291 -26.625 6.793 1 71.19 221 GLU B C 1
ATOM 6862 O O . GLU B 1 221 ? -1.716 -25.547 6.816 1 71.19 221 GLU B O 1
ATOM 6867 N N . GLY B 1 222 ? -2.549 -27.219 7.934 1 71.94 222 GLY B N 1
ATOM 6868 C CA . GLY B 1 222 ? -1.849 -26.938 9.18 1 71.94 222 GLY B CA 1
ATOM 6869 C C . GLY B 1 222 ? -2.607 -25.984 10.086 1 71.94 222 GLY B C 1
ATOM 6870 O O . GLY B 1 222 ? -2.162 -25.688 11.195 1 71.94 222 GLY B O 1
ATOM 6871 N N . LEU B 1 223 ? -3.645 -25.438 9.664 1 77.06 223 LEU B N 1
ATOM 6872 C CA . LEU B 1 223 ? -4.445 -24.562 10.508 1 77.06 223 LEU B CA 1
ATOM 6873 C C . LEU B 1 223 ? -5.148 -25.344 11.602 1 77.06 223 LEU B C 1
ATOM 6875 O O . LEU B 1 223 ? -5.523 -26.5 11.398 1 77.06 223 LEU B O 1
ATOM 6879 N N . PRO B 1 224 ? -5.246 -24.781 12.812 1 80.94 224 PRO B N 1
ATOM 6880 C CA . PRO B 1 224 ? -5.891 -25.469 13.93 1 80.94 224 PRO B CA 1
ATOM 6881 C C . PRO B 1 224 ? -7.414 -25.5 13.805 1 80.94 224 PRO B C 1
ATOM 6883 O O . PRO B 1 224 ? -8.117 -25.047 14.711 1 80.94 224 PRO B O 1
ATOM 6886 N N . VAL B 1 225 ? -7.883 -26 12.742 1 83.31 225 VAL B N 1
ATOM 6887 C CA . VAL B 1 225 ? -9.297 -26.219 12.445 1 83.31 225 VAL B CA 1
ATOM 6888 C C . VAL B 1 225 ? -9.508 -27.625 11.906 1 83.31 225 VAL B C 1
ATOM 6890 O O . VAL B 1 225 ? -8.57 -28.25 11.414 1 83.31 225 VAL B O 1
ATOM 6893 N N . THR B 1 226 ? -10.672 -28.109 12.109 1 83.94 226 THR B N 1
ATOM 6894 C CA . THR B 1 226 ? -10.953 -29.453 11.609 1 83.94 226 THR B CA 1
ATOM 6895 C C . THR B 1 226 ? -11.125 -29.438 10.094 1 83.94 226 THR B C 1
ATOM 6897 O O . THR B 1 226 ? -11.383 -28.391 9.5 1 83.94 226 THR B O 1
ATOM 6900 N N . GLN B 1 227 ? -10.961 -30.578 9.562 1 85.38 227 GLN B N 1
ATOM 6901 C CA . GLN B 1 227 ? -11.141 -30.734 8.125 1 85.38 227 GLN B CA 1
ATOM 6902 C C . GLN B 1 227 ? -12.562 -30.359 7.703 1 85.38 227 GLN B C 1
ATOM 6904 O O . GLN B 1 227 ? -12.766 -29.734 6.664 1 85.38 227 GLN B O 1
ATOM 6909 N N . SER B 1 228 ? -13.453 -30.75 8.5 1 83.88 228 SER B N 1
ATOM 6910 C CA . SER B 1 228 ? -14.852 -30.469 8.195 1 83.88 228 SER B CA 1
ATOM 6911 C C . SER B 1 228 ? -15.125 -28.969 8.219 1 83.88 228 SER B C 1
ATOM 6913 O O . SER B 1 228 ? -15.859 -28.453 7.371 1 83.88 228 SER B O 1
ATOM 6915 N N . GLU B 1 229 ? -14.57 -28.312 9.164 1 85.88 229 GLU B N 1
ATOM 6916 C CA . GLU B 1 229 ? -14.727 -26.875 9.25 1 85.88 229 GLU B CA 1
ATOM 6917 C C . GLU B 1 229 ? -14.047 -26.172 8.07 1 85.88 229 GLU B C 1
ATOM 6919 O O . GLU B 1 229 ? -14.594 -25.219 7.512 1 85.88 229 GLU B O 1
ATOM 6924 N N . MET B 1 230 ? -12.977 -26.703 7.734 1 89.12 230 MET B N 1
ATOM 6925 C CA . MET B 1 230 ? -12.273 -26.141 6.59 1 89.12 230 MET B CA 1
ATOM 6926 C C . MET B 1 230 ? -13.07 -26.344 5.305 1 89.12 230 MET B C 1
ATOM 6928 O O . MET B 1 230 ? -13.094 -25.469 4.438 1 89.12 230 MET B O 1
ATOM 6932 N N . ARG B 1 231 ? -13.617 -27.484 5.137 1 91.94 231 ARG B N 1
ATOM 6933 C CA . ARG B 1 231 ? -14.422 -27.734 3.945 1 91.94 231 ARG B CA 1
ATOM 6934 C C . ARG B 1 231 ? -15.547 -26.703 3.82 1 91.94 231 ARG B C 1
ATOM 6936 O O . ARG B 1 231 ? -15.812 -26.203 2.729 1 91.94 231 ARG B O 1
ATOM 6943 N N . LYS B 1 232 ? -16.203 -26.422 4.98 1 88.38 232 LYS B N 1
ATOM 6944 C CA . LYS B 1 232 ? -17.297 -25.469 4.977 1 88.38 232 LYS B CA 1
ATOM 6945 C C . LYS B 1 232 ? -16.828 -24.109 4.445 1 88.38 232 LYS B C 1
ATOM 6947 O O . LYS B 1 232 ? -17.609 -23.391 3.812 1 88.38 232 LYS B O 1
ATOM 6952 N N . LEU B 1 233 ? -15.664 -23.859 4.719 1 92.88 233 LEU B N 1
ATOM 6953 C CA . LEU B 1 233 ? -15.086 -22.594 4.312 1 92.88 233 LEU B CA 1
ATOM 6954 C C . LEU B 1 233 ? -14.648 -22.625 2.85 1 92.88 233 LEU B C 1
ATOM 6956 O O . LEU B 1 233 ? -15.07 -21.781 2.053 1 92.88 233 LEU B O 1
ATOM 6960 N N . VAL B 1 234 ? -13.945 -23.594 2.449 1 94.44 234 VAL B N 1
ATOM 6961 C CA . VAL B 1 234 ? -13.25 -23.594 1.167 1 94.44 234 VAL B CA 1
ATOM 6962 C C . VAL B 1 234 ? -14.258 -23.812 0.037 1 94.44 234 VAL B C 1
ATOM 6964 O O . VAL B 1 234 ? -14.07 -23.312 -1.071 1 94.44 234 VAL B O 1
ATOM 6967 N N . VAL B 1 235 ? -15.352 -24.484 0.293 1 95.88 235 VAL B N 1
ATOM 6968 C CA . VAL B 1 235 ? -16.359 -24.719 -0.737 1 95.88 235 VAL B CA 1
ATOM 6969 C C . VAL B 1 235 ? -17 -23.406 -1.146 1 95.88 235 VAL B C 1
ATOM 6971 O O . VAL B 1 235 ? -17.594 -23.297 -2.219 1 95.88 235 VAL B O 1
ATOM 6974 N N . SER B 1 236 ? -16.859 -22.422 -0.286 1 97.44 236 SER B N 1
ATOM 6975 C CA . SER B 1 236 ? -17.453 -21.125 -0.6 1 97.44 236 SER B CA 1
ATOM 6976 C C . SER B 1 236 ? -16.516 -20.281 -1.463 1 97.44 236 SER B C 1
ATOM 6978 O O . SER B 1 236 ? -16.922 -19.234 -1.976 1 97.44 236 SER B O 1
ATOM 6980 N N . PHE B 1 237 ? -15.336 -20.688 -1.639 1 98 237 PHE B N 1
ATOM 6981 C CA . PHE B 1 237 ? -14.375 -19.938 -2.441 1 98 237 PHE B CA 1
ATOM 6982 C C . PHE B 1 237 ? -14.477 -20.328 -3.912 1 98 237 PHE B C 1
ATOM 6984 O O . PHE B 1 237 ? -13.945 -21.359 -4.324 1 98 237 PHE B O 1
ATOM 6991 N N . GLY B 1 238 ? -15.062 -19.406 -4.641 1 98.31 238 GLY B N 1
ATOM 6992 C CA . GLY B 1 238 ? -15.312 -19.703 -6.043 1 98.31 238 GLY B CA 1
ATOM 6993 C C . GLY B 1 238 ? -14.047 -19.812 -6.867 1 98.31 238 GLY B C 1
ATOM 6994 O O . GLY B 1 238 ? -14.039 -20.406 -7.945 1 98.31 238 GLY B O 1
ATOM 6995 N N . SER B 1 239 ? -12.945 -19.297 -6.395 1 98.25 239 SER B N 1
ATOM 6996 C CA . SER B 1 239 ? -11.688 -19.312 -7.125 1 98.25 239 SER B CA 1
ATOM 6997 C C . SER B 1 239 ? -11.164 -20.734 -7.309 1 98.25 239 SER B C 1
ATOM 6999 O O . SER B 1 239 ? -10.391 -21 -8.234 1 98.25 239 SER B O 1
ATOM 7001 N N . ILE B 1 240 ? -11.516 -21.641 -6.469 1 97.31 240 ILE B N 1
ATOM 7002 C CA . ILE B 1 240 ? -11.008 -23 -6.48 1 97.31 240 ILE B CA 1
ATOM 7003 C C . ILE B 1 240 ? -11.367 -23.672 -7.805 1 97.31 240 ILE B C 1
ATOM 7005 O O . ILE B 1 240 ? -10.586 -24.469 -8.344 1 97.31 240 ILE B O 1
ATOM 7009 N N . LEU B 1 241 ? -12.484 -23.312 -8.367 1 97.69 241 LEU B N 1
ATOM 7010 C CA . LEU B 1 241 ? -12.922 -23.922 -9.609 1 97.69 241 LEU B CA 1
ATOM 7011 C C . LEU B 1 241 ? -12.039 -23.5 -10.773 1 97.69 241 LEU B C 1
ATOM 7013 O O . LEU B 1 241 ? -12.039 -24.141 -11.828 1 97.69 241 LEU B O 1
ATOM 7017 N N . SER B 1 242 ? -11.258 -22.406 -10.57 1 97.06 242 SER B N 1
ATOM 7018 C CA . SER B 1 242 ? -10.414 -21.891 -11.641 1 97.06 242 SER B CA 1
ATOM 7019 C C . SER B 1 242 ? -9.203 -22.781 -11.875 1 97.06 242 SER B C 1
ATOM 7021 O O . SER B 1 242 ? -8.555 -22.688 -12.922 1 97.06 242 SER B O 1
ATOM 7023 N N . PHE B 1 243 ? -8.875 -23.656 -10.93 1 96 243 PHE B N 1
ATOM 7024 C CA . PHE B 1 243 ? -7.711 -24.516 -11.141 1 96 243 PHE B CA 1
ATOM 7025 C C . PHE B 1 243 ? -8.062 -25.984 -10.891 1 96 243 PHE B C 1
ATOM 7027 O O . PHE B 1 243 ? -7.23 -26.75 -10.398 1 96 243 PHE B O 1
ATOM 7034 N N . MET B 1 244 ? -9.281 -26.312 -11.172 1 97.75 244 MET B N 1
ATOM 7035 C CA . MET B 1 244 ? -9.688 -27.719 -11.219 1 97.75 244 MET B CA 1
ATOM 7036 C C . MET B 1 244 ? -9.18 -28.391 -12.492 1 97.75 244 MET B C 1
ATOM 7038 O O . MET B 1 244 ? -8.953 -27.719 -13.5 1 97.75 244 MET B O 1
ATOM 7042 N N . PRO B 1 245 ? -9.07 -29.672 -12.453 1 97.81 245 PRO B N 1
ATOM 7043 C CA . PRO B 1 245 ? -8.5 -30.375 -13.602 1 97.81 245 PRO B CA 1
ATOM 7044 C C . PRO B 1 245 ? -9.328 -30.219 -14.875 1 97.81 245 PRO B C 1
ATOM 7046 O O . PRO B 1 245 ? -10.562 -30.297 -14.82 1 97.81 245 PRO B O 1
ATOM 7049 N N . ILE B 1 246 ? -8.688 -30 -15.977 1 97.38 246 ILE B N 1
ATOM 7050 C CA . ILE B 1 246 ? -9.281 -29.969 -17.312 1 97.38 246 ILE B CA 1
ATOM 7051 C C . ILE B 1 246 ? -8.5 -30.875 -18.25 1 97.38 246 ILE B C 1
ATOM 7053 O O . ILE B 1 246 ? -7.324 -31.172 -18 1 97.38 246 ILE B O 1
ATOM 7057 N N . PRO B 1 247 ? -9.156 -31.359 -19.25 1 95.38 247 PRO B N 1
ATOM 7058 C CA . PRO B 1 247 ? -8.422 -32.219 -20.188 1 95.38 247 PRO B CA 1
ATOM 7059 C C . PRO B 1 247 ? -7.473 -31.422 -21.094 1 95.38 247 PRO B C 1
ATOM 7061 O O . PRO B 1 247 ? -7.734 -30.25 -21.391 1 95.38 247 PRO B O 1
ATOM 7064 N N . SER B 1 248 ? -6.359 -32 -21.453 1 92.56 248 SER B N 1
ATOM 7065 C CA . SER B 1 248 ? -5.398 -31.375 -22.344 1 92.56 248 SER B CA 1
ATOM 7066 C C . SER B 1 248 ? -5.945 -31.25 -23.766 1 92.56 248 SER B C 1
ATOM 7068 O O . SER B 1 248 ? -5.547 -30.359 -24.516 1 92.56 248 SER B O 1
ATOM 7070 N N . GLY B 1 249 ? -6.84 -32.156 -24.094 1 84.06 249 GLY B N 1
ATOM 7071 C CA . GLY B 1 249 ? -7.387 -32.188 -25.438 1 84.06 249 GLY B CA 1
ATOM 7072 C C . GLY B 1 249 ? -6.5 -32.906 -26.422 1 84.06 249 GLY B C 1
ATOM 7073 O O . GLY B 1 249 ? -6.855 -33.062 -27.594 1 84.06 249 GLY B O 1
ATOM 7074 N N . LEU B 1 250 ? -5.25 -33.344 -26.109 1 79.38 250 LEU B N 1
ATOM 7075 C CA . LEU B 1 250 ? -4.324 -34.031 -27.016 1 79.38 250 LEU B CA 1
ATOM 7076 C C . LEU B 1 250 ? -4.508 -35.531 -26.953 1 79.38 250 LEU B C 1
ATOM 7078 O O . LEU B 1 250 ? -3.689 -36.281 -27.484 1 79.38 250 LEU B O 1
ATOM 7082 N N . ASN B 1 251 ? -5.637 -36 -26.531 1 70.94 251 ASN B N 1
ATOM 7083 C CA . ASN B 1 251 ? -5.887 -37.438 -26.406 1 70.94 251 ASN B CA 1
ATOM 7084 C C . ASN B 1 251 ? -4.746 -38.156 -25.688 1 70.94 251 ASN B C 1
ATOM 7086 O O . ASN B 1 251 ? -4.262 -39.188 -26.156 1 70.94 251 ASN B O 1
ATOM 7090 N N . SER B 1 252 ? -4.148 -37.5 -24.75 1 77.62 252 SER B N 1
ATOM 7091 C CA . SER B 1 252 ? -3.125 -38.125 -23.906 1 77.62 252 SER B CA 1
ATOM 7092 C C . SER B 1 252 ? -3.725 -39.156 -22.984 1 77.62 252 SER B C 1
ATOM 7094 O O . SER B 1 252 ? -4.887 -39.062 -22.578 1 77.62 252 SER B O 1
ATOM 7096 N N . ALA B 1 253 ? -2.936 -40.219 -22.719 1 83.25 253 ALA B N 1
ATOM 7097 C CA . ALA B 1 253 ? -3.369 -41.25 -21.766 1 83.25 253 ALA B CA 1
ATOM 7098 C C . ALA B 1 253 ? -3.697 -40.625 -20.406 1 83.25 253 ALA B C 1
ATOM 7100 O O . ALA B 1 253 ? -4.551 -41.125 -19.672 1 83.25 253 ALA B O 1
ATOM 7101 N N . LYS B 1 254 ? -3.062 -39.594 -20.172 1 88.38 254 LYS B N 1
ATOM 7102 C CA . LYS B 1 254 ? -3.266 -38.938 -18.875 1 88.38 254 LYS B CA 1
ATOM 7103 C C . LYS B 1 254 ? -4.645 -38.281 -18.812 1 88.38 254 LYS B C 1
ATOM 7105 O O . LYS B 1 254 ? -5.199 -38.125 -17.719 1 88.38 254 LYS B O 1
ATOM 7110 N N . ASP B 1 255 ? -5.254 -37.938 -19.875 1 89.19 255 ASP B N 1
ATOM 7111 C CA . ASP B 1 255 ? -6.598 -37.375 -19.891 1 89.19 255 ASP B CA 1
ATOM 7112 C C . ASP B 1 255 ? -7.641 -38.406 -19.5 1 89.19 255 ASP B C 1
ATOM 7114 O O . ASP B 1 255 ? -8.742 -38.062 -19.062 1 89.19 255 ASP B O 1
ATOM 7118 N N . ASP B 1 256 ? -7.277 -39.625 -19.641 1 90.75 256 ASP B N 1
ATOM 7119 C CA . ASP B 1 256 ? -8.227 -40.719 -19.375 1 90.75 256 ASP B CA 1
ATOM 7120 C C . ASP B 1 256 ? -8.055 -41.25 -17.953 1 90.75 256 ASP B C 1
ATOM 7122 O O . ASP B 1 256 ? -8.836 -42.094 -17.5 1 90.75 256 ASP B O 1
ATOM 7126 N N . GLU B 1 257 ? -7.121 -40.75 -17.312 1 93.94 257 GLU B N 1
ATOM 7127 C CA . GLU B 1 257 ? -6.895 -41.188 -15.945 1 93.94 257 GLU B CA 1
ATOM 7128 C C . GLU B 1 257 ? -8.039 -40.75 -15.031 1 93.94 257 GLU B C 1
ATOM 7130 O O . GLU B 1 257 ? -8.562 -39.656 -15.164 1 93.94 257 GLU B O 1
ATOM 7135 N N . VAL B 1 258 ? -8.445 -41.688 -14.117 1 96.69 258 VAL B N 1
ATOM 7136 C CA . VAL B 1 258 ? -9.453 -41.375 -13.109 1 96.69 258 VAL B CA 1
ATOM 7137 C C . VAL B 1 258 ? -8.828 -40.531 -11.992 1 96.69 258 VAL B C 1
ATOM 7139 O O . VAL B 1 258 ? -7.828 -40.938 -11.398 1 96.69 258 VAL B O 1
ATOM 7142 N N . LEU B 1 259 ? -9.383 -39.406 -11.742 1 97.62 259 LEU B N 1
ATOM 7143 C CA . LEU B 1 259 ? -8.844 -38.5 -10.727 1 97.62 259 LEU B CA 1
ATOM 7144 C C . LEU B 1 259 ? -9.609 -38.656 -9.414 1 97.62 259 LEU B C 1
ATOM 7146 O O . LEU B 1 259 ? -9.07 -38.344 -8.344 1 97.62 259 LEU B O 1
ATOM 7150 N N . ILE B 1 260 ? -10.844 -39 -9.461 1 97.25 260 ILE B N 1
ATOM 7151 C CA . ILE B 1 260 ? -11.641 -39.219 -8.258 1 97.25 260 ILE B CA 1
ATOM 7152 C C . ILE B 1 260 ? -12.641 -40.344 -8.484 1 97.25 260 ILE B C 1
ATOM 7154 O O . ILE B 1 260 ? -13.25 -40.438 -9.555 1 97.25 260 ILE B O 1
ATOM 7158 N N . ARG B 1 261 ? -12.703 -41.219 -7.559 1 96.69 261 ARG B N 1
ATOM 7159 C CA . ARG B 1 261 ? -13.688 -42.312 -7.504 1 96.69 261 ARG B CA 1
ATOM 7160 C C . ARG B 1 261 ? -14.625 -42.125 -6.316 1 96.69 261 ARG B C 1
ATOM 7162 O O . ARG B 1 261 ? -14.18 -41.906 -5.191 1 96.69 261 ARG B O 1
ATOM 7169 N N . VAL B 1 262 ? -15.891 -42.219 -6.602 1 94 262 VAL B N 1
ATOM 7170 C CA . VAL B 1 262 ? -16.891 -42.031 -5.547 1 94 262 VAL B CA 1
ATOM 7171 C C . VAL B 1 262 ? -17.688 -43.312 -5.367 1 94 262 VAL B C 1
ATOM 7173 O O . VAL B 1 262 ? -18.234 -43.844 -6.332 1 94 262 VAL B O 1
ATOM 7176 N N . ARG B 1 263 ? -17.719 -43.75 -4.137 1 89.69 263 ARG B N 1
ATOM 7177 C CA . ARG B 1 263 ? -18.547 -44.906 -3.758 1 89.69 263 ARG B CA 1
ATOM 7178 C C . ARG B 1 263 ? -19.828 -44.438 -3.057 1 89.69 263 ARG B C 1
ATOM 7180 O O . ARG B 1 263 ? -19.766 -43.75 -2.051 1 89.69 263 ARG B O 1
ATOM 7187 N N . SER B 1 264 ? -20.969 -44.688 -3.643 1 82.25 264 SER B N 1
ATOM 7188 C CA . SER B 1 264 ? -22.25 -44.312 -3.035 1 82.25 264 SER B CA 1
ATOM 7189 C C . SER B 1 264 ? -23.031 -45.531 -2.617 1 82.25 264 SER B C 1
ATOM 7191 O O . SER B 1 264 ? -23.094 -46.531 -3.352 1 82.25 264 SER B O 1
ATOM 7193 N N . GLN B 1 265 ? -23.5 -45.594 -1.322 1 71.94 265 GLN B N 1
ATOM 7194 C CA . GLN B 1 265 ? -24.375 -46.656 -0.838 1 71.94 265 GLN B CA 1
ATOM 7195 C C . GLN B 1 265 ? -25.844 -46.344 -1.15 1 71.94 265 GLN B C 1
ATOM 7197 O O . GLN B 1 265 ? -26.312 -45.25 -0.903 1 71.94 265 GLN B O 1
ATOM 7202 N N . GLN B 1 266 ? -26.531 -46.812 -2.207 1 57.94 266 GLN B N 1
ATOM 7203 C CA . GLN B 1 266 ? -27.922 -46.594 -2.561 1 57.94 266 GLN B CA 1
ATOM 7204 C C . GLN B 1 266 ? -28.859 -47.219 -1.537 1 57.94 266 GLN B C 1
ATOM 7206 O O . GLN B 1 266 ? -30.078 -47.25 -1.73 1 57.94 266 GLN B O 1
ATOM 7211 N N . GLY B 1 267 ? -28.484 -48 -0.565 1 48.34 267 GLY B N 1
ATOM 7212 C CA . GLY B 1 267 ? -29.422 -48.969 0.023 1 48.34 267 GLY B CA 1
ATOM 7213 C C . GLY B 1 267 ? -30.562 -48.281 0.765 1 48.34 267 GLY B C 1
ATOM 7214 O O . GLY B 1 267 ? -30.344 -47.625 1.773 1 48.34 267 GLY B O 1
ATOM 7215 N N . LEU B 1 268 ? -31.594 -47.688 0.124 1 43.75 268 LEU B N 1
ATOM 7216 C CA . LEU B 1 268 ? -32.812 -47.562 0.923 1 43.75 268 LEU B CA 1
ATOM 7217 C C . LEU B 1 268 ? -33.031 -48.812 1.772 1 43.75 268 LEU B C 1
ATOM 7219 O O . LEU B 1 268 ? -33.781 -48.75 2.754 1 43.75 268 LEU B O 1
ATOM 7223 N N . ILE B 1 269 ? -33.25 -50.156 1.135 1 42.75 269 ILE B N 1
ATOM 7224 C CA . ILE B 1 269 ? -33.719 -51.406 1.755 1 42.75 269 ILE B CA 1
ATOM 7225 C C . ILE B 1 269 ? -32.562 -52.062 2.494 1 42.75 269 ILE B C 1
ATOM 7227 O O . ILE B 1 269 ? -31.453 -52.219 1.946 1 42.75 269 ILE B O 1
ATOM 7231 N N . PRO B 1 270 ? -32.688 -52.5 3.787 1 42.47 270 PRO B N 1
ATOM 7232 C CA . PRO B 1 270 ? -31.859 -53.406 4.602 1 42.47 270 PRO B CA 1
ATOM 7233 C C . PRO B 1 270 ? -31.516 -54.688 3.873 1 42.47 270 PRO B C 1
ATOM 7235 O O . PRO B 1 270 ? -32.406 -55.375 3.365 1 42.47 270 PRO B O 1
ATOM 7238 N N . GLY B 1 271 ? -30.25 -55.031 3.326 1 46.78 271 GLY B N 1
ATOM 7239 C CA . GLY B 1 271 ? -29.75 -56.281 2.715 1 46.78 271 GLY B CA 1
ATOM 7240 C C . GLY B 1 271 ? -29.109 -56.031 1.364 1 46.78 271 GLY B C 1
ATOM 7241 O O . GLY B 1 271 ? -28.25 -56.812 0.936 1 46.78 271 GLY B O 1
ATOM 7242 N N . ASP B 1 272 ? -29.75 -55.438 0.326 1 45.38 272 ASP B N 1
ATOM 7243 C CA . ASP B 1 272 ? -29.25 -55.344 -1.044 1 45.38 272 ASP B CA 1
ATOM 7244 C C . ASP B 1 272 ? -28.234 -54.219 -1.178 1 45.38 272 ASP B C 1
ATOM 7246 O O . ASP B 1 272 ? -28.609 -53.031 -1.338 1 45.38 272 ASP B O 1
ATOM 7250 N N . ASP B 1 273 ? -27.047 -54.125 -0.536 1 49.03 273 ASP B N 1
ATOM 7251 C CA . ASP B 1 273 ? -25.875 -53.25 -0.417 1 49.03 273 ASP B CA 1
ATOM 7252 C C . ASP B 1 273 ? -25.297 -52.938 -1.79 1 49.03 273 ASP B C 1
ATOM 7254 O O . ASP B 1 273 ? -24.234 -53.438 -2.16 1 49.03 273 ASP B O 1
ATOM 7258 N N . ASN B 1 274 ? -25.938 -52.656 -2.809 1 57.56 274 ASN B N 1
ATOM 7259 C CA . ASN B 1 274 ? -25.281 -52.375 -4.078 1 57.56 274 ASN B CA 1
ATOM 7260 C C . ASN B 1 274 ? -24.5 -51.062 -4.027 1 57.56 274 ASN B C 1
ATOM 7262 O O . ASN B 1 274 ? -25.094 -50 -3.803 1 57.56 274 ASN B O 1
ATOM 7266 N N . VAL B 1 275 ? -23.188 -51.125 -3.711 1 68.12 275 VAL B N 1
ATOM 7267 C CA . VAL B 1 275 ? -22.219 -50.031 -3.77 1 68.12 275 VAL B CA 1
ATOM 7268 C C . VAL B 1 275 ? -21.969 -49.625 -5.223 1 68.12 275 VAL B C 1
ATOM 7270 O O . VAL B 1 275 ? -21.562 -50.469 -6.031 1 68.12 275 VAL B O 1
ATOM 7273 N N . LEU B 1 276 ? -22.516 -48.5 -5.625 1 80.06 276 LEU B N 1
ATOM 7274 C CA . LEU B 1 276 ? -22.234 -47.969 -6.953 1 80.06 276 LEU B CA 1
ATOM 7275 C C . LEU B 1 276 ? -20.938 -47.188 -6.953 1 80.06 276 LEU B C 1
ATOM 7277 O O . LEU B 1 276 ? -20.75 -46.312 -6.102 1 80.06 276 LEU B O 1
ATOM 7281 N N . HIS B 1 277 ? -19.938 -47.656 -7.742 1 88.62 277 HIS B N 1
ATOM 7282 C CA . HIS B 1 277 ? -18.688 -46.906 -7.949 1 88.62 277 HIS B CA 1
ATOM 7283 C C . HIS B 1 277 ? -18.734 -46.094 -9.227 1 88.62 277 HIS B C 1
ATOM 7285 O O . HIS B 1 277 ? -19.172 -46.562 -10.273 1 88.62 277 HIS B O 1
ATOM 7291 N N . ARG B 1 278 ? -18.469 -44.844 -9.039 1 92.62 278 ARG B N 1
ATOM 7292 C CA . ARG B 1 278 ? -18.359 -44 -10.227 1 92.62 278 ARG B CA 1
ATOM 7293 C C . ARG B 1 278 ? -16.984 -43.344 -10.312 1 92.62 278 ARG B C 1
ATOM 7295 O O . ARG B 1 278 ? -16.438 -42.906 -9.305 1 92.62 278 ARG B O 1
ATOM 7302 N N . ASN B 1 279 ? -16.375 -43.469 -11.477 1 96.25 279 ASN B N 1
ATOM 7303 C CA . ASN B 1 279 ? -15.07 -42.875 -11.773 1 96.25 279 ASN B CA 1
ATOM 7304 C C . ASN B 1 279 ? -15.211 -41.562 -12.547 1 96.25 279 ASN B C 1
ATOM 7306 O O . ASN B 1 279 ? -16.078 -41.469 -13.422 1 96.25 279 ASN B O 1
ATOM 7310 N N . TYR B 1 280 ? -14.398 -40.625 -12.258 1 97.31 280 TYR B N 1
ATOM 7311 C CA . TYR B 1 280 ? -14.453 -39.344 -12.945 1 97.31 280 TYR B CA 1
ATOM 7312 C C . TYR B 1 280 ? -13.07 -38.906 -13.438 1 97.31 280 TYR B C 1
ATOM 7314 O O . TYR B 1 280 ? -12.102 -38.938 -12.672 1 97.31 280 TYR B O 1
ATOM 7322 N N . THR B 1 281 ? -12.969 -38.594 -14.711 1 96.56 281 THR B N 1
ATOM 7323 C CA . THR B 1 281 ? -11.758 -38.062 -15.344 1 96.56 281 THR B CA 1
ATOM 7324 C C . THR B 1 281 ? -11.766 -36.531 -15.344 1 96.56 281 THR B C 1
ATOM 7326 O O . THR B 1 281 ? -12.711 -35.906 -14.852 1 96.56 281 THR B O 1
ATOM 7329 N N . SER B 1 282 ? -10.656 -35.969 -15.891 1 96.81 282 SER B N 1
ATOM 7330 C CA . SER B 1 282 ? -10.578 -34.531 -15.984 1 96.81 282 SER B CA 1
ATOM 7331 C C . SER B 1 282 ? -11.719 -33.969 -16.828 1 96.81 282 SER B C 1
ATOM 7333 O O . SER B 1 282 ? -12.25 -32.875 -16.547 1 96.81 282 SER B O 1
ATOM 7335 N N . ALA B 1 283 ? -12.125 -34.656 -17.891 1 96.25 283 ALA B N 1
ATOM 7336 C CA . ALA B 1 283 ? -13.227 -34.219 -18.734 1 96.25 283 ALA B CA 1
ATOM 7337 C C . ALA B 1 283 ? -14.547 -34.219 -17.969 1 96.25 283 ALA B C 1
ATOM 7339 O O . ALA B 1 283 ? -15.367 -33.312 -18.141 1 96.25 283 ALA B O 1
ATOM 7340 N N . ASP B 1 284 ? -14.758 -35.219 -17.125 1 97.12 284 ASP B N 1
ATOM 7341 C CA . ASP B 1 284 ? -15.969 -35.312 -16.312 1 97.12 284 ASP B CA 1
ATOM 7342 C C . ASP B 1 284 ? -16.047 -34.156 -15.328 1 97.12 284 ASP B C 1
ATOM 7344 O O . ASP B 1 284 ? -17.125 -33.594 -15.078 1 97.12 284 ASP B O 1
ATOM 7348 N N . ILE B 1 285 ? -14.93 -33.875 -14.797 1 97.25 285 ILE B N 1
ATOM 7349 C CA . ILE B 1 285 ? -14.852 -32.781 -13.836 1 97.25 285 ILE B CA 1
ATOM 7350 C C . ILE B 1 285 ? -15.117 -31.453 -14.547 1 97.25 285 ILE B C 1
ATOM 7352 O O . ILE B 1 285 ? -15.938 -30.656 -14.094 1 97.25 285 ILE B O 1
ATOM 7356 N N . ALA B 1 286 ? -14.453 -31.219 -15.664 1 97.19 286 ALA B N 1
ATOM 7357 C CA . ALA B 1 286 ? -14.562 -29.969 -16.422 1 97.19 286 ALA B CA 1
ATOM 7358 C C . ALA B 1 286 ? -15.992 -29.75 -16.922 1 97.19 286 ALA B C 1
ATOM 7360 O O . ALA B 1 286 ? -16.469 -28.625 -16.969 1 97.19 286 ALA B O 1
ATOM 7361 N N . SER B 1 287 ? -16.672 -30.812 -17.25 1 97 287 SER B N 1
ATOM 7362 C CA . SER B 1 287 ? -18.031 -30.703 -17.797 1 97 287 SER B CA 1
ATOM 7363 C C . SER B 1 287 ? -19.047 -30.484 -16.688 1 97 287 SER B C 1
ATOM 7365 O O . SER B 1 287 ? -20.203 -30.141 -16.953 1 97 287 SER B O 1
ATOM 7367 N N . GLY B 1 288 ? -18.672 -30.719 -15.492 1 97.56 288 GLY B N 1
ATOM 7368 C CA . GLY B 1 288 ? -19.578 -30.547 -14.359 1 97.56 288 GLY B CA 1
ATOM 7369 C C . GLY B 1 288 ? -20.281 -31.828 -13.961 1 97.56 288 GLY B C 1
ATOM 7370 O O . GLY B 1 288 ? -21.109 -31.828 -13.047 1 97.56 288 GLY B O 1
ATOM 7371 N N . GLN B 1 289 ? -19.969 -32.969 -14.562 1 97.5 289 GLN B N 1
ATOM 7372 C CA . GLN B 1 289 ? -20.625 -34.219 -14.289 1 97.5 289 GLN B CA 1
ATOM 7373 C C . GLN B 1 289 ? -20.438 -34.656 -12.828 1 97.5 289 GLN B C 1
ATOM 7375 O O . GLN B 1 289 ? -21.359 -35.125 -12.188 1 97.5 289 GLN B O 1
ATOM 7380 N N . LEU B 1 290 ? -19.219 -34.5 -12.375 1 96.44 290 LEU B N 1
ATOM 7381 C CA . LEU B 1 290 ? -18.938 -34.812 -10.984 1 96.44 290 LEU B CA 1
ATOM 7382 C C . LEU B 1 290 ? -19.875 -34.062 -10.047 1 96.44 290 LEU B C 1
ATOM 7384 O O . LEU B 1 290 ? -20.453 -34.688 -9.133 1 96.44 290 LEU B O 1
ATOM 7388 N N . PHE B 1 291 ? -20.047 -32.781 -10.281 1 97.06 291 PHE B N 1
ATOM 7389 C CA . PHE B 1 291 ? -20.859 -31.938 -9.406 1 97.06 291 PHE B CA 1
ATOM 7390 C C . PHE B 1 291 ? -22.328 -32.375 -9.445 1 97.06 291 PHE B C 1
ATOM 7392 O O . PHE B 1 291 ? -22.969 -32.5 -8.406 1 97.06 291 PHE B O 1
ATOM 7399 N N . ARG B 1 292 ? -22.812 -32.625 -10.594 1 96.5 292 ARG B N 1
ATOM 7400 C CA . ARG B 1 292 ? -24.203 -33.031 -10.758 1 96.5 292 ARG B CA 1
ATOM 7401 C C . ARG B 1 292 ? -24.453 -34.375 -10.086 1 96.5 292 ARG B C 1
ATOM 7403 O O . ARG B 1 292 ? -25.469 -34.531 -9.398 1 96.5 292 ARG B O 1
ATOM 7410 N N . ASP B 1 293 ? -23.547 -35.281 -10.234 1 93.44 293 ASP B N 1
ATOM 7411 C CA . ASP B 1 293 ? -23.734 -36.594 -9.648 1 93.44 293 ASP B CA 1
ATOM 7412 C C . ASP B 1 293 ? -23.656 -36.531 -8.125 1 93.44 293 ASP B C 1
ATOM 7414 O O . ASP B 1 293 ? -24.453 -37.156 -7.434 1 93.44 293 ASP B O 1
ATOM 7418 N N . MET B 1 294 ? -22.75 -35.844 -7.656 1 93.12 294 MET B N 1
ATOM 7419 C CA . MET B 1 294 ? -22.547 -35.781 -6.211 1 93.12 294 MET B CA 1
ATOM 7420 C C . MET B 1 294 ? -23.672 -35 -5.535 1 93.12 294 MET B C 1
ATOM 7422 O O . MET B 1 294 ? -23.906 -35.156 -4.332 1 93.12 294 MET B O 1
ATOM 7426 N N . SER B 1 295 ? -24.312 -34.156 -6.297 1 93.31 295 SER B N 1
ATOM 7427 C CA . SER B 1 295 ? -25.391 -33.312 -5.742 1 93.31 295 SER B CA 1
ATOM 7428 C C . SER B 1 295 ? -26.531 -34.188 -5.195 1 93.31 295 SER B C 1
ATOM 7430 O O . SER B 1 295 ? -27.312 -33.75 -4.355 1 93.31 295 SER B O 1
ATOM 7432 N N . ALA B 1 296 ? -26.609 -35.375 -5.605 1 87.81 296 ALA B N 1
ATOM 7433 C CA . ALA B 1 296 ? -27.656 -36.281 -5.133 1 87.81 296 ALA B CA 1
ATOM 7434 C C . ALA B 1 296 ? -27.484 -36.562 -3.643 1 87.81 296 ALA B C 1
ATOM 7436 O O . ALA B 1 296 ? -28.484 -36.781 -2.934 1 87.81 296 ALA B O 1
ATOM 7437 N N . HIS B 1 297 ? -26.344 -36.562 -3.15 1 86.69 297 HIS B N 1
ATOM 7438 C CA . HIS B 1 297 ? -26.062 -36.875 -1.758 1 86.69 297 HIS B CA 1
ATOM 7439 C C . HIS B 1 297 ? -25.656 -35.656 -0.966 1 86.69 297 HIS B C 1
ATOM 7441 O O . HIS B 1 297 ? -25.75 -35.625 0.263 1 86.69 297 HIS B O 1
ATOM 7447 N N . ASP B 1 298 ? -25.141 -34.75 -1.624 1 92.38 298 ASP B N 1
ATOM 7448 C CA . ASP B 1 298 ? -24.594 -33.562 -0.968 1 92.38 298 ASP B CA 1
ATOM 7449 C C . ASP B 1 298 ? -25.062 -32.281 -1.667 1 92.38 298 ASP B C 1
ATOM 7451 O O . ASP B 1 298 ? -24.5 -31.875 -2.689 1 92.38 298 ASP B O 1
ATOM 7455 N N . PRO B 1 299 ? -25.938 -31.562 -1.07 1 93.56 299 PRO B N 1
ATOM 7456 C CA . PRO B 1 299 ? -26.516 -30.375 -1.688 1 93.56 299 PRO B CA 1
ATOM 7457 C C . PRO B 1 299 ? -25.469 -29.297 -1.994 1 93.56 299 PRO B C 1
ATOM 7459 O O . PRO B 1 299 ? -25.688 -28.438 -2.836 1 93.56 299 PRO B O 1
ATOM 7462 N N . ILE B 1 300 ? -24.359 -29.312 -1.329 1 94.94 300 ILE B N 1
ATOM 7463 C CA . ILE B 1 300 ? -23.312 -28.328 -1.572 1 94.94 300 ILE B CA 1
ATOM 7464 C C . ILE B 1 300 ? -22.812 -28.453 -3.016 1 94.94 300 ILE B C 1
ATOM 7466 O O . ILE B 1 300 ? -22.5 -27.438 -3.65 1 94.94 300 ILE B O 1
ATOM 7470 N N . PHE B 1 301 ? -22.781 -29.609 -3.578 1 96.06 301 PHE B N 1
ATOM 7471 C CA . PHE B 1 301 ? -22.297 -29.812 -4.941 1 96.06 301 PHE B CA 1
ATOM 7472 C C . PHE B 1 301 ? -23.281 -29.25 -5.953 1 96.06 301 PHE B C 1
ATOM 7474 O O . PHE B 1 301 ? -22.906 -28.891 -7.07 1 96.06 301 PHE B O 1
ATOM 7481 N N . ALA B 1 302 ? -24.547 -29.188 -5.562 1 96.81 302 ALA B N 1
ATOM 7482 C CA . ALA B 1 302 ? -25.5 -28.484 -6.422 1 96.81 302 ALA B CA 1
ATOM 7483 C C . ALA B 1 302 ? -25.172 -26.984 -6.496 1 96.81 302 ALA B C 1
ATOM 7485 O O . ALA B 1 302 ? -25.266 -26.375 -7.566 1 96.81 302 ALA B O 1
ATOM 7486 N N . LYS B 1 303 ? -24.875 -26.453 -5.375 1 97.62 303 LYS B N 1
ATOM 7487 C CA . LYS B 1 303 ? -24.484 -25.047 -5.328 1 97.62 303 LYS B CA 1
ATOM 7488 C C . LYS B 1 303 ? -23.188 -24.812 -6.098 1 97.62 303 LYS B C 1
ATOM 7490 O O . LYS B 1 303 ? -23.031 -23.797 -6.777 1 97.62 303 LYS B O 1
ATOM 7495 N N . LEU B 1 304 ? -22.25 -25.734 -5.973 1 97.88 304 LEU B N 1
ATOM 7496 C CA . LEU B 1 304 ? -20.984 -25.625 -6.695 1 97.88 304 LEU B CA 1
ATOM 7497 C C . LEU B 1 304 ? -21.219 -25.672 -8.203 1 97.88 304 LEU B C 1
ATOM 7499 O O . LEU B 1 304 ? -20.547 -24.969 -8.953 1 97.88 304 LEU B O 1
ATOM 7503 N N . GLU B 1 305 ? -22.125 -26.516 -8.609 1 98.12 305 GLU B N 1
ATOM 7504 C CA . GLU B 1 305 ? -22.453 -26.562 -10.031 1 98.12 305 GLU B CA 1
ATOM 7505 C C . GLU B 1 305 ? -23.047 -25.234 -10.508 1 98.12 305 GLU B C 1
ATOM 7507 O O . GLU B 1 305 ? -22.75 -24.781 -11.609 1 98.12 305 GLU B O 1
ATOM 7512 N N . THR B 1 306 ? -23.891 -24.688 -9.703 1 98.19 306 THR B N 1
ATOM 7513 C CA . THR B 1 306 ? -24.438 -23.375 -10.016 1 98.19 306 THR B CA 1
ATOM 7514 C C . THR B 1 306 ? -23.328 -22.328 -10.133 1 98.19 306 THR B C 1
ATOM 7516 O O . THR B 1 306 ? -23.328 -21.5 -11.047 1 98.19 306 THR B O 1
ATOM 7519 N N . LEU B 1 307 ? -22.453 -22.359 -9.219 1 98.25 307 LEU B N 1
ATOM 7520 C CA . LEU B 1 307 ? -21.281 -21.484 -9.242 1 98.25 307 LEU B CA 1
ATOM 7521 C C . LEU B 1 307 ? -20.469 -21.703 -10.516 1 98.25 307 LEU B C 1
ATOM 7523 O O . LEU B 1 307 ? -20.094 -20.734 -11.18 1 98.25 307 LEU B O 1
ATOM 7527 N N . ARG B 1 308 ? -20.188 -22.938 -10.859 1 98.19 308 ARG B N 1
ATOM 7528 C CA . ARG B 1 308 ? -19.438 -23.281 -12.07 1 98.19 308 ARG B CA 1
ATOM 7529 C C . ARG B 1 308 ? -20.109 -22.703 -13.312 1 98.19 308 ARG B C 1
ATOM 7531 O O . ARG B 1 308 ? -19.453 -22.109 -14.164 1 98.19 308 ARG B O 1
ATOM 7538 N N . GLN B 1 309 ? -21.391 -22.844 -13.406 1 98.12 309 GLN B N 1
ATOM 7539 C CA . GLN B 1 309 ? -22.141 -22.359 -14.562 1 98.12 309 GLN B CA 1
ATOM 7540 C C . GLN B 1 309 ? -22.078 -20.844 -14.656 1 98.12 309 GLN B C 1
ATOM 7542 O O . GLN B 1 309 ? -21.797 -20.297 -15.727 1 98.12 309 GLN B O 1
ATOM 7547 N N . LYS B 1 310 ? -22.281 -20.234 -13.594 1 98 310 LYS B N 1
ATOM 7548 C CA . LYS B 1 310 ? -22.406 -18.781 -13.57 1 98 310 LYS B CA 1
ATOM 7549 C C . LYS B 1 310 ? -21.062 -18.094 -13.828 1 98 310 LYS B C 1
ATOM 7551 O O . LYS B 1 310 ? -20.969 -17.156 -14.617 1 98 310 LYS B O 1
ATOM 7556 N N . PHE B 1 311 ? -19.984 -18.547 -13.203 1 98.56 311 PHE B N 1
ATOM 7557 C CA . PHE B 1 311 ? -18.734 -17.781 -13.172 1 98.56 311 PHE B CA 1
ATOM 7558 C C . PHE B 1 311 ? -17.703 -18.391 -14.117 1 98.56 311 PHE B C 1
ATOM 7560 O O . PHE B 1 311 ? -16.703 -17.75 -14.445 1 98.56 311 PHE B O 1
ATOM 7567 N N . TYR B 1 312 ? -17.891 -19.594 -14.625 1 98.44 312 TYR B N 1
ATOM 7568 C CA . TYR B 1 312 ? -16.859 -20.219 -15.445 1 98.44 312 TYR B CA 1
ATOM 7569 C C . TYR B 1 312 ? -17.406 -20.641 -16.797 1 98.44 312 TYR B C 1
ATOM 7571 O O . TYR B 1 312 ? -16.844 -20.328 -17.844 1 98.44 312 TYR B O 1
ATOM 7579 N N . VAL B 1 313 ? -18.516 -21.328 -16.844 1 98.25 313 VAL B N 1
ATOM 7580 C CA . VAL B 1 313 ? -19.094 -21.734 -18.125 1 98.25 313 VAL B CA 1
ATOM 7581 C C . VAL B 1 313 ? -19.625 -20.516 -18.875 1 98.25 313 VAL B C 1
ATOM 7583 O O . VAL B 1 313 ? -19.406 -20.375 -20.078 1 98.25 313 VAL B O 1
ATOM 7586 N N . ASN B 1 314 ? -20.297 -19.625 -18.141 1 97.69 314 ASN B N 1
ATOM 7587 C CA . ASN B 1 314 ? -20.953 -18.484 -18.781 1 97.69 314 ASN B CA 1
ATOM 7588 C C . ASN B 1 314 ? -20.062 -17.234 -18.75 1 97.69 314 ASN B C 1
ATOM 7590 O O . ASN B 1 314 ? -20.531 -16.141 -19.031 1 97.69 314 ASN B O 1
ATOM 7594 N N . ASP B 1 315 ? -18.844 -17.422 -18.344 1 97.81 315 ASP B N 1
ATOM 7595 C CA . ASP B 1 315 ? -17.922 -16.281 -18.359 1 97.81 315 ASP B CA 1
ATOM 7596 C C . ASP B 1 315 ? -17.672 -15.82 -19.797 1 97.81 315 ASP B C 1
ATOM 7598 O O . ASP B 1 315 ? -17.328 -16.625 -20.672 1 97.81 315 ASP B O 1
ATOM 7602 N N . HIS B 1 316 ? -17.766 -14.523 -20.078 1 96.31 316 HIS B N 1
ATOM 7603 C CA . HIS B 1 316 ? -17.672 -14.008 -21.438 1 96.31 316 HIS B CA 1
ATOM 7604 C C . HIS B 1 316 ? -16.234 -13.602 -21.781 1 96.31 316 HIS B C 1
ATOM 7606 O O . HIS B 1 316 ? -15.922 -13.336 -22.938 1 96.31 316 HIS B O 1
ATOM 7612 N N . VAL B 1 317 ? -15.406 -13.578 -20.781 1 97.62 317 VAL B N 1
ATOM 7613 C CA . VAL B 1 317 ? -14.047 -13.094 -20.984 1 97.62 317 VAL B CA 1
ATOM 7614 C C . VAL B 1 317 ? -13.133 -14.25 -21.359 1 97.62 317 VAL B C 1
ATOM 7616 O O . VAL B 1 317 ? -12.336 -14.148 -22.297 1 97.62 317 VAL B O 1
ATOM 7619 N N . LEU B 1 318 ? -13.242 -15.383 -20.688 1 97.81 318 LEU B N 1
ATOM 7620 C CA . LEU B 1 318 ? -12.289 -16.469 -20.828 1 97.81 318 LEU B CA 1
ATOM 7621 C C . LEU B 1 318 ? -13.008 -17.828 -20.891 1 97.81 318 LEU B C 1
ATOM 7623 O O . LEU B 1 318 ? -13.953 -18.062 -20.141 1 97.81 318 LEU B O 1
ATOM 7627 N N . ASP B 1 319 ? -12.609 -18.688 -21.75 1 97.31 319 ASP B N 1
ATOM 7628 C CA . ASP B 1 319 ? -12.984 -20.094 -21.703 1 97.31 319 ASP B CA 1
ATOM 7629 C C . ASP B 1 319 ? -12.039 -20.891 -20.797 1 97.31 319 ASP B C 1
ATOM 7631 O O . ASP B 1 319 ? -10.961 -21.297 -21.234 1 97.31 319 ASP B O 1
ATOM 7635 N N . PHE B 1 320 ? -12.461 -21.172 -19.609 1 97.44 320 PHE B N 1
ATOM 7636 C CA . PHE B 1 320 ? -11.625 -21.766 -18.562 1 97.44 320 PHE B CA 1
ATOM 7637 C C . PHE B 1 320 ? -11.336 -23.234 -18.875 1 97.44 320 PHE B C 1
ATOM 7639 O O . PHE B 1 320 ? -10.469 -23.844 -18.25 1 97.44 320 PHE B O 1
ATOM 7646 N N . PHE B 1 321 ? -11.961 -23.797 -19.844 1 96.62 321 PHE B N 1
ATOM 7647 C CA . PHE B 1 321 ? -11.883 -25.234 -20.062 1 96.62 321 PHE B CA 1
ATOM 7648 C C . PHE B 1 321 ? -11.023 -25.547 -21.297 1 96.62 321 PHE B C 1
ATOM 7650 O O . PHE B 1 321 ? -10.984 -26.688 -21.75 1 96.62 321 PHE B O 1
ATOM 7657 N N . LYS B 1 322 ? -10.383 -24.547 -21.75 1 95.56 322 LYS B N 1
ATOM 7658 C CA . LYS B 1 322 ? -9.375 -24.703 -22.797 1 95.56 322 LYS B CA 1
ATOM 7659 C C . LYS B 1 322 ? -7.973 -24.453 -22.25 1 95.56 322 LYS B C 1
ATOM 7661 O O . LYS B 1 322 ? -7.746 -23.484 -21.531 1 95.56 322 LYS B O 1
ATOM 7666 N N . PRO B 1 323 ? -7.082 -25.406 -22.562 1 96.25 323 PRO B N 1
ATOM 7667 C CA . PRO B 1 323 ? -5.711 -25.172 -22.094 1 96.25 323 PRO B CA 1
ATOM 7668 C C . PRO B 1 323 ? -5.129 -23.844 -22.594 1 96.25 323 PRO B C 1
ATOM 7670 O O . PRO B 1 323 ? -5.469 -23.406 -23.688 1 96.25 323 PRO B O 1
ATOM 7673 N N . TRP B 1 324 ? -4.254 -23.203 -21.812 1 97.25 324 TRP B N 1
ATOM 7674 C CA . TRP B 1 324 ? -3.676 -21.891 -22.094 1 97.25 324 TRP B CA 1
ATOM 7675 C C . TRP B 1 324 ? -2.605 -21.984 -23.172 1 97.25 324 TRP B C 1
ATOM 7677 O O . TRP B 1 324 ? -1.582 -22.641 -22.984 1 97.25 324 TRP B O 1
ATOM 7687 N N . GLU B 1 325 ? -2.812 -21.391 -24.297 1 96 325 GLU B N 1
ATOM 7688 C CA . GLU B 1 325 ? -1.776 -21.25 -25.312 1 96 325 GLU B CA 1
ATOM 7689 C C . GLU B 1 325 ? -0.698 -20.266 -24.875 1 96 325 GLU B C 1
ATOM 7691 O O . GLU B 1 325 ? -0.885 -19.516 -23.922 1 96 325 GLU B O 1
ATOM 7696 N N . ARG B 1 326 ? 0.438 -20.312 -25.578 1 96.31 326 ARG B N 1
ATOM 7697 C CA . ARG B 1 326 ? 1.539 -19.438 -25.203 1 96.31 326 ARG B CA 1
ATOM 7698 C C . ARG B 1 326 ? 1.072 -17.984 -25.109 1 96.31 326 ARG B C 1
ATOM 7700 O O . ARG B 1 326 ? 0.48 -17.453 -26.062 1 96.31 326 ARG B O 1
ATOM 7707 N N . PRO B 1 327 ? 1.307 -17.281 -24 1 96.56 327 PRO B N 1
ATOM 7708 C CA . PRO B 1 327 ? 0.937 -15.875 -23.891 1 96.56 327 PRO B CA 1
ATOM 7709 C C . PRO B 1 327 ? 1.628 -15 -24.938 1 96.56 327 PRO B C 1
ATOM 7711 O O . PRO B 1 327 ? 2.777 -15.258 -25.297 1 96.56 327 PRO B O 1
ATOM 7714 N N . PRO B 1 328 ? 0.929 -14.008 -25.438 1 94.25 328 PRO B N 1
ATOM 7715 C CA . PRO B 1 328 ? 1.485 -13.148 -26.484 1 94.25 328 PRO B CA 1
ATOM 7716 C C . PRO B 1 328 ? 2.488 -12.133 -25.938 1 94.25 328 PRO B C 1
ATOM 7718 O O . PRO B 1 328 ? 2.338 -10.93 -26.156 1 94.25 328 PRO B O 1
ATOM 7721 N N . ILE B 1 329 ? 3.488 -12.562 -25.234 1 95.75 329 ILE B N 1
ATOM 7722 C CA . ILE B 1 329 ? 4.547 -11.766 -24.625 1 95.75 329 ILE B CA 1
ATOM 7723 C C . ILE B 1 329 ? 5.895 -12.148 -25.234 1 95.75 329 ILE B C 1
ATOM 7725 O O . ILE B 1 329 ? 6.105 -13.305 -25.609 1 95.75 329 ILE B O 1
ATOM 7729 N N . ALA B 1 330 ? 6.777 -11.227 -25.344 1 92.56 330 ALA B N 1
ATOM 7730 C CA . ALA B 1 330 ? 8.055 -11.438 -26.016 1 92.56 330 ALA B CA 1
ATOM 7731 C C . ALA B 1 330 ? 8.852 -12.555 -25.359 1 92.56 330 ALA B C 1
ATOM 7733 O O . ALA B 1 330 ? 9.312 -13.477 -26.047 1 92.56 330 ALA B O 1
ATOM 7734 N N . SER B 1 331 ? 9.023 -12.492 -24.078 1 94.5 331 SER B N 1
ATOM 7735 C CA . SER B 1 331 ? 9.766 -13.516 -23.344 1 94.5 331 SER B CA 1
ATOM 7736 C C . SER B 1 331 ? 8.883 -14.195 -22.297 1 94.5 331 SER B C 1
ATOM 7738 O O . SER B 1 331 ? 8.344 -13.539 -21.406 1 94.5 331 SER B O 1
ATOM 7740 N N . VAL B 1 332 ? 8.766 -15.523 -22.453 1 97.44 332 VAL B N 1
ATOM 7741 C CA . VAL B 1 332 ? 7.898 -16.281 -21.547 1 97.44 332 VAL B CA 1
ATOM 7742 C C . VAL B 1 332 ? 8.688 -17.438 -20.922 1 97.44 332 VAL B C 1
ATOM 7744 O O . VAL B 1 332 ? 9.391 -18.156 -21.625 1 97.44 332 VAL B O 1
ATOM 7747 N N . TYR B 1 333 ? 8.562 -17.562 -19.609 1 97.81 333 TYR B N 1
ATOM 7748 C CA . TYR B 1 333 ? 9.219 -18.641 -18.875 1 97.81 333 TYR B CA 1
ATOM 7749 C C . TYR B 1 333 ? 8.219 -19.391 -18.016 1 97.81 333 TYR B C 1
ATOM 7751 O O . TYR B 1 333 ? 7.387 -18.797 -17.344 1 97.81 333 TYR B O 1
ATOM 7759 N N . SER B 1 334 ? 8.172 -20.656 -18.109 1 98.56 334 SER B N 1
ATOM 7760 C CA . SER B 1 334 ? 7.477 -21.516 -17.156 1 98.56 334 SER B CA 1
ATOM 7761 C C . SER B 1 334 ? 8.461 -22.203 -16.219 1 98.56 334 SER B C 1
ATOM 7763 O O . SER B 1 334 ? 9.359 -22.922 -16.672 1 98.56 334 SER B O 1
ATOM 7765 N N . VAL B 1 335 ? 8.297 -22 -14.953 1 98.62 335 VAL B N 1
ATOM 7766 C CA . VAL B 1 335 ? 9.25 -22.5 -13.969 1 98.62 335 VAL B CA 1
ATOM 7767 C C . VAL B 1 335 ? 8.508 -23.312 -12.906 1 98.62 335 VAL B C 1
ATOM 7769 O O . VAL B 1 335 ? 7.531 -22.844 -12.328 1 98.62 335 VAL B O 1
ATOM 7772 N N . TYR B 1 336 ? 8.984 -24.578 -12.641 1 98.56 336 TYR B N 1
ATOM 7773 C CA . TYR B 1 336 ? 8.312 -25.375 -11.617 1 98.56 336 TYR B CA 1
ATOM 7774 C C . TYR B 1 336 ? 9.227 -26.484 -11.109 1 98.56 336 TYR B C 1
ATOM 7776 O O . TYR B 1 336 ? 10.227 -26.797 -11.742 1 98.56 336 TYR B O 1
ATOM 7784 N N . GLY B 1 337 ? 8.891 -26.938 -9.906 1 98 337 GLY B N 1
ATOM 7785 C CA . GLY B 1 337 ? 9.555 -28.125 -9.367 1 98 337 GLY B CA 1
ATOM 7786 C C . GLY B 1 337 ? 9.008 -29.422 -9.922 1 98 337 GLY B C 1
ATOM 7787 O O . GLY B 1 337 ? 7.852 -29.484 -10.352 1 98 337 GLY B O 1
ATOM 7788 N N . VAL B 1 338 ? 9.883 -30.469 -9.898 1 97.25 338 VAL B N 1
ATOM 7789 C CA . VAL B 1 338 ? 9.453 -31.797 -10.359 1 97.25 338 VAL B CA 1
ATOM 7790 C C . VAL B 1 338 ? 9.945 -32.875 -9.391 1 97.25 338 VAL B C 1
ATOM 7792 O O . VAL B 1 338 ? 10.781 -32.594 -8.523 1 97.25 338 VAL B O 1
ATOM 7795 N N . ASN B 1 339 ? 9.359 -34.031 -9.531 1 96.06 339 ASN B N 1
ATOM 7796 C CA . ASN B 1 339 ? 9.766 -35.25 -8.797 1 96.06 339 ASN B CA 1
ATOM 7797 C C . ASN B 1 339 ? 9.484 -35.094 -7.305 1 96.06 339 ASN B C 1
ATOM 7799 O O . ASN B 1 339 ? 10.289 -35.531 -6.477 1 96.06 339 ASN B O 1
ATOM 7803 N N . VAL B 1 340 ? 8.469 -34.438 -7 1 96.62 340 VAL B N 1
ATOM 7804 C CA . VAL B 1 340 ? 7.91 -34.375 -5.656 1 96.62 340 VAL B CA 1
ATOM 7805 C C . VAL B 1 340 ? 6.602 -35.188 -5.609 1 96.62 340 VAL B C 1
ATOM 7807 O O . VAL B 1 340 ? 5.758 -35.062 -6.5 1 96.62 340 VAL B O 1
ATOM 7810 N N . PRO B 1 341 ? 6.539 -36.094 -4.652 1 96.69 341 PRO B N 1
ATOM 7811 C CA . PRO B 1 341 ? 5.266 -36.812 -4.57 1 96.69 341 PRO B CA 1
ATOM 7812 C C . PRO B 1 341 ? 4.059 -35.875 -4.602 1 96.69 341 PRO B C 1
ATOM 7814 O O . PRO B 1 341 ? 3.955 -34.969 -3.77 1 96.69 341 PRO B O 1
ATOM 7817 N N . THR B 1 342 ? 3.156 -36.094 -5.613 1 97.56 342 THR B N 1
ATOM 7818 C CA . THR B 1 342 ? 2.014 -35.219 -5.848 1 97.56 342 THR B CA 1
ATOM 7819 C C . THR B 1 342 ? 0.721 -36.031 -5.922 1 97.56 342 THR B C 1
ATOM 7821 O O . THR B 1 342 ? 0.572 -36.875 -6.789 1 97.56 342 THR B O 1
ATOM 7824 N N . LYS B 1 343 ? -0.188 -35.75 -5.035 1 96.19 343 LYS B N 1
ATOM 7825 C CA . LYS B 1 343 ? -1.469 -36.438 -5.047 1 96.19 343 LYS B CA 1
ATOM 7826 C C . LYS B 1 343 ? -2.236 -36.156 -6.336 1 96.19 343 LYS B C 1
ATOM 7828 O O . LYS B 1 343 ? -2.309 -35.031 -6.789 1 96.19 343 LYS B O 1
ATOM 7833 N N . ASN B 1 344 ? -2.768 -37.281 -6.922 1 97 344 ASN B N 1
ATOM 7834 C CA . ASN B 1 344 ? -3.436 -37.094 -8.203 1 97 344 ASN B CA 1
ATOM 7835 C C . ASN B 1 344 ? -4.703 -37.938 -8.305 1 97 344 ASN B C 1
ATOM 7837 O O . ASN B 1 344 ? -5.438 -37.844 -9.297 1 97 344 ASN B O 1
ATOM 7841 N N . PHE B 1 345 ? -4.996 -38.75 -7.32 1 97.06 345 PHE B N 1
ATOM 7842 C CA . PHE B 1 345 ? -6.199 -39.594 -7.285 1 97.06 345 PHE B CA 1
ATOM 7843 C C . PHE B 1 345 ? -6.773 -39.656 -5.875 1 97.06 345 PHE B C 1
ATOM 7845 O O . PHE B 1 345 ? -6.027 -39.75 -4.898 1 97.06 345 PHE B O 1
ATOM 7852 N N . TYR B 1 346 ? -8.125 -39.625 -5.855 1 96.75 346 TYR B N 1
ATOM 7853 C CA . TYR B 1 346 ? -8.82 -39.688 -4.578 1 96.75 346 TYR B CA 1
ATOM 7854 C C . TYR B 1 346 ? -10 -40.656 -4.668 1 96.75 346 TYR B C 1
ATOM 7856 O O . TYR B 1 346 ? -10.68 -40.719 -5.695 1 96.75 346 TYR B O 1
ATOM 7864 N N . GLU B 1 347 ? -10.188 -41.344 -3.619 1 96.12 347 GLU B N 1
ATOM 7865 C CA . GLU B 1 347 ? -11.375 -42.188 -3.488 1 96.12 347 GLU B CA 1
ATOM 7866 C C . GLU B 1 347 ? -12.195 -41.781 -2.262 1 96.12 347 GLU B C 1
ATOM 7868 O O . GLU B 1 347 ? -11.672 -41.75 -1.146 1 96.12 347 GLU B O 1
ATOM 7873 N N . TYR B 1 348 ? -13.484 -41.531 -2.533 1 93.69 348 TYR B N 1
ATOM 7874 C CA . TYR B 1 348 ? -14.359 -41.094 -1.452 1 93.69 348 TYR B CA 1
ATOM 7875 C C . TYR B 1 348 ? -15.578 -42 -1.338 1 93.69 348 TYR B C 1
ATOM 7877 O O . TYR B 1 348 ? -15.992 -42.625 -2.32 1 93.69 348 TYR B O 1
ATOM 7885 N N . GLU B 1 349 ? -16.078 -42.031 -0.104 1 91.56 349 GLU B N 1
ATOM 7886 C CA . GLU B 1 349 ? -17.344 -42.719 0.19 1 91.56 349 GLU B CA 1
ATOM 7887 C C . GLU B 1 349 ? -18.266 -41.812 0.99 1 91.56 349 GLU B C 1
ATOM 7889 O O . GLU B 1 349 ? -17.812 -41.062 1.866 1 91.56 349 GLU B O 1
ATOM 7894 N N . ASN B 1 350 ? -19.562 -41.875 0.539 1 86.12 350 ASN B N 1
ATOM 7895 C CA . ASN B 1 350 ? -20.516 -41.031 1.271 1 86.12 350 ASN B CA 1
ATOM 7896 C C . ASN B 1 350 ? -20.812 -41.625 2.652 1 86.12 350 ASN B C 1
ATOM 7898 O O . ASN B 1 350 ? -20.891 -42.812 2.82 1 86.12 350 ASN B O 1
ATOM 7902 N N . GLY B 1 351 ? -20.938 -40.719 3.596 1 80.38 351 GLY B N 1
ATOM 7903 C CA . GLY B 1 351 ? -21.406 -41.094 4.91 1 80.38 351 GLY B CA 1
ATOM 7904 C C . GLY B 1 351 ? -22.906 -41.25 4.984 1 80.38 351 GLY B C 1
ATOM 7905 O O . GLY B 1 351 ? -23.609 -41.094 3.977 1 80.38 351 GLY B O 1
ATOM 7906 N N . ASP B 1 352 ? -23.359 -41.5 6.215 1 77.12 352 ASP B N 1
ATOM 7907 C CA . ASP B 1 352 ? -24.781 -41.625 6.469 1 77.12 352 ASP B CA 1
ATOM 7908 C C . ASP B 1 352 ? -25.484 -40.281 6.426 1 77.12 352 ASP B C 1
ATOM 7910 O O . ASP B 1 352 ? -26.625 -40.188 5.965 1 77.12 352 ASP B O 1
ATOM 7914 N N . THR B 1 353 ? -24.719 -39.344 6.824 1 80.75 353 THR B N 1
ATOM 7915 C CA . THR B 1 353 ? -25.266 -38 6.836 1 80.75 353 THR B CA 1
ATOM 7916 C C . THR B 1 353 ? -24.938 -37.281 5.535 1 80.75 353 THR B C 1
ATOM 7918 O O . THR B 1 353 ? -23.781 -37.312 5.082 1 80.75 353 THR B O 1
ATOM 7921 N N . PRO B 1 354 ? -26.016 -36.688 4.973 1 79.75 354 PRO B N 1
ATOM 7922 C CA . PRO B 1 354 ? -25.734 -35.906 3.764 1 79.75 354 PRO B CA 1
ATOM 7923 C C . PRO B 1 354 ? -24.641 -34.844 3.971 1 79.75 354 PRO B C 1
ATOM 7925 O O . PRO B 1 354 ? -24.609 -34.188 5.016 1 79.75 354 PRO B O 1
ATOM 7928 N N . GLY B 1 355 ? -23.734 -34.844 3.031 1 79.06 355 GLY B N 1
ATOM 7929 C CA . GLY B 1 355 ? -22.688 -33.812 3.074 1 79.06 355 GLY B CA 1
ATOM 7930 C C . GLY B 1 355 ? -21.406 -34.312 3.707 1 79.06 355 GLY B C 1
ATOM 7931 O O . GLY B 1 355 ? -20.391 -33.625 3.672 1 79.06 355 GLY B O 1
ATOM 7932 N N . HIS B 1 356 ? -21.422 -35.5 4.195 1 82.25 356 HIS B N 1
ATOM 7933 C CA . HIS B 1 356 ? -20.234 -36.031 4.816 1 82.25 356 HIS B CA 1
ATOM 7934 C C . HIS B 1 356 ? -19.562 -37.062 3.908 1 82.25 356 HIS B C 1
ATOM 7936 O O . HIS B 1 356 ? -20.219 -37.969 3.379 1 82.25 356 HIS B O 1
ATOM 7942 N N . TRP B 1 357 ? -18.328 -36.844 3.713 1 86.94 357 TRP B N 1
ATOM 7943 C CA . TRP B 1 357 ? -17.547 -37.75 2.85 1 86.94 357 TRP B CA 1
ATOM 7944 C C . TRP B 1 357 ? -16.328 -38.281 3.59 1 86.94 357 TRP B C 1
ATOM 7946 O O . TRP B 1 357 ? -15.664 -37.562 4.332 1 86.94 357 TRP B O 1
ATOM 7956 N N . PHE B 1 358 ? -16.078 -39.562 3.395 1 88.12 358 PHE B N 1
ATOM 7957 C CA . PHE B 1 358 ? -14.875 -40.219 3.93 1 88.12 358 PHE B CA 1
ATOM 7958 C C . PHE B 1 358 ? -13.867 -40.5 2.822 1 88.12 358 PHE B C 1
ATOM 7960 O O . PHE B 1 358 ? -14.203 -41.094 1.805 1 88.12 358 PHE B O 1
ATOM 7967 N N . GLN B 1 359 ? -12.742 -40.031 3.027 1 91.44 359 GLN B N 1
ATOM 7968 C CA . GLN B 1 359 ? -11.672 -40.344 2.094 1 91.44 359 GLN B CA 1
ATOM 7969 C C . GLN B 1 359 ? -11.125 -41.75 2.338 1 91.44 359 GLN B C 1
ATOM 7971 O O . GLN B 1 359 ? -10.539 -42 3.391 1 91.44 359 GLN B O 1
ATOM 7976 N N . LEU B 1 360 ? -11.242 -42.562 1.437 1 92.19 360 LEU B N 1
ATOM 7977 C CA . LEU B 1 360 ? -10.812 -43.938 1.58 1 92.19 360 LEU B CA 1
ATOM 7978 C C . LEU B 1 360 ? -9.328 -44.094 1.261 1 92.19 360 LEU B C 1
ATOM 7980 O O . LEU B 1 360 ? -8.609 -44.844 1.937 1 92.19 360 LEU B O 1
ATOM 7984 N N . GLN B 1 361 ? -8.969 -43.438 0.2 1 93.12 361 GLN B N 1
ATOM 7985 C CA . GLN B 1 361 ? -7.566 -43.5 -0.2 1 93.12 361 GLN B CA 1
ATOM 7986 C C . GLN B 1 361 ? -7.215 -42.344 -1.134 1 93.12 361 GLN B C 1
ATOM 7988 O O . GLN B 1 361 ? -8.102 -41.656 -1.674 1 93.12 361 GLN B O 1
ATOM 7993 N N . TYR B 1 362 ? -5.977 -42.062 -1.208 1 94.31 362 TYR B N 1
ATOM 7994 C CA . TYR B 1 362 ? -5.406 -41.219 -2.256 1 94.31 362 TYR B CA 1
ATOM 7995 C C . TYR B 1 362 ? -4.164 -41.875 -2.857 1 94.31 362 TYR B C 1
ATOM 7997 O O . TYR B 1 362 ? -3.521 -42.719 -2.221 1 94.31 362 TYR B O 1
ATOM 8005 N N . LEU B 1 363 ? -3.859 -41.594 -4.117 1 96.44 363 LEU B N 1
ATOM 8006 C CA . LEU B 1 363 ? -2.646 -42.062 -4.789 1 96.44 363 LEU B CA 1
ATOM 8007 C C . LEU B 1 363 ? -1.886 -40.875 -5.395 1 96.44 363 LEU B C 1
ATOM 8009 O O . LEU B 1 363 ? -2.494 -39.938 -5.875 1 96.44 363 LEU B O 1
ATOM 8013 N N . ASP B 1 364 ? -0.633 -41 -5.316 1 96.44 364 ASP B N 1
ATOM 8014 C CA . ASP B 1 364 ? 0.219 -40 -5.957 1 96.44 364 ASP B CA 1
ATOM 8015 C C . ASP B 1 364 ? 0.264 -40.219 -7.473 1 96.44 364 ASP B C 1
ATOM 8017 O O . ASP B 1 364 ? -0.067 -41.312 -7.965 1 96.44 364 ASP B O 1
ATOM 8021 N N . GLU B 1 365 ? 0.619 -39.125 -8.125 1 96 365 GLU B N 1
ATOM 8022 C CA . GLU B 1 365 ? 0.835 -39.219 -9.57 1 96 365 GLU B CA 1
ATOM 8023 C C . GLU B 1 365 ? 1.929 -40.219 -9.914 1 96 365 GLU B C 1
ATOM 8025 O O . GLU B 1 365 ? 2.953 -40.281 -9.227 1 96 365 GLU B O 1
ATOM 8030 N N . GLU B 1 366 ? 1.67 -40.969 -10.922 1 91.88 366 GLU B N 1
ATOM 8031 C CA . GLU B 1 366 ? 2.688 -41.875 -11.43 1 91.88 366 GLU B CA 1
ATOM 8032 C C . GLU B 1 366 ? 3.348 -41.344 -12.688 1 91.88 366 GLU B C 1
ATOM 8034 O O . GLU B 1 366 ? 2.662 -40.906 -13.625 1 91.88 366 GLU B O 1
ATOM 8039 N N . GLY B 1 367 ? 4.609 -41.344 -12.648 1 88.94 367 GLY B N 1
ATOM 8040 C CA . GLY B 1 367 ? 5.336 -40.875 -13.828 1 88.94 367 GLY B CA 1
ATOM 8041 C C . GLY B 1 367 ? 5.199 -41.812 -15.008 1 88.94 367 GLY B C 1
ATOM 8042 O O . GLY B 1 367 ? 4.887 -43 -14.836 1 88.94 367 GLY B O 1
ATOM 8043 N N . GLN B 1 368 ? 5.387 -41.219 -16.234 1 86.06 368 GLN B N 1
ATOM 8044 C CA . GLN B 1 368 ? 5.352 -42.031 -17.453 1 86.06 368 GLN B CA 1
ATOM 8045 C C . GLN B 1 368 ? 6.723 -42.062 -18.125 1 86.06 368 GLN B C 1
ATOM 8047 O O . GLN B 1 368 ? 7.52 -41.125 -17.969 1 86.06 368 GLN B O 1
ATOM 8052 N N . GLU B 1 369 ? 6.941 -43.031 -18.891 1 81.38 369 GLU B N 1
ATOM 8053 C CA . GLU B 1 369 ? 8.234 -43.25 -19.516 1 81.38 369 GLU B CA 1
ATOM 8054 C C . GLU B 1 369 ? 8.57 -42.156 -20.516 1 81.38 369 GLU B C 1
ATOM 8056 O O . GLU B 1 369 ? 9.711 -41.688 -20.562 1 81.38 369 GLU B O 1
ATOM 8061 N N . PRO B 1 370 ? 7.629 -41.719 -21.281 1 79.94 370 PRO B N 1
ATOM 8062 C CA . PRO B 1 370 ? 7.969 -40.688 -22.266 1 79.94 370 PRO B CA 1
ATOM 8063 C C . PRO B 1 370 ? 8.469 -39.375 -21.625 1 79.94 370 PRO B C 1
ATOM 8065 O O . PRO B 1 370 ? 9.109 -38.562 -22.281 1 79.94 370 PRO B O 1
ATOM 8068 N N . THR B 1 371 ? 8.125 -39.188 -20.406 1 86.69 371 THR B N 1
ATOM 8069 C CA . THR B 1 371 ? 8.508 -37.938 -19.719 1 86.69 371 THR B CA 1
ATOM 8070 C C . THR B 1 371 ? 9.539 -38.25 -18.641 1 86.69 371 THR B C 1
ATOM 8072 O O . THR B 1 371 ? 9.594 -37.531 -17.625 1 86.69 371 THR B O 1
ATOM 8075 N N . CYS B 1 372 ? 10.219 -39.312 -18.766 1 86.5 372 CYS B N 1
ATOM 8076 C CA . CYS B 1 372 ? 11.289 -39.688 -17.859 1 86.5 372 CYS B CA 1
ATOM 8077 C C . CYS B 1 372 ? 10.734 -39.969 -16.469 1 86.5 372 CYS B C 1
ATOM 8079 O O . CYS B 1 372 ? 11.383 -39.656 -15.461 1 86.5 372 CYS B O 1
ATOM 8081 N N . SER B 1 373 ? 9.438 -40.375 -16.344 1 89.81 373 SER B N 1
ATOM 8082 C CA . SER B 1 373 ? 8.758 -40.75 -15.102 1 89.81 373 SER B CA 1
ATOM 8083 C C . SER B 1 373 ? 8.703 -39.594 -14.117 1 89.81 373 SER B C 1
ATOM 8085 O O . SER B 1 373 ? 8.766 -39.812 -12.906 1 89.81 373 SER B O 1
ATOM 8087 N N . LYS B 1 374 ? 8.703 -38.438 -14.648 1 93.94 374 LYS B N 1
ATOM 8088 C CA . LYS B 1 374 ? 8.633 -37.25 -13.781 1 93.94 374 LYS B CA 1
ATOM 8089 C C . LYS B 1 374 ? 7.266 -37.156 -13.117 1 93.94 374 LYS B C 1
ATOM 8091 O O . LYS B 1 374 ? 6.258 -37.562 -13.68 1 93.94 374 LYS B O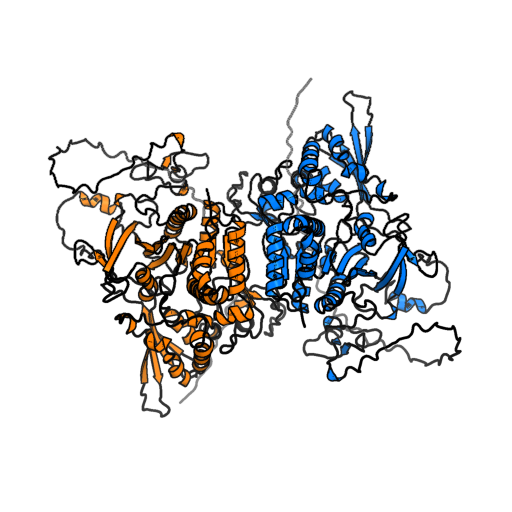 1
ATOM 8096 N N . THR B 1 375 ? 7.281 -36.562 -11.867 1 96.62 375 THR B N 1
ATOM 8097 C CA . THR B 1 375 ? 6.066 -36.219 -11.125 1 96.62 375 THR B CA 1
ATOM 8098 C C . THR B 1 375 ? 6.004 -34.75 -10.797 1 96.62 375 THR B C 1
ATOM 8100 O O . THR B 1 375 ? 6.906 -34 -11.156 1 96.62 375 THR B O 1
ATOM 8103 N N . GLY B 1 376 ? 4.941 -34.406 -10.172 1 97.94 376 GLY B N 1
ATOM 8104 C CA . GLY B 1 376 ? 4.656 -33 -9.977 1 97.94 376 GLY B CA 1
ATOM 8105 C C . GLY B 1 376 ? 5.445 -32.375 -8.836 1 97.94 376 GLY B C 1
ATOM 8106 O O . GLY B 1 376 ? 6.543 -32.844 -8.516 1 97.94 376 GLY B O 1
ATOM 8107 N N . ASP B 1 377 ? 4.941 -31.219 -8.367 1 97.94 377 ASP B N 1
ATOM 8108 C CA . ASP B 1 377 ? 5.684 -30.422 -7.398 1 97.94 377 ASP B CA 1
ATOM 8109 C C . ASP B 1 377 ? 5.031 -30.484 -6.016 1 97.94 377 ASP B C 1
ATOM 8111 O O . ASP B 1 377 ? 5.137 -29.531 -5.234 1 97.94 377 ASP B O 1
ATOM 8115 N N . GLY B 1 378 ? 4.281 -31.453 -5.773 1 96.88 378 GLY B N 1
ATOM 8116 C CA . GLY B 1 378 ? 3.646 -31.625 -4.477 1 96.88 378 GLY B CA 1
ATOM 8117 C C . GLY B 1 378 ? 2.225 -31.094 -4.434 1 96.88 378 GLY B C 1
ATOM 8118 O O . GLY B 1 378 ? 1.429 -31.5 -3.586 1 96.88 378 GLY B O 1
ATOM 8119 N N . THR B 1 379 ? 1.901 -30.172 -5.336 1 96.38 379 THR B N 1
ATOM 8120 C CA . THR B 1 379 ? 0.573 -29.562 -5.395 1 96.38 379 THR B CA 1
ATOM 8121 C C . THR B 1 379 ? -0.028 -29.719 -6.789 1 96.38 379 THR B C 1
ATOM 8123 O O . THR B 1 379 ? -1.194 -30.094 -6.93 1 96.38 379 THR B O 1
ATOM 8126 N N . VAL B 1 380 ? 0.726 -29.422 -7.781 1 98.5 380 VAL B N 1
ATOM 8127 C CA . VAL B 1 380 ? 0.299 -29.516 -9.172 1 98.5 380 VAL B CA 1
ATOM 8128 C C . VAL B 1 380 ? 0.994 -30.703 -9.844 1 98.5 380 VAL B C 1
ATOM 8130 O O . VAL B 1 380 ? 2.219 -30.828 -9.781 1 98.5 380 VAL B O 1
ATOM 8133 N N . PRO B 1 381 ? 0.244 -31.609 -10.484 1 97.62 381 PRO B N 1
ATOM 8134 C CA . PRO B 1 381 ? 0.858 -32.75 -11.148 1 97.62 381 PRO B CA 1
ATOM 8135 C C . PRO B 1 381 ? 1.72 -32.375 -12.344 1 97.62 381 PRO B C 1
ATOM 8137 O O . PRO B 1 381 ? 1.509 -31.297 -12.938 1 97.62 381 PRO B O 1
ATOM 8140 N N . TYR B 1 382 ? 2.672 -33.219 -12.68 1 97.25 382 TYR B N 1
ATOM 8141 C CA . TYR B 1 382 ? 3.57 -32.938 -13.797 1 97.25 382 TYR B CA 1
ATOM 8142 C C . TYR B 1 382 ? 2.789 -32.781 -15.094 1 97.25 382 TYR B C 1
ATOM 8144 O O . TYR B 1 382 ? 3.131 -31.922 -15.914 1 97.25 382 TYR B O 1
ATOM 8152 N N . HIS B 1 383 ? 1.774 -33.594 -15.273 1 95.62 383 HIS B N 1
ATOM 8153 C CA . HIS B 1 383 ? 0.942 -33.5 -16.469 1 95.62 383 HIS B CA 1
ATOM 8154 C C . HIS B 1 383 ? 0.41 -32.062 -16.641 1 95.62 383 HIS B C 1
ATOM 8156 O O . HIS B 1 383 ? 0.344 -31.562 -17.766 1 95.62 383 HIS B O 1
ATOM 8162 N N . SER B 1 384 ? 0.012 -31.469 -15.594 1 97.5 384 SER B N 1
ATOM 8163 C CA . SER B 1 384 ? -0.526 -30.125 -15.594 1 97.5 384 SER B CA 1
ATOM 8164 C C . SER B 1 384 ? 0.582 -29.078 -15.766 1 97.5 384 SER B C 1
ATOM 8166 O O . SER B 1 384 ? 0.476 -28.188 -16.609 1 97.5 384 SER B O 1
ATOM 8168 N N . LEU B 1 385 ? 1.657 -29.188 -15.016 1 98.38 385 LEU B N 1
ATOM 8169 C CA . LEU B 1 385 ? 2.779 -28.25 -15.078 1 98.38 385 LEU B CA 1
ATOM 8170 C C . LEU B 1 385 ? 3.41 -28.25 -16.469 1 98.38 385 LEU B C 1
ATOM 8172 O O . LEU B 1 385 ? 3.715 -27.188 -17.016 1 98.38 385 LEU B O 1
ATOM 8176 N N . SER B 1 386 ? 3.588 -29.422 -17.047 1 96.56 386 SER B N 1
ATOM 8177 C CA . SER B 1 386 ? 4.383 -29.625 -18.25 1 96.56 386 SER B CA 1
ATOM 8178 C C . SER B 1 386 ? 3.623 -29.156 -19.5 1 96.56 386 SER B C 1
ATOM 8180 O O . SER B 1 386 ? 4.18 -29.141 -20.594 1 96.56 386 SER B O 1
ATOM 8182 N N . TRP B 1 387 ? 2.367 -28.781 -19.328 1 96.69 387 TRP B N 1
ATOM 8183 C CA . TRP B 1 387 ? 1.642 -28.266 -20.484 1 96.69 387 TRP B CA 1
ATOM 8184 C C . TRP B 1 387 ? 2.406 -27.125 -21.125 1 96.69 387 TRP B C 1
ATOM 8186 O O . TRP B 1 387 ? 2.299 -26.906 -22.344 1 96.69 387 TRP B O 1
ATOM 8196 N N . ALA B 1 388 ? 3.234 -26.438 -20.391 1 97.62 388 ALA B N 1
ATOM 8197 C CA . ALA B 1 388 ? 4.004 -25.297 -20.859 1 97.62 388 ALA B CA 1
ATOM 8198 C C . ALA B 1 388 ? 4.969 -25.703 -21.969 1 97.62 388 ALA B C 1
ATOM 8200 O O . ALA B 1 388 ? 5.434 -24.859 -22.75 1 97.62 388 ALA B O 1
ATOM 8201 N N . HIS B 1 389 ? 5.305 -26.953 -22.047 1 96 389 HIS B N 1
ATOM 8202 C CA . HIS B 1 389 ? 6.176 -27.422 -23.125 1 96 389 HIS B CA 1
ATOM 8203 C C . HIS B 1 389 ? 5.547 -27.156 -24.484 1 96 389 HIS B C 1
ATOM 8205 O O . HIS B 1 389 ? 6.262 -27.016 -25.484 1 96 389 HIS B O 1
ATOM 8211 N N . THR B 1 390 ? 4.227 -27.109 -24.547 1 95 390 THR B N 1
ATOM 8212 C CA . THR B 1 390 ? 3.557 -26.797 -25.812 1 95 390 THR B CA 1
ATOM 8213 C C . THR B 1 390 ? 3.91 -25.375 -26.281 1 95 390 THR B C 1
ATOM 8215 O O . THR B 1 390 ? 3.721 -25.047 -27.453 1 95 390 THR B O 1
ATOM 8218 N N . TRP B 1 391 ? 4.34 -24.516 -25.328 1 96.38 391 TRP B N 1
ATOM 8219 C CA . TRP B 1 391 ? 4.695 -23.141 -25.656 1 96.38 391 TRP B CA 1
ATOM 8220 C C . TRP B 1 391 ? 6.02 -23.078 -26.422 1 96.38 391 TRP B C 1
ATOM 8222 O O . TRP B 1 391 ? 6.355 -22.062 -27.016 1 96.38 391 TRP B O 1
ATOM 8232 N N . LEU B 1 392 ? 6.797 -24.156 -26.344 1 95.19 392 LEU B N 1
ATOM 8233 C CA . LEU B 1 392 ? 8.109 -24.203 -26.969 1 95.19 392 LEU B CA 1
ATOM 8234 C C . LEU B 1 392 ? 7.988 -24.422 -28.484 1 95.19 392 LEU B C 1
ATOM 8236 O O . LEU B 1 392 ? 8.953 -24.234 -29.219 1 95.19 392 LEU B O 1
ATOM 8240 N N . GLY B 1 393 ? 6.816 -24.797 -28.938 1 90.19 393 GLY B N 1
ATOM 8241 C CA . GLY B 1 393 ? 6.598 -25 -30.359 1 90.19 393 GLY B CA 1
ATOM 8242 C C . GLY B 1 393 ? 5.68 -26.172 -30.656 1 90.19 393 GLY B C 1
ATOM 8243 O O . GLY B 1 393 ? 5.25 -26.875 -29.75 1 90.19 393 GLY B O 1
ATOM 8244 N N . THR B 1 394 ? 5.418 -26.297 -31.922 1 87.75 394 THR B N 1
ATOM 8245 C CA . THR B 1 394 ? 4.555 -27.391 -32.375 1 87.75 394 THR B CA 1
ATOM 8246 C C . THR B 1 394 ? 5.324 -28.703 -32.406 1 87.75 394 THR B C 1
ATOM 8248 O O . THR B 1 394 ? 6.535 -28.734 -32.188 1 87.75 394 THR B O 1
ATOM 8251 N N . LYS B 1 395 ? 4.555 -29.766 -32.562 1 86.62 395 LYS B N 1
ATOM 8252 C CA . LYS B 1 395 ? 5.184 -31.062 -32.719 1 86.62 395 LYS B CA 1
ATOM 8253 C C . LYS B 1 395 ? 6.246 -31.031 -33.812 1 86.62 395 LYS B C 1
ATOM 8255 O O . LYS B 1 395 ? 6.012 -30.5 -34.906 1 86.62 395 LYS B O 1
ATOM 8260 N N . GLY B 1 396 ? 7.434 -31.516 -33.469 1 86.75 396 GLY B N 1
ATOM 8261 C CA . GLY B 1 396 ? 8.531 -31.531 -34.406 1 86.75 396 GLY B CA 1
ATOM 8262 C C . GLY B 1 396 ? 9.508 -30.391 -34.25 1 86.75 396 GLY B C 1
ATOM 8263 O O . GLY B 1 396 ? 10.578 -30.375 -34.844 1 86.75 396 GLY B O 1
ATOM 8264 N N . SER B 1 397 ? 9.195 -29.484 -33.438 1 89.06 397 SER B N 1
ATOM 8265 C CA . SER B 1 397 ? 10.055 -28.312 -33.25 1 89.06 397 SER B CA 1
ATOM 8266 C C . SER B 1 397 ? 11.344 -28.703 -32.531 1 89.06 397 SER B C 1
ATOM 8268 O O . SER B 1 397 ? 11.344 -29.594 -31.672 1 89.06 397 SER B O 1
ATOM 8270 N N . SER B 1 398 ? 12.422 -28 -32.875 1 89.31 398 SER B N 1
ATOM 8271 C CA . SER B 1 398 ? 13.711 -28.188 -32.219 1 89.31 398 SER B CA 1
ATOM 8272 C C . SER B 1 398 ? 13.82 -27.328 -30.969 1 89.31 398 SER B C 1
ATOM 8274 O O . SER B 1 398 ? 13.453 -26.156 -30.969 1 89.31 398 SER B O 1
ATOM 8276 N N . VAL B 1 399 ? 14.219 -27.969 -29.906 1 91.94 399 VAL B N 1
ATOM 8277 C CA . VAL B 1 399 ? 14.32 -27.312 -28.594 1 91.94 399 VAL B CA 1
ATOM 8278 C C . VAL B 1 399 ? 15.719 -27.531 -28.031 1 91.94 399 VAL B C 1
ATOM 8280 O O . VAL B 1 399 ? 16.281 -28.625 -28.141 1 91.94 399 VAL B O 1
ATOM 8283 N N . ARG B 1 400 ? 16.328 -26.453 -27.484 1 90.19 400 ARG B N 1
ATOM 8284 C CA . ARG B 1 400 ? 17.594 -26.578 -26.766 1 90.19 400 ARG B CA 1
ATOM 8285 C C . ARG B 1 400 ? 17.375 -27.016 -25.328 1 90.19 400 ARG B C 1
ATOM 8287 O O . ARG B 1 400 ? 16.594 -26.406 -24.594 1 90.19 400 ARG B O 1
ATOM 8294 N N . VAL B 1 401 ? 18.031 -28.078 -24.938 1 90.38 401 VAL B N 1
ATOM 8295 C CA . VAL B 1 401 ? 17.922 -28.594 -23.578 1 90.38 401 VAL B CA 1
ATOM 8296 C C . VAL B 1 401 ? 19.266 -28.484 -22.875 1 90.38 401 VAL B C 1
ATOM 8298 O O . VAL B 1 401 ? 20.281 -28.969 -23.359 1 90.38 401 VAL B O 1
ATOM 8301 N N . THR B 1 402 ? 19.281 -27.797 -21.781 1 88 402 THR B N 1
ATOM 8302 C CA . THR B 1 402 ? 20.469 -27.641 -20.953 1 88 402 THR B CA 1
ATOM 8303 C C . THR B 1 402 ? 20.219 -28.125 -19.531 1 88 402 THR B C 1
ATOM 8305 O O . THR B 1 402 ? 19.203 -27.781 -18.922 1 88 402 THR B O 1
ATOM 8308 N N . GLN B 1 403 ? 21.031 -28.953 -19 1 86.5 403 GLN B N 1
ATOM 8309 C CA . GLN B 1 403 ? 20.938 -29.438 -17.625 1 86.5 403 GLN B CA 1
ATOM 8310 C C . GLN B 1 403 ? 22.125 -28.953 -16.781 1 86.5 403 GLN B C 1
ATOM 8312 O O . GLN B 1 403 ? 23.281 -29.094 -17.203 1 86.5 403 GLN B O 1
ATOM 8317 N N . THR B 1 404 ? 21.797 -28.328 -15.703 1 83.19 404 THR B N 1
ATOM 8318 C CA . THR B 1 404 ? 22.812 -27.812 -14.789 1 83.19 404 THR B CA 1
ATOM 8319 C C . THR B 1 404 ? 22.547 -28.297 -13.367 1 83.19 404 THR B C 1
ATOM 8321 O O . THR B 1 404 ? 21.391 -28.5 -12.977 1 83.19 404 THR B O 1
ATOM 8324 N N . PRO B 1 405 ? 23.656 -28.562 -12.562 1 81.94 405 PRO B N 1
ATOM 8325 C CA . PRO B 1 405 ? 23.438 -28.906 -11.156 1 81.94 405 PRO B CA 1
ATOM 8326 C C . PRO B 1 405 ? 22.812 -27.75 -10.359 1 81.94 405 PRO B C 1
ATOM 8328 O O . PRO B 1 405 ? 23.047 -26.578 -10.672 1 81.94 405 PRO B O 1
ATOM 8331 N N . GLN B 1 406 ? 21.938 -28.062 -9.375 1 82.12 406 GLN B N 1
ATOM 8332 C CA . GLN B 1 406 ? 21.344 -27.062 -8.5 1 82.12 406 GLN B CA 1
ATOM 8333 C C . GLN B 1 406 ? 22.391 -26.453 -7.566 1 82.12 406 GLN B C 1
ATOM 8335 O O . GLN B 1 406 ? 22.219 -25.344 -7.059 1 82.12 406 GLN B O 1
ATOM 8340 N N . SER B 1 407 ? 23.406 -27.266 -7.352 1 71.56 407 SER B N 1
ATOM 8341 C CA . SER B 1 407 ? 24.453 -26.828 -6.434 1 71.56 407 SER B CA 1
ATOM 8342 C C . SER B 1 407 ? 25.125 -25.547 -6.934 1 71.56 407 SER B C 1
ATOM 8344 O O . SER B 1 407 ? 25.188 -25.312 -8.141 1 71.56 407 SER B O 1
ATOM 8346 N N . VAL B 1 408 ? 25.422 -24.734 -6.012 1 62.94 408 VAL B N 1
ATOM 8347 C CA . VAL B 1 408 ? 26.016 -23.453 -6.32 1 62.94 408 VAL B CA 1
ATOM 8348 C C . VAL B 1 408 ? 27.422 -23.656 -6.914 1 62.94 408 VAL B C 1
ATOM 8350 O O . VAL B 1 408 ? 27.844 -22.891 -7.777 1 62.94 408 VAL B O 1
ATOM 8353 N N . TYR B 1 409 ? 28.062 -24.703 -6.441 1 57.47 409 TYR B N 1
ATOM 8354 C CA . TYR B 1 409 ? 29.453 -24.922 -6.824 1 57.47 409 TYR B CA 1
ATOM 8355 C C . TYR B 1 409 ? 29.578 -26.016 -7.883 1 57.47 409 TYR B C 1
ATOM 8357 O O . TYR B 1 409 ? 29.359 -27.188 -7.594 1 57.47 409 TYR B O 1
ATOM 8365 N N . PHE B 1 410 ? 29.297 -25.672 -9.18 1 63.78 410 PHE B N 1
ATOM 8366 C CA . PHE B 1 410 ? 29.484 -26.688 -10.211 1 63.78 410 PHE B CA 1
ATOM 8367 C C . PHE B 1 410 ? 30.422 -26.188 -11.305 1 63.78 410 PHE B C 1
ATOM 8369 O O . PHE B 1 410 ? 30.688 -24.984 -11.391 1 63.78 410 PHE B O 1
ATOM 8376 N N . SER B 1 411 ? 31.094 -27.156 -11.906 1 59.97 411 SER B N 1
ATOM 8377 C CA . SER B 1 411 ? 32 -26.844 -13 1 59.97 411 SER B CA 1
ATOM 8378 C C . SER B 1 411 ? 31.297 -26.938 -14.352 1 59.97 411 SER B C 1
ATOM 8380 O O . SER B 1 411 ? 30.203 -27.5 -14.453 1 59.97 411 SER B O 1
ATOM 8382 N N . ALA B 1 412 ? 31.828 -26.281 -15.375 1 64.81 412 ALA B N 1
ATOM 8383 C CA . ALA B 1 412 ? 31.281 -26.297 -16.734 1 64.81 412 ALA B CA 1
ATOM 8384 C C . ALA B 1 412 ? 31.094 -27.719 -17.234 1 64.81 412 ALA B C 1
ATOM 8386 O O . ALA B 1 412 ? 30.188 -27.984 -18.016 1 64.81 412 ALA B O 1
ATOM 8387 N N . GLU B 1 413 ? 31.922 -28.547 -16.75 1 62.59 413 GLU B N 1
ATOM 8388 C CA . GLU B 1 413 ? 31.859 -29.938 -17.188 1 62.59 413 GLU B CA 1
ATOM 8389 C C . GLU B 1 413 ? 30.578 -30.609 -16.703 1 62.59 413 GLU B C 1
ATOM 8391 O O . GLU B 1 413 ? 30.156 -31.625 -17.266 1 62.59 413 GLU B O 1
ATOM 8396 N N . ASN B 1 414 ? 30.031 -29.938 -15.75 1 69.81 414 ASN B N 1
ATOM 8397 C CA . ASN B 1 414 ? 28.812 -30.516 -15.18 1 69.81 414 ASN B CA 1
ATOM 8398 C C . ASN B 1 414 ? 27.562 -30.062 -15.93 1 69.81 414 ASN B C 1
ATOM 8400 O O . ASN B 1 414 ? 26.453 -30.5 -15.609 1 69.81 414 ASN B O 1
ATOM 8404 N N . ILE B 1 415 ? 27.766 -29.312 -16.969 1 77.62 415 ILE B N 1
ATOM 8405 C CA . ILE B 1 415 ? 26.656 -28.812 -17.75 1 77.62 415 ILE B CA 1
ATOM 8406 C C . ILE B 1 415 ? 26.484 -29.656 -19.016 1 77.62 415 ILE B C 1
ATOM 8408 O O . ILE B 1 415 ? 27.453 -29.953 -19.703 1 77.62 415 ILE B O 1
ATOM 8412 N N . THR B 1 416 ? 25.312 -30.203 -19.203 1 78.19 416 THR B N 1
ATOM 8413 C CA . THR B 1 416 ? 24.984 -30.953 -20.406 1 78.19 416 THR B CA 1
ATOM 8414 C C . THR B 1 416 ? 24.062 -30.156 -21.312 1 78.19 416 THR B C 1
ATOM 8416 O O . THR B 1 416 ? 23.062 -29.594 -20.859 1 78.19 416 THR B O 1
ATOM 8419 N N . ARG B 1 417 ? 24.406 -30.047 -22.609 1 83.81 417 ARG B N 1
ATOM 8420 C CA . ARG B 1 417 ? 23.594 -29.359 -23.594 1 83.81 417 ARG B CA 1
ATOM 8421 C C . ARG B 1 417 ? 23.281 -30.266 -24.781 1 83.81 417 ARG B C 1
ATOM 8423 O O . ARG B 1 417 ? 24.188 -30.891 -25.344 1 83.81 417 ARG B O 1
ATOM 8430 N N . VAL B 1 418 ? 22.047 -30.359 -25.047 1 82.88 418 VAL B N 1
ATOM 8431 C CA . VAL B 1 418 ? 21.656 -31.172 -26.188 1 82.88 418 VAL B CA 1
ATOM 8432 C C . VAL B 1 418 ? 20.531 -30.484 -26.953 1 82.88 418 VAL B C 1
ATOM 8434 O O . VAL B 1 418 ? 19.891 -29.562 -26.438 1 82.88 418 VAL B O 1
ATOM 8437 N N . ARG B 1 419 ? 20.391 -30.812 -28.203 1 87.19 419 ARG B N 1
ATOM 8438 C CA . ARG B 1 419 ? 19.219 -30.422 -28.984 1 87.19 419 ARG B CA 1
ATOM 8439 C C . ARG B 1 419 ? 18.203 -31.547 -29.062 1 87.19 419 ARG B C 1
ATOM 8441 O O . ARG B 1 419 ? 18.578 -32.719 -29.234 1 87.19 419 ARG B O 1
ATOM 8448 N N . ALA B 1 420 ? 17.031 -31.188 -28.766 1 88.62 420 ALA B N 1
ATOM 8449 C CA . ALA B 1 420 ? 15.969 -32.188 -28.766 1 88.62 420 ALA B CA 1
ATOM 8450 C C . ALA B 1 420 ? 14.812 -31.766 -29.656 1 88.62 420 ALA B C 1
ATOM 8452 O O . ALA B 1 420 ? 14.695 -30.594 -30.031 1 88.62 420 ALA B O 1
ATOM 8453 N N . VAL B 1 421 ? 14.062 -32.75 -30.094 1 88.94 421 VAL B N 1
ATOM 8454 C CA . VAL B 1 421 ? 12.844 -32.5 -30.859 1 88.94 421 VAL B CA 1
ATOM 8455 C C . VAL B 1 421 ? 11.625 -32.844 -30.016 1 88.94 421 VAL B C 1
ATOM 8457 O O . VAL B 1 421 ? 11.555 -33.906 -29.406 1 88.94 421 VAL B O 1
ATOM 8460 N N . ARG B 1 422 ? 10.734 -31.969 -30.047 1 89.5 422 ARG B N 1
ATOM 8461 C CA . ARG B 1 422 ? 9.508 -32.188 -29.281 1 89.5 422 ARG B CA 1
ATOM 8462 C C . ARG B 1 422 ? 8.539 -33.062 -30.062 1 89.5 422 ARG B C 1
ATOM 8464 O O . ARG B 1 422 ? 8.219 -32.781 -31.219 1 89.5 422 ARG B O 1
ATOM 8471 N N . HIS B 1 423 ? 8.016 -34.219 -29.625 1 79.5 423 HIS B N 1
ATOM 8472 C CA . HIS B 1 423 ? 7.125 -35.125 -30.328 1 79.5 423 HIS B CA 1
ATOM 8473 C C . HIS B 1 423 ? 5.68 -34.938 -29.875 1 79.5 423 HIS B C 1
ATOM 8475 O O . HIS B 1 423 ? 4.781 -34.781 -30.703 1 79.5 423 HIS B O 1
ATOM 8481 N N . GLY B 1 424 ? 5.207 -34.781 -28.797 1 72.94 424 GLY B N 1
ATOM 8482 C CA . GLY B 1 424 ? 3.877 -34.531 -28.266 1 72.94 424 GLY B CA 1
ATOM 8483 C C . GLY B 1 424 ? 2.898 -35.656 -28.594 1 72.94 424 GLY B C 1
ATOM 8484 O O . GLY B 1 424 ? 1.685 -35.438 -28.594 1 72.94 424 GLY B O 1
ATOM 8485 N N . SER B 1 425 ? 3.244 -36.906 -29.078 1 72.12 425 SER B N 1
ATOM 8486 C CA . SER B 1 425 ? 2.34 -37.969 -29.484 1 72.12 425 SER B CA 1
ATOM 8487 C C . SER B 1 425 ? 1.662 -38.594 -28.281 1 72.12 425 SER B C 1
ATOM 8489 O O . SER B 1 425 ? 0.448 -38.812 -28.281 1 72.12 425 SER B O 1
ATOM 8491 N N . ASN B 1 426 ? 2.391 -38.875 -27.297 1 76.69 426 ASN B N 1
ATOM 8492 C CA . ASN B 1 426 ? 1.842 -39.531 -26.109 1 76.69 426 ASN B CA 1
ATOM 8493 C C . ASN B 1 426 ? 1.688 -38.531 -24.953 1 76.69 426 ASN B C 1
ATOM 8495 O O . ASN B 1 426 ? 0.837 -38.719 -24.078 1 76.69 426 ASN B O 1
ATOM 8499 N N . HIS B 1 427 ? 2.547 -37.625 -24.969 1 87.44 427 HIS B N 1
ATOM 8500 C CA . HIS B 1 427 ? 2.537 -36.594 -23.938 1 87.44 427 HIS B CA 1
ATOM 8501 C C . HIS B 1 427 ? 3.104 -35.281 -24.484 1 87.44 427 HIS B C 1
ATOM 8503 O O . HIS B 1 427 ? 4.016 -35.281 -25.312 1 87.44 427 HIS B O 1
ATOM 8509 N N . HIS B 1 428 ? 2.627 -34.188 -24.062 1 89.06 428 HIS B N 1
ATOM 8510 C CA . HIS B 1 428 ? 3.02 -32.875 -24.594 1 89.06 428 HIS B CA 1
ATOM 8511 C C . HIS B 1 428 ? 4.445 -32.531 -24.188 1 89.06 428 HIS B C 1
ATOM 8513 O O . HIS B 1 428 ? 5.039 -31.609 -24.734 1 89.06 428 HIS B O 1
ATOM 8519 N N . ALA B 1 429 ? 5.082 -33.25 -23.219 1 90.81 429 ALA B N 1
ATOM 8520 C CA . ALA B 1 429 ? 6.469 -33.031 -22.812 1 90.81 429 ALA B CA 1
ATOM 8521 C C . ALA B 1 429 ? 7.352 -34.219 -23.234 1 90.81 429 ALA B C 1
ATOM 8523 O O . ALA B 1 429 ? 8.273 -34.594 -22.5 1 90.81 429 ALA B O 1
ATOM 8524 N N . GLU B 1 430 ? 7.078 -34.781 -24.297 1 88.25 430 GLU B N 1
ATOM 8525 C CA . GLU B 1 430 ? 7.875 -35.875 -24.844 1 88.25 430 GLU B CA 1
ATOM 8526 C C . GLU B 1 430 ? 8.938 -35.344 -25.812 1 88.25 430 GLU B C 1
ATOM 8528 O O . GLU B 1 430 ? 8.633 -34.594 -26.719 1 88.25 430 GLU B O 1
ATOM 8533 N N . TYR B 1 431 ? 10.188 -35.812 -25.594 1 88.44 431 TYR B N 1
ATOM 8534 C CA . TYR B 1 431 ? 11.297 -35.344 -26.422 1 88.44 431 TYR B CA 1
ATOM 8535 C C . TYR B 1 431 ? 12.141 -36.531 -26.906 1 88.44 431 TYR B C 1
ATOM 8537 O O . TYR B 1 431 ? 12.188 -37.562 -26.266 1 88.44 431 TYR B O 1
ATOM 8545 N N . SER B 1 432 ? 12.75 -36.344 -28.031 1 84.81 432 SER B N 1
ATOM 8546 C CA . SER B 1 432 ? 13.805 -37.219 -28.516 1 84.81 432 SER B CA 1
ATOM 8547 C C . SER B 1 432 ? 15.039 -36.406 -28.922 1 84.81 432 SER B C 1
ATOM 8549 O O . SER B 1 432 ? 14.945 -35.219 -29.25 1 84.81 432 SER B O 1
ATOM 8551 N N . LEU B 1 433 ? 16.234 -37.062 -28.719 1 79.94 433 LEU B N 1
ATOM 8552 C CA . LEU B 1 433 ? 17.453 -36.406 -29.156 1 79.94 433 LEU B CA 1
ATOM 8553 C C . LEU B 1 433 ? 17.5 -36.281 -30.672 1 79.94 433 LEU B C 1
ATOM 8555 O O . LEU B 1 433 ? 16.984 -37.125 -31.391 1 79.94 433 LEU B O 1
ATOM 8559 N N . LEU B 1 434 ? 17.969 -35.188 -31.188 1 67.5 434 LEU B N 1
ATOM 8560 C CA . LEU B 1 434 ? 18.047 -34.938 -32.625 1 67.5 434 LEU B CA 1
ATOM 8561 C C . LEU B 1 434 ? 18.812 -36.062 -33.312 1 67.5 434 LEU B C 1
ATOM 8563 O O . LEU B 1 434 ? 18.469 -36.438 -34.438 1 67.5 434 LEU B O 1
ATOM 8567 N N . ASN B 1 435 ? 20.125 -36.469 -32.812 1 56.56 435 ASN B N 1
ATOM 8568 C CA . ASN B 1 435 ? 20.891 -37.469 -33.531 1 56.56 435 ASN B CA 1
ATOM 8569 C C . ASN B 1 435 ? 20.25 -38.875 -33.406 1 56.56 435 ASN B C 1
ATOM 8571 O O . ASN B 1 435 ? 20.859 -39.875 -33.781 1 56.56 435 ASN B O 1
ATOM 8575 N N . GLY B 1 436 ? 19.047 -39.062 -32.969 1 53.66 436 GLY B N 1
ATOM 8576 C CA . GLY B 1 436 ? 18.359 -40.344 -33 1 53.66 436 GLY B CA 1
ATOM 8577 C C . GLY B 1 436 ? 17.219 -40.469 -32 1 53.66 436 GLY B C 1
ATOM 8578 O O . GLY B 1 436 ? 16.953 -39.5 -31.266 1 53.66 436 GLY B O 1
ATOM 8579 N N . LYS B 1 437 ? 16.359 -41.5 -32.094 1 53.12 437 LYS B N 1
ATOM 8580 C CA . LYS B 1 437 ? 15.078 -41.812 -31.469 1 53.12 437 LYS B CA 1
ATOM 8581 C C . LYS B 1 437 ? 15.266 -42.094 -29.984 1 53.12 437 LYS B C 1
ATOM 8583 O O . LYS B 1 437 ? 14.406 -42.688 -29.344 1 53.12 437 LYS B O 1
ATOM 8588 N N . GLN B 1 438 ? 16.406 -41.625 -29.328 1 55.88 438 GLN B N 1
ATOM 8589 C CA . GLN B 1 438 ? 16.484 -42.031 -27.922 1 55.88 438 GLN B CA 1
ATOM 8590 C C . GLN B 1 438 ? 15.93 -40.938 -27.016 1 55.88 438 GLN B C 1
ATOM 8592 O O . GLN B 1 438 ? 16.188 -39.75 -27.234 1 55.88 438 GLN B O 1
ATOM 8597 N N . PRO B 1 439 ? 14.984 -41.375 -26.109 1 59.56 439 PRO B N 1
ATOM 8598 C CA . PRO B 1 439 ? 14.461 -40.406 -25.141 1 59.56 439 PRO B CA 1
ATOM 8599 C C . PRO B 1 439 ? 15.555 -39.75 -24.297 1 59.56 439 PRO B C 1
ATOM 8601 O O . PRO B 1 439 ? 16.625 -40.344 -24.094 1 59.56 439 PRO B O 1
ATOM 8604 N N . ILE B 1 440 ? 15.445 -38.438 -24.047 1 65.12 440 ILE B N 1
ATOM 8605 C CA . ILE B 1 440 ? 16.359 -37.625 -23.25 1 65.12 440 ILE B CA 1
ATOM 8606 C C . ILE B 1 440 ? 16.453 -38.188 -21.844 1 65.12 440 ILE B C 1
ATOM 8608 O O . ILE B 1 440 ? 17.328 -37.812 -21.062 1 65.12 440 ILE B O 1
ATOM 8612 N N . CYS B 1 441 ? 15.711 -39.281 -21.484 1 63.91 441 CYS B N 1
ATOM 8613 C CA . CYS B 1 441 ? 15.656 -39.781 -20.109 1 63.91 441 CYS B CA 1
ATOM 8614 C C . CYS B 1 441 ? 16.875 -40.625 -19.797 1 63.91 441 CYS B C 1
ATOM 8616 O O . CYS B 1 441 ? 17.391 -41.344 -20.672 1 63.91 441 CYS B O 1
ATOM 8618 N N . GLU B 1 442 ? 17.844 -40.188 -19 1 55.03 442 GLU B N 1
ATOM 8619 C CA . GLU B 1 442 ? 19 -41 -18.641 1 55.03 442 GLU B CA 1
ATOM 8620 C C . GLU B 1 442 ? 18.594 -42.406 -18.312 1 55.03 442 GLU B C 1
ATOM 8622 O O . GLU B 1 442 ? 17.656 -42.656 -17.547 1 55.03 442 GLU B O 1
ATOM 8627 N N . ALA B 1 443 ? 18.906 -43.438 -19.125 1 40.78 443 ALA B N 1
ATOM 8628 C CA . ALA B 1 443 ? 18.781 -44.844 -18.797 1 40.78 443 ALA B CA 1
ATOM 8629 C C . ALA B 1 443 ? 19.266 -45.125 -17.359 1 40.78 443 ALA B C 1
ATOM 8631 O O . ALA B 1 443 ? 20.344 -44.656 -16.984 1 40.78 443 ALA B O 1
ATOM 8632 N N . LYS B 1 444 ? 18.391 -45.438 -16.344 1 41.28 444 LYS B N 1
ATOM 8633 C CA . LYS B 1 444 ? 18.859 -46.031 -15.086 1 41.28 444 LYS B CA 1
ATOM 8634 C C . LYS B 1 444 ? 19.922 -47.094 -15.344 1 41.28 444 LYS B C 1
ATOM 8636 O O . LYS B 1 444 ? 19.609 -48.188 -15.812 1 41.28 444 LYS B O 1
ATOM 8641 N N . THR B 1 445 ? 21.125 -46.812 -15.695 1 34.31 445 THR B N 1
ATOM 8642 C CA . THR B 1 445 ? 22.078 -47.906 -15.609 1 34.31 445 THR B CA 1
ATOM 8643 C C . THR B 1 445 ? 21.953 -48.625 -14.258 1 34.31 445 THR B C 1
ATOM 8645 O O . THR B 1 445 ? 21.938 -47.969 -13.211 1 34.31 445 THR B O 1
ATOM 8648 N N . ASP B 1 446 ? 21.484 -49.938 -14.242 1 30.75 446 ASP B N 1
ATOM 8649 C CA . ASP B 1 446 ? 21.641 -50.938 -13.188 1 30.75 446 ASP B CA 1
ATOM 8650 C C . ASP B 1 446 ? 23.031 -50.906 -12.578 1 30.75 446 ASP B C 1
ATOM 8652 O O . ASP B 1 446 ? 24.031 -51 -13.297 1 30.75 446 ASP B O 1
ATOM 8656 N N . SER B 1 447 ? 23.328 -50.438 -11.422 1 32.91 447 SER B N 1
ATOM 8657 C CA . SER B 1 447 ? 24.516 -50.656 -10.586 1 32.91 447 SER B CA 1
ATOM 8658 C C . SER B 1 447 ? 24.938 -52.094 -10.57 1 32.91 447 SER B C 1
ATOM 8660 O O . SER B 1 447 ? 25.844 -52.5 -9.812 1 32.91 447 SER B O 1
ATOM 8662 N N . SER B 1 448 ? 24.328 -53.125 -11.109 1 28.59 448 SER B N 1
ATOM 8663 C CA . SER B 1 448 ? 24.906 -54.406 -10.648 1 28.59 448 SER B CA 1
ATOM 8664 C C . SER B 1 448 ? 26.344 -54.562 -11.164 1 28.59 448 SER B C 1
ATOM 8666 O O . SER B 1 448 ? 27.234 -54.906 -10.406 1 28.59 448 SER B O 1
ATOM 8668 N N . SER B 1 449 ? 26.766 -55.281 -12.367 1 25.86 449 SER B N 1
ATOM 8669 C CA . SER B 1 449 ? 27.844 -56.25 -12.617 1 25.86 449 SER B CA 1
ATOM 8670 C C . SER B 1 449 ? 29.109 -55.531 -13.047 1 25.86 449 SER B C 1
ATOM 8672 O O . SER B 1 449 ? 29.984 -56.094 -13.695 1 25.86 449 SER B O 1
ATOM 8674 N N . TYR B 1 450 ? 29.453 -54.281 -13.133 1 25.67 450 TYR B N 1
ATOM 8675 C CA . TYR B 1 450 ? 30.859 -54.031 -13.438 1 25.67 450 TYR B CA 1
ATOM 8676 C C . TYR B 1 450 ? 31.766 -54.531 -12.32 1 25.67 450 TYR B C 1
ATOM 8678 O O . TYR B 1 450 ? 31.656 -54.094 -11.172 1 25.67 450 TYR B O 1
ATOM 8686 N N . GLY B 1 451 ? 32.406 -55.75 -12.328 1 26.42 451 GLY B N 1
ATOM 8687 C CA . GLY B 1 451 ? 33.594 -56.281 -11.688 1 26.42 451 GLY B CA 1
ATOM 8688 C C . GLY B 1 451 ? 34.719 -55.25 -11.562 1 26.42 451 GLY B C 1
ATOM 8689 O O . GLY B 1 451 ? 35.281 -55.062 -10.484 1 26.42 451 GLY B O 1
ATOM 8690 N N . ALA B 1 452 ? 35.812 -55.312 -12.461 1 24.17 452 ALA B N 1
ATOM 8691 C CA . ALA B 1 452 ? 37.219 -55.062 -12.172 1 24.17 452 ALA B CA 1
ATOM 8692 C C . ALA B 1 452 ? 37.438 -53.656 -11.641 1 24.17 452 ALA B C 1
ATOM 8694 O O . ALA B 1 452 ? 38.031 -53.469 -10.57 1 24.17 452 ALA B O 1
ATOM 8695 N N . SER B 1 453 ? 38.562 -52.75 -12.234 1 25.42 453 SER B N 1
ATOM 8696 C CA . SER B 1 453 ? 39.781 -52.125 -11.711 1 25.42 453 SER B CA 1
ATOM 8697 C C . SER B 1 453 ? 39.469 -50.844 -10.977 1 25.42 453 SER B C 1
ATOM 8699 O O . SER B 1 453 ? 38.375 -50.25 -11.18 1 25.42 453 SER B O 1
ATOM 8701 N N . GLY B 1 454 ? 40.562 -50.219 -10.117 1 25.03 454 GLY B N 1
ATOM 8702 C CA . GLY B 1 454 ? 40.844 -49.438 -8.93 1 25.03 454 GLY B CA 1
ATOM 8703 C C . GLY B 1 454 ? 40.25 -48.031 -9 1 25.03 454 GLY B C 1
ATOM 8704 O O . GLY B 1 454 ? 39.656 -47.562 -8.039 1 25.03 454 GLY B O 1
ATOM 8705 N N . THR B 1 455 ? 40.969 -47.25 -9.898 1 24.58 455 THR B N 1
ATOM 8706 C CA . THR B 1 455 ? 41.219 -45.875 -9.586 1 24.58 455 THR B CA 1
ATOM 8707 C C . THR B 1 455 ? 39.938 -45.062 -9.664 1 24.58 455 THR B C 1
ATOM 8709 O O . THR B 1 455 ? 39.938 -43.844 -9.375 1 24.58 455 THR B O 1
ATOM 8712 N N . ALA B 1 456 ? 39.156 -45.562 -10.547 1 27.39 456 ALA B N 1
ATOM 8713 C CA . ALA B 1 456 ? 38.125 -44.594 -10.883 1 27.39 456 ALA B CA 1
ATOM 8714 C C . ALA B 1 456 ? 37.156 -44.406 -9.727 1 27.39 456 ALA B C 1
ATOM 8716 O O . ALA B 1 456 ? 36.188 -43.625 -9.828 1 27.39 456 ALA B O 1
ATOM 8717 N N . SER B 1 457 ? 37.281 -45.344 -8.695 1 29.45 457 SER B N 1
ATOM 8718 C CA . SER B 1 457 ? 36.344 -45.531 -7.582 1 29.45 457 SER B CA 1
ATOM 8719 C C . SER B 1 457 ? 36.469 -44.406 -6.57 1 29.45 457 SER B C 1
ATOM 8721 O O . SER B 1 457 ? 35.562 -44.219 -5.742 1 29.45 457 SER B O 1
ATOM 8723 N N . PHE B 1 458 ? 37.781 -44.094 -6.328 1 27.31 458 PHE B N 1
ATOM 8724 C CA . PHE B 1 458 ? 38.062 -43.344 -5.117 1 27.31 458 PHE B CA 1
ATOM 8725 C C . PHE B 1 458 ? 37.188 -42.062 -5.055 1 27.31 458 PHE B C 1
ATOM 8727 O O . PHE B 1 458 ? 36.625 -41.781 -4.012 1 27.31 458 PHE B O 1
ATOM 8734 N N . PHE B 1 459 ? 37.375 -41.281 -6.191 1 26.62 459 PHE B N 1
ATOM 8735 C CA . PHE B 1 459 ? 36.75 -39.969 -6.086 1 26.62 459 PHE B CA 1
ATOM 8736 C C . PHE B 1 459 ? 35.219 -40.094 -6.121 1 26.62 459 PHE B C 1
ATOM 8738 O O . PHE B 1 459 ? 34.531 -39.094 -6.008 1 26.62 459 PHE B O 1
ATOM 8745 N N . ALA B 1 460 ? 34.656 -41.156 -6.504 1 31.81 460 ALA B N 1
ATOM 8746 C CA . ALA B 1 460 ? 33.25 -41.5 -6.395 1 31.81 460 ALA B CA 1
ATOM 8747 C C . ALA B 1 460 ? 32.781 -41.469 -4.938 1 31.81 460 ALA B C 1
ATOM 8749 O O . ALA B 1 460 ? 31.641 -41.156 -4.652 1 31.81 460 ALA B O 1
ATOM 8750 N N . GLY B 1 461 ? 33.5 -42.094 -3.932 1 29.39 461 GLY B N 1
ATOM 8751 C CA . GLY B 1 461 ? 33.25 -42.156 -2.498 1 29.39 461 GLY B CA 1
ATOM 8752 C C . GLY B 1 461 ? 33.125 -40.812 -1.852 1 29.39 461 GLY B C 1
ATOM 8753 O O . GLY B 1 461 ? 32.312 -40.594 -0.955 1 29.39 461 GLY B O 1
ATOM 8754 N N . LEU B 1 462 ? 34.281 -40.062 -1.87 1 28.3 462 LEU B N 1
ATOM 8755 C CA . LEU B 1 462 ? 34.344 -38.781 -1.186 1 28.3 462 LEU B CA 1
ATOM 8756 C C . LEU B 1 462 ? 33.188 -37.875 -1.635 1 28.3 462 LEU B C 1
ATOM 8758 O O . LEU B 1 462 ? 32.688 -37.062 -0.851 1 28.3 462 LEU B O 1
ATOM 8762 N N . PHE B 1 463 ? 32.969 -37.75 -3.086 1 32.28 463 PHE B N 1
ATOM 8763 C CA . PHE B 1 463 ? 31.844 -37.031 -3.648 1 32.28 463 PHE B CA 1
ATOM 8764 C C . PHE B 1 463 ? 30.641 -37.969 -3.797 1 32.28 463 PHE B C 1
ATOM 8766 O O . PHE B 1 463 ? 30.734 -39 -4.457 1 32.28 463 PHE B O 1
ATOM 8773 N N . GLY B 1 464 ? 30.047 -38.5 -2.732 1 33.47 464 GLY B N 1
ATOM 8774 C CA . GLY B 1 464 ? 28.906 -39.406 -2.615 1 33.47 464 GLY B CA 1
ATOM 8775 C C . GLY B 1 464 ? 28.125 -39.562 -3.904 1 33.47 464 GLY B C 1
ATOM 8776 O O . GLY B 1 464 ? 28.359 -38.812 -4.863 1 33.47 464 GLY B O 1
ATOM 8777 N N . PRO B 1 465 ? 27.453 -40.75 -4.18 1 35.16 465 PRO B N 1
ATOM 8778 C CA . PRO B 1 465 ? 26.547 -40.812 -5.332 1 35.16 465 PRO B CA 1
ATOM 8779 C C . PRO B 1 465 ? 25.875 -39.5 -5.633 1 35.16 465 PRO B C 1
ATOM 8781 O O . PRO B 1 465 ? 25.219 -38.906 -4.758 1 35.16 465 PRO B O 1
ATOM 8784 N N . LEU B 1 466 ? 26.406 -38.531 -6.18 1 37.12 466 LEU B N 1
ATOM 8785 C CA . LEU B 1 466 ? 25.906 -37.219 -6.508 1 37.12 466 LEU B CA 1
ATOM 8786 C C . LEU B 1 466 ? 24.453 -37.281 -6.965 1 37.12 466 LEU B C 1
ATOM 8788 O O . LEU B 1 466 ? 24.172 -37.531 -8.141 1 37.12 466 LEU B O 1
ATOM 8792 N N . ASN B 1 467 ? 23.609 -38.062 -6.57 1 45.38 467 ASN B N 1
ATOM 8793 C CA . ASN B 1 467 ? 22.172 -37.938 -6.734 1 45.38 467 ASN B CA 1
ATOM 8794 C C . ASN B 1 467 ? 21.75 -36.469 -6.84 1 45.38 467 ASN B C 1
ATOM 8796 O O . ASN B 1 467 ? 21.375 -35.844 -5.84 1 45.38 467 ASN B O 1
ATOM 8800 N N . ARG B 1 468 ? 22.469 -35.562 -7.562 1 57.44 468 ARG B N 1
ATOM 8801 C CA . ARG B 1 468 ? 22.531 -34.094 -7.539 1 57.44 468 ARG B CA 1
ATOM 8802 C C . ARG B 1 468 ? 21.297 -33.5 -8.227 1 57.44 468 ARG B C 1
ATOM 8804 O O . ARG B 1 468 ? 21.031 -33.781 -9.391 1 57.44 468 ARG B O 1
ATOM 8811 N N . ASP B 1 469 ? 20.359 -33.062 -7.582 1 81.56 469 ASP B N 1
ATOM 8812 C CA . ASP B 1 469 ? 19.219 -32.281 -8.062 1 81.56 469 ASP B CA 1
ATOM 8813 C C . ASP B 1 469 ? 19.672 -31.297 -9.125 1 81.56 469 ASP B C 1
ATOM 8815 O O . ASP B 1 469 ? 20.734 -30.688 -9.016 1 81.56 469 ASP B O 1
ATOM 8819 N N . ARG B 1 470 ? 19.062 -31.516 -10.312 1 88.5 470 ARG B N 1
ATOM 8820 C CA . ARG B 1 470 ? 19.406 -30.688 -11.469 1 88.5 470 ARG B CA 1
ATOM 8821 C C . ARG B 1 470 ? 18.297 -29.703 -11.789 1 88.5 470 ARG B C 1
ATOM 8823 O O . ARG B 1 470 ? 17.188 -29.812 -11.258 1 88.5 470 ARG B O 1
ATOM 8830 N N . ILE B 1 471 ? 18.719 -28.719 -12.492 1 92 471 ILE B N 1
ATOM 8831 C CA . ILE B 1 471 ? 17.766 -27.875 -13.211 1 92 471 ILE B CA 1
ATOM 8832 C C . ILE B 1 471 ? 17.859 -28.156 -14.711 1 92 471 ILE B C 1
ATOM 8834 O O . ILE B 1 471 ? 18.953 -28.188 -15.281 1 92 471 ILE B O 1
ATOM 8838 N N . THR B 1 472 ? 16.797 -28.484 -15.312 1 92.62 472 THR B N 1
ATOM 8839 C CA . THR B 1 472 ? 16.734 -28.703 -16.75 1 92.62 472 THR B CA 1
ATOM 8840 C C . THR B 1 472 ? 16.047 -27.531 -17.453 1 92.62 472 THR B C 1
ATOM 8842 O O . THR B 1 472 ? 14.906 -27.188 -17.094 1 92.62 472 THR B O 1
ATOM 8845 N N . PHE B 1 473 ? 16.734 -26.938 -18.391 1 93.88 473 PHE B N 1
ATOM 8846 C CA . PHE B 1 473 ? 16.203 -25.812 -19.172 1 93.88 473 PHE B CA 1
ATOM 8847 C C . PHE B 1 473 ? 15.812 -26.266 -20.578 1 93.88 473 PHE B C 1
ATOM 8849 O O . PHE B 1 473 ? 16.625 -26.859 -21.281 1 93.88 473 PHE B O 1
ATOM 8856 N N . PHE B 1 474 ? 14.586 -26.094 -20.938 1 94.19 474 PHE B N 1
ATOM 8857 C CA . PHE B 1 474 ? 14.125 -26.219 -22.312 1 94.19 474 PHE B CA 1
ATOM 8858 C C . PHE B 1 474 ? 13.898 -24.859 -22.953 1 94.19 474 PHE B C 1
ATOM 8860 O O . PHE B 1 474 ? 13.094 -24.062 -22.469 1 94.19 474 PHE B O 1
ATOM 8867 N N . GLU B 1 475 ? 14.562 -24.5 -23.984 1 93.5 475 GLU B N 1
ATOM 8868 C CA . GLU B 1 475 ? 14.5 -23.141 -24.531 1 93.5 475 GLU B CA 1
ATOM 8869 C C . GLU B 1 475 ? 14.266 -23.172 -26.047 1 93.5 475 GLU B C 1
ATOM 8871 O O . GLU B 1 475 ? 14.773 -24.047 -26.75 1 93.5 475 GLU B O 1
ATOM 8876 N N . SER B 1 476 ? 13.508 -22.281 -26.453 1 92.56 476 SER B N 1
ATOM 8877 C CA . SER B 1 476 ? 13.258 -22.062 -27.875 1 92.56 476 SER B CA 1
ATOM 8878 C C . SER B 1 476 ? 13.102 -20.578 -28.188 1 92.56 476 SER B C 1
ATOM 8880 O O . SER B 1 476 ? 12.734 -19.797 -27.312 1 92.56 476 SER B O 1
ATOM 8882 N N . SER B 1 477 ? 13.539 -20.125 -29.328 1 89.38 477 SER B N 1
ATOM 8883 C CA . SER B 1 477 ? 13.359 -18.766 -29.812 1 89.38 477 SER B CA 1
ATOM 8884 C C . SER B 1 477 ? 12.836 -18.75 -31.234 1 89.38 477 SER B C 1
ATOM 8886 O O . SER B 1 477 ? 13.258 -19.547 -32.062 1 89.38 477 SER B O 1
ATOM 8888 N N . LYS B 1 478 ? 11.883 -17.938 -31.438 1 85.31 478 LYS B N 1
ATOM 8889 C CA . LYS B 1 478 ? 11.305 -17.766 -32.781 1 85.31 478 LYS B CA 1
ATOM 8890 C C . LYS B 1 478 ? 11.117 -16.297 -33.125 1 85.31 478 LYS B C 1
ATOM 8892 O O . LYS B 1 478 ? 10.922 -15.469 -32.219 1 85.31 478 LYS B O 1
ATOM 8897 N N . GLU B 1 479 ? 11.258 -15.984 -34.281 1 82.31 479 GLU B N 1
ATOM 8898 C CA . GLU B 1 479 ? 10.984 -14.633 -34.75 1 82.31 479 GLU B CA 1
ATOM 8899 C C . GLU B 1 479 ? 9.578 -14.523 -35.344 1 82.31 479 GLU B C 1
ATOM 8901 O O . GLU B 1 479 ? 9.211 -15.273 -36.25 1 82.31 479 GLU B O 1
ATOM 8906 N N . VAL B 1 480 ? 8.781 -13.797 -34.75 1 74.31 480 VAL B N 1
ATOM 8907 C CA . VAL B 1 480 ? 7.426 -13.547 -35.219 1 74.31 480 VAL B CA 1
ATOM 8908 C C . VAL B 1 480 ? 7.25 -12.062 -35.5 1 74.31 480 VAL B C 1
ATOM 8910 O O . VAL B 1 480 ? 7.324 -11.227 -34.594 1 74.31 480 VAL B O 1
ATOM 8913 N N . ASP B 1 481 ? 6.82 -11.617 -36.75 1 70.06 481 ASP B N 1
ATOM 8914 C CA . ASP B 1 481 ? 6.555 -10.25 -37.156 1 70.06 481 ASP B CA 1
ATOM 8915 C C . ASP B 1 481 ? 7.68 -9.312 -36.719 1 70.06 481 ASP B C 1
ATOM 8917 O O . ASP B 1 481 ? 7.418 -8.219 -36.219 1 70.06 481 ASP B O 1
ATOM 8921 N N . GLY B 1 482 ? 8.898 -9.797 -36.75 1 69.94 482 GLY B N 1
ATOM 8922 C CA . GLY B 1 482 ? 10.055 -8.961 -36.469 1 69.94 482 GLY B CA 1
ATOM 8923 C C . GLY B 1 482 ? 10.398 -8.906 -35 1 69.94 482 GLY B C 1
ATOM 8924 O O . GLY B 1 482 ? 11.375 -8.266 -34.594 1 69.94 482 GLY B O 1
ATOM 8925 N N . ILE B 1 483 ? 9.555 -9.547 -34.188 1 75.62 483 ILE B N 1
ATOM 8926 C CA . ILE B 1 483 ? 9.844 -9.555 -32.781 1 75.62 483 ILE B CA 1
ATOM 8927 C C . ILE B 1 483 ? 10.305 -10.953 -32.344 1 75.62 483 ILE B C 1
ATOM 8929 O O . ILE B 1 483 ? 9.664 -11.953 -32.688 1 75.62 483 ILE B O 1
ATOM 8933 N N . SER B 1 484 ? 11.461 -10.969 -31.734 1 82.12 484 SER B N 1
ATOM 8934 C CA . SER B 1 484 ? 11.969 -12.234 -31.219 1 82.12 484 SER B CA 1
ATOM 8935 C C . SER B 1 484 ? 11.188 -12.688 -29.984 1 82.12 484 SER B C 1
ATOM 8937 O O . SER B 1 484 ? 11.07 -11.953 -29 1 82.12 484 SER B O 1
ATOM 8939 N N . GLN B 1 485 ? 10.555 -13.844 -30.188 1 89.25 485 GLN B N 1
ATOM 8940 C CA . GLN B 1 485 ? 9.844 -14.445 -29.062 1 89.25 485 GLN B CA 1
ATOM 8941 C C . GLN B 1 485 ? 10.656 -15.586 -28.453 1 89.25 485 GLN B C 1
ATOM 8943 O O . GLN B 1 485 ? 11.164 -16.453 -29.156 1 89.25 485 GLN B O 1
ATOM 8948 N N . SER B 1 486 ? 10.859 -15.445 -27.188 1 92.75 486 SER B N 1
ATOM 8949 C CA . SER B 1 486 ? 11.617 -16.469 -26.484 1 92.75 486 SER B CA 1
ATOM 8950 C C . SER B 1 486 ? 10.75 -17.188 -25.469 1 92.75 486 SER B C 1
ATOM 8952 O O . SER B 1 486 ? 9.906 -16.562 -24.812 1 92.75 486 SER B O 1
ATOM 8954 N N . THR B 1 487 ? 10.891 -18.531 -25.438 1 95.69 487 THR B N 1
ATOM 8955 C CA . THR B 1 487 ? 10.18 -19.359 -24.469 1 95.69 487 THR B CA 1
ATOM 8956 C C . THR B 1 487 ? 11.156 -20.25 -23.703 1 95.69 487 THR B C 1
ATOM 8958 O O . THR B 1 487 ? 12.062 -20.828 -24.297 1 95.69 487 THR B O 1
ATOM 8961 N N . GLY B 1 488 ? 11.055 -20.25 -22.391 1 96.06 488 GLY B N 1
ATOM 8962 C CA . GLY B 1 488 ? 11.836 -21.141 -21.547 1 96.06 488 GLY B CA 1
ATOM 8963 C C . GLY B 1 488 ? 10.984 -21.922 -20.562 1 96.06 488 GLY B C 1
ATOM 8964 O O . GLY B 1 488 ? 10.031 -21.375 -19.984 1 96.06 488 GLY B O 1
ATOM 8965 N N . VAL B 1 489 ? 11.234 -23.234 -20.453 1 97.62 489 VAL B N 1
ATOM 8966 C CA . VAL B 1 489 ? 10.648 -24.062 -19.406 1 97.62 489 VAL B CA 1
ATOM 8967 C C . VAL B 1 489 ? 11.742 -24.578 -18.484 1 97.62 489 VAL B C 1
ATOM 8969 O O . VAL B 1 489 ? 12.688 -25.234 -18.938 1 97.62 489 VAL B O 1
ATOM 8972 N N . TRP B 1 490 ? 11.672 -24.234 -17.219 1 97.62 490 TRP B N 1
ATOM 8973 C CA . TRP B 1 490 ? 12.641 -24.656 -16.203 1 97.62 490 TRP B CA 1
ATOM 8974 C C . TRP B 1 490 ? 12.047 -25.719 -15.289 1 97.62 490 TRP B C 1
ATOM 8976 O O . TRP B 1 490 ? 11.039 -25.484 -14.625 1 97.62 490 TRP B O 1
ATOM 8986 N N . GLU B 1 491 ? 12.656 -26.875 -15.289 1 96.94 491 GLU B N 1
ATOM 8987 C CA . GLU B 1 491 ? 12.281 -27.922 -14.359 1 96.94 491 GLU B CA 1
ATOM 8988 C C . GLU B 1 491 ? 13.336 -28.125 -13.281 1 96.94 491 GLU B C 1
ATOM 8990 O O . GLU B 1 491 ? 14.484 -28.453 -13.578 1 96.94 491 GLU B O 1
ATOM 8995 N N . ILE B 1 492 ? 12.945 -27.922 -12.07 1 96.19 492 ILE B N 1
ATOM 8996 C CA . ILE B 1 492 ? 13.883 -28.016 -10.953 1 96.19 492 ILE B CA 1
ATOM 8997 C C . ILE B 1 492 ? 13.57 -29.25 -10.117 1 96.19 492 ILE B C 1
ATOM 8999 O O . ILE B 1 492 ? 12.492 -29.344 -9.516 1 96.19 492 ILE B O 1
ATOM 9003 N N . ASP B 1 493 ? 14.523 -30.109 -9.953 1 94.56 493 ASP B N 1
ATOM 9004 C CA . ASP B 1 493 ? 14.328 -31.406 -9.289 1 94.56 493 ASP B CA 1
ATOM 9005 C C . ASP B 1 493 ? 14.133 -31.203 -7.781 1 94.56 493 ASP B C 1
ATOM 9007 O O . ASP B 1 493 ? 14.914 -30.516 -7.133 1 94.56 493 ASP B O 1
ATOM 9011 N N . GLY B 1 494 ? 13.086 -31.812 -7.336 1 95.12 494 GLY B N 1
ATOM 9012 C CA . GLY B 1 494 ? 12.93 -31.953 -5.898 1 95.12 494 GLY B CA 1
ATOM 9013 C C . GLY B 1 494 ? 12.469 -30.688 -5.207 1 95.12 494 GLY B C 1
ATOM 9014 O O . GLY B 1 494 ? 12.695 -30.5 -4.012 1 95.12 494 GLY B O 1
ATOM 9015 N N . VAL B 1 495 ? 11.875 -29.812 -5.891 1 94.69 495 VAL B N 1
ATOM 9016 C CA . VAL B 1 495 ? 11.469 -28.547 -5.293 1 94.69 495 VAL B CA 1
ATOM 9017 C C . VAL B 1 495 ? 9.945 -28.484 -5.211 1 94.69 495 VAL B C 1
ATOM 9019 O O . VAL B 1 495 ? 9.258 -28.719 -6.199 1 94.69 495 VAL B O 1
ATOM 9022 N N . GLY B 1 496 ? 9.461 -28.078 -4.062 1 95.19 496 GLY B N 1
ATOM 9023 C CA . GLY B 1 496 ? 8.031 -28.016 -3.82 1 95.19 496 GLY B CA 1
ATOM 9024 C C . GLY B 1 496 ? 7.379 -26.766 -4.395 1 95.19 496 GLY B C 1
ATOM 9025 O O . GLY B 1 496 ? 8.07 -25.797 -4.734 1 95.19 496 GLY B O 1
ATOM 9026 N N . HIS B 1 497 ? 6.102 -26.859 -4.41 1 95.12 497 HIS B N 1
ATOM 9027 C CA . HIS B 1 497 ? 5.277 -25.844 -5.059 1 95.12 497 HIS B CA 1
ATOM 9028 C C . HIS B 1 497 ? 5.48 -24.484 -4.414 1 95.12 497 HIS B C 1
ATOM 9030 O O . HIS B 1 497 ? 5.758 -23.5 -5.109 1 95.12 497 HIS B O 1
ATOM 9036 N N . ARG B 1 498 ? 5.34 -24.344 -3.143 1 89.06 498 ARG B N 1
ATOM 9037 C CA . ARG B 1 498 ? 5.516 -23.094 -2.424 1 89.06 498 ARG B CA 1
ATOM 9038 C C . ARG B 1 498 ? 6.996 -22.781 -2.217 1 89.06 498 ARG B C 1
ATOM 9040 O O . ARG B 1 498 ? 7.406 -21.625 -2.281 1 89.06 498 ARG B O 1
ATOM 9047 N N . ASP B 1 499 ? 7.801 -23.781 -2.041 1 89.44 499 ASP B N 1
ATOM 9048 C CA . ASP B 1 499 ? 9.211 -23.656 -1.687 1 89.44 499 ASP B CA 1
ATOM 9049 C C . ASP B 1 499 ? 10.023 -23.078 -2.848 1 89.44 499 ASP B C 1
ATOM 9051 O O . ASP B 1 499 ? 11.133 -22.578 -2.648 1 89.44 499 ASP B O 1
ATOM 9055 N N . ILE B 1 500 ? 9.477 -23.188 -3.969 1 94.69 500 ILE B N 1
ATOM 9056 C CA . ILE B 1 500 ? 10.227 -22.766 -5.145 1 94.69 500 ILE B CA 1
ATOM 9057 C C . ILE B 1 500 ? 10.539 -21.281 -5.047 1 94.69 500 ILE B C 1
ATOM 9059 O O . ILE B 1 500 ? 11.578 -20.812 -5.531 1 94.69 500 ILE B O 1
ATOM 9063 N N . LEU B 1 501 ? 9.75 -20.469 -4.383 1 92.5 501 LEU B N 1
ATOM 9064 C CA . LEU B 1 501 ? 9.922 -19.016 -4.293 1 92.5 501 LEU B CA 1
ATOM 9065 C C . LEU B 1 501 ? 11.102 -18.672 -3.398 1 92.5 501 LEU B C 1
ATOM 9067 O O . LEU B 1 501 ? 11.594 -17.531 -3.428 1 92.5 501 LEU B O 1
ATOM 9071 N N . SER B 1 502 ? 11.508 -19.609 -2.588 1 88 502 SER B N 1
ATOM 9072 C CA . SER B 1 502 ? 12.656 -19.391 -1.717 1 88 502 SER B CA 1
ATOM 9073 C C . SER B 1 502 ? 13.836 -20.281 -2.115 1 88 502 SER B C 1
ATOM 9075 O O . SER B 1 502 ? 14.859 -20.312 -1.433 1 88 502 SER B O 1
ATOM 9077 N N . ASN B 1 503 ? 13.641 -21.047 -3.168 1 89.94 503 ASN B N 1
ATOM 9078 C CA . ASN B 1 503 ? 14.688 -21.984 -3.582 1 89.94 503 ASN B CA 1
ATOM 9079 C C . ASN B 1 503 ? 15.914 -21.25 -4.113 1 89.94 503 ASN B C 1
ATOM 9081 O O . ASN B 1 503 ? 15.812 -20.438 -5.027 1 89.94 503 ASN B O 1
ATOM 9085 N N . PRO B 1 504 ? 17.031 -21.531 -3.584 1 83.81 504 PRO B N 1
ATOM 9086 C CA . PRO B 1 504 ? 18.234 -20.781 -3.975 1 83.81 504 PRO B CA 1
ATOM 9087 C C . PRO B 1 504 ? 18.594 -20.969 -5.449 1 83.81 504 PRO B C 1
ATOM 9089 O O . PRO B 1 504 ? 19.078 -20.031 -6.09 1 83.81 504 PRO B O 1
ATOM 9092 N N . ALA B 1 505 ? 18.438 -22.188 -5.961 1 86.31 505 ALA B N 1
ATOM 9093 C CA . ALA B 1 505 ? 18.75 -22.438 -7.367 1 86.31 505 ALA B CA 1
ATOM 9094 C C . ALA B 1 505 ? 17.828 -21.625 -8.281 1 86.31 505 ALA B C 1
ATOM 9096 O O . ALA B 1 505 ? 18.281 -21.047 -9.273 1 86.31 505 ALA B O 1
ATOM 9097 N N . PHE B 1 506 ? 16.609 -21.609 -8 1 93.75 506 PHE B N 1
ATOM 9098 C CA . PHE B 1 506 ? 15.664 -20.797 -8.773 1 93.75 506 PHE B CA 1
ATOM 9099 C C . PHE B 1 506 ? 16.047 -19.328 -8.719 1 93.75 506 PHE B C 1
ATOM 9101 O O . PHE B 1 506 ? 16.078 -18.641 -9.75 1 93.75 506 PHE B O 1
ATOM 9108 N N . LEU B 1 507 ? 16.219 -18.812 -7.492 1 90.25 507 LEU B N 1
ATOM 9109 C CA . LEU B 1 507 ? 16.547 -17.391 -7.32 1 90.25 507 LEU B CA 1
ATOM 9110 C C . LEU B 1 507 ? 17.797 -17.031 -8.094 1 90.25 507 LEU B C 1
ATOM 9112 O O . LEU B 1 507 ? 17.875 -15.945 -8.688 1 90.25 507 LEU B O 1
ATOM 9116 N N . ARG B 1 508 ? 18.766 -17.891 -8.102 1 86.5 508 ARG B N 1
ATOM 9117 C CA . ARG B 1 508 ? 20 -17.672 -8.844 1 86.5 508 ARG B CA 1
ATOM 9118 C C . ARG B 1 508 ? 19.734 -17.547 -10.336 1 86.5 508 ARG B C 1
ATOM 9120 O O . ARG B 1 508 ? 20.219 -16.625 -10.984 1 86.5 508 ARG B O 1
ATOM 9127 N N . GLU B 1 509 ? 18.969 -18.5 -10.867 1 90.44 509 GLU B N 1
ATOM 9128 C CA . GLU B 1 509 ? 18.672 -18.5 -12.297 1 90.44 509 GLU B CA 1
ATOM 9129 C C . GLU B 1 509 ? 17.766 -17.328 -12.672 1 90.44 509 GLU B C 1
ATOM 9131 O O . GLU B 1 509 ? 17.891 -16.766 -13.766 1 90.44 509 GLU B O 1
ATOM 9136 N N . LEU B 1 510 ? 16.875 -17 -11.812 1 93.31 510 LEU B N 1
ATOM 9137 C CA . LEU B 1 510 ? 15.992 -15.867 -12.047 1 93.31 510 LEU B CA 1
ATOM 9138 C C . LEU B 1 510 ? 16.797 -14.578 -12.172 1 93.31 510 LEU B C 1
ATOM 9140 O O . LEU B 1 510 ? 16.562 -13.781 -13.094 1 93.31 510 LEU B O 1
ATOM 9144 N N . ARG B 1 511 ? 17.766 -14.312 -11.297 1 88.81 511 ARG B N 1
ATOM 9145 C CA . ARG B 1 511 ? 18.609 -13.125 -11.352 1 88.81 511 ARG B CA 1
ATOM 9146 C C . ARG B 1 511 ? 19.359 -13.047 -12.672 1 88.81 511 ARG B C 1
ATOM 9148 O O . ARG B 1 511 ? 19.453 -11.977 -13.281 1 88.81 511 ARG B O 1
ATOM 9155 N N . ALA B 1 512 ? 19.859 -14.195 -13.008 1 86.12 512 ALA B N 1
ATOM 9156 C CA . ALA B 1 512 ? 20.625 -14.234 -14.25 1 86.12 512 ALA B CA 1
ATOM 9157 C C . ALA B 1 512 ? 19.75 -13.891 -15.453 1 86.12 512 ALA B C 1
ATOM 9159 O O . ALA B 1 512 ? 20.172 -13.141 -16.344 1 86.12 512 ALA B O 1
ATOM 9160 N N . GLU B 1 513 ? 18.594 -14.453 -15.453 1 91.62 513 GLU B N 1
ATOM 9161 C CA . GLU B 1 513 ? 17.688 -14.195 -16.562 1 91.62 513 GLU B CA 1
ATOM 9162 C C . GLU B 1 513 ? 17.219 -12.742 -16.562 1 91.62 513 GLU B C 1
ATOM 9164 O O . GLU B 1 513 ? 17.094 -12.125 -17.625 1 91.62 513 GLU B O 1
ATOM 9169 N N . LEU B 1 514 ? 16.922 -12.195 -15.414 1 92.44 514 LEU B N 1
ATOM 9170 C CA . LEU B 1 514 ? 16.453 -10.82 -15.305 1 92.44 514 LEU B CA 1
ATOM 9171 C C . LEU B 1 514 ? 17.516 -9.828 -15.766 1 92.44 514 LEU B C 1
ATOM 9173 O O . LEU B 1 514 ? 17.188 -8.812 -16.391 1 92.44 514 LEU B O 1
ATOM 9177 N N . ARG B 1 515 ? 18.781 -10.07 -15.469 1 87.69 515 ARG B N 1
ATOM 9178 C CA . ARG B 1 515 ? 19.844 -9.211 -15.945 1 87.69 515 ARG B CA 1
ATOM 9179 C C . ARG B 1 515 ? 19.828 -9.086 -17.469 1 87.69 515 ARG B C 1
ATOM 9181 O O . ARG B 1 515 ? 20.047 -8.008 -18.016 1 87.69 515 ARG B O 1
ATOM 9188 N N . HIS B 1 516 ? 19.562 -10.211 -18.062 1 86.94 516 HIS B N 1
ATOM 9189 C CA . HIS B 1 516 ? 19.484 -10.219 -19.516 1 86.94 516 HIS B CA 1
ATOM 9190 C C . HIS B 1 516 ? 18.25 -9.469 -20 1 86.94 516 HIS B C 1
ATOM 9192 O O . HIS B 1 516 ? 18.344 -8.68 -20.953 1 86.94 516 HIS B O 1
ATOM 9198 N N . ILE B 1 517 ? 17.172 -9.703 -19.391 1 89.06 517 ILE B N 1
ATOM 9199 C CA . ILE B 1 517 ? 15.914 -9.086 -19.781 1 89.06 517 ILE B CA 1
ATOM 9200 C C . ILE B 1 517 ? 15.992 -7.574 -19.578 1 89.06 517 ILE B C 1
ATOM 9202 O O . ILE B 1 517 ? 15.531 -6.801 -20.422 1 89.06 517 ILE B O 1
ATOM 9206 N N . PHE B 1 518 ? 16.562 -7.145 -18.422 1 88.94 518 PHE B N 1
ATOM 9207 C CA . PHE B 1 518 ? 16.688 -5.727 -18.109 1 88.94 518 PHE B CA 1
ATOM 9208 C C . PHE B 1 518 ? 17.531 -5.012 -19.156 1 88.94 518 PHE B C 1
ATOM 9210 O O . PHE B 1 518 ? 17.344 -3.82 -19.406 1 88.94 518 PHE B O 1
ATOM 9217 N N . ASN B 1 519 ? 18.391 -5.762 -19.812 1 83.12 519 ASN B N 1
ATOM 9218 C CA . ASN B 1 519 ? 19.25 -5.191 -20.844 1 83.12 519 ASN B CA 1
ATOM 9219 C C . ASN B 1 519 ? 18.625 -5.355 -22.234 1 83.12 519 ASN B C 1
ATOM 9221 O O . ASN B 1 519 ? 19.281 -5.098 -23.234 1 83.12 519 ASN B O 1
ATOM 9225 N N . GLY B 1 520 ? 17.406 -5.824 -22.281 1 78.38 520 GLY B N 1
ATOM 9226 C CA . GLY B 1 520 ? 16.688 -5.945 -23.547 1 78.38 520 GLY B CA 1
ATOM 9227 C C . GLY B 1 520 ? 17.031 -7.211 -24.312 1 78.38 520 GLY B C 1
ATOM 9228 O O . GLY B 1 520 ? 16.766 -7.312 -25.5 1 78.38 520 GLY B O 1
ATOM 9229 N N . LYS B 1 521 ? 17.719 -8.094 -23.641 1 73.31 521 LYS B N 1
ATOM 9230 C CA . LYS B 1 521 ? 18.078 -9.367 -24.266 1 73.31 521 LYS B CA 1
ATOM 9231 C C . LYS B 1 521 ? 17.219 -10.5 -23.734 1 73.31 521 LYS B C 1
ATOM 9233 O O . LYS B 1 521 ? 16.531 -10.352 -22.719 1 73.31 521 LYS B O 1
ATOM 9238 N N . THR B 1 522 ? 17.078 -11.414 -24.641 1 68 522 THR B N 1
ATOM 9239 C CA . THR B 1 522 ? 16.297 -12.57 -24.203 1 68 522 THR B CA 1
ATOM 9240 C C . THR B 1 522 ? 17.188 -13.812 -24.109 1 68 522 THR B C 1
ATOM 9242 O O . THR B 1 522 ? 18.25 -13.867 -24.734 1 68 522 THR B O 1
ATOM 9245 N N . ASN B 1 523 ? 16.891 -14.68 -23.297 1 62.41 523 ASN B N 1
ATOM 9246 C CA . ASN B 1 523 ? 17.484 -16 -23.141 1 62.41 523 ASN B CA 1
ATOM 9247 C C . ASN B 1 523 ? 18.953 -15.914 -22.719 1 62.41 523 ASN B C 1
ATOM 9249 O O . ASN B 1 523 ? 19.828 -15.773 -23.562 1 62.41 523 ASN B O 1
ATOM 9253 N N . SER B 1 524 ? 19.188 -15.883 -21.531 1 65.19 524 SER B N 1
ATOM 9254 C CA . SER B 1 524 ? 20.547 -15.891 -21 1 65.19 524 SER B CA 1
ATOM 9255 C C . SER B 1 524 ? 21.25 -17.219 -21.281 1 65.19 524 SER B C 1
ATOM 9257 O O . SER B 1 524 ? 20.594 -18.266 -21.344 1 65.19 524 SER B O 1
ATOM 9259 N N . ASP B 1 525 ? 22.5 -17.078 -21.656 1 61.53 525 ASP B N 1
ATOM 9260 C CA . ASP B 1 525 ? 23.297 -18.281 -21.859 1 61.53 525 ASP B CA 1
ATOM 9261 C C . ASP B 1 525 ? 23.406 -19.078 -20.547 1 61.53 525 ASP B C 1
ATOM 9263 O O . ASP B 1 525 ? 23.906 -18.562 -19.547 1 61.53 525 ASP B O 1
ATOM 9267 N N . LYS B 1 526 ? 22.781 -20.188 -20.531 1 60.88 526 LYS B N 1
ATOM 9268 C CA . LYS B 1 526 ? 22.75 -21.016 -19.344 1 60.88 526 LYS B CA 1
ATOM 9269 C C . LYS B 1 526 ? 24.031 -21.828 -19.203 1 60.88 526 LYS B C 1
ATOM 9271 O O . LYS B 1 526 ? 24.25 -22.5 -18.188 1 60.88 526 LYS B O 1
ATOM 9276 N N . SER B 1 527 ? 24.938 -21.766 -20.188 1 52.81 527 SER B N 1
ATOM 9277 C CA . SER B 1 527 ? 26.156 -22.562 -20.203 1 52.81 527 SER B CA 1
ATOM 9278 C C . SER B 1 527 ? 27.281 -21.891 -19.406 1 52.81 527 SER B C 1
ATOM 9280 O O . SER B 1 527 ? 28.219 -22.547 -18.953 1 52.81 527 SER B O 1
ATOM 9282 N N . SER B 1 528 ? 27.391 -20.484 -19.422 1 53.31 528 SER B N 1
ATOM 9283 C CA . SER B 1 528 ? 28.516 -19.797 -18.812 1 53.31 528 SER B CA 1
ATOM 9284 C C . SER B 1 528 ? 28.062 -18.875 -17.688 1 53.31 528 SER B C 1
ATOM 9286 O O . SER B 1 528 ? 28.891 -18.234 -17.031 1 53.31 528 SER B O 1
ATOM 9288 N N . ARG B 1 529 ? 27.375 -19.266 -16.844 1 55.84 529 ARG B N 1
ATOM 9289 C CA . ARG B 1 529 ? 26.828 -18.406 -15.805 1 55.84 529 ARG B CA 1
ATOM 9290 C C . ARG B 1 529 ? 27.953 -17.688 -15.062 1 55.84 529 ARG B C 1
ATOM 9292 O O . ARG B 1 529 ? 28.297 -18.047 -13.938 1 55.84 529 ARG B O 1
ATOM 9299 N N . PRO B 1 530 ? 28.547 -16.766 -15.727 1 56.19 530 PRO B N 1
ATOM 9300 C CA . PRO B 1 530 ? 29.641 -16.141 -14.984 1 56.19 530 PRO B CA 1
ATOM 9301 C C . PRO B 1 530 ? 29.156 -15.398 -13.742 1 56.19 530 PRO B C 1
ATOM 9303 O O . PRO B 1 530 ? 28.047 -14.859 -13.734 1 56.19 530 PRO B O 1
ATOM 9306 N N . PRO B 1 531 ? 29.734 -15.688 -12.594 1 61.38 531 PRO B N 1
ATOM 9307 C CA . PRO B 1 531 ? 29.422 -14.914 -11.391 1 61.38 531 PRO B CA 1
ATOM 9308 C C . PRO B 1 531 ? 29.375 -13.414 -11.648 1 61.38 531 PRO B C 1
ATOM 9310 O O . PRO B 1 531 ? 30.234 -12.883 -12.367 1 61.38 531 PRO B O 1
ATOM 9313 N N . VAL B 1 532 ? 28.203 -12.859 -11.328 1 61.44 532 VAL B N 1
ATOM 9314 C CA . VAL B 1 532 ? 28.047 -11.43 -11.586 1 61.44 532 VAL B CA 1
ATOM 9315 C C . VAL B 1 532 ? 28.125 -10.648 -10.273 1 61.44 532 VAL B C 1
ATOM 9317 O O . VAL B 1 532 ? 28.406 -9.445 -10.273 1 61.44 532 VAL B O 1
ATOM 9320 N N . ILE B 1 533 ? 27.844 -11.336 -9.289 1 62.19 533 ILE B N 1
ATOM 9321 C CA . ILE B 1 533 ? 27.953 -10.688 -7.98 1 62.19 533 ILE B CA 1
ATOM 9322 C C . ILE B 1 533 ? 28.859 -11.516 -7.07 1 62.19 533 ILE B C 1
ATOM 9324 O O . ILE B 1 533 ? 29.125 -12.688 -7.348 1 62.19 533 ILE B O 1
ATOM 9328 N N . ASP B 1 534 ? 29.281 -10.828 -6.137 1 64.31 534 ASP B N 1
ATOM 9329 C CA . ASP B 1 534 ? 30.219 -11.484 -5.23 1 64.31 534 ASP B CA 1
ATOM 9330 C C . ASP B 1 534 ? 29.641 -12.781 -4.684 1 64.31 534 ASP B C 1
ATOM 9332 O O . ASP B 1 534 ? 30.344 -13.781 -4.547 1 64.31 534 ASP B O 1
ATOM 9336 N N . SER B 1 535 ? 28.328 -12.789 -4.598 1 62.09 535 SER B N 1
ATOM 9337 C CA . SER B 1 535 ? 27.719 -13.961 -3.98 1 62.09 535 SER B CA 1
ATOM 9338 C C . SER B 1 535 ? 27.672 -15.141 -4.949 1 62.09 535 SER B C 1
ATOM 9340 O O . SER B 1 535 ? 27.469 -16.281 -4.531 1 62.09 535 SER B O 1
ATOM 9342 N N . ASP B 1 536 ? 27.969 -14.75 -6.133 1 64.75 536 ASP B N 1
ATOM 9343 C CA . ASP B 1 536 ? 28.016 -15.797 -7.141 1 64.75 536 ASP B CA 1
ATOM 9344 C C . ASP B 1 536 ? 29.344 -16.547 -7.102 1 64.75 536 ASP B C 1
ATOM 9346 O O . ASP B 1 536 ? 29.469 -17.641 -7.648 1 64.75 536 ASP B O 1
ATOM 9350 N N . CYS B 1 537 ? 30.234 -15.82 -6.453 1 69.25 537 CYS B N 1
ATOM 9351 C CA . CYS B 1 537 ? 31.578 -16.375 -6.391 1 69.25 537 CYS B CA 1
ATOM 9352 C C . CYS B 1 537 ? 31.75 -17.234 -5.137 1 69.25 537 CYS B C 1
ATOM 9354 O O . CYS B 1 537 ? 31.219 -16.891 -4.074 1 69.25 537 CYS B O 1
ATOM 9356 N N . TYR B 1 538 ? 32.25 -18.406 -5.355 1 71.94 538 TYR B N 1
ATOM 9357 C CA . TYR B 1 538 ? 32.5 -19.25 -4.199 1 71.94 538 TYR B CA 1
ATOM 9358 C C . TYR B 1 538 ? 33.844 -19.953 -4.332 1 71.94 538 TYR B C 1
ATOM 9360 O O . TYR B 1 538 ? 34.375 -20.078 -5.434 1 71.94 538 TYR B O 1
ATOM 9368 N N . TRP B 1 539 ? 34.312 -20.281 -3.186 1 73.75 539 TRP B N 1
ATOM 9369 C CA . TRP B 1 539 ? 35.594 -20.953 -3.111 1 73.75 539 TRP B CA 1
ATOM 9370 C C . TRP B 1 539 ? 35.469 -22.438 -3.42 1 73.75 539 TRP B C 1
ATOM 9372 O O . TRP B 1 539 ? 34.625 -23.125 -2.816 1 73.75 539 TRP B O 1
ATOM 9382 N N . ASN B 1 540 ? 36.094 -22.844 -4.508 1 68.69 540 ASN B N 1
ATOM 9383 C CA . ASN B 1 540 ? 36.188 -24.266 -4.816 1 68.69 540 ASN B CA 1
ATOM 9384 C C . ASN B 1 540 ? 37.312 -24.938 -4.008 1 68.69 540 ASN B C 1
ATOM 9386 O O . ASN B 1 540 ? 38.5 -24.781 -4.309 1 68.69 540 ASN B O 1
ATOM 9390 N N . TYR B 1 541 ? 36.875 -25.672 -3.023 1 64.44 541 TYR B N 1
ATOM 9391 C CA . TYR B 1 541 ? 37.844 -26.266 -2.094 1 64.44 541 TYR B CA 1
ATOM 9392 C C . TYR B 1 541 ? 38.656 -27.359 -2.781 1 64.44 541 TYR B C 1
ATOM 9394 O O . TYR B 1 541 ? 39.781 -27.641 -2.363 1 64.44 541 TYR B O 1
ATOM 9402 N N . ARG B 1 542 ? 38.031 -27.938 -3.887 1 60.22 542 ARG B N 1
ATOM 9403 C CA . ARG B 1 542 ? 38.75 -28.984 -4.613 1 60.22 542 ARG B CA 1
ATOM 9404 C C . ARG B 1 542 ? 39.969 -28.391 -5.344 1 60.22 542 ARG B C 1
ATOM 9406 O O . ARG B 1 542 ? 41.031 -28.984 -5.344 1 60.22 542 ARG B O 1
ATOM 9413 N N . TYR B 1 543 ? 39.719 -27.266 -5.887 1 67.75 543 TYR B N 1
ATOM 9414 C CA . TYR B 1 543 ? 40.781 -26.656 -6.703 1 67.75 543 TYR B CA 1
ATOM 9415 C C . TYR B 1 543 ? 41.438 -25.516 -5.973 1 67.75 543 TYR B C 1
ATOM 9417 O O . TYR B 1 543 ? 42.344 -24.875 -6.508 1 67.75 543 TYR B O 1
ATOM 9425 N N . ALA B 1 544 ? 41 -25.281 -4.707 1 71.69 544 ALA B N 1
ATOM 9426 C CA . ALA B 1 544 ? 41.562 -24.266 -3.826 1 71.69 544 ALA B CA 1
ATOM 9427 C C . ALA B 1 544 ? 41.625 -22.906 -4.535 1 71.69 544 ALA B C 1
ATOM 9429 O O . ALA B 1 544 ? 42.688 -22.25 -4.52 1 71.69 544 ALA B O 1
ATOM 9430 N N . ARG B 1 545 ? 40.719 -22.641 -5.285 1 78.56 545 ARG B N 1
ATOM 9431 C CA . ARG B 1 545 ? 40.562 -21.359 -5.953 1 78.56 545 ARG B CA 1
ATOM 9432 C C . ARG B 1 545 ? 39.094 -20.969 -6.031 1 78.56 545 ARG B C 1
ATOM 9434 O O . ARG B 1 545 ? 38.219 -21.797 -5.805 1 78.56 545 ARG B O 1
ATOM 9441 N N . CYS B 1 546 ? 38.969 -19.578 -6.227 1 80.19 546 CYS B N 1
ATOM 9442 C CA . CYS B 1 546 ? 37.594 -19.172 -6.512 1 80.19 546 CYS B CA 1
ATOM 9443 C C . CYS B 1 546 ? 37.062 -19.812 -7.797 1 80.19 546 CYS B C 1
ATOM 9445 O O . CYS B 1 546 ? 37.781 -19.859 -8.797 1 80.19 546 CYS B O 1
ATOM 9447 N N . GLU B 1 547 ? 36 -20.422 -7.715 1 73.38 547 GLU B N 1
ATOM 9448 C CA . GLU B 1 547 ? 35.406 -21 -8.922 1 73.38 547 GLU B CA 1
ATOM 9449 C C . GLU B 1 547 ? 35.156 -19.922 -9.977 1 73.38 547 GLU B C 1
ATOM 9451 O O . GLU B 1 547 ? 34.938 -18.75 -9.648 1 73.38 547 GLU B O 1
ATOM 9456 N N . PHE B 1 548 ? 35.281 -20.297 -11.219 1 71.06 548 PHE B N 1
ATOM 9457 C CA . PHE B 1 548 ? 35.188 -19.406 -12.367 1 71.06 548 PHE B CA 1
ATOM 9458 C C . PHE B 1 548 ? 36.281 -18.344 -12.32 1 71.06 548 PHE B C 1
ATOM 9460 O O . PHE B 1 548 ? 35.969 -17.141 -12.266 1 71.06 548 PHE B O 1
ATOM 9467 N N . PRO B 1 549 ? 37.469 -18.781 -12.32 1 73 549 PRO B N 1
ATOM 9468 C CA . PRO B 1 549 ? 38.625 -17.875 -12.117 1 73 549 PRO B CA 1
ATOM 9469 C C . PRO B 1 549 ? 38.625 -16.719 -13.125 1 73 549 PRO B C 1
ATOM 9471 O O . PRO B 1 549 ? 39.281 -15.703 -12.883 1 73 549 PRO B O 1
ATOM 9474 N N . GLU B 1 550 ? 37.875 -16.953 -14.148 1 71.19 550 GLU B N 1
ATOM 9475 C CA . GLU B 1 550 ? 37.812 -15.875 -15.133 1 71.19 550 GLU B CA 1
ATOM 9476 C C . GLU B 1 550 ? 36.969 -14.719 -14.609 1 71.19 550 GLU B C 1
ATOM 9478 O O . GLU B 1 550 ? 37.156 -13.57 -15.031 1 71.19 550 GLU B O 1
ATOM 9483 N N . PHE B 1 551 ? 36.094 -15 -13.688 1 74.06 551 PHE B N 1
ATOM 9484 C CA . PHE B 1 551 ? 35.125 -13.992 -13.242 1 74.06 551 PHE B CA 1
ATOM 9485 C C . PHE B 1 551 ? 35.344 -13.664 -11.766 1 74.06 551 PHE B C 1
ATOM 9487 O O . PHE B 1 551 ? 34.938 -12.586 -11.305 1 74.06 551 PHE B O 1
ATOM 9494 N N . CYS B 1 552 ? 35.844 -14.602 -11.133 1 78.12 552 CYS B N 1
ATOM 9495 C CA . CYS B 1 552 ? 35.938 -14.461 -9.68 1 78.12 552 CYS B CA 1
ATOM 9496 C C . CYS B 1 552 ? 37.375 -14.469 -9.227 1 78.12 552 CYS B C 1
ATOM 9498 O O . CYS B 1 552 ? 38.219 -15.117 -9.852 1 78.12 552 CYS B O 1
ATOM 9500 N N . GLU B 1 553 ? 37.656 -13.633 -8.273 1 83.5 553 GLU B N 1
ATOM 9501 C CA . GLU B 1 553 ? 39 -13.578 -7.66 1 83.5 553 GLU B CA 1
ATOM 9502 C C . GLU B 1 553 ? 38.875 -13.602 -6.137 1 83.5 553 GLU B C 1
ATOM 9504 O O . GLU B 1 553 ? 37.844 -13.25 -5.574 1 83.5 553 GLU B O 1
ATOM 9509 N N . TYR B 1 554 ? 39.906 -14.148 -5.594 1 84.62 554 TYR B N 1
ATOM 9510 C CA . TYR B 1 554 ? 39.969 -14.133 -4.137 1 84.62 554 TYR B CA 1
ATOM 9511 C C . TYR B 1 554 ? 40.375 -12.742 -3.629 1 84.62 554 TYR B C 1
ATOM 9513 O O . TYR B 1 554 ? 41.469 -12.25 -3.924 1 84.62 554 TYR B O 1
ATOM 9521 N N . ARG B 1 555 ? 39.438 -12.023 -2.998 1 83.75 555 ARG B N 1
ATOM 9522 C CA . ARG B 1 555 ? 39.688 -10.719 -2.398 1 83.75 555 ARG B CA 1
ATOM 9523 C C . ARG B 1 555 ? 39.094 -10.656 -0.987 1 83.75 555 ARG B C 1
ATOM 9525 O O . ARG B 1 555 ? 37.875 -10.523 -0.809 1 83.75 555 ARG B O 1
ATOM 9532 N N . TYR B 1 556 ? 40.031 -10.672 -0.066 1 78.5 556 TYR B N 1
ATOM 9533 C CA . TYR B 1 556 ? 39.625 -10.648 1.334 1 78.5 556 TYR B CA 1
ATOM 9534 C C . TYR B 1 556 ? 39.25 -9.234 1.762 1 78.5 556 TYR B C 1
ATOM 9536 O O . TYR B 1 556 ? 39.938 -8.266 1.436 1 78.5 556 TYR B O 1
ATOM 9544 N N . VAL B 1 557 ? 38.156 -9.008 2.271 1 72 557 VAL B N 1
ATOM 9545 C CA . VAL B 1 557 ? 37.719 -7.789 2.949 1 72 557 VAL B CA 1
ATOM 9546 C C . VAL B 1 557 ? 37.531 -8.07 4.438 1 72 557 VAL B C 1
ATOM 9548 O O . VAL B 1 557 ? 37.062 -9.148 4.812 1 72 557 VAL B O 1
ATOM 9551 N N . PHE B 1 558 ? 37.969 -7.141 5.18 1 65.44 558 PHE B N 1
ATOM 9552 C CA . PHE B 1 558 ? 37.875 -7.336 6.621 1 65.44 558 PHE B CA 1
ATOM 9553 C C . PHE B 1 558 ? 36.469 -7.703 7.027 1 65.44 558 PHE B C 1
ATOM 9555 O O . PHE B 1 558 ? 35.5 -7.012 6.66 1 65.44 558 PHE B O 1
ATOM 9562 N N . GLY B 1 559 ? 36.281 -8.844 7.727 1 60.69 559 GLY B N 1
ATOM 9563 C CA . GLY B 1 559 ? 35 -9.383 8.148 1 60.69 559 GLY B CA 1
ATOM 9564 C C . GLY B 1 559 ? 34.656 -10.688 7.465 1 60.69 559 GLY B C 1
ATOM 9565 O O . GLY B 1 559 ? 33.688 -11.367 7.863 1 60.69 559 GLY B O 1
ATOM 9566 N N . ASP B 1 560 ? 35.469 -11.062 6.434 1 69.44 560 ASP B N 1
ATOM 9567 C CA . ASP B 1 560 ? 35.25 -12.344 5.785 1 69.44 560 ASP B CA 1
ATOM 9568 C C . ASP B 1 560 ? 35.594 -13.508 6.715 1 69.44 560 ASP B C 1
ATOM 9570 O O . ASP B 1 560 ? 36.656 -13.523 7.312 1 69.44 560 ASP B O 1
ATOM 9574 N N . VAL B 1 561 ? 34.656 -14.43 6.867 1 66.81 561 VAL B N 1
ATOM 9575 C CA . VAL B 1 561 ? 34.906 -15.547 7.773 1 66.81 561 VAL B CA 1
ATOM 9576 C C . VAL B 1 561 ? 35.125 -16.828 6.969 1 66.81 561 VAL B C 1
ATOM 9578 O O . VAL B 1 561 ? 35.656 -17.797 7.484 1 66.81 561 VAL B O 1
ATOM 9581 N N . THR B 1 562 ? 34.625 -16.828 5.844 1 70.69 562 THR B N 1
ATOM 9582 C CA . THR B 1 562 ? 34.812 -18 5.004 1 70.69 562 THR B CA 1
ATOM 9583 C C . THR B 1 562 ? 35.5 -17.641 3.693 1 70.69 562 THR B C 1
ATOM 9585 O O . THR B 1 562 ? 35.5 -16.484 3.289 1 70.69 562 THR B O 1
ATOM 9588 N N . PHE B 1 563 ? 36.094 -18.656 3.105 1 75.94 563 PHE B N 1
ATOM 9589 C CA . PHE B 1 563 ? 36.688 -18.469 1.8 1 75.94 563 PHE B CA 1
ATOM 9590 C C . PHE B 1 563 ? 35.656 -18.062 0.765 1 75.94 563 PHE B C 1
ATOM 9592 O O . PHE B 1 563 ? 35.969 -17.328 -0.184 1 75.94 563 PHE B O 1
ATOM 9599 N N . ASP B 1 564 ? 34.5 -18.469 0.941 1 73.56 564 ASP B N 1
ATOM 9600 C CA . ASP B 1 564 ? 33.406 -18.125 0.029 1 73.56 564 ASP B CA 1
ATOM 9601 C C . ASP B 1 564 ? 33.156 -16.625 0.027 1 73.56 564 ASP B C 1
ATOM 9603 O O . ASP B 1 564 ? 32.969 -16.016 -1.032 1 73.56 564 ASP B O 1
ATOM 9607 N N . GLN B 1 565 ? 33.219 -16.141 1.22 1 71.19 565 GLN B N 1
ATOM 9608 C CA . GLN B 1 565 ? 32.969 -14.719 1.376 1 71.19 565 GLN B CA 1
ATOM 9609 C C . GLN B 1 565 ? 34.094 -13.883 0.732 1 71.19 565 GLN B C 1
ATOM 9611 O O . GLN B 1 565 ? 33.875 -12.742 0.339 1 71.19 565 GLN B O 1
ATOM 9616 N N . SER B 1 566 ? 35.219 -14.508 0.607 1 79.5 566 SER B N 1
ATOM 9617 C CA . SER B 1 566 ? 36.406 -13.805 0.07 1 79.5 566 SER B CA 1
ATOM 9618 C C . SER B 1 566 ? 36.531 -14.008 -1.436 1 79.5 566 SER B C 1
ATOM 9620 O O . SER B 1 566 ? 37.438 -13.484 -2.066 1 79.5 566 SER B O 1
ATOM 9622 N N . CYS B 1 567 ? 35.656 -14.852 -1.955 1 79.44 567 CYS B N 1
ATOM 9623 C CA . CYS B 1 567 ? 35.594 -14.953 -3.408 1 79.44 567 CYS B CA 1
ATOM 9624 C C . CYS B 1 567 ? 34.625 -13.922 -3.982 1 79.44 567 CYS B C 1
ATOM 9626 O O . CYS B 1 567 ? 33.438 -13.938 -3.668 1 79.44 567 CYS B O 1
ATOM 9628 N N . ARG B 1 568 ? 35.156 -13.023 -4.711 1 79.94 568 ARG B N 1
ATOM 9629 C CA . ARG B 1 568 ? 34.406 -11.914 -5.25 1 79.94 568 ARG B CA 1
ATOM 9630 C C . ARG B 1 568 ? 34.656 -11.742 -6.746 1 79.94 568 ARG B C 1
ATOM 9632 O O . ARG B 1 568 ? 35.625 -12.273 -7.281 1 79.94 568 ARG B O 1
ATOM 9639 N N . ILE B 1 569 ? 33.688 -11.07 -7.379 1 77.69 569 ILE B N 1
ATOM 9640 C CA . ILE B 1 569 ? 33.812 -10.789 -8.805 1 77.69 569 ILE B CA 1
ATOM 9641 C C . ILE B 1 569 ? 35.125 -10 -9.062 1 77.69 569 ILE B C 1
ATOM 9643 O O . ILE B 1 569 ? 35.438 -9.094 -8.297 1 77.69 569 ILE B O 1
ATOM 9647 N N . ARG B 1 570 ? 35.812 -10.414 -10.094 1 74.12 570 ARG B N 1
ATOM 9648 C CA . ARG B 1 570 ? 37.062 -9.742 -10.484 1 74.12 570 ARG B CA 1
ATOM 9649 C C . ARG B 1 570 ? 36.812 -8.273 -10.805 1 74.12 570 ARG B C 1
ATOM 9651 O O . ARG B 1 570 ? 35.812 -7.941 -11.469 1 74.12 570 ARG B O 1
ATOM 9658 N N . ARG B 1 571 ? 37.625 -7.367 -10.344 1 63.69 571 ARG B N 1
ATOM 9659 C CA . ARG B 1 571 ? 37.531 -5.938 -10.625 1 63.69 571 ARG B CA 1
ATOM 9660 C C . ARG B 1 571 ? 37.938 -5.633 -12.055 1 63.69 571 ARG B C 1
ATOM 9662 O O . ARG B 1 571 ? 38.812 -6.305 -12.609 1 63.69 571 ARG B O 1
ATOM 9669 N N . LYS B 1 572 ? 37.219 -4.809 -12.961 1 54.25 572 LYS B N 1
ATOM 9670 C CA . LYS B 1 572 ? 37.312 -4.41 -14.367 1 54.25 572 LYS B CA 1
ATOM 9671 C C . LYS B 1 572 ? 38.781 -4.266 -14.812 1 54.25 572 LYS B C 1
ATOM 9673 O O . LYS B 1 572 ? 39.062 -4.383 -16 1 54.25 572 LYS B O 1
ATOM 9678 N N . GLY B 1 573 ? 39.656 -3.635 -14.195 1 45.22 573 GLY B N 1
ATOM 9679 C CA . GLY B 1 573 ? 40.906 -3.365 -14.914 1 45.22 573 GLY B CA 1
ATOM 9680 C C . GLY B 1 573 ? 41.562 -4.617 -15.445 1 45.22 573 GLY B C 1
ATOM 9681 O O . GLY B 1 573 ? 42.375 -4.551 -16.375 1 45.22 573 GLY B O 1
ATOM 9682 N N . ASP B 1 574 ? 41.531 -5.766 -14.797 1 40.34 574 ASP B N 1
ATOM 9683 C CA . ASP B 1 574 ? 42.406 -6.887 -15.172 1 40.34 574 ASP B CA 1
ATOM 9684 C C . ASP B 1 574 ? 41.594 -7.957 -15.914 1 40.34 574 ASP B C 1
ATOM 9686 O O . ASP B 1 574 ? 42 -9.117 -15.969 1 40.34 574 ASP B O 1
ATOM 9690 N N . LEU B 1 575 ? 40.469 -7.73 -16.125 1 39.25 575 LEU B N 1
ATOM 9691 C CA . LEU B 1 575 ? 39.812 -8.828 -16.812 1 39.25 575 LEU B CA 1
ATOM 9692 C C . LEU B 1 575 ? 40.344 -8.984 -18.234 1 39.25 575 LEU B C 1
ATOM 9694 O O . LEU B 1 575 ? 40.406 -8.016 -18.984 1 39.25 575 LEU B O 1
ATOM 9698 N N . PRO B 1 576 ? 41.062 -9.992 -18.609 1 34.41 576 PRO B N 1
ATOM 9699 C CA . PRO B 1 576 ? 41.375 -10.133 -20.031 1 34.41 576 PRO B CA 1
ATOM 9700 C C . PRO B 1 576 ? 40.156 -10.039 -20.922 1 34.41 576 PRO B C 1
ATOM 9702 O O . PRO B 1 576 ? 39.031 -10.297 -20.453 1 34.41 576 PRO B O 1
ATOM 9705 N N . ALA B 1 577 ? 40.219 -9.312 -22.016 1 32.16 577 ALA B N 1
ATOM 9706 C CA . ALA B 1 577 ? 39.188 -9.359 -23.062 1 32.16 577 ALA B CA 1
ATOM 9707 C C . ALA B 1 577 ? 38.656 -10.773 -23.234 1 32.16 577 ALA B C 1
ATOM 9709 O O . ALA B 1 577 ? 39.406 -11.742 -23.219 1 32.16 577 ALA B O 1
ATOM 9710 N N . THR B 1 578 ? 37.438 -10.961 -22.953 1 31.44 578 THR B N 1
ATOM 9711 C CA . THR B 1 578 ? 36.781 -12.242 -23.203 1 31.44 578 THR B CA 1
ATOM 9712 C C . THR B 1 578 ? 37.156 -12.797 -24.562 1 31.44 578 THR B C 1
ATOM 9714 O O . THR B 1 578 ? 36.969 -12.141 -25.594 1 31.44 578 THR B O 1
ATOM 9717 N N . PRO B 1 579 ? 38.188 -13.578 -24.75 1 28.72 579 PRO B N 1
ATOM 9718 C CA . PRO B 1 579 ? 38.344 -14.086 -26.125 1 28.72 579 PRO B CA 1
ATOM 9719 C C . PRO B 1 579 ? 37 -14.555 -26.734 1 28.72 579 PRO B C 1
ATOM 9721 O O . PRO B 1 579 ? 36.125 -15.031 -26 1 28.72 579 PRO B O 1
ATOM 9724 N N . ALA B 1 580 ? 36.562 -13.797 -27.766 1 29.77 580 ALA B N 1
ATOM 9725 C CA . ALA B 1 580 ? 35.5 -14.32 -28.625 1 29.77 580 ALA B CA 1
ATOM 9726 C C . ALA B 1 580 ? 35.625 -15.828 -28.797 1 29.77 580 ALA B C 1
ATOM 9728 O O . ALA B 1 580 ? 36.531 -16.312 -29.5 1 29.77 580 ALA B O 1
ATOM 9729 N N . HIS B 1 581 ? 35.625 -16.672 -27.781 1 25.94 581 HIS B N 1
ATOM 9730 C CA . HIS B 1 581 ? 35.75 -18.109 -28.016 1 25.94 581 HIS B CA 1
ATOM 9731 C C . HIS B 1 581 ? 34.781 -18.578 -29.078 1 25.94 581 HIS B C 1
ATOM 9733 O O . HIS B 1 581 ? 33.562 -18.609 -28.859 1 25.94 581 HIS B O 1
ATOM 9739 N N . THR B 1 582 ? 35 -18.141 -30.422 1 28.03 582 THR B N 1
ATOM 9740 C CA . THR B 1 582 ? 34.438 -18.844 -31.562 1 28.03 582 THR B CA 1
ATOM 9741 C C . THR B 1 582 ? 34.688 -20.344 -31.453 1 28.03 582 THR B C 1
ATOM 9743 O O . THR B 1 582 ? 35.781 -20.828 -31.812 1 28.03 582 THR B O 1
ATOM 9746 N N . THR B 1 583 ? 34.656 -20.938 -30.344 1 25.81 583 THR B N 1
ATOM 9747 C CA . THR B 1 583 ? 35 -22.359 -30.438 1 25.81 583 THR B CA 1
ATOM 9748 C C . THR B 1 583 ? 34.156 -23.047 -31.5 1 25.81 583 THR B C 1
ATOM 9750 O O . THR B 1 583 ? 32.938 -23.062 -31.406 1 25.81 583 THR B O 1
ATOM 9753 N N . PRO B 1 584 ? 34.625 -23.031 -32.781 1 26.78 584 PRO B N 1
ATOM 9754 C CA . PRO B 1 584 ? 34.062 -23.922 -33.781 1 26.78 584 PRO B CA 1
ATOM 9755 C C . PRO B 1 584 ? 33.75 -25.312 -33.25 1 26.78 584 PRO B C 1
ATOM 9757 O O . PRO B 1 584 ? 34.344 -25.75 -32.281 1 26.78 584 PRO B O 1
ATOM 9760 N N . PHE B 1 585 ? 32.5 -25.766 -33.5 1 23.2 585 PHE B N 1
ATOM 9761 C CA . PHE B 1 585 ? 32 -27.125 -33.281 1 23.2 585 PHE B CA 1
ATOM 9762 C C . PHE B 1 585 ? 33.031 -28.156 -33.781 1 23.2 585 PHE B C 1
ATOM 9764 O O . PHE B 1 585 ? 33.188 -28.359 -34.969 1 23.2 585 PHE B O 1
ATOM 9771 N N . LEU B 1 586 ? 34.375 -28.062 -33.344 1 24.28 586 LEU B N 1
ATOM 9772 C CA . LEU B 1 586 ? 35.344 -29.031 -33.812 1 24.28 586 LEU B CA 1
ATOM 9773 C C . LEU B 1 586 ? 34.812 -30.453 -33.625 1 24.28 586 LEU B C 1
ATOM 9775 O O . LEU B 1 586 ? 34.281 -30.781 -32.562 1 24.28 586 LEU B O 1
ATOM 9779 N N . GLY B 1 587 ? 34.5 -31.156 -34.75 1 20.84 587 GLY B N 1
ATOM 9780 C CA . GLY B 1 587 ? 34.375 -32.594 -34.969 1 20.84 587 GLY B CA 1
ATOM 9781 C C . GLY B 1 587 ? 35.531 -33.375 -34.375 1 20.84 587 GLY B C 1
ATOM 9782 O O . GLY B 1 587 ? 36.688 -33.125 -34.719 1 20.84 587 GLY B O 1
ATOM 9783 N N . VAL B 1 588 ? 35.531 -33.625 -33.031 1 21.39 588 VAL B N 1
ATOM 9784 C CA . VAL B 1 588 ? 36.5 -34.281 -32.188 1 21.39 588 VAL B CA 1
ATOM 9785 C C . VAL B 1 588 ? 36.969 -35.594 -32.844 1 21.39 588 VAL B C 1
ATOM 9787 O O . VAL B 1 588 ? 36.156 -36.5 -33.031 1 21.39 588 VAL B O 1
ATOM 9790 N N . SER B 1 589 ? 37.656 -35.375 -34 1 19.41 589 SER B N 1
ATOM 9791 C CA . SER B 1 589 ? 38.375 -36.594 -34.406 1 19.41 589 SER B CA 1
ATOM 9792 C C . SER B 1 589 ? 39.281 -37.125 -33.312 1 19.41 589 SER B C 1
ATOM 9794 O O . SER B 1 589 ? 39.938 -36.344 -32.625 1 19.41 589 SER B O 1
ATOM 9796 N N . ALA B 1 590 ? 39.094 -38.406 -32.781 1 20.89 590 ALA B N 1
ATOM 9797 C CA . ALA B 1 590 ? 39.594 -39.281 -31.75 1 20.89 590 ALA B CA 1
ATOM 9798 C C . ALA B 1 590 ? 41.094 -39.438 -31.828 1 20.89 590 ALA B C 1
ATOM 9800 O O . ALA B 1 590 ? 41.625 -40.5 -32.156 1 20.89 590 ALA B O 1
ATOM 9801 N N . SER B 1 591 ? 41.875 -38.375 -32.312 1 19.48 591 SER B N 1
ATOM 9802 C CA . SER B 1 591 ? 43.219 -38.906 -32.5 1 19.48 591 SER B CA 1
ATOM 9803 C C . SER B 1 591 ? 43.875 -39.25 -31.156 1 19.48 591 SER B C 1
ATOM 9805 O O . SER B 1 591 ? 43.75 -38.469 -30.188 1 19.48 591 SER B O 1
ATOM 9807 N N . SER B 1 592 ? 44.312 -40.5 -30.906 1 20.92 592 SER B N 1
ATOM 9808 C CA . SER B 1 592 ? 44.812 -41.375 -29.844 1 20.92 592 SER B CA 1
ATOM 9809 C C . SER B 1 592 ? 46.156 -40.875 -29.344 1 20.92 592 SER B C 1
ATOM 9811 O O . SER B 1 592 ? 46.906 -41.625 -28.719 1 20.92 592 SER B O 1
ATOM 9813 N N . PRO B 1 593 ? 46.375 -39.5 -29.219 1 22.14 593 PRO B N 1
ATOM 9814 C CA . PRO B 1 593 ? 47.844 -39.344 -29.062 1 22.14 593 PRO B CA 1
ATOM 9815 C C . PRO B 1 593 ? 48.344 -40 -27.781 1 22.14 593 PRO B C 1
ATOM 9817 O O . PRO B 1 593 ? 47.625 -40.125 -26.797 1 22.14 593 PRO B O 1
ATOM 9820 N N . ASN B 1 594 ? 49.406 -40.812 -27.766 1 21.47 594 ASN B N 1
ATOM 9821 C CA . ASN B 1 594 ? 50.156 -41.75 -26.922 1 21.47 594 ASN B CA 1
ATOM 9822 C C . ASN B 1 594 ? 50.875 -41 -25.781 1 21.47 594 ASN B C 1
ATOM 9824 O O . ASN B 1 594 ? 52 -41.344 -25.438 1 21.47 594 ASN B O 1
ATOM 9828 N N . LEU B 1 595 ? 50.25 -39.875 -25.281 1 20.11 595 LEU B N 1
ATOM 9829 C CA . LEU B 1 595 ? 51.156 -39.094 -24.453 1 20.11 595 LEU B CA 1
ATOM 9830 C C . LEU B 1 595 ? 51.594 -39.875 -23.219 1 20.11 595 LEU B C 1
ATOM 9832 O O . LEU B 1 595 ? 50.75 -40.5 -22.562 1 20.11 595 LEU B O 1
ATOM 9836 N N . GLU B 1 596 ? 52.875 -40.125 -23.016 1 21.98 596 GLU B N 1
ATOM 9837 C CA . GLU B 1 596 ? 53.656 -40.906 -22.062 1 21.98 596 GLU B CA 1
ATOM 9838 C C . GLU B 1 596 ? 53.5 -40.406 -20.641 1 21.98 596 GLU B C 1
ATOM 9840 O O . GLU B 1 596 ? 53.531 -39.188 -20.422 1 21.98 596 GLU B O 1
ATOM 9845 N N . PRO B 1 597 ? 52.938 -41.188 -19.609 1 19.17 597 PRO B N 1
ATOM 9846 C CA . PRO B 1 597 ? 52.469 -40.969 -18.25 1 19.17 597 PRO B CA 1
ATOM 9847 C C . PRO B 1 597 ? 53.562 -40.438 -17.312 1 19.17 597 PRO B C 1
ATOM 9849 O O . PRO B 1 597 ? 54.594 -41.125 -17.125 1 19.17 597 PRO B O 1
ATOM 9852 N N . ALA B 1 598 ? 54.094 -39.188 -17.453 1 20.45 598 ALA B N 1
ATOM 9853 C CA . ALA B 1 598 ? 55.188 -38.875 -16.562 1 20.45 598 ALA B CA 1
ATOM 9854 C C . ALA B 1 598 ? 54.812 -39.094 -15.102 1 20.45 598 ALA B C 1
ATOM 9856 O O . ALA B 1 598 ? 53.719 -38.719 -14.672 1 20.45 598 ALA B O 1
ATOM 9857 N N . GLU B 1 599 ? 55.469 -39.938 -14.289 1 18.84 599 GLU B N 1
ATOM 9858 C CA . GLU B 1 599 ? 55.406 -40.594 -12.992 1 18.84 599 GLU B CA 1
ATOM 9859 C C . GLU B 1 599 ? 55.531 -39.594 -11.852 1 18.84 599 GLU B C 1
ATOM 9861 O O . GLU B 1 599 ? 56.656 -39.156 -11.516 1 18.84 599 GLU B O 1
ATOM 9866 N N . PHE B 1 600 ? 54.875 -38.406 -11.859 1 19.12 600 PHE B N 1
ATOM 9867 C CA . PHE B 1 600 ? 55.281 -37.5 -10.805 1 19.12 600 PHE B CA 1
ATOM 9868 C C . PHE B 1 600 ? 55 -38.062 -9.43 1 19.12 600 PHE B C 1
ATOM 9870 O O . PHE B 1 600 ? 53.938 -38.656 -9.203 1 19.12 600 PHE B O 1
ATOM 9877 N N . SER B 1 601 ? 56 -38.344 -8.5 1 18.78 601 SER B N 1
ATOM 9878 C CA . SER B 1 601 ? 56.156 -38.969 -7.195 1 18.78 601 SER B CA 1
ATOM 9879 C C . SER B 1 601 ? 55.469 -38.188 -6.102 1 18.78 601 SER B C 1
ATOM 9881 O O . SER B 1 601 ? 55.812 -37.031 -5.852 1 18.78 601 SER B O 1
ATOM 9883 N N . PHE B 1 602 ? 54.125 -38.312 -5.941 1 18.72 602 PHE B N 1
ATOM 9884 C CA . PHE B 1 602 ? 53.25 -37.625 -5 1 18.72 602 PHE B CA 1
ATOM 9885 C C . PHE B 1 602 ? 53.656 -37.969 -3.562 1 18.72 602 PHE B C 1
ATOM 9887 O O . PHE B 1 602 ? 53.469 -39.094 -3.109 1 18.72 602 PHE B O 1
ATOM 9894 N N . THR B 1 603 ? 54.719 -37.344 -3 1 18.86 603 THR B N 1
ATOM 9895 C CA . THR B 1 603 ? 55.094 -37.656 -1.618 1 18.86 603 THR B CA 1
ATOM 9896 C C . THR B 1 603 ? 53.938 -37.312 -0.675 1 18.86 603 THR B C 1
ATOM 9898 O O . THR B 1 603 ? 53.188 -36.344 -0.883 1 18.86 603 THR B O 1
ATOM 9901 N N . GLY B 1 604 ? 53.469 -38.281 0.199 1 16.55 604 GLY B N 1
ATOM 9902 C CA . GLY B 1 604 ? 52.25 -38.625 0.935 1 16.55 604 GLY B CA 1
ATOM 9903 C C . GLY B 1 604 ? 51.812 -37.562 1.908 1 16.55 604 GLY B C 1
ATOM 9904 O O . GLY B 1 604 ? 52.062 -36.375 1.678 1 16.55 604 GLY B O 1
ATOM 9905 N N . PRO B 1 605 ? 51.719 -37.844 3.33 1 19.09 605 PRO B N 1
ATOM 9906 C CA . PRO B 1 605 ? 50.562 -37.938 4.23 1 19.09 605 PRO B CA 1
ATOM 9907 C C . PRO B 1 605 ? 50.375 -36.688 5.09 1 19.09 605 PRO B C 1
ATOM 9909 O O . PRO B 1 605 ? 49.344 -36.531 5.73 1 19.09 605 PRO B O 1
ATOM 9912 N N . TYR B 1 606 ? 50.969 -35.469 5.152 1 18.33 606 TYR B N 1
ATOM 9913 C CA . TYR B 1 606 ? 51.281 -34.969 6.496 1 18.33 606 TYR B CA 1
ATOM 9914 C C . TYR B 1 606 ? 50 -34.688 7.281 1 18.33 606 TYR B C 1
ATOM 9916 O O . TYR B 1 606 ? 49.125 -34 6.793 1 18.33 606 TYR B O 1
ATOM 9924 N N . CYS B 1 607 ? 49.562 -35.531 8.367 1 17.05 607 CYS B N 1
ATOM 9925 C CA . CYS B 1 607 ? 48.469 -35.75 9.297 1 17.05 607 CYS B CA 1
ATOM 9926 C C . CYS B 1 607 ? 48.312 -34.562 10.242 1 17.05 607 CYS B C 1
ATOM 9928 O O . CYS B 1 607 ? 49.188 -34.312 11.086 1 17.05 607 CYS B O 1
ATOM 9930 N N . SER B 1 608 ? 48.156 -33.344 9.906 1 16.89 608 SER B N 1
ATOM 9931 C CA . SER B 1 608 ? 48.188 -32.344 10.953 1 16.89 608 SER B CA 1
ATOM 9932 C C . SER B 1 608 ? 47.125 -32.625 12.023 1 16.89 608 SER B C 1
ATOM 9934 O O . SER B 1 608 ? 45.938 -32.625 11.742 1 16.89 608 SER B O 1
ATOM 9936 N N . ALA B 1 609 ? 47.531 -33.281 13.156 1 16.42 609 ALA B N 1
ATOM 9937 C CA . ALA B 1 609 ? 46.875 -33.938 14.281 1 16.42 609 ALA B CA 1
ATOM 9938 C C . ALA B 1 609 ? 45.875 -32.969 14.961 1 16.42 609 ALA B C 1
ATOM 9940 O O . ALA B 1 609 ? 44.688 -33.25 15 1 16.42 609 ALA B O 1
ATOM 9941 N N . PRO B 1 610 ? 46.125 -32.594 16.328 1 17.03 610 PRO B N 1
ATOM 9942 C CA . PRO B 1 610 ? 45.562 -32.938 17.625 1 17.03 610 PRO B CA 1
ATOM 9943 C C . PRO B 1 610 ? 44.719 -31.797 18.203 1 17.03 610 PRO B C 1
ATOM 9945 O O . PRO B 1 610 ? 45.281 -30.766 18.562 1 17.03 610 PRO B O 1
ATOM 9948 N N . CYS B 1 611 ? 43.875 -30.922 17.609 1 18.03 611 CYS B N 1
ATOM 9949 C CA . CYS B 1 611 ? 43.469 -29.828 18.484 1 18.03 611 CYS B CA 1
ATOM 9950 C C . CYS B 1 611 ? 42.906 -30.375 19.812 1 18.03 611 CYS B C 1
ATOM 9952 O O . CYS B 1 611 ? 42.156 -31.344 19.828 1 18.03 611 CYS B O 1
ATOM 9954 N N . LEU B 1 612 ? 43.375 -29.875 21 1 17.45 612 LEU B N 1
ATOM 9955 C CA . LEU B 1 612 ? 43.438 -30.25 22.406 1 17.45 612 LEU B CA 1
ATOM 9956 C C . LEU B 1 612 ? 42.062 -30.25 23.047 1 17.45 612 LEU B C 1
ATOM 9958 O O . LEU B 1 612 ? 41.156 -29.516 22.594 1 17.45 612 LEU B O 1
ATOM 9962 N N . PRO B 1 613 ? 41.906 -30.859 24.344 1 16.92 613 PRO B N 1
ATOM 9963 C CA . PRO B 1 613 ? 40.938 -31.516 25.234 1 16.92 613 PRO B CA 1
ATOM 9964 C C . PRO B 1 613 ? 40.094 -30.516 26.016 1 16.92 613 PRO B C 1
ATOM 9966 O O . PRO B 1 613 ? 39.188 -30.922 26.766 1 16.92 613 PRO B O 1
ATOM 9969 N N . ILE B 1 614 ? 39.406 -29.391 25.562 1 17.22 614 ILE B N 1
ATOM 9970 C CA . ILE B 1 614 ? 38.969 -28.562 26.688 1 17.22 614 ILE B CA 1
ATOM 9971 C C . ILE B 1 614 ? 38.062 -29.391 27.609 1 17.22 614 ILE B C 1
ATOM 9973 O O . ILE B 1 614 ? 37.031 -29.875 27.188 1 17.22 614 ILE B O 1
ATOM 9977 N N . SER B 1 615 ? 38.438 -29.906 28.828 1 15.85 615 SER B N 1
ATOM 9978 C CA . SER B 1 615 ? 38 -30.844 29.844 1 15.85 615 SER B CA 1
ATOM 9979 C C . SER B 1 615 ? 36.844 -30.281 30.656 1 15.85 615 SER B C 1
ATOM 9981 O O . SER B 1 615 ? 36.125 -31.016 31.328 1 15.85 615 SER B O 1
ATOM 9983 N N . SER B 1 616 ? 36.562 -29 30.984 1 17.44 616 SER B N 1
ATOM 9984 C CA . SER B 1 616 ? 36.375 -28.938 32.438 1 17.44 616 SER B CA 1
ATOM 9985 C C . SER B 1 616 ? 35.062 -29.609 32.844 1 17.44 616 SER B C 1
ATOM 9987 O O . SER B 1 616 ? 34.094 -29.609 32.062 1 17.44 616 SER B O 1
ATOM 9989 N N . SER B 1 617 ? 34.875 -30.234 34.125 1 16.33 617 SER B N 1
ATOM 9990 C CA . SER B 1 617 ? 34.219 -31.219 35 1 16.33 617 SER B CA 1
ATOM 9991 C C . SER B 1 617 ? 32.938 -30.656 35.594 1 16.33 617 SER B C 1
ATOM 9993 O O . SER B 1 617 ? 32.281 -31.328 36.406 1 16.33 617 SER B O 1
ATOM 9995 N N . SER B 1 618 ? 32.375 -29.5 35.344 1 16.84 618 SER B N 1
ATOM 9996 C CA . SER B 1 618 ? 31.75 -29.125 36.594 1 16.84 618 SER B CA 1
ATOM 9997 C C . SER B 1 618 ? 30.594 -30.062 36.938 1 16.84 618 SER B C 1
ATOM 9999 O O . SER B 1 618 ? 29.922 -30.594 36.062 1 16.84 618 SER B O 1
ATOM 10001 N N . SER B 1 619 ? 30.297 -30.344 38.281 1 16.31 619 SER B N 1
ATOM 10002 C CA . SER B 1 619 ? 29.688 -31.266 39.25 1 16.31 619 SER B CA 1
ATOM 10003 C C . SER B 1 619 ? 28.172 -31.297 39.125 1 16.31 619 SER B C 1
ATOM 10005 O O . SER B 1 619 ? 27.578 -30.422 38.469 1 16.31 619 SER B O 1
ATOM 10007 N N . ASP B 1 620 ? 27.375 -31.719 40.25 1 15.82 620 ASP B N 1
ATOM 10008 C CA . ASP B 1 620 ? 26.484 -32.75 40.719 1 15.82 620 ASP B CA 1
ATOM 10009 C C . ASP B 1 620 ? 25.047 -32.25 40.812 1 15.82 620 ASP B C 1
ATOM 10011 O O . ASP B 1 620 ? 24.125 -33.031 41.062 1 15.82 620 ASP B O 1
ATOM 10015 N N . ILE B 1 621 ? 24.672 -30.984 40.844 1 17.34 621 ILE B N 1
ATOM 10016 C CA . ILE B 1 621 ? 23.766 -30.719 41.969 1 17.34 621 ILE B CA 1
ATOM 10017 C C . ILE B 1 621 ? 22.438 -31.406 41.719 1 17.34 621 ILE B C 1
ATOM 10019 O O . ILE B 1 621 ? 21.938 -31.438 40.594 1 17.34 621 ILE B O 1
ATOM 10023 N N . THR B 1 622 ? 21.688 -31.891 42.781 1 16.66 622 THR B N 1
ATOM 10024 C CA . THR B 1 622 ? 20.719 -32.812 43.375 1 16.66 622 THR B CA 1
ATOM 10025 C C . THR B 1 622 ? 19.312 -32.531 42.844 1 16.66 622 THR B C 1
ATOM 10027 O O . THR B 1 622 ? 19 -31.406 42.438 1 16.66 622 THR B O 1
ATOM 10030 N N . MET B 1 623 ? 18.453 -33.562 42.812 1 15.96 623 MET B N 1
ATOM 10031 C CA . MET B 1 623 ? 17.281 -34.219 42.25 1 15.96 623 MET B CA 1
ATOM 10032 C C . MET B 1 623 ? 16 -33.531 42.688 1 15.96 623 MET B C 1
ATOM 10034 O O . MET B 1 623 ? 15.031 -33.438 41.938 1 15.96 623 MET B O 1
ATOM 10038 N N . SER B 1 624 ? 15.656 -33.156 44 1 15.85 624 SER B N 1
ATOM 10039 C CA . SER B 1 624 ? 14.57 -33.906 44.625 1 15.85 624 SER B CA 1
ATOM 10040 C C . SER B 1 624 ? 13.219 -33.281 44.344 1 15.85 624 SER B C 1
ATOM 10042 O O . SER B 1 624 ? 12.172 -33.781 44.719 1 15.85 624 SER B O 1
ATOM 10044 N N . SER B 1 625 ? 13.031 -32.094 43.844 1 16.44 625 SER B N 1
ATOM 10045 C CA . SER B 1 625 ? 11.898 -31.516 44.562 1 16.44 625 SER B CA 1
ATOM 10046 C C . SER B 1 625 ? 10.609 -32.281 44.25 1 16.44 625 SER B C 1
ATOM 10048 O O . SER B 1 625 ? 10.461 -32.844 43.156 1 16.44 625 SER B O 1
ATOM 10050 N N . SER B 1 626 ? 9.539 -32.188 45.125 1 15.93 626 SER B N 1
ATOM 10051 C CA . SER B 1 626 ? 8.422 -32.781 45.812 1 15.93 626 SER B CA 1
ATOM 10052 C C . SER B 1 626 ? 7.188 -32.906 44.938 1 15.93 626 SER B C 1
ATOM 10054 O O . SER B 1 626 ? 6.598 -33.969 44.812 1 15.93 626 SER B O 1
ATOM 10056 N N . SER B 1 627 ? 6.301 -31.875 44.906 1 15.77 627 SER B N 1
ATOM 10057 C CA . SER B 1 627 ? 5.043 -32 45.625 1 15.77 627 SER B CA 1
ATOM 10058 C C . SER B 1 627 ? 3.939 -32.562 44.719 1 15.77 627 SER B C 1
ATOM 10060 O O . SER B 1 627 ? 3.189 -33.438 45.125 1 15.77 627 SER B O 1
ATOM 10062 N N . ASN B 1 628 ? 3.533 -31.688 43.688 1 15.51 628 ASN B N 1
ATOM 10063 C CA . ASN B 1 628 ? 2.107 -31.391 43.812 1 15.51 628 ASN B CA 1
ATOM 10064 C C . ASN B 1 628 ? 1.258 -32.531 43.25 1 15.51 628 ASN B C 1
ATOM 10066 O O . ASN B 1 628 ? 1.75 -33.344 42.469 1 15.51 628 ASN B O 1
ATOM 10070 N N . PHE B 1 629 ? 0.049 -32.094 42.656 1 16.92 629 PHE B N 1
ATOM 10071 C CA . PHE B 1 629 ? -1.35 -32.281 43.031 1 16.92 629 PHE B CA 1
ATOM 10072 C C . PHE B 1 629 ? -1.988 -33.406 42.25 1 16.92 629 PHE B C 1
ATOM 10074 O O . PHE B 1 629 ? -1.727 -33.562 41.031 1 16.92 629 PHE B O 1
ATOM 10081 N N . SER B 1 630 ? -2.541 -34.344 42.781 1 15.86 630 SER B N 1
ATOM 10082 C CA . SER B 1 630 ? -3.268 -35.594 42.719 1 15.86 630 SER B CA 1
ATOM 10083 C C . SER B 1 630 ? -4.336 -35.562 41.625 1 15.86 630 SER B C 1
ATOM 10085 O O . SER B 1 630 ? -5.078 -34.562 41.5 1 15.86 630 SER B O 1
ATOM 10087 N N . GLY B 1 631 ? -4.105 -36.094 40.469 1 16.11 631 GLY B N 1
ATOM 10088 C CA . GLY B 1 631 ? -4.988 -36.531 39.406 1 16.11 631 GLY B CA 1
ATOM 10089 C C . GLY B 1 631 ? -6.219 -37.281 39.938 1 16.11 631 GLY B C 1
ATOM 10090 O O . GLY B 1 631 ? -6.109 -38.281 40.625 1 16.11 631 GLY B O 1
ATOM 10091 N N . LEU B 1 632 ? -7.312 -36.562 40.094 1 16.33 632 LEU B N 1
ATOM 10092 C CA . LEU B 1 632 ? -8.555 -37.094 40.656 1 16.33 632 LEU B CA 1
ATOM 10093 C C . LEU B 1 632 ? -8.914 -38.406 40 1 16.33 632 LEU B C 1
ATOM 10095 O O . LEU B 1 632 ? -8.57 -38.656 38.844 1 16.33 632 LEU B O 1
ATOM 10099 N N . GLY B 1 633 ? -9.594 -39.344 40.656 1 15.69 633 GLY B N 1
ATOM 10100 C CA . GLY B 1 633 ? -10 -40.688 41 1 15.69 633 GLY B CA 1
ATOM 10101 C C . GLY B 1 633 ? -10.875 -41.344 39.938 1 15.69 633 GLY B C 1
ATOM 10102 O O . GLY B 1 633 ? -11.242 -40.688 38.938 1 15.69 633 GLY B O 1
ATOM 10103 N N . SER B 1 634 ? -11.906 -42.25 40.281 1 16.39 634 SER B N 1
ATOM 10104 C CA . SER B 1 634 ? -12.32 -43.656 40.281 1 16.39 634 SER B CA 1
ATOM 10105 C C . SER B 1 634 ? -13.539 -43.875 39.375 1 16.39 634 SER B C 1
ATOM 10107 O O . SER B 1 634 ? -14.242 -44.875 39.5 1 16.39 634 SER B O 1
ATOM 10109 N N . LEU B 1 635 ? -13.797 -43.5 38.094 1 16.92 635 LEU B N 1
ATOM 10110 C CA . LEU B 1 635 ? -15.188 -43.719 37.719 1 16.92 635 LEU B CA 1
ATOM 10111 C C . LEU B 1 635 ? -15.492 -45.219 37.625 1 16.92 635 LEU B C 1
ATOM 10113 O O . LEU B 1 635 ? -14.984 -45.906 36.75 1 16.92 635 LEU B O 1
ATOM 10117 N N . GLN B 1 636 ? -15.828 -46.094 38.625 1 16.09 636 GLN B N 1
ATOM 10118 C CA . GLN B 1 636 ? -16.062 -47.531 38.781 1 16.09 636 GLN B CA 1
ATOM 10119 C C . GLN B 1 636 ? -17.391 -47.938 38.156 1 16.09 636 GLN B C 1
ATOM 10121 O O . GLN B 1 636 ? -17.625 -49.125 37.906 1 16.09 636 GLN B O 1
ATOM 10126 N N . GLN B 1 637 ? -18.5 -47.344 37.844 1 18.72 637 GLN B N 1
ATOM 10127 C CA . GLN B 1 637 ? -19.641 -48.031 38.438 1 18.72 637 GLN B CA 1
ATOM 10128 C C . GLN B 1 637 ? -19.812 -49.406 37.812 1 18.72 637 GLN B C 1
ATOM 10130 O O . GLN B 1 637 ? -19.328 -49.656 36.688 1 18.72 637 GLN B O 1
ATOM 10135 N N . GLU B 1 638 ? -20.891 -50.25 38.188 1 19.36 638 GLU B N 1
ATOM 10136 C CA . GLU B 1 638 ? -21.422 -51.531 38.594 1 19.36 638 GLU B CA 1
ATOM 10137 C C . GLU B 1 638 ? -21.828 -52.375 37.375 1 19.36 638 GLU B C 1
ATOM 10139 O O . GLU B 1 638 ? -21.938 -51.844 36.281 1 19.36 638 GLU B O 1
ATOM 10144 N N . PRO B 1 639 ? -22.984 -53.312 37.562 1 21.97 639 PRO B N 1
ATOM 10145 C CA . PRO B 1 639 ? -23.328 -54.75 37.531 1 21.97 639 PRO B CA 1
ATOM 10146 C C . PRO B 1 639 ? -24.062 -55.125 36.25 1 21.97 639 PRO B C 1
ATOM 10148 O O . PRO B 1 639 ? -24.188 -56.312 35.938 1 21.97 639 PRO B O 1
ATOM 10151 N N . LEU B 1 640 ? -24.453 -54.469 35.219 1 22.84 640 LEU B N 1
ATOM 10152 C CA . LEU B 1 640 ? -25.75 -55 34.812 1 22.84 640 LEU B CA 1
ATOM 10153 C C . LEU B 1 640 ? -25.656 -56.5 34.5 1 22.84 640 LEU B C 1
ATOM 10155 O O . LEU B 1 640 ? -24.656 -56.969 34 1 22.84 640 LEU B O 1
ATOM 10159 N N . GLN B 1 641 ? -26.609 -57.375 34.938 1 23.52 641 GLN B N 1
ATOM 10160 C CA . GLN B 1 641 ? -27.172 -58.719 35.031 1 23.52 641 GLN B CA 1
ATOM 10161 C C . GLN B 1 641 ? -27.172 -59.438 33.688 1 23.52 641 GLN B C 1
ATOM 10163 O O . GLN B 1 641 ? -27 -58.812 32.656 1 23.52 641 GLN B O 1
ATOM 10168 N N . PRO B 1 642 ? -28.359 -60.375 33.531 1 26.31 642 PRO B N 1
ATOM 10169 C CA . PRO B 1 642 ? -28.781 -61.5 32.688 1 26.31 642 PRO B CA 1
ATOM 10170 C C . PRO B 1 642 ? -28.875 -61.125 31.203 1 26.31 642 PRO B C 1
ATOM 10172 O O . PRO B 1 642 ? -29.094 -59.969 30.875 1 26.31 642 PRO B O 1
#

Organism: Phytophthora sojae (strain P6497) (NCBI:txid1094619)

Radius of gyration: 38.13 Å; Cα contacts (8 Å, |Δi|>4): 2353; chains: 2; bounding box: 107×110×95 Å

Sequence (1284 aa):
MRTRPVLLMPGFASSQLQSWSHHRCETGFRNNLFRDIKFGDRLWIDVARVLAQSDCWLQCMKLDITTQEELACKLRAAQGLAAVSELDPGIVTGPLSTVWRDIINDLVQHFELDPDQLIVATYDWRMPPSKMQERDKYFFSLKKKIEYTVELDGNVGGLVVIAHSMGNGVFRYFLEWLKEEVGRNNWQKWIDQHISAYFAVGSPLLGSAESLELISSGLTEGLPVTQSEMRKLVVSFGSILSFMPIPSGLNSAKDDEVLIRVRSQQGLIPGDDNVLHRNYTSADIASGQLFRDMSAHDPIFAKLETLRQKFYVNDHVLDFFKPWERPPIASVYSVYGVNVPTKNFYEYENGDTPGHWFQLQYLDEEGQEPTCSKTGDGTVPYHSLSWAHTWLGTKGSSVRVTQTPQSVYFSAENITRVRAVRHGSNHHAEYSLLNGKQPICEAKTDSSSYGASGTASFFAGLFGPLNRDRITFFESSKEVDGISQSTGVWEIDGVGHRDILSNPAFLRELRAELRHIFNGKTNSDKSSRPPVIDSDCYWNYRYARCEFPEFCEYRYVFGDVTFDQSCRIRRKGDLPATPAHTTPFLGVSASSPNLEPAEFSFTGPYCSAPCLPISSSSSDITMSSSSNFSGLGSLQQEPLQPMRTRPVLLMPGFASSQLQSWSHHRCETGFRNNLFRDIKFGDRLWIDVARVLAQSDCWLQCMKLDITTQEELACKLRAAQGLAAVSELDPGIVTGPLSTVWRDIINDLVQHFELDPDQLIVATYDWRMPPSKMQERDKYFFSLKKKIEYTVELDGNVGGLVVIAHSMGNGVFRYFLEWLKEEVGRNNWQKWIDQHISAYFAVGSPLLGSAESLELISSGLTEGLPVTQSEMRKLVVSFGSILSFMPIPSGLNSAKDDEVLIRVRSQQGLIPGDDNVLHRNYTSADIASGQLFRDMSAHDPIFAKLETLRQKFYVNDHVLDFFKPWERPPIASVYSVYGVNVPTKNFYEYENGDTPGHWFQLQYLDEEGQEPTCSKTGDGTVPYHSLSWAHTWLGTKGSSVRVTQTPQSVYFSAENITRVRAVRHGSNHHAEYSLLNGKQPICEAKTDSSSYGASGTASFFAGLFGPLNRDRITFFESSKEVDGISQSTGVWEIDGVGHRDILSNPAFLRELRAELRHIFNGKTNSDKSSRPPVIDSDCYWNYRYARCEFPEFCEYRYVFGDVTFDQSCRIRRKGDLPATPAHTTPFLGVSASSPNLEPAEFSFTGPYCSAPCLPISSSSSDITMSSSSNFSGLGSLQQEPLQP

Foldseek 3Di:
DFAAFEEEFEAALQFWKWFQAWFDQPDDDVNVPDDTRHGGDILSPDQVCCVVPVPVSLLQLFAAQQPRHRGTTDMWTDADPVRRQARDDDPPRRVVGGFQVQLVCLCCVPVVDDRLRYGYQDTDLLEFLVVRCVPVVRLVVVLVSLVVSCVVSVQPWAHEYEYAELSVLNVVLSLLVQCVVVHVVCSLVSQRRHYAEYEYELYQQQAWLVLVVCQQQRDCVPRPDDRNSSNSGNLRRLSSLLRQGAAQPLPAPQQVDFQEKEWEQPPPDDPPRPTDIDTDGSHCVLVLVVLVVLCVQAVSSVSSSSSCVPRAVPPPRDNSRHGDEADSHQEYEQEYEKDDFAWRHWYWYDDPHRSHIDTPDIHTDFADVQQLRMFHQHTHTPLRSVSLLPNQDDQFDKKKKKKDFLDLDDDLVRIDIFIWGQHPNNGRRGIAGPVDRDTPRPPPPDPPDPPDDDDVVPVCVVVPVCPTWMKMKIKHWDADPNRIHIYIYIYTYPHHSSRLSNRPSNSLVVVQQSVQSSVVHHDGDPSPSQDPWLLSWAQDPVVRAIPPVLFWHQADDPPDDDSSNRIGGDDPPPRPDPPPCPVPPPPPDPPPPPPDDPPPPPDDDPPPDDPDDPDDDDDDPPCPDDDPPDDDDDPDDDDDDD/DFAAFEEEFEAALQFWKWFQDWFDQPDDDVRVPDDTRHGGDILSPDLVCCVVPVPVSLLQLFAAQQPRHRGTTDMWTDADPVRRQARDDDPPRRVVGGFQVQLVCLCCVPVVDDRLRYGYQDTDLLEFLVVRCVPVVRLVVVLVSLVVSCVVSVQPWAHEYEYAELSVLNVVLSLLVQCVVVHVVCSLVSQRRHYAEYEYELYQQQAWLVLVVCQQQRDCVPRPDHRNSSNSGSLRRLSSLLRQGAAQPLPAPQQVDFQEKEWEQPPPDDPPRPTDIDTDGSHCVLVLVVLVVLCVQAVSSVSSSSSCVPRAVPPPRDNSRHGDEQDSHQEYEQEYEKDDFAWRHWYWYDDPHRSHIDTPDIHTDFADVQQLRMFHQHTHTPLRSVSLLCNQDDQFDKKKKKKAFLDLDDDLVRIDIFIWGQHCNNGRNGIAGPVDRDTPRPPPPDPDDPDDDDDVVVVCVVCDPCPTWMKMKIKHWDADPNRIHIYIYIYTYPHHSSRLSNRPSNSLVVVQQSVQSSVVHHDGDPSPSADPWLLSWAQDPVVRAIPPVLFWHQADDPPDDDSSNRITGDDPPPRPDPPPCPVPPPPPPPDPPPPDPPPPDPDDDPPPDDPDDPDDDDDDDDDDDDDDDDDDDDPDDDDDDD

Nearest PDB structures (foldseek):
  3ip2-assembly1_A-2  TM=7.851E-01  e=9.587E+00  Entacmaea quadricolor
  4oqw-assembly9_A  TM=6.320E-01  e=6.449E+00  Entacmaea quadricolor
  1bg1-assembly1_A  TM=2.422E-01  e=2.889E-01  Mus musculus
  1bf5-assembly1_A-2  TM=2.412E-01  e=4.056E-01  Homo sapiens
  3ip2-assembly1_A-2  TM=7.842E-01  e=9.633E+00  Entacmaea quadricolor

Solvent-accessible surface area (backbone atoms only — not comparable to full-atom values): 71113 Å² total; per-residue (Å²): 131,75,76,54,33,36,39,38,25,52,28,67,82,40,47,19,28,23,28,54,34,72,36,82,62,78,69,68,86,77,48,85,78,62,72,54,46,37,64,66,38,57,64,39,48,31,67,68,47,41,66,74,36,41,66,53,48,47,46,39,71,24,33,37,48,64,77,60,40,69,71,58,34,47,70,42,42,36,70,56,65,63,20,28,24,30,36,28,75,48,89,70,47,15,77,73,29,54,51,44,41,53,46,52,51,49,47,28,68,72,66,60,49,49,76,77,29,53,43,60,57,66,58,59,56,46,44,36,70,67,57,38,36,71,75,66,37,43,56,62,50,49,52,51,51,51,54,49,39,28,52,75,66,64,62,77,54,18,24,35,37,41,21,29,31,52,16,35,57,54,50,52,48,41,59,45,43,40,30,69,74,62,30,73,86,39,31,63,58,51,38,62,53,47,33,39,33,39,38,34,30,44,33,44,57,32,10,17,51,52,48,55,44,32,64,56,45,24,64,43,90,83,48,88,55,52,34,64,59,34,20,66,38,49,56,17,28,52,27,54,70,77,35,37,35,32,39,78,79,66,78,30,68,72,43,67,39,63,37,38,33,42,37,40,75,68,53,83,58,95,82,62,74,57,68,47,77,45,75,32,27,25,53,36,49,61,71,39,49,54,29,60,61,46,25,79,55,18,65,66,30,44,39,49,41,50,24,43,44,61,66,40,70,62,32,87,65,51,68,78,73,52,61,77,69,66,70,91,47,38,30,37,33,37,36,36,30,22,60,22,83,10,55,38,30,38,30,36,31,59,50,92,50,74,67,41,53,43,76,75,48,71,40,59,53,75,43,44,73,68,51,55,44,47,23,6,9,47,51,35,33,30,78,16,48,39,50,57,46,52,49,51,41,59,77,66,33,68,32,43,36,37,36,35,60,46,55,86,84,69,57,68,86,57,48,48,77,46,56,27,26,33,45,46,77,67,38,59,57,19,45,24,34,67,100,41,91,48,57,75,48,76,72,80,72,75,79,68,76,85,73,77,80,72,75,71,53,59,66,39,60,81,52,48,82,72,82,61,46,36,33,38,37,40,35,28,73,46,75,53,98,88,40,67,32,36,28,36,38,39,42,30,49,64,28,38,57,74,50,44,49,63,30,64,50,51,55,53,52,48,53,52,39,47,58,30,44,42,72,74,40,73,80,56,66,82,79,63,72,68,41,80,39,42,84,55,16,34,49,30,78,89,73,71,37,30,42,58,64,86,31,15,32,77,51,82,49,96,84,55,85,45,63,36,66,15,6,21,45,55,66,79,88,72,55,72,77,72,70,81,73,73,71,67,86,70,80,80,69,80,77,74,78,76,81,75,80,78,79,76,82,78,80,83,76,89,76,81,82,79,86,81,77,84,72,86,73,86,83,78,86,68,86,66,86,76,85,74,89,75,78,86,90,69,94,65,89,88,70,89,79,134,133,75,76,55,34,35,38,38,26,52,28,68,82,41,46,18,28,23,27,54,33,74,35,84,62,79,68,68,86,77,47,87,78,63,72,54,46,38,65,68,39,56,64,39,48,32,67,69,46,42,67,74,37,42,67,52,46,46,45,39,70,24,34,36,49,64,77,60,42,69,70,60,35,48,71,40,42,38,70,56,65,65,20,28,23,28,37,27,76,47,90,69,46,14,76,72,29,53,52,43,40,52,46,52,50,49,48,28,69,74,65,59,48,50,77,77,29,54,43,59,57,66,58,61,55,47,45,35,69,69,56,38,36,70,75,64,38,43,56,64,50,50,50,51,50,51,54,49,40,29,52,75,66,64,62,77,53,20,25,35,38,43,20,28,30,52,16,34,58,53,49,52,48,42,59,44,43,41,30,69,74,62,30,73,87,39,33,64,59,51,39,61,55,47,35,40,32,37,38,36,30,45,34,44,58,33,10,18,50,52,47,55,43,33,63,55,46,24,62,42,89,82,48,88,54,52,34,66,60,33,21,66,37,51,56,19,27,50,26,54,68,78,36,38,34,32,38,76,80,67,79,29,68,71,44,68,39,62,37,38,33,43,37,40,74,66,52,85,58,95,82,66,75,56,68,46,76,45,76,32,28,26,53,37,48,60,72,39,50,54,29,61,60,47,25,78,56,17,65,65,31,45,39,50,43,49,24,44,44,61,66,40,71,62,34,86,64,51,67,80,74,51,59,78,68,67,71,92,48,40,30,36,33,38,36,36,31,21,61,22,83,10,56,39,30,40,30,35,32,61,50,92,50,74,66,39,53,43,76,76,48,72,40,59,54,75,45,46,74,69,51,57,44,45,23,6,10,46,51,35,34,31,79,16,48,39,50,56,45,52,50,52,41,58,74,65,34,68,32,41,35,37,36,35,60,44,56,85,85,69,59,69,85,58,47,48,76,46,56,27,27,33,52,43,73,66,38,60,58,20,45,25,35,67,98,41,92,48,57,78,47,78,76,81,74,79,82,72,80,89,76,84,87,72,75,78,52,57,69,46,61,82,53,46,84,72,83,62,46,34,32,38,36,40,35,28,74,48,76,54,98,87,38,67,32,36,29,36,38,39,41,30,49,64,28,39,56,73,52,45,48,61,31,65,50,51,54,53,53,48,52,52,39,45,58,30,44,41,70,75,39,75,80,55,69,81,78,61,70,66,40,80,39,40,84,56,14,34,48,30,76,89,75,70,37,30,42,59,63,87,33,15,32,77,50,82,50,96,84,54,85,44,62,37,66,15,7,21,45,53,66,77,88,72,54,72,77,73,71,80,74,73,70,68,85,69,79,79,71,80,74,73,78,79,80,77,82,77,80,76,84,78,79,81,78,87,75,84,77,77,87,82,73,92,69,89,72,87,84,78,87,84,83,74,86,79,80,86,83,83,79,83,86,70,95,66,86,88,73,88,82,134

Secondary structure (DSSP, 8-state):
-----EEEE--TT-S-EEE-S-B-----S--SS---B-TT-EEET-HHHHHH-HHHHHHHH-B-TTT--BSS--EEE--STHHHHBSS-STTHHHHTBSSHHHHHHHHHHH---TTTEEE----TTS-HHHHHHHH-HHHHHHHHHHHHHHHTTSSS-EEEEEETHHHHHHHHHHHHHHHHH-HHHHHHHHHHHEEEEEEES--TT--THHHHHHHT---TT-SS-HHHHHHHHTT-GGGGGGS----SS--GGGGS--EEEEEE---STT---EEEEEE-HHHHHHTHHHHHHTTT-HHHHHHHHHHIIIIIS-SS--TTS--PPPS-SEEEEEEEESB--EEEEEEEE-SSTT-EEEEEEEEPPP-GGGTT---BSSS-HHHHGGGGGGG-STT-EEEEEEEESSSS--GGG-EEEEEEE--SS-TT-EEETTSS-BSS-----S------STTTHHHHHS------EEEEEEEEEEETTEEEEEEEEEEET--TTGGGG-HHHHHHHHHHHHHHHTT--S--SS-----SGGG--EETTTTEESSTTTEEE---TT--STTTTEEEPPGGG--------------------------------------------------------------------/-----EEEE--TT-S-EEE-S-B-----S--SS---B-TT-EEET-HHHHHH-HHHHHHHH-B-TTT--BSS--EEE--STHHHHBSS-STTHHHHTBSSHHHHHHHHHHH---TTTEEE----TTS-HHHHHHHH-HHHHHHHHHHHHHHHTTSSS-EEEEEETHHHHHHHHHHHHHHHHH-HHHHHHHHHHHEEEEEEES--TT--THHHHHHHT---TT-SS-HHHHHHHHTT-GGGGGGS----SS--GGGGS--EEEEEE--SSTT---EEEEEE-HHHHHHTHHHHHHTTT-HHHHHHHHHHIIIIIS-SS--TTS--PPPS-SEEEEEEEESB--EEEEEEEE-SSTT-EEEEEEEEPPP-GGGTT---BSSS-HHHHGGGGGGG-STT-EEEEEEEESSSS--GGG-EEEEEEE--SS-TT-EEETTSS-BSS-----SS-----STTTHHHHHS------EEEEEEEEEEETTEEEEEEEEEEET--TTGGGG-HHHHHHHHHHHHHHHTT--S--SS-----SGGG--EETTTTEESSTTTEEE---TT--STTTTEEEPPGGG--------------------------------------------------------------------

InterPro domains:
  IPR003386 Lecithin:cholesterol/phospholipid:diacylglycerol acyltransferase [PF02450] (39-406)
  IPR029058 Alpha/Beta hydrolase fold [G3DSA:3.40.50.1820] (62-234)
  IPR029058 Alpha/Beta hydrolase fold [SSF53474] (4-390)

pLDDT: mean 76.78, std 25.72, range [15.29, 98.81]